Protein AF-0000000075156762 (afdb_homodimer)

Solvent-accessible surface area (backbone atoms only — not comparable to full-atom values): 56316 Å² total; per-residue (Å²): 100,68,42,16,49,37,44,40,53,56,31,74,70,53,25,53,47,41,68,72,74,40,53,48,80,68,31,44,66,59,43,50,49,46,51,41,44,50,50,51,48,55,46,31,21,43,69,70,50,39,51,36,44,36,52,40,50,46,60,74,33,64,89,41,87,61,82,38,73,69,45,48,44,49,56,33,41,30,45,24,48,30,52,41,44,47,48,42,71,45,30,95,58,56,66,69,56,34,22,50,33,19,33,41,45,40,58,50,53,36,72,62,35,85,85,34,53,88,60,89,67,59,49,35,49,68,46,36,50,61,70,41,37,72,39,73,65,37,86,54,43,63,60,45,39,52,51,50,51,50,38,54,60,61,52,59,60,61,52,70,64,50,37,68,72,34,46,65,39,40,50,44,41,53,51,48,51,52,47,52,51,41,44,34,40,47,66,76,49,56,64,60,99,84,58,76,66,46,70,67,54,50,52,39,52,75,44,14,60,42,47,37,20,21,43,30,47,51,27,38,62,77,30,36,60,33,24,50,42,49,50,53,34,67,37,34,66,76,47,45,54,46,50,36,47,51,32,26,67,46,71,71,43,60,67,86,52,71,75,60,80,56,59,36,46,26,35,60,74,73,71,75,68,77,81,72,62,72,74,56,68,75,68,68,40,49,70,64,47,50,51,49,46,21,48,48,25,2,51,38,46,38,59,50,68,38,84,86,50,48,71,56,68,12,38,32,34,41,64,32,32,26,54,57,47,12,64,75,66,62,58,85,39,59,66,51,17,47,52,46,30,54,48,36,48,40,36,46,51,46,54,38,48,63,75,63,40,38,30,40,36,37,50,76,32,42,46,72,59,65,73,52,57,65,81,61,48,49,59,49,46,51,50,49,25,49,51,36,47,41,43,54,68,58,22,23,35,57,66,61,61,35,44,19,45,45,76,43,56,45,66,84,79,49,56,66,68,39,52,50,32,49,52,49,32,32,61,73,18,64,83,34,76,61,28,38,40,33,38,28,40,42,25,45,22,62,58,47,49,53,53,8,42,55,52,27,28,54,50,43,12,63,75,65,71,48,50,57,64,57,21,54,75,65,61,49,66,70,49,28,56,60,38,33,71,41,43,68,70,72,42,72,66,44,37,23,38,39,29,27,42,49,53,48,57,58,44,20,60,57,36,76,46,39,22,32,18,44,53,45,69,37,62,45,26,38,52,65,56,47,68,45,58,51,40,49,51,48,38,57,56,13,69,48,84,83,50,67,44,101,99,70,43,17,51,37,45,41,52,54,30,75,70,53,24,52,48,42,67,71,74,41,53,47,79,68,32,46,65,60,43,50,50,46,51,44,46,50,49,52,47,56,48,36,21,47,74,70,49,37,52,36,45,35,52,40,50,45,61,75,32,64,88,40,87,59,81,38,72,68,46,48,44,50,55,33,42,31,44,23,49,27,51,40,45,48,49,43,71,46,31,96,58,58,67,70,54,33,23,48,33,19,32,40,46,38,59,50,54,36,69,62,38,86,88,33,55,88,60,88,67,60,49,36,50,69,45,36,50,61,70,40,37,72,40,73,66,37,86,56,46,63,58,45,39,52,51,51,51,51,39,55,59,61,52,61,59,60,51,70,66,50,37,68,72,34,46,65,40,40,51,45,41,51,51,49,51,49,48,52,50,42,44,36,40,48,67,76,51,56,63,60,98,85,58,74,65,45,70,65,56,48,52,36,53,76,42,14,60,41,45,34,21,23,43,31,47,52,28,37,62,80,34,32,62,33,21,50,42,50,50,54,37,68,39,34,68,75,48,46,54,46,50,34,48,52,31,26,68,45,70,72,44,59,68,85,54,71,74,58,78,57,64,35,47,27,38,63,75,72,71,75,69,75,82,71,62,70,73,63,64,72,70,66,40,48,71,63,47,51,52,50,46,21,48,49,26,2,52,39,45,37,58,49,70,38,87,87,50,48,71,57,68,14,39,32,35,40,64,31,34,26,55,57,46,13,62,75,64,63,58,86,38,59,64,52,16,48,52,45,30,54,46,37,48,41,34,46,50,49,56,38,48,68,74,64,38,38,30,39,37,37,50,77,32,42,46,73,58,64,74,51,57,66,82,59,48,49,59,49,46,51,49,51,27,49,51,37,47,43,43,55,70,58,29,24,45,56,67,57,60,33,44,18,46,45,78,43,55,47,66,85,80,50,57,67,69,40,51,51,31,48,53,51,32,31,61,73,17,62,84,36,76,59,29,39,40,33,38,27,39,42,26,44,23,61,58,46,49,52,50,10,42,54,52,27,27,55,52,44,11,63,75,63,73,48,51,59,66,58,22,52,75,65,61,50,66,71,50,28,56,59,38,31,72,41,43,69,69,73,41,71,66,43,36,24,37,40,28,28,40,48,53,48,55,59,43,19,59,56,37,78,46,38,21,30,18,43,53,44,68,36,62,45,26,36,52,65,58,46,69,45,57,51,41,50,52,47,38,57,55,14,69,48,84,84,48,66,44,100

InterPro domains:
  IPR001441 Decaprenyl diphosphate synthase-like [MF_01139] (311-550)
  IPR001441 Decaprenyl diphosphate synthase-like [PF01255] (318-549)
  IPR001441 Decaprenyl diphosphate synthase-like [PTHR10291] (308-549)
  IPR001441 Decaprenyl diphosphate synthase-like [TIGR00055] (311-549)
  IPR001441 Decaprenyl diphosphate synthase-like [cd00475] (314-540)
  IPR018713 ER-bound oxygenase mpaB/mpaB'/Rubber oxygenase, catalytic domain [PF09995] (2-182)
  IPR036424 Decaprenyl diphosphate synthase-like superfamily [G3DSA:3.40.1180.10] (306-550)
  IPR036424 Decaprenyl diphosphate synthase-like superfamily [SSF64005] (309-542)

Foldseek 3Di:
DLQLVLLLCLDPLSVVCCVVQNCCLQAVLLRLLLVLLLVLCLQQDFPVLLVLSLVLVCVSCVVPPQPDLVNVLSSLLSVLLLLLLLLVLLHPDDQVLSLLSSQQSNVCSCSNDVVSPPPDGDRGNVSSCVVSVVSLPDPCSVVSSVSSLVSLVVNPPPDPVVCVVCVPLVVLSVVVSQSSSQSSCCSSPNDDPPDDRRPVSVVSVVVRLLVSQLLCLLQPRHQNSLSVNCSSCVSPVVSVVSSQVSCCSRVVGGDLAPPPSCLRLWRPPDCPPDDPPHVDVPPVVPVVNSSVQSSLRSVLLSLCPDPQFDFWQAEEEEQFCLQVVCVVVVVVDSVVSLVLLVRLVRSVLSLCVSSPHQHYEYENAELVNLPDDCVPVVVVLVVLLVVLVRVLSVSTSVVSQLEQEAEDADCVSHDPSSVVSRVSNNVSSVPGDGHYYYYYHNHFQVVQQVQLLVVLLVVQCVVVVHDSVVSNVPDDLVSSVCRGPCNVVVHDQGQEYEYEQQDDDDNRVNVSSCLQHHYYYYNHRSSSDGSSSVSVRRSVVRPDDRPRND/DLQLVLLLCLDPLSVVCCVVQNCCLQAVLLRLLLVLLLVLCLLQDFPVLLVLSLVLVCVSCVVPPQPDLVNLLSSLLSVLLLLLLLLVLLHPDPQVLSLLSSQLSNVCSCSNDVVSHPPDHDRGNVSSCVVSVVSLPDPCSVVSSVSSLVSLVVNPPPDPVVCVVCVPLVVLSVVVSQSVSLSSCCSRPNDDPPDDRRPVSVVSVVVSLLVSQLLCLLQPRHQNSLSVNCSSCVSDVVSVVSSQVSCCSRVVGGDDAPPPSCLPLWRPPDCPPDDPLHPPPLVCVPVVRSSVQSSLRSVLLSLCPDPQFDFWQAEEEEQFCLQVVCVVRVVVDSVVSLVLLVRLVSSVLSLCVSSPHQHYEYENAELVNLPDDCVPVVVVLVVLLVVLVRVLSVSTSVVSQLEQEAEDADCVSHDPSSVVSRVSNNVSSVPRDGHYYYYYHNDFQVVQQVQLLVVLLVVQCVVVVHDSVVSNVPDDLVSSVCRGPCNVVVHDQGQEYEYEQQDDDDNRVNVSSCLQHHYYYYNHRSSSDGSSSVSVRRSVVRPDDRPRND

Radius of gyration: 37.84 Å; Cα contacts (8 Å, |Δi|>4): 1715; chains: 2; bounding box: 65×115×91 Å

Organism: Marchantia polymorpha (NCBI:txid3197)

Sequence (1100 aa):
MLVATTLQLAHGEVAKVLETHSMYKRDPWRRWVRTLTFIQLTVQANSAQRSQIVAWLNRLHANIRLFEFETNVFVLATIAYGLAQSHQALGAFPTGEKDAIVSSVMSMADKLSADDRRKPVPTTFSAVEKFLAPQLSSVHLRSILASMSALLDLAQKPRFSTALRRPWSWAKFLLLRTLARDISLRVLSPPTAGEPPGALLSLARIFQPFWYHFHYSACPRVLTLAGLFETLVGCDPSLNTVVDDVHREIFGAPPVGKFAPSEAHLPQLPNGVAGAAPAADLTNQSFIAAVREHLKCAYLRTRLAGPGKQLPRHLGVIMDGNRRFSRQHGLGSVLEGHRLGARRLLQFMTWSFSVGIDHLTVWALSDDNLKRGHEELDPLFAMMADFTREIVMGDAPLAVIDVRIRVVGDRSILPAALNDAIDAIEEATKGEKKLNLQFALGYGGRREVLRAVKAAVQARAHEDSSTIEEALSRLSPGDVSKHTYSAESGVPPMDAILRTSGEKRLSGFALWESQECELSFVAPNWPGMSQSDFLSCLVDLAERKRRFGAMLVATTLQLAHGEVAKVLETHSMYKRDPWRRWVRTLTFIQLTVQANSAQRSQIVAWLNRLHANIRLFEFETNVFVLATIAYGLAQSHQALGAFPTGEKDAIVSSVMSMADKLSADDRRKPVPTTFSAVEKFLAPQLSSVHLRSILASMSALLDLAQKPRFSTALRRPWSWAKFLLLRTLARDISLRVLSPPTAGEPPGALLSLARIFQPFWYHFHYSACPRVLTLAGLFETLVGCDPSLNTVVDDVHREIFGAPPVGKFAPSEAHLPQLPNGVAGAAPAADLTNQSFIAAVREHLKCAYLRTRLAGPGKQLPRHLGVIMDGNRRFSRQHGLGSVLEGHRLGARRLLQFMTWSFSVGIDHLTVWALSDDNLKRGHEELDPLFAMMADFTREIVMGDAPLAVIDVRIRVVGDRSILPAALNDAIDAIEEATKGEKKLNLQFALGYGGRREVLRAVKAAVQARAHEDSSTIEEALSRLSPGDVSKHTYSAESGVPPMDAILRTSGEKRLSGFALWESQECELSFVAPNWPGMSQSDFLSCLVDLAERKRRFGA

Nearest PDB structures (foldseek):
  2vg0-assembly1_B  TM=9.378E-01  e=3.278E-14  Mycobacterium tuberculosis
  7pay-assembly1_A  TM=8.991E-01  e=1.139E-12  Homo sapiens
  6w2l-assembly1_A  TM=8.846E-01  e=1.858E-12  Homo sapiens
  6loi-assembly2_C  TM=9.023E-01  e=2.682E-12  Enterococcus faecalis
  8x35-assembly1_B  TM=9.201E-01  e=4.945E-12  Solanum lycopersicum

pLDDT: mean 75.17, std 18.64, range [26.42, 98.44]

Secondary structure (DSSP, 8-state):
-HHHHHHHHTSHHHHHHHHHH--TTT-HHHHHHHHHHHHHHHHH--HHHHHHHHHHHHHHTTT-TT-SHHHHHHHHHHHHHHHHHHHHHHS---HHHHHHHHHHHHGGGGGS-GGGTT-----SHHHHHHHTHHHHT-TTHHHHHHHHHHHHHHHT---HHHHHH-HHHHHHHHHHHHHHHHHHHHHHS---TTPPP-HHHHHHHHTHHHHHHHHHHHS-STTHHHHHHHHHHHH-GGGHHHHHHHHHHHHSS--SS------TTS----S-SS------TTS---HHHHHHHHHHHHHHHHHHTSTT----SSEEEE---HHHHHHHTT-SSHHHHHHHHHHHHHHHHHHHHHHT--EEEEEEEESGGGGS-HHHHHHHHHHHHHHHHHIIIIISGGGTTTEEEEEES-GGGS-HHHHHHHHHHHHHTTT--SEEEEEEEEE-HHHHHHHHHHHHHHHHHHHHT--HHHHHHH--HHHHHTTSHHHHTT-PPP-EEEE-SS----TTTTTTGGGG-EEEE-SS-GGG--HHHHHHHHHHHHHS---TT-/-HHHHHHHHTSHHHHHHHHHH--TTT-HHHHHHHHHHHHHHHHH--HHHHHHHHHHHHHHTTT-TT-SHHHHHHHHHHHHHHHHHHHHHHS---HHHHHHHHHHHHGGGGGS-GGGTT-----SHHHHHHHTHHHHT-TTHHHHHHHHHHHHHHHT---HHHHHH-HHHHHHHHHHHHHHHHHHHHHHS---TTPPP-HHHHHHHHTHHHHHHHHHHHS-STTHHHHHHHHHHHH-GGGHHHHHHHHHHHHSS--SS------TTS----TTSS------SSS---HHHHHHHHHHHHHHHHHHTSTT----SSEEEE---HHHHHHHTT-SSHHHHHHHHHHHHHHHHHHHHHHT--EEEEEEEESGGGGS-HHHHHHHHHHHHHHHHHIIIIISTHHHHTEEEEEES-GGGS-HHHHHHHHHHHHHTTT--SEEEEEEEEE-HHHHHHHHHHHHHHHHHHHHT--HHHHHHH--HHHHHTTSHHHHHT-PPP-EEEE-SS----TTTTTTGGGG-EEEE-SS-GGG--HHHHHHHHHHHHHS---TT-

Structure (mmCIF, N/CA/C/O backbone):
data_AF-0000000075156762-model_v1
#
loop_
_entity.id
_entity.type
_entity.pdbx_description
1 polymer "ER-bound oxygenase mpaB/mpaB'/Rubber oxygenase catalytic domain-containing protein"
#
loop_
_atom_site.group_PDB
_atom_site.id
_atom_site.type_symbol
_atom_site.label_atom_id
_atom_site.label_alt_id
_atom_site.label_comp_id
_atom_site.label_asym_id
_atom_site.label_entity_id
_atom_site.label_seq_id
_atom_site.pdbx_PDB_ins_code
_atom_site.Cartn_x
_atom_site.Cartn_y
_atom_site.Cartn_z
_atom_site.occupancy
_atom_site.B_iso_or_equiv
_atom_site.auth_seq_id
_atom_site.auth_comp_id
_atom_site.auth_asym_id
_atom_site.auth_atom_id
_atom_site.pdbx_PDB_model_num
ATOM 1 N N . MET A 1 1 ? 9.031 -30.234 -32.188 1 79.69 1 MET A N 1
ATOM 2 C CA . MET A 1 1 ? 8.312 -31.391 -32.719 1 79.69 1 MET A CA 1
ATOM 3 C C . MET A 1 1 ? 9.062 -32.031 -33.875 1 79.69 1 MET A C 1
ATOM 5 O O . MET A 1 1 ? 9.055 -33.25 -34.031 1 79.69 1 MET A O 1
ATOM 9 N N . LEU A 1 2 ? 9.633 -31.203 -34.656 1 80.69 2 LEU A N 1
ATOM 10 C CA . LEU A 1 2 ? 10.445 -31.734 -35.75 1 80.69 2 LEU A CA 1
ATOM 11 C C . LEU A 1 2 ? 11.609 -32.562 -35.219 1 80.69 2 LEU A C 1
ATOM 13 O O . LEU A 1 2 ? 11.914 -33.625 -35.719 1 80.69 2 LEU A O 1
ATOM 17 N N . VAL A 1 3 ? 12.203 -32.031 -34.188 1 85.69 3 VAL A N 1
ATOM 18 C CA . VAL A 1 3 ? 13.297 -32.75 -33.562 1 85.69 3 VAL A CA 1
ATOM 19 C C . VAL A 1 3 ? 12.789 -34.094 -33 1 85.69 3 VAL A C 1
ATOM 21 O O . VAL A 1 3 ? 13.398 -35.156 -33.219 1 85.69 3 VAL A O 1
ATOM 24 N N . ALA A 1 4 ? 11.734 -34.031 -32.312 1 88.12 4 ALA A N 1
ATOM 25 C CA . ALA A 1 4 ? 11.156 -35.219 -31.703 1 88.12 4 ALA A CA 1
ATOM 26 C C . ALA A 1 4 ? 10.805 -36.25 -32.781 1 88.12 4 ALA A C 1
ATOM 28 O O . ALA A 1 4 ? 11.141 -37.438 -32.625 1 88.12 4 ALA A O 1
ATOM 29 N N . THR A 1 5 ? 10.164 -35.844 -33.812 1 86.62 5 THR A N 1
ATOM 30 C CA . THR A 1 5 ? 9.758 -36.75 -34.844 1 86.62 5 THR A CA 1
ATOM 31 C C . THR A 1 5 ? 10.977 -37.375 -35.562 1 86.62 5 THR A C 1
ATOM 33 O O . THR A 1 5 ? 10.977 -38.531 -35.906 1 86.62 5 THR A O 1
ATOM 36 N N . THR A 1 6 ? 11.961 -36.562 -35.75 1 86.75 6 THR A N 1
ATOM 37 C CA . THR A 1 6 ? 13.188 -37.031 -36.375 1 86.75 6 THR A CA 1
ATOM 38 C C . THR A 1 6 ? 13.828 -38.125 -35.5 1 86.75 6 THR A C 1
ATOM 40 O O . THR A 1 6 ? 14.258 -39.156 -36.031 1 86.75 6 THR A O 1
ATOM 43 N N . LEU A 1 7 ? 13.867 -37.938 -34.25 1 89.94 7 LEU A N 1
ATOM 44 C CA . LEU A 1 7 ? 14.43 -38.906 -33.344 1 89.94 7 LEU A CA 1
ATOM 45 C C . LEU A 1 7 ? 13.578 -40.188 -33.312 1 89.94 7 LEU A C 1
ATOM 47 O O . LEU A 1 7 ? 14.109 -41.281 -33.219 1 89.94 7 LEU A O 1
ATOM 51 N N . GLN A 1 8 ? 12.344 -40.031 -33.375 1 89.06 8 GLN A N 1
ATOM 52 C CA . GLN A 1 8 ? 11.43 -41.156 -33.375 1 89.06 8 GLN A CA 1
ATOM 53 C C . GLN A 1 8 ? 11.602 -42 -34.625 1 89.06 8 GLN A C 1
ATOM 55 O O . GLN A 1 8 ? 11.586 -43.219 -34.594 1 89.06 8 GLN A O 1
ATOM 60 N N . LEU A 1 9 ? 11.805 -41.312 -35.688 1 87.44 9 LEU A N 1
ATOM 61 C CA . LEU A 1 9 ? 11.992 -42.031 -36.969 1 87.44 9 LEU A CA 1
ATOM 62 C C . LEU A 1 9 ? 13.352 -42.719 -37 1 87.44 9 LEU A C 1
ATOM 64 O O . LEU A 1 9 ? 13.562 -43.625 -37.812 1 87.44 9 LEU A O 1
ATOM 68 N N . ALA A 1 10 ? 14.188 -42.25 -36.156 1 87.56 10 ALA A N 1
ATOM 69 C CA . ALA A 1 10 ? 15.508 -42.875 -36.062 1 87.56 10 ALA A CA 1
ATOM 70 C C . ALA A 1 10 ? 15.469 -44.156 -35.25 1 87.56 10 ALA A C 1
ATOM 72 O O . ALA A 1 10 ? 16.438 -44.906 -35.188 1 87.56 10 ALA A O 1
ATOM 73 N N . HIS A 1 11 ? 14.219 -44.188 -34.688 1 85.25 11 HIS A N 1
ATOM 74 C CA . HIS A 1 11 ? 14 -45.438 -33.938 1 85.25 11 HIS A CA 1
ATOM 75 C C . HIS A 1 11 ? 13.367 -46.5 -34.844 1 85.25 11 HIS A C 1
ATOM 77 O O . HIS A 1 11 ? 12.32 -46.25 -35.469 1 85.25 11 HIS A O 1
ATOM 83 N N . GLY A 1 12 ? 14.141 -47.625 -35.156 1 78.62 12 GLY A N 1
ATOM 84 C CA . GLY A 1 12 ? 13.742 -48.688 -36.062 1 78.62 12 GLY A CA 1
ATOM 85 C C . GLY A 1 12 ? 12.305 -49.125 -35.875 1 78.62 12 GLY A C 1
ATOM 86 O O . GLY A 1 12 ? 11.484 -49.062 -36.781 1 78.62 12 GLY A O 1
ATOM 87 N N . GLU A 1 13 ? 11.828 -49.438 -34.688 1 78.88 13 GLU A N 1
ATOM 88 C CA . GLU A 1 13 ? 10.5 -49.969 -34.406 1 78.88 13 GLU A CA 1
ATOM 89 C C . GLU A 1 13 ? 9.453 -48.875 -34.438 1 78.88 13 GLU A C 1
ATOM 91 O O . GLU A 1 13 ? 8.359 -49.031 -34.969 1 78.88 13 GLU A O 1
ATOM 96 N N . VAL A 1 14 ? 9.82 -47.75 -33.906 1 83 14 VAL A N 1
ATOM 97 C CA . VAL A 1 14 ? 8.883 -46.625 -33.844 1 83 14 VAL A CA 1
ATOM 98 C C . VAL A 1 14 ? 8.68 -46.031 -35.219 1 83 14 VAL A C 1
ATOM 100 O O . VAL A 1 14 ? 7.566 -45.656 -35.594 1 83 14 VAL A O 1
ATOM 103 N N . ALA A 1 15 ? 9.695 -46.094 -35.938 1 83.06 15 ALA A N 1
ATOM 104 C CA . ALA A 1 15 ? 9.602 -45.594 -37.312 1 83.06 15 ALA A CA 1
ATOM 105 C C . ALA A 1 15 ? 8.594 -46.375 -38.125 1 83.06 15 ALA A C 1
ATOM 107 O O . ALA A 1 15 ? 7.812 -45.812 -38.906 1 83.06 15 ALA A O 1
ATOM 108 N N . LYS A 1 16 ? 8.609 -47.656 -37.938 1 80.06 16 LYS A N 1
ATOM 109 C CA . LYS A 1 16 ? 7.691 -48.531 -38.656 1 80.06 16 LYS A CA 1
ATOM 110 C C . LYS A 1 16 ? 6.238 -48.219 -38.281 1 80.06 16 LYS A C 1
ATOM 112 O O . LYS A 1 16 ? 5.367 -48.188 -39.156 1 80.06 16 LYS A O 1
ATOM 117 N N . VAL A 1 17 ? 6.105 -47.938 -37.062 1 77.56 17 VAL A N 1
ATOM 118 C CA . VAL A 1 17 ? 4.762 -47.656 -36.594 1 77.56 17 VAL A CA 1
ATOM 119 C C . VAL A 1 17 ? 4.297 -46.312 -37.156 1 77.56 17 VAL A C 1
ATOM 121 O O . VAL A 1 17 ? 3.152 -46.188 -37.594 1 77.56 17 VAL A O 1
ATOM 124 N N . LEU A 1 18 ? 5.148 -45.406 -37.188 1 77.69 18 LEU A N 1
ATOM 125 C CA . LEU A 1 18 ? 4.812 -44.062 -37.688 1 77.69 18 LEU A CA 1
ATOM 126 C C . LEU A 1 18 ? 4.547 -44.094 -39.188 1 77.69 18 LEU A C 1
ATOM 128 O O . LEU A 1 18 ? 3.643 -43.438 -39.656 1 77.69 18 LEU A O 1
ATOM 132 N N . GLU A 1 19 ? 5.273 -44.875 -39.812 1 76.25 19 GLU A N 1
ATOM 133 C CA . GLU A 1 19 ? 5.121 -44.969 -41.25 1 76.25 19 GLU A CA 1
ATOM 134 C C . GLU A 1 19 ? 3.797 -45.625 -41.625 1 76.25 19 GLU A C 1
ATOM 136 O O . GLU A 1 19 ? 3.168 -45.219 -42.625 1 76.25 19 GLU A O 1
ATOM 141 N N . THR A 1 20 ? 3.445 -46.5 -40.75 1 70.69 20 THR A N 1
ATOM 142 C CA . THR A 1 20 ? 2.279 -47.281 -41.094 1 70.69 20 THR A CA 1
ATOM 143 C C . THR A 1 20 ? 1 -46.656 -40.594 1 70.69 20 THR A C 1
ATOM 145 O O . THR A 1 20 ? -0.043 -46.688 -41.25 1 70.69 20 THR A O 1
ATOM 148 N N . HIS A 1 21 ? 1.197 -46.031 -39.5 1 64.75 21 HIS A N 1
ATOM 149 C CA . HIS A 1 21 ? -0.046 -45.656 -38.812 1 64.75 21 HIS A CA 1
ATOM 150 C C . HIS A 1 21 ? -0.161 -44.156 -38.625 1 64.75 21 HIS A C 1
ATOM 152 O O . HIS A 1 21 ? -1.129 -43.656 -38.062 1 64.75 21 HIS A O 1
ATOM 158 N N . SER A 1 22 ? 0.813 -43.438 -39.188 1 69.5 22 SER A N 1
ATOM 159 C CA . SER A 1 22 ? 0.818 -42 -38.906 1 69.5 22 SER A CA 1
ATOM 160 C C . SER A 1 22 ? 0.669 -41.219 -40.219 1 69.5 22 SER A C 1
ATOM 162 O O . SER A 1 22 ? 1.001 -41.719 -41.281 1 69.5 22 SER A O 1
ATOM 164 N N . MET A 1 23 ? 0.009 -40.125 -40.062 1 68.88 23 MET A N 1
ATOM 165 C CA . MET A 1 23 ? -0.157 -39.219 -41.219 1 68.88 23 MET A CA 1
ATOM 166 C C . MET A 1 23 ? 1.023 -38.25 -41.312 1 68.88 23 MET A C 1
ATOM 168 O O . MET A 1 23 ? 0.914 -37.188 -41.938 1 68.88 23 MET A O 1
ATOM 172 N N . TYR A 1 24 ? 2.141 -38.625 -40.656 1 74.12 24 TYR A N 1
ATOM 173 C CA . TYR A 1 24 ? 3.213 -37.656 -40.594 1 74.12 24 TYR A CA 1
ATOM 174 C C . TYR A 1 24 ? 3.762 -37.344 -41.969 1 74.12 24 TYR A C 1
ATOM 176 O O . TYR A 1 24 ? 4.199 -36.219 -42.25 1 74.12 24 TYR A O 1
ATOM 184 N N . LYS A 1 25 ? 3.715 -38.312 -42.875 1 74.19 25 LYS A N 1
ATOM 185 C CA . LYS A 1 25 ? 4.246 -38.094 -44.219 1 74.19 25 LYS A CA 1
ATOM 186 C C . LYS A 1 25 ? 3.33 -37.188 -45.031 1 74.19 25 LYS A C 1
ATOM 188 O O . LYS A 1 25 ? 3.799 -36.406 -45.875 1 74.19 25 LYS A O 1
ATOM 193 N N . ARG A 1 26 ? 2.096 -37.344 -44.75 1 73.94 26 ARG A N 1
ATOM 194 C CA . ARG A 1 26 ? 1.13 -36.562 -45.531 1 73.94 26 ARG A CA 1
ATOM 195 C C . ARG A 1 26 ? 0.947 -35.156 -44.969 1 73.94 26 ARG A C 1
ATOM 197 O O . ARG A 1 26 ? 0.894 -34.188 -45.719 1 73.94 26 ARG A O 1
ATOM 204 N N . ASP A 1 27 ? 0.813 -35.125 -43.688 1 77.62 27 ASP A N 1
ATOM 205 C CA . ASP A 1 27 ? 0.57 -33.844 -43.062 1 77.62 27 ASP A CA 1
ATOM 206 C C . ASP A 1 27 ? 1.198 -33.781 -41.656 1 77.62 27 ASP A C 1
ATOM 208 O O . ASP A 1 27 ? 0.51 -33.969 -40.656 1 77.62 27 ASP A O 1
ATOM 212 N N . PRO A 1 28 ? 2.439 -33.438 -41.656 1 76.62 28 PRO A N 1
ATOM 213 C CA . PRO A 1 28 ? 3.131 -33.406 -40.344 1 76.62 28 PRO A CA 1
ATOM 214 C C . PRO A 1 28 ? 2.523 -32.406 -39.375 1 76.62 28 PRO A C 1
ATOM 216 O O . PRO A 1 28 ? 2.482 -32.656 -38.156 1 76.62 28 PRO A O 1
ATOM 219 N N . TRP A 1 29 ? 2.01 -31.406 -39.906 1 76.44 29 TRP A N 1
ATOM 220 C CA . TRP A 1 29 ? 1.431 -30.375 -39.062 1 76.44 29 TRP A CA 1
ATOM 221 C C . TRP A 1 29 ? 0.199 -30.906 -38.312 1 76.44 29 TRP A C 1
ATOM 223 O O . TRP A 1 29 ? 0.043 -30.703 -37.125 1 76.44 29 TRP A O 1
ATOM 233 N N . ARG A 1 30 ? -0.601 -31.547 -39.094 1 77.19 30 ARG A N 1
ATOM 234 C CA . ARG A 1 30 ? -1.807 -32.125 -38.5 1 77.19 30 ARG A CA 1
ATOM 235 C C . ARG A 1 30 ? -1.458 -33.156 -37.438 1 77.19 30 ARG A C 1
ATOM 237 O O . ARG A 1 30 ? -2.098 -33.219 -36.406 1 77.19 30 ARG A O 1
ATOM 244 N N . ARG A 1 31 ? -0.473 -33.906 -37.75 1 80.5 31 ARG A N 1
ATOM 245 C CA . ARG A 1 31 ? -0.04 -34.938 -36.812 1 80.5 31 ARG A CA 1
ATOM 246 C C . ARG A 1 31 ? 0.473 -34.312 -35.5 1 80.5 31 ARG A C 1
ATOM 248 O O . ARG A 1 31 ? 0.188 -34.812 -34.438 1 80.5 31 ARG A O 1
ATOM 255 N N . TRP A 1 32 ? 1.241 -33.281 -35.688 1 79 32 TRP A N 1
ATOM 256 C CA . TRP A 1 32 ? 1.787 -32.625 -34.5 1 79 32 TRP A CA 1
ATOM 257 C C . TRP A 1 32 ? 0.673 -32 -33.656 1 79 32 TRP A C 1
ATOM 259 O O . TRP A 1 32 ? 0.678 -32.156 -32.406 1 79 32 TRP A O 1
ATOM 269 N N . VAL A 1 33 ? -0.249 -31.453 -34.281 1 77.94 33 VAL A N 1
ATOM 270 C CA . VAL A 1 33 ? -1.351 -30.828 -33.562 1 77.94 33 VAL A CA 1
ATOM 271 C C . VAL A 1 33 ? -2.18 -31.906 -32.875 1 77.94 33 VAL A C 1
ATOM 273 O O . VAL A 1 33 ? -2.654 -31.703 -31.75 1 77.94 33 VAL A O 1
ATOM 276 N N . ARG A 1 34 ? -2.361 -33.031 -33.531 1 80.62 34 ARG A N 1
ATOM 277 C CA . ARG A 1 34 ? -3.09 -34.156 -32.906 1 80.62 34 ARG A CA 1
ATOM 278 C C . ARG A 1 34 ? -2.387 -34.625 -31.641 1 80.62 34 ARG A C 1
ATOM 280 O O . ARG A 1 34 ? -3.029 -34.844 -30.609 1 80.62 34 ARG A O 1
ATOM 287 N N . THR A 1 35 ? -1.063 -34.719 -31.766 1 76.69 35 THR A N 1
ATOM 288 C CA . THR A 1 35 ? -0.269 -35.156 -30.625 1 76.69 35 THR A CA 1
ATOM 289 C C . THR A 1 35 ? -0.337 -34.156 -29.484 1 76.69 35 THR A C 1
ATOM 291 O O . THR A 1 35 ? -0.531 -34.531 -28.328 1 76.69 35 THR A O 1
ATOM 294 N N . LEU A 1 36 ? -0.177 -32.938 -29.875 1 73.44 36 LEU A N 1
ATOM 295 C CA . LEU A 1 36 ? -0.195 -31.891 -28.875 1 73.44 36 LEU A CA 1
ATOM 296 C C . LEU A 1 36 ? -1.571 -31.781 -28.234 1 73.44 36 LEU A C 1
ATOM 298 O O . LEU A 1 36 ? -1.678 -31.516 -27.031 1 73.44 36 LEU A O 1
ATOM 302 N N . THR A 1 37 ? -2.574 -31.906 -29.031 1 74.25 37 THR A N 1
ATOM 303 C CA . THR A 1 37 ? -3.936 -31.891 -28.516 1 74.25 37 THR A CA 1
ATOM 304 C C . THR A 1 37 ? -4.145 -33 -27.5 1 74.25 37 THR A C 1
ATOM 306 O O . THR A 1 37 ? -4.711 -32.781 -26.422 1 74.25 37 THR A O 1
ATOM 309 N N . PHE A 1 38 ? -3.668 -34.156 -27.875 1 75.69 38 PHE A N 1
ATOM 310 C CA . PHE A 1 38 ? -3.738 -35.312 -26.984 1 75.69 38 PHE A CA 1
ATOM 311 C C . PHE A 1 38 ? -3.049 -35.031 -25.656 1 75.69 38 PHE A C 1
ATOM 313 O O . PHE A 1 38 ? -3.6 -35.281 -24.594 1 75.69 38 PHE A O 1
ATOM 320 N N . ILE A 1 39 ? -1.914 -34.469 -25.797 1 69.06 39 ILE A N 1
ATOM 321 C CA . ILE A 1 39 ? -1.13 -34.156 -24.594 1 69.06 39 ILE A CA 1
ATOM 322 C C . ILE A 1 39 ? -1.861 -33.125 -23.75 1 69.06 39 ILE A C 1
ATOM 324 O O . ILE A 1 39 ? -1.983 -33.312 -22.531 1 69.06 39 ILE A O 1
ATOM 328 N N . GLN A 1 40 ? -2.314 -32.188 -24.391 1 67.31 40 GLN A N 1
ATOM 329 C CA . GLN A 1 40 ? -3.018 -31.125 -23.672 1 67.31 40 GLN A CA 1
ATOM 330 C C . GLN A 1 40 ? -4.262 -31.672 -22.984 1 67.31 40 GLN A C 1
ATOM 332 O O . GLN A 1 40 ? -4.539 -31.312 -21.828 1 67.31 40 GLN A O 1
ATOM 337 N N . LEU A 1 41 ? -5.027 -32.469 -23.703 1 67.31 41 LEU A N 1
ATOM 338 C CA . LEU A 1 41 ? -6.242 -33.031 -23.141 1 67.31 41 LEU A CA 1
ATOM 339 C C . LEU A 1 41 ? -5.914 -33.938 -21.969 1 67.31 41 LEU A C 1
ATOM 341 O O . LEU A 1 41 ? -6.648 -33.969 -20.969 1 67.31 41 LEU A O 1
ATOM 345 N N . THR A 1 42 ? -4.836 -34.656 -22.109 1 66.31 42 THR A N 1
ATOM 346 C CA . THR A 1 42 ? -4.422 -35.562 -21.047 1 66.31 42 THR A CA 1
ATOM 347 C C . THR A 1 42 ? -4.047 -34.812 -19.781 1 66.31 42 THR A C 1
ATOM 349 O O . THR A 1 42 ? -4.391 -35.219 -18.672 1 66.31 42 THR A O 1
ATOM 352 N N . VAL A 1 43 ? -3.369 -33.719 -20.016 1 59.5 43 VAL A N 1
ATOM 353 C CA . VAL A 1 43 ? -2.904 -32.906 -18.891 1 59.5 43 VAL A CA 1
ATOM 354 C C . VAL A 1 43 ? -4.098 -32.281 -18.188 1 59.5 43 VAL A C 1
ATOM 356 O O . VAL A 1 43 ? -4.117 -32.156 -16.969 1 59.5 43 VAL A O 1
ATOM 359 N N . GLN A 1 44 ? -5.094 -32.031 -18.969 1 56.75 44 GLN A N 1
ATOM 360 C CA . GLN A 1 44 ? -6.223 -31.25 -18.453 1 56.75 44 GLN A CA 1
ATOM 361 C C . GLN A 1 44 ? -7.344 -32.188 -17.969 1 56.75 44 GLN A C 1
ATOM 363 O O . GLN A 1 44 ? -8.289 -31.719 -17.328 1 56.75 44 GLN A O 1
ATOM 368 N N . ALA A 1 45 ? -7.285 -33.469 -18.281 1 56.75 45 ALA A N 1
ATOM 369 C CA . ALA A 1 45 ? -8.406 -34.375 -18.125 1 56.75 45 ALA A CA 1
ATOM 370 C C . ALA A 1 45 ? -8.555 -34.812 -16.656 1 56.75 45 ALA A C 1
ATOM 372 O O . ALA A 1 45 ? -7.562 -35 -15.953 1 56.75 45 ALA A O 1
ATOM 373 N N . ASN A 1 46 ? -9.805 -34.719 -16.203 1 54.97 46 ASN A N 1
ATOM 374 C CA . ASN A 1 46 ? -10.102 -35.406 -14.945 1 54.97 46 ASN A CA 1
ATOM 375 C C . ASN A 1 46 ? -10.023 -36.906 -15.102 1 54.97 46 ASN A C 1
ATOM 377 O O . ASN A 1 46 ? -9.711 -37.438 -16.188 1 54.97 46 ASN A O 1
ATOM 381 N N . SER A 1 47 ? -10.242 -37.625 -13.977 1 58.09 47 SER A N 1
ATOM 382 C CA . SER A 1 47 ? -10.078 -39.094 -13.977 1 58.09 47 SER A CA 1
ATOM 383 C C . SER A 1 47 ? -10.977 -39.75 -15.016 1 58.09 47 SER A C 1
ATOM 385 O O . SER A 1 47 ? -10.555 -40.688 -15.711 1 58.09 47 SER A O 1
ATOM 387 N N . ALA A 1 48 ? -12.172 -39.188 -15.094 1 62.78 48 ALA A N 1
ATOM 388 C CA . ALA A 1 48 ? -13.117 -39.781 -16.047 1 62.78 48 ALA A CA 1
ATOM 389 C C . ALA A 1 48 ? -12.672 -39.5 -17.484 1 62.78 48 ALA A C 1
ATOM 391 O O . ALA A 1 48 ? -12.703 -40.406 -18.312 1 62.78 48 ALA A O 1
ATOM 392 N N . GLN A 1 49 ? -12.258 -38.344 -17.703 1 69.44 49 GLN A N 1
ATOM 393 C CA . GLN A 1 49 ? -11.789 -37.969 -19.031 1 69.44 49 GLN A CA 1
ATOM 394 C C . GLN A 1 49 ? -10.523 -38.719 -19.406 1 69.44 49 GLN A C 1
ATOM 396 O O . GLN A 1 49 ? -10.352 -39.125 -20.562 1 69.44 49 GLN A O 1
ATOM 401 N N . ARG A 1 50 ? -9.734 -38.938 -18.438 1 71.38 50 ARG A N 1
ATOM 402 C CA . ARG A 1 50 ? -8.484 -39.656 -18.688 1 71.38 50 ARG A CA 1
ATOM 403 C C . ARG A 1 50 ? -8.758 -41.094 -19.141 1 71.38 50 ARG A C 1
ATOM 405 O O . ARG A 1 50 ? -8.078 -41.625 -20.031 1 71.38 50 ARG A O 1
ATOM 412 N N . SER A 1 51 ? -9.734 -41.625 -18.484 1 74.19 51 SER A N 1
ATOM 413 C CA . SER A 1 51 ? -10.109 -42.969 -18.875 1 74.19 51 SER A CA 1
ATOM 414 C C . SER A 1 51 ? -10.57 -43 -20.328 1 74.19 51 SER A C 1
ATOM 416 O O . SER A 1 51 ? -10.266 -43.938 -21.062 1 74.19 51 SER A O 1
ATOM 418 N N . GLN A 1 52 ? -11.266 -41.969 -20.672 1 81.56 52 GLN A N 1
ATOM 419 C CA . GLN A 1 52 ? -11.727 -41.906 -22.047 1 81.56 52 GLN A CA 1
ATOM 420 C C . GLN A 1 52 ? -10.555 -41.719 -23.016 1 81.56 52 GLN A C 1
ATOM 422 O O . GLN A 1 52 ? -10.547 -42.281 -24.109 1 81.56 52 GLN A O 1
ATOM 427 N N . ILE A 1 53 ? -9.664 -40.969 -22.578 1 79.81 53 ILE A N 1
ATOM 428 C CA . ILE A 1 53 ? -8.484 -40.719 -23.406 1 79.81 53 ILE A CA 1
ATOM 429 C C . ILE A 1 53 ? -7.68 -42 -23.578 1 79.81 53 ILE A C 1
ATOM 431 O O . ILE A 1 53 ? -7.258 -42.312 -24.688 1 79.81 53 ILE A O 1
ATOM 435 N N . VAL A 1 54 ? -7.551 -42.688 -22.5 1 75.62 54 VAL A N 1
ATOM 436 C CA . VAL A 1 54 ? -6.781 -43.938 -22.531 1 75.62 54 VAL A CA 1
ATOM 437 C C . VAL A 1 54 ? -7.488 -44.938 -23.422 1 75.62 54 VAL A C 1
ATOM 439 O O . VAL A 1 54 ? -6.848 -45.656 -24.203 1 75.62 54 VAL A O 1
ATOM 442 N N . ALA A 1 55 ? -8.75 -45 -23.281 1 81.94 55 ALA A N 1
ATOM 443 C CA . ALA A 1 55 ? -9.523 -45.906 -24.125 1 81.94 55 ALA A CA 1
ATOM 444 C C . ALA A 1 55 ? -9.367 -45.531 -25.594 1 81.94 55 ALA A C 1
ATOM 446 O O . ALA A 1 55 ? -9.227 -46.438 -26.453 1 81.94 55 ALA A O 1
ATOM 447 N N . TRP A 1 56 ? -9.445 -44.312 -25.844 1 84.94 56 TRP A N 1
ATOM 448 C CA . TRP A 1 56 ? -9.266 -43.812 -27.203 1 84.94 56 TRP A CA 1
ATOM 449 C C . TRP A 1 56 ? -7.871 -44.156 -27.734 1 84.94 56 TRP A C 1
ATOM 451 O O . TRP A 1 56 ? -7.727 -44.625 -28.859 1 84.94 56 TRP A O 1
ATOM 461 N N . LEU A 1 57 ? -6.898 -43.969 -26.938 1 78.31 57 LEU A N 1
ATOM 462 C CA . LEU A 1 57 ? -5.516 -44.25 -27.312 1 78.31 57 LEU A CA 1
ATOM 463 C C . LEU A 1 57 ? -5.32 -45.719 -27.594 1 78.31 57 LEU A C 1
ATOM 465 O O . LEU A 1 57 ? -4.637 -46.094 -28.547 1 78.31 57 LEU A O 1
ATOM 469 N N . ASN A 1 58 ? -5.914 -46.5 -26.75 1 76.75 58 ASN A N 1
ATOM 470 C CA . ASN A 1 58 ? -5.828 -47.938 -26.938 1 76.75 58 ASN A CA 1
ATOM 471 C C . ASN A 1 58 ? -6.496 -48.375 -28.234 1 76.75 58 ASN A C 1
ATOM 473 O O . ASN A 1 58 ? -5.988 -49.25 -28.938 1 76.75 58 ASN A O 1
ATOM 477 N N . ARG A 1 59 ? -7.562 -47.75 -28.531 1 80.5 59 ARG A N 1
ATOM 478 C CA . ARG A 1 59 ? -8.25 -48.062 -29.781 1 80.5 59 ARG A CA 1
ATOM 479 C C . ARG A 1 59 ? -7.422 -47.656 -30.984 1 80.5 59 ARG A C 1
ATOM 481 O O . ARG A 1 59 ? -7.34 -48.375 -31.969 1 80.5 59 ARG A O 1
ATOM 488 N N . LEU A 1 60 ? -6.887 -46.531 -30.859 1 77.06 60 LEU A N 1
ATOM 489 C CA . LEU A 1 60 ? -6.086 -45.969 -31.953 1 77.06 60 LEU A CA 1
ATOM 490 C C . LEU A 1 60 ? -4.863 -46.844 -32.219 1 77.06 60 LEU A C 1
ATOM 492 O O . LEU A 1 60 ? -4.43 -46.969 -33.375 1 77.06 60 LEU A O 1
ATOM 496 N N . HIS A 1 61 ? -4.371 -47.438 -31.062 1 73.94 61 HIS A N 1
ATOM 497 C CA . HIS A 1 61 ? -3.121 -48.188 -31.203 1 73.94 61 HIS A CA 1
ATOM 498 C C . HIS A 1 61 ? -3.355 -49.688 -31.094 1 73.94 61 HIS A C 1
ATOM 500 O O . HIS A 1 61 ? -2.418 -50.438 -30.859 1 73.94 61 HIS A O 1
ATOM 506 N N . ALA A 1 62 ? -4.535 -50.031 -31.078 1 72.25 62 ALA A N 1
ATOM 507 C CA . ALA A 1 62 ? -4.891 -51.438 -30.906 1 72.25 62 ALA A CA 1
ATOM 508 C C . ALA A 1 62 ? -4.09 -52.344 -31.859 1 72.25 62 ALA A C 1
ATOM 510 O O . ALA A 1 62 ? -3.682 -53.438 -31.5 1 72.25 62 ALA A O 1
ATOM 511 N N . ASN A 1 63 ? -3.855 -51.719 -33.031 1 64.94 63 ASN A N 1
ATOM 512 C CA . ASN A 1 63 ? -3.156 -52.531 -34.031 1 64.94 63 ASN A CA 1
ATOM 513 C C . ASN A 1 63 ? -1.649 -52.312 -33.969 1 64.94 63 ASN A C 1
ATOM 515 O O . ASN A 1 63 ? -0.921 -52.75 -34.875 1 64.94 63 ASN A O 1
ATOM 519 N N . ILE A 1 64 ? -1.244 -51.438 -32.906 1 65 64 ILE A N 1
ATOM 520 C CA . ILE A 1 64 ? 0.175 -51.125 -32.812 1 65 64 ILE A CA 1
ATOM 521 C C . ILE A 1 64 ? 0.755 -51.812 -31.562 1 65 64 ILE A C 1
ATOM 523 O O . ILE A 1 64 ? 0.37 -51.5 -30.438 1 65 64 ILE A O 1
ATOM 527 N N . ARG A 1 65 ? 1.438 -52.844 -31.594 1 57.22 65 ARG A N 1
ATOM 528 C CA . ARG A 1 65 ? 2.016 -53.625 -30.5 1 57.22 65 ARG A CA 1
ATOM 529 C C . ARG A 1 65 ? 2.895 -52.75 -29.609 1 57.22 65 ARG A C 1
ATOM 531 O O . ARG A 1 65 ? 3.059 -53 -28.422 1 57.22 65 ARG A O 1
ATOM 538 N N . LEU A 1 66 ? 3.385 -51.594 -30.109 1 54.12 66 LEU A N 1
ATOM 539 C CA . LEU A 1 66 ? 4.465 -50.844 -29.469 1 54.12 66 LEU A CA 1
ATOM 540 C C . LEU A 1 66 ? 3.904 -49.781 -28.516 1 54.12 66 LEU A C 1
ATOM 542 O O . LEU A 1 66 ? 4.664 -49.062 -27.891 1 54.12 66 LEU A O 1
ATOM 546 N N . PHE A 1 67 ? 2.629 -49.781 -28.344 1 59.53 67 PHE A N 1
ATOM 547 C CA . PHE A 1 67 ? 2.133 -48.781 -27.422 1 59.53 67 PHE A CA 1
ATOM 548 C C . PHE A 1 67 ? 2.242 -49.281 -25.984 1 59.53 67 PHE A C 1
ATOM 550 O O . PHE A 1 67 ? 1.229 -49.5 -25.312 1 59.53 67 PHE A O 1
ATOM 557 N N . GLU A 1 68 ? 3.51 -49.719 -25.641 1 71.44 68 GLU A N 1
ATOM 558 C CA . GLU A 1 68 ? 3.902 -50.156 -24.297 1 71.44 68 GLU A CA 1
ATOM 559 C C . GLU A 1 68 ? 4.617 -49.031 -23.547 1 71.44 68 GLU A C 1
ATOM 561 O O . GLU A 1 68 ? 4.934 -47.969 -24.141 1 71.44 68 GLU A O 1
ATOM 566 N N . PHE A 1 69 ? 4.738 -49.25 -22.266 1 77.44 69 PHE A N 1
ATOM 567 C CA . PHE A 1 69 ? 5.332 -48.25 -21.391 1 77.44 69 PHE A CA 1
ATOM 568 C C . PHE A 1 69 ? 6.668 -47.75 -21.953 1 77.44 69 PHE A C 1
ATOM 570 O O . PHE A 1 69 ? 6.922 -46.531 -22 1 77.44 69 PHE A O 1
ATOM 577 N N . GLU A 1 70 ? 7.391 -48.719 -22.516 1 79.25 70 GLU A N 1
ATOM 578 C CA . GLU A 1 70 ? 8.727 -48.375 -22.984 1 79.25 70 GLU A CA 1
ATOM 579 C C . GLU A 1 70 ? 8.672 -47.469 -24.219 1 79.25 70 GLU A C 1
ATOM 581 O O . GLU A 1 70 ? 9.477 -46.562 -24.359 1 79.25 70 GLU A O 1
ATOM 586 N N . THR A 1 71 ? 7.77 -47.719 -25.062 1 81.81 71 THR A N 1
ATOM 587 C CA . THR A 1 71 ? 7.625 -46.906 -26.281 1 81.81 71 THR A CA 1
ATOM 588 C C . THR A 1 71 ? 7.109 -45.5 -25.953 1 81.81 71 THR A C 1
ATOM 590 O O . THR A 1 71 ? 7.547 -44.531 -26.531 1 81.81 71 THR A O 1
ATOM 593 N N . ASN A 1 72 ? 6.191 -45.531 -25.016 1 80.25 72 ASN A N 1
ATOM 594 C CA . ASN A 1 72 ? 5.676 -44.219 -24.594 1 80.25 72 ASN A CA 1
ATOM 595 C C . ASN A 1 72 ? 6.773 -43.375 -23.969 1 80.25 72 ASN A C 1
ATOM 597 O O . ASN A 1 72 ? 6.836 -42.156 -24.219 1 80.25 72 ASN A O 1
ATOM 601 N N . VAL A 1 73 ? 7.527 -44.031 -23.156 1 86.38 73 VAL A N 1
ATOM 602 C CA . VAL A 1 73 ? 8.633 -43.344 -22.516 1 86.38 73 VAL A CA 1
ATOM 603 C C . VAL A 1 73 ? 9.57 -42.781 -23.578 1 86.38 73 VAL A C 1
ATOM 605 O O . VAL A 1 73 ? 10.039 -41.625 -23.453 1 86.38 73 VAL A O 1
ATOM 608 N N . PHE A 1 74 ? 9.789 -43.594 -24.562 1 88.5 74 PHE A N 1
ATOM 609 C CA . PHE A 1 74 ? 10.672 -43.156 -25.641 1 88.5 74 PHE A CA 1
ATOM 610 C C . PHE A 1 74 ? 10.094 -41.938 -26.359 1 88.5 74 PHE A C 1
ATOM 612 O O . PHE A 1 74 ? 10.805 -40.969 -26.578 1 88.5 74 PHE A O 1
ATOM 619 N N . VAL A 1 75 ? 8.859 -41.969 -26.719 1 85 75 VAL A N 1
ATOM 620 C CA . VAL A 1 75 ? 8.203 -40.875 -27.438 1 85 75 VAL A CA 1
ATOM 621 C C . VAL A 1 75 ? 8.242 -39.625 -26.578 1 85 75 VAL A C 1
ATOM 623 O O . VAL A 1 75 ? 8.594 -38.531 -27.078 1 85 75 VAL A O 1
ATOM 626 N N . LEU A 1 76 ? 7.945 -39.781 -25.312 1 83.75 76 LEU A N 1
ATOM 627 C CA . LEU A 1 76 ? 7.945 -38.625 -24.406 1 83.75 76 LEU A CA 1
ATOM 628 C C . LEU A 1 76 ? 9.359 -38.062 -24.25 1 83.75 76 LEU A C 1
ATOM 630 O O . LEU A 1 76 ? 9.539 -36.844 -24.172 1 83.75 76 LEU A O 1
ATOM 634 N N . ALA A 1 77 ? 10.273 -38.969 -24.188 1 89.56 77 ALA A N 1
ATOM 635 C CA . ALA A 1 77 ? 11.664 -38.531 -24.047 1 89.56 77 ALA A CA 1
ATOM 636 C C . ALA A 1 77 ? 12.102 -37.688 -25.25 1 89.56 77 ALA A C 1
ATOM 638 O O . ALA A 1 77 ? 12.82 -36.719 -25.094 1 89.56 77 ALA A O 1
ATOM 639 N N . THR A 1 78 ? 11.672 -38.062 -26.438 1 90.25 78 THR A N 1
ATOM 640 C CA . THR A 1 78 ? 12.031 -37.312 -27.625 1 90.25 78 THR A CA 1
ATOM 641 C C . THR A 1 78 ? 11.391 -35.938 -27.609 1 90.25 78 THR A C 1
ATOM 643 O O . THR A 1 78 ? 12.016 -34.938 -28 1 90.25 78 THR A O 1
ATOM 646 N N . ILE A 1 79 ? 10.18 -35.875 -27.141 1 82.44 79 ILE A N 1
ATOM 647 C CA . ILE A 1 79 ? 9.477 -34.594 -27.047 1 82.44 79 ILE A CA 1
ATOM 648 C C . ILE A 1 79 ? 10.164 -33.719 -26.016 1 82.44 79 ILE A C 1
ATOM 650 O O . ILE A 1 79 ? 10.406 -32.531 -26.266 1 82.44 79 ILE A O 1
ATOM 654 N N . ALA A 1 80 ? 10.469 -34.344 -24.875 1 81.12 80 ALA A N 1
ATOM 655 C CA . ALA A 1 80 ? 11.148 -33.594 -23.812 1 81.12 80 ALA A CA 1
ATOM 656 C C . ALA A 1 80 ? 12.484 -33.062 -24.312 1 81.12 80 ALA A C 1
ATOM 658 O O . ALA A 1 80 ? 12.805 -31.891 -24.078 1 81.12 80 ALA A O 1
ATOM 659 N N . TYR A 1 81 ? 13.203 -33.906 -24.984 1 86.5 81 TYR A N 1
ATOM 660 C CA . TYR A 1 81 ? 14.492 -33.5 -25.531 1 86.5 81 TYR A CA 1
ATOM 661 C C . TYR A 1 81 ? 14.344 -32.375 -26.531 1 86.5 81 TYR A C 1
ATOM 663 O O . TYR A 1 81 ? 15.07 -31.375 -26.469 1 86.5 81 TYR A O 1
ATOM 671 N N . GLY A 1 82 ? 13.445 -32.562 -27.453 1 82.56 82 GLY A N 1
ATOM 672 C CA . GLY A 1 82 ? 13.203 -31.547 -28.453 1 82.56 82 GLY A CA 1
ATOM 673 C C . GLY A 1 82 ? 12.812 -30.203 -27.859 1 82.56 82 GLY A C 1
ATOM 674 O O . GLY A 1 82 ? 13.305 -29.156 -28.297 1 82.56 82 GLY A O 1
ATOM 675 N N . LEU A 1 83 ? 11.969 -30.266 -26.922 1 76.38 83 LEU A N 1
ATOM 676 C CA . LEU A 1 83 ? 11.508 -29.047 -26.266 1 76.38 83 LEU A CA 1
ATOM 677 C C . LEU A 1 83 ? 12.648 -28.359 -25.531 1 76.38 83 LEU A C 1
ATOM 679 O O . LEU A 1 83 ? 12.852 -27.141 -25.672 1 76.38 83 LEU A O 1
ATOM 683 N N . ALA A 1 84 ? 13.336 -29.094 -24.719 1 75.5 84 ALA A N 1
ATOM 684 C CA . ALA A 1 84 ? 14.438 -28.531 -23.938 1 75.5 84 ALA A CA 1
ATOM 685 C C . ALA A 1 84 ? 15.516 -27.953 -24.844 1 75.5 84 ALA A C 1
ATOM 687 O O . ALA A 1 84 ? 16 -26.844 -24.609 1 75.5 84 ALA A O 1
ATOM 688 N N . GLN A 1 85 ? 15.789 -28.656 -25.891 1 77.62 85 GLN A N 1
ATOM 689 C CA . GLN A 1 85 ? 16.859 -28.219 -26.781 1 77.62 85 GLN A CA 1
ATOM 690 C C . GLN A 1 85 ? 16.422 -27.016 -27.609 1 77.62 85 GLN A C 1
ATOM 692 O O . GLN A 1 85 ? 17.234 -26.172 -27.969 1 77.62 85 GLN A O 1
ATOM 697 N N . SER A 1 86 ? 15.211 -27.031 -27.984 1 72.62 86 SER A N 1
ATOM 698 C CA . SER A 1 86 ? 14.719 -25.859 -28.719 1 72.62 86 SER A CA 1
ATOM 699 C C . SER A 1 86 ? 14.852 -24.594 -27.875 1 72.62 86 SER A C 1
ATOM 701 O O . SER A 1 86 ? 15.211 -23.531 -28.406 1 72.62 86 SER A O 1
ATOM 703 N N . HIS A 1 87 ? 14.508 -24.766 -26.641 1 68.31 87 HIS A N 1
ATOM 704 C CA . HIS A 1 87 ? 14.68 -23.609 -25.734 1 68.31 87 HIS A CA 1
ATOM 705 C C . HIS A 1 87 ? 16.141 -23.219 -25.625 1 68.31 87 HIS A C 1
ATOM 707 O O . HIS A 1 87 ? 16.469 -22.031 -25.609 1 68.31 87 HIS A O 1
ATOM 713 N N . GLN A 1 88 ? 16.922 -24.188 -25.531 1 69.81 88 GLN A N 1
ATOM 714 C CA . GLN A 1 88 ? 18.359 -23.938 -25.438 1 69.81 88 GLN A CA 1
ATOM 715 C C . GLN A 1 88 ? 18.875 -23.25 -26.688 1 69.81 88 GLN A C 1
ATOM 717 O O . GLN A 1 88 ? 19.75 -22.391 -26.609 1 69.81 88 GLN A O 1
ATOM 722 N N . ALA A 1 89 ? 18.359 -23.625 -27.812 1 67.06 89 ALA A N 1
ATOM 723 C CA . ALA A 1 89 ? 18.781 -23.062 -29.094 1 67.06 89 ALA A CA 1
ATOM 724 C C . ALA A 1 89 ? 18.406 -21.594 -29.188 1 67.06 89 ALA A C 1
ATOM 726 O O . ALA A 1 89 ? 19.047 -20.812 -29.906 1 67.06 89 ALA A O 1
ATOM 727 N N . LEU A 1 90 ? 17.328 -21.25 -28.562 1 60.84 90 LEU A N 1
ATOM 728 C CA . LEU A 1 90 ? 16.859 -19.875 -28.625 1 60.84 90 LEU A CA 1
ATOM 729 C C . LEU A 1 90 ? 17.594 -19 -27.609 1 60.84 90 LEU A C 1
ATOM 731 O O . LEU A 1 90 ? 17.625 -17.781 -27.75 1 60.84 90 LEU A O 1
ATOM 735 N N . GLY A 1 91 ? 18.141 -19.531 -26.516 1 59.25 91 GLY A N 1
ATOM 736 C CA . GLY A 1 91 ? 18.922 -18.75 -25.562 1 59.25 91 GLY A CA 1
ATOM 737 C C . GLY A 1 91 ? 19.406 -19.562 -24.375 1 59.25 91 GLY A C 1
ATOM 738 O O . GLY A 1 91 ? 19.203 -20.781 -24.344 1 59.25 91 GLY A O 1
ATOM 739 N N . ALA A 1 92 ? 20.141 -18.812 -23.469 1 55.44 92 ALA A N 1
ATOM 740 C CA . ALA A 1 92 ? 20.719 -19.453 -22.297 1 55.44 92 ALA A CA 1
ATOM 741 C C . ALA A 1 92 ? 19.625 -20.031 -21.406 1 55.44 92 ALA A C 1
ATOM 743 O O . ALA A 1 92 ? 18.656 -19.359 -21.078 1 55.44 92 ALA A O 1
ATOM 744 N N . PHE A 1 93 ? 19.516 -21.328 -21.359 1 58.66 93 PHE A N 1
ATOM 745 C CA . PHE A 1 93 ? 18.516 -22.094 -20.609 1 58.66 93 PHE A CA 1
ATOM 746 C C . PHE A 1 93 ? 19.156 -22.828 -19.438 1 58.66 93 PHE A C 1
ATOM 748 O O . PHE A 1 93 ? 20.016 -23.688 -19.641 1 58.66 93 PHE A O 1
ATOM 755 N N . PRO A 1 94 ? 18.984 -22.172 -18.25 1 55.5 94 PRO A N 1
ATOM 756 C CA . PRO A 1 94 ? 19.609 -22.828 -17.109 1 55.5 94 PRO A CA 1
ATOM 757 C C . PRO A 1 94 ? 19.266 -24.312 -17 1 55.5 94 PRO A C 1
ATOM 759 O O . PRO A 1 94 ? 18.172 -24.719 -17.422 1 55.5 94 PRO A O 1
ATOM 762 N N . THR A 1 95 ? 20.219 -25.062 -16.531 1 59.69 95 THR A N 1
ATOM 763 C CA . THR A 1 95 ? 20.078 -26.516 -16.406 1 59.69 95 THR A CA 1
ATOM 764 C C . THR A 1 95 ? 18.844 -26.875 -15.586 1 59.69 95 THR A C 1
ATOM 766 O O . THR A 1 95 ? 18.141 -27.828 -15.914 1 59.69 95 THR A O 1
ATOM 769 N N . GLY A 1 96 ? 18.641 -26.125 -14.625 1 60.06 96 GLY A N 1
ATOM 770 C CA . GLY A 1 96 ? 17.484 -26.391 -13.789 1 60.06 96 GLY A CA 1
ATOM 771 C C . GLY A 1 96 ? 16.172 -26.297 -14.547 1 60.06 96 GLY A C 1
ATOM 772 O O . GLY A 1 96 ? 15.266 -27.109 -14.336 1 60.06 96 GLY A O 1
ATOM 773 N N . GLU A 1 97 ? 16.188 -25.5 -15.531 1 62.16 97 GLU A N 1
ATOM 774 C CA . GLU A 1 97 ? 14.969 -25.312 -16.312 1 62.16 97 GLU A CA 1
ATOM 775 C C . GLU A 1 97 ? 14.789 -26.453 -17.328 1 62.16 97 GLU A C 1
ATOM 777 O O . GLU A 1 97 ? 13.664 -26.875 -17.594 1 62.16 97 GLU A O 1
ATOM 782 N N . LYS A 1 98 ? 15.906 -26.984 -17.766 1 70.94 98 LYS A N 1
ATOM 783 C CA . LYS A 1 98 ? 15.836 -28.141 -18.672 1 70.94 98 LYS A CA 1
ATOM 784 C C . LYS A 1 98 ? 15.25 -29.359 -17.969 1 70.94 98 LYS A C 1
ATOM 786 O O . LYS A 1 98 ? 14.383 -30.031 -18.516 1 70.94 98 LYS A O 1
ATOM 791 N N . ASP A 1 99 ? 15.75 -29.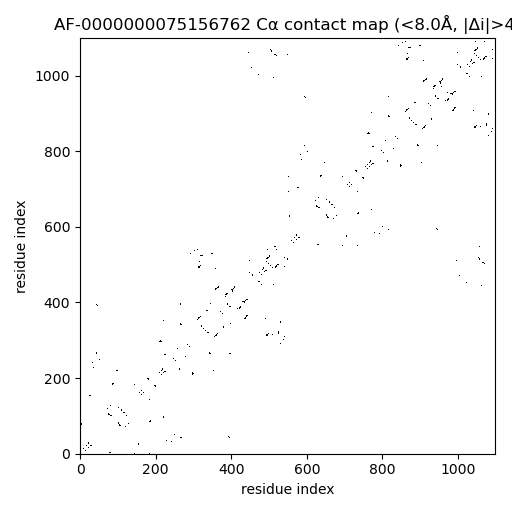422 -16.828 1 72.25 99 ASP A N 1
ATOM 792 C CA . ASP A 1 99 ? 15.273 -30.562 -16.047 1 72.25 99 ASP A CA 1
ATOM 793 C C . ASP A 1 99 ? 13.789 -30.422 -15.711 1 72.25 99 ASP A C 1
ATOM 795 O O . ASP A 1 99 ? 13.047 -31.406 -15.711 1 72.25 99 ASP A O 1
ATOM 799 N N . ALA A 1 100 ? 13.398 -29.25 -15.516 1 63.06 100 ALA A N 1
ATOM 800 C CA . ALA A 1 100 ? 11.992 -29.016 -15.211 1 63.06 100 ALA A CA 1
ATOM 801 C C . ALA A 1 100 ? 11.109 -29.344 -16.422 1 63.06 100 ALA A C 1
ATOM 803 O O . ALA A 1 100 ? 10.055 -29.953 -16.266 1 63.06 100 ALA A O 1
ATOM 804 N N . ILE A 1 101 ? 11.617 -29.047 -17.562 1 69.31 101 ILE A N 1
ATOM 805 C CA . ILE A 1 101 ? 10.883 -29.359 -18.781 1 69.31 101 ILE A CA 1
ATOM 806 C C . ILE A 1 101 ? 10.781 -30.875 -18.953 1 69.31 101 ILE A C 1
ATOM 808 O O . ILE A 1 101 ? 9.703 -31.406 -19.203 1 69.31 101 ILE A O 1
ATOM 812 N N . VAL A 1 102 ? 11.891 -31.5 -18.75 1 74.25 102 VAL A N 1
ATOM 813 C CA . VAL A 1 102 ? 11.953 -32.938 -18.922 1 74.25 102 VAL A CA 1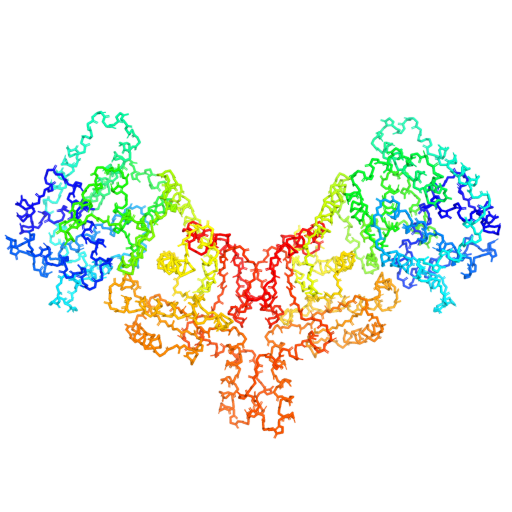
ATOM 814 C C . VAL A 1 102 ? 11.039 -33.625 -17.906 1 74.25 102 VAL A C 1
ATOM 816 O O . VAL A 1 102 ? 10.227 -34.469 -18.281 1 74.25 102 VAL A O 1
ATOM 819 N N . SER A 1 103 ? 11.195 -33.125 -16.75 1 70.69 103 SER A N 1
ATOM 820 C CA . SER A 1 103 ? 10.383 -33.75 -15.703 1 70.69 103 SER A CA 1
ATOM 821 C C . SER A 1 103 ? 8.898 -33.562 -15.969 1 70.69 103 SER A C 1
ATOM 823 O O . SER A 1 103 ? 8.102 -34.469 -15.758 1 70.69 103 SER A O 1
ATOM 825 N N . SER A 1 104 ? 8.539 -32.5 -16.484 1 66.75 104 SER A N 1
ATOM 826 C CA . SER A 1 104 ? 7.137 -32.219 -16.766 1 66.75 104 SER A CA 1
ATOM 827 C C . SER A 1 104 ? 6.598 -33.094 -17.875 1 66.75 104 SER A C 1
ATOM 829 O O . SER A 1 104 ? 5.516 -33.688 -17.75 1 66.75 104 SER A O 1
ATOM 831 N N . VAL A 1 105 ? 7.332 -33.219 -18.891 1 71.31 105 VAL A N 1
ATOM 832 C CA . VAL A 1 105 ? 6.891 -34 -20.031 1 71.31 105 VAL A CA 1
ATOM 833 C C . VAL A 1 105 ? 6.871 -35.5 -19.656 1 71.31 105 VAL A C 1
ATOM 835 O O . VAL A 1 105 ? 5.902 -36.188 -19.953 1 71.31 105 VAL A O 1
ATOM 838 N N . MET A 1 106 ? 7.867 -35.875 -18.953 1 73.94 106 MET A N 1
ATOM 839 C CA . MET A 1 106 ? 8.023 -37.281 -18.641 1 73.94 106 MET A CA 1
ATOM 840 C C . MET A 1 106 ? 7 -37.75 -17.609 1 73.94 106 MET A C 1
ATOM 842 O O . MET A 1 106 ? 6.684 -38.938 -17.516 1 73.94 106 MET A O 1
ATOM 846 N N . SER A 1 107 ? 6.52 -36.812 -16.859 1 69.31 107 SER A N 1
ATOM 847 C CA . SER A 1 107 ? 5.516 -37.125 -15.852 1 69.31 107 SER A CA 1
ATOM 848 C C . SER A 1 107 ? 4.238 -37.656 -16.484 1 69.31 107 SER A C 1
ATOM 850 O O . SER A 1 107 ? 3.424 -38.312 -15.828 1 69.31 107 SER A O 1
ATOM 852 N N . MET A 1 108 ? 4.109 -37.438 -17.766 1 69 108 MET A N 1
ATOM 853 C CA . MET A 1 108 ? 2.93 -37.938 -18.484 1 69 108 MET A CA 1
ATOM 854 C C . MET A 1 108 ? 2.975 -39.438 -18.656 1 69 108 MET A C 1
ATOM 856 O O . MET A 1 108 ? 1.943 -40.062 -18.906 1 69 108 MET A O 1
ATOM 860 N N . ALA A 1 109 ? 4.121 -40 -18.531 1 70.94 109 ALA A N 1
ATOM 861 C CA . ALA A 1 109 ? 4.309 -41.406 -18.828 1 70.94 109 ALA A CA 1
ATOM 862 C C . ALA A 1 109 ? 3.457 -42.281 -17.906 1 70.94 109 ALA A C 1
ATOM 864 O O . ALA A 1 109 ? 2.99 -43.344 -18.297 1 70.94 109 ALA A O 1
ATOM 865 N N . ASP A 1 110 ? 3.238 -41.812 -16.734 1 65.62 110 ASP A N 1
ATOM 866 C CA . ASP A 1 110 ? 2.527 -42.688 -15.789 1 65.62 110 ASP A CA 1
ATOM 867 C C . ASP A 1 110 ? 1.037 -42.344 -15.758 1 65.62 110 ASP A C 1
ATOM 869 O O . ASP A 1 110 ? 0.304 -42.844 -14.898 1 65.62 110 ASP A O 1
ATOM 873 N N . LYS A 1 111 ? 0.617 -41.5 -16.641 1 64.88 111 LYS A N 1
ATOM 874 C CA . LYS A 1 111 ? -0.79 -41.094 -16.672 1 64.88 111 LYS A CA 1
ATOM 875 C C . LYS A 1 111 ? -1.544 -41.844 -17.766 1 64.88 111 LYS A C 1
ATOM 877 O O . LYS A 1 111 ? -2.758 -41.688 -17.922 1 64.88 111 LYS A O 1
ATOM 882 N N . LEU A 1 112 ? -0.799 -42.594 -18.516 1 65.31 112 LEU A N 1
ATOM 883 C CA . LEU A 1 112 ? -1.401 -43.188 -19.703 1 65.31 112 LEU A CA 1
ATOM 884 C C . LEU A 1 112 ? -1.983 -44.562 -19.375 1 65.31 112 LEU A C 1
ATOM 886 O O . LEU A 1 112 ? -2.826 -45.062 -20.125 1 65.31 112 LEU A O 1
ATOM 890 N N . SER A 1 113 ? -1.485 -45.156 -18.344 1 63.25 113 SER A N 1
ATOM 891 C CA . SER A 1 113 ? -2.008 -46.438 -17.891 1 63.25 113 SER A CA 1
ATOM 892 C C . SER A 1 113 ? -1.85 -46.594 -16.375 1 63.25 113 SER A C 1
ATOM 894 O O . SER A 1 113 ? -0.86 -46.156 -15.805 1 63.25 113 SER A O 1
ATOM 896 N N . ALA A 1 114 ? -2.904 -47.062 -15.727 1 58.81 114 ALA A N 1
ATOM 897 C CA . ALA A 1 114 ? -2.85 -47.312 -14.289 1 58.81 114 ALA A CA 1
ATOM 898 C C . ALA A 1 114 ? -1.657 -48.188 -13.93 1 58.81 114 ALA A C 1
ATOM 900 O O . ALA A 1 114 ? -1.071 -48.031 -12.852 1 58.81 114 ALA A O 1
ATOM 901 N N . ASP A 1 115 ? -1.254 -49.031 -14.898 1 63.28 115 ASP A N 1
ATOM 902 C CA . ASP A 1 115 ? -0.177 -50 -14.664 1 63.28 115 ASP A CA 1
ATOM 903 C C . ASP A 1 115 ? 1.188 -49.312 -14.734 1 63.28 115 ASP A C 1
ATOM 905 O O . ASP A 1 115 ? 2.195 -49.875 -14.305 1 63.28 115 ASP A O 1
ATOM 909 N N . ASP A 1 116 ? 1.15 -48.125 -15.172 1 67.5 116 ASP A N 1
ATOM 910 C CA . ASP A 1 116 ? 2.426 -47.469 -15.414 1 67.5 116 ASP A CA 1
ATOM 911 C C . ASP A 1 116 ? 2.785 -46.531 -14.266 1 67.5 116 ASP A C 1
ATOM 913 O O . ASP A 1 116 ? 3.838 -45.875 -14.289 1 67.5 116 ASP A O 1
ATOM 917 N N . ARG A 1 117 ? 1.903 -46.594 -13.242 1 66.69 117 ARG A N 1
ATOM 918 C CA . ARG A 1 117 ? 2.098 -45.656 -12.133 1 66.69 117 ARG A CA 1
ATOM 919 C C . ARG A 1 117 ? 3.414 -45.938 -11.414 1 66.69 117 ARG A C 1
ATOM 921 O O . ARG A 1 117 ? 3.697 -47.062 -11.039 1 66.69 117 ARG A O 1
ATOM 928 N N . ARG A 1 118 ? 4.289 -44.969 -11.203 1 63.78 118 ARG A N 1
ATOM 929 C CA . ARG A 1 118 ? 5.512 -44.938 -10.406 1 63.78 118 ARG A CA 1
ATOM 930 C C . ARG A 1 118 ? 6.637 -45.688 -11.094 1 63.78 118 ARG A C 1
ATOM 932 O O . ARG A 1 118 ? 7.633 -46.062 -10.461 1 63.78 118 ARG A O 1
ATOM 939 N N . LYS A 1 119 ? 6.469 -46.156 -12.438 1 76.25 119 LYS A N 1
ATOM 940 C CA . LYS A 1 119 ? 7.598 -46.719 -13.172 1 76.25 119 LYS A CA 1
ATOM 941 C C . LYS A 1 119 ? 8.656 -45.656 -13.445 1 76.25 119 LYS A C 1
ATOM 943 O O . LYS A 1 119 ? 8.328 -44.469 -13.656 1 76.25 119 LYS A O 1
ATOM 948 N N . PRO A 1 120 ? 9.859 -46.062 -13.266 1 82.06 120 PRO A N 1
ATOM 949 C CA . PRO A 1 120 ? 10.938 -45.062 -13.391 1 82.06 120 PRO A CA 1
ATOM 950 C C . PRO A 1 120 ? 11.062 -44.531 -14.812 1 82.06 120 PRO A C 1
ATOM 952 O O . PRO A 1 120 ? 10.93 -45.281 -15.781 1 82.06 120 PRO A O 1
ATOM 955 N N . VAL A 1 121 ? 11.172 -43.312 -15.031 1 85.62 121 VAL A N 1
ATOM 956 C CA . VAL A 1 121 ? 11.422 -42.625 -16.281 1 85.62 121 VAL A CA 1
ATOM 957 C C . VAL A 1 121 ? 12.562 -41.625 -16.094 1 85.62 121 VAL A C 1
ATOM 959 O O . VAL A 1 121 ? 12.852 -41.188 -14.969 1 85.62 121 VAL A O 1
ATOM 962 N N . PRO A 1 122 ? 13.344 -41.344 -17.156 1 87.88 122 PRO A N 1
ATOM 963 C CA . PRO A 1 122 ? 14.344 -40.281 -17.016 1 87.88 122 PRO A CA 1
ATOM 964 C C . PRO A 1 122 ? 13.719 -38.938 -16.625 1 87.88 122 PRO A C 1
ATOM 966 O O . PRO A 1 122 ? 12.734 -38.5 -17.234 1 87.88 122 PRO A O 1
ATOM 969 N N . THR A 1 123 ? 14.273 -38.375 -15.586 1 81.25 123 THR A N 1
ATOM 970 C CA . THR A 1 123 ? 13.664 -37.156 -15.062 1 81.25 123 THR A CA 1
ATOM 971 C C . THR A 1 123 ? 14.594 -35.969 -15.242 1 81.25 123 THR A C 1
ATOM 973 O O . THR A 1 123 ? 14.227 -34.844 -14.922 1 81.25 123 THR A O 1
ATOM 976 N N . THR A 1 124 ? 15.82 -36.188 -15.711 1 84.75 124 THR A N 1
ATOM 977 C CA . THR A 1 124 ? 16.766 -35.125 -15.961 1 84.75 124 THR A CA 1
ATOM 978 C C . THR A 1 124 ? 17.141 -35.062 -17.438 1 84.75 124 THR A C 1
ATOM 980 O O . THR A 1 124 ? 17 -36.031 -18.172 1 84.75 124 THR A O 1
ATOM 983 N N . PHE A 1 125 ? 17.578 -33.875 -17.812 1 87.56 125 PHE A N 1
ATOM 984 C CA . PHE A 1 125 ? 17.969 -33.688 -19.203 1 87.56 125 PHE A CA 1
ATOM 985 C C . PHE A 1 125 ? 19.125 -34.656 -19.547 1 87.56 125 PHE A C 1
ATOM 987 O O . PHE A 1 125 ? 19.109 -35.281 -20.609 1 87.56 125 PHE A O 1
ATOM 994 N N . SER A 1 126 ? 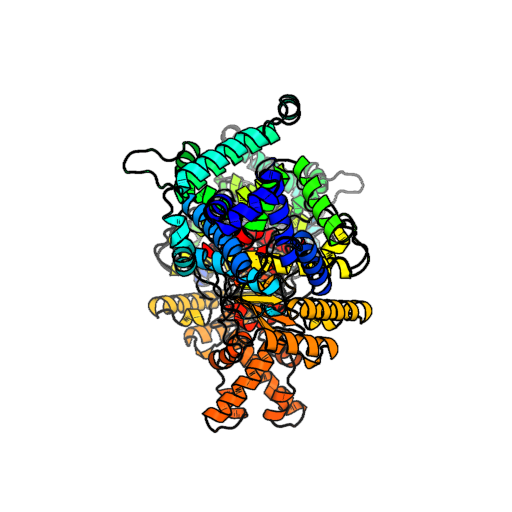20.047 -34.75 -18.641 1 89.69 126 SER A N 1
ATOM 995 C CA . SER A 1 126 ? 21.188 -35.625 -18.875 1 89.69 126 SER A CA 1
ATOM 996 C C . SER A 1 126 ? 20.734 -37.062 -19.016 1 89.69 126 SER A C 1
ATOM 998 O O . SER A 1 126 ? 21.25 -37.812 -19.859 1 89.69 126 SER A O 1
ATOM 1000 N N . ALA A 1 127 ? 19.734 -37.469 -18.266 1 91.56 127 ALA A N 1
ATOM 1001 C CA . ALA A 1 127 ? 19.219 -38.844 -18.328 1 91.56 127 ALA A CA 1
ATOM 1002 C C . ALA A 1 127 ? 18.516 -39.094 -19.656 1 91.56 127 ALA A C 1
ATOM 1004 O O . ALA A 1 127 ? 18.625 -40.156 -20.234 1 91.56 127 ALA A O 1
ATOM 1005 N N . VAL A 1 128 ? 17.812 -38.125 -20.078 1 92.5 128 VAL A N 1
ATOM 1006 C CA . VAL A 1 128 ? 17.094 -38.25 -21.344 1 92.5 128 VAL A CA 1
ATOM 1007 C C . VAL A 1 128 ? 18.094 -38.312 -22.5 1 92.5 128 VAL A C 1
ATOM 1009 O O . VAL A 1 128 ? 17.922 -39.094 -23.438 1 92.5 128 VAL A O 1
ATOM 1012 N N . GLU A 1 129 ? 19.109 -37.469 -22.438 1 91.31 129 GLU A N 1
ATOM 1013 C CA . GLU A 1 129 ? 20.141 -37.5 -23.469 1 91.31 129 GLU A CA 1
ATOM 1014 C C . GLU A 1 129 ? 20.828 -38.844 -23.562 1 91.31 129 GLU A C 1
ATOM 1016 O O . GLU A 1 129 ? 21.078 -39.344 -24.656 1 91.31 129 GLU A O 1
ATOM 1021 N N . LYS A 1 130 ? 21.125 -39.375 -22.406 1 92.12 130 LYS A N 1
ATOM 1022 C CA . LYS A 1 130 ? 21.719 -40.688 -22.359 1 92.12 130 LYS A CA 1
ATOM 1023 C C . LYS A 1 130 ? 20.766 -41.75 -22.891 1 92.12 130 LYS A C 1
ATOM 1025 O O . LYS A 1 130 ? 21.188 -42.688 -23.609 1 92.12 130 LYS A O 1
ATOM 1030 N N . PHE A 1 131 ? 19.562 -41.625 -22.531 1 92.38 131 PHE A N 1
ATOM 1031 C CA . PHE A 1 131 ? 18.516 -42.531 -22.953 1 92.38 131 PHE A CA 1
ATOM 1032 C C . PHE A 1 131 ? 18.359 -42.531 -24.469 1 92.38 131 PHE A C 1
ATOM 1034 O O . PHE A 1 131 ? 18.125 -43.562 -25.094 1 92.38 131 PHE A O 1
ATOM 1041 N N . LEU A 1 132 ? 18.531 -41.375 -25.062 1 92.56 132 LEU A N 1
ATOM 1042 C CA . LEU A 1 132 ? 18.312 -41.188 -26.5 1 92.56 132 LEU A CA 1
ATOM 1043 C C . LEU A 1 132 ? 19.641 -41.281 -27.266 1 92.56 132 LEU A C 1
ATOM 1045 O O . LEU A 1 132 ? 19.672 -41 -28.469 1 92.56 132 LEU A O 1
ATOM 1049 N N . ALA A 1 133 ? 20.688 -41.656 -26.641 1 91.19 133 ALA A N 1
ATOM 1050 C CA . ALA A 1 133 ? 22.031 -41.625 -27.219 1 91.19 133 ALA A CA 1
ATOM 1051 C C . ALA A 1 133 ? 22.094 -42.469 -28.484 1 91.19 133 ALA A C 1
ATOM 1053 O O . ALA A 1 133 ? 22.703 -42.062 -29.484 1 91.19 133 ALA A O 1
ATOM 1054 N N . PRO A 1 134 ? 21.469 -43.625 -28.516 1 88.75 134 PRO A N 1
ATOM 1055 C CA . PRO A 1 134 ? 21.516 -44.438 -29.734 1 88.75 134 PRO A CA 1
ATOM 1056 C C . PRO A 1 134 ? 20.938 -43.719 -30.938 1 88.75 134 PRO A C 1
ATOM 1058 O O . PRO A 1 134 ? 21.469 -43.812 -32.062 1 88.75 134 PRO A O 1
ATOM 1061 N N . GLN A 1 135 ? 19.891 -42.969 -30.703 1 88 135 GLN A N 1
ATOM 1062 C CA . GLN A 1 135 ? 19.25 -42.219 -31.781 1 88 135 GLN A CA 1
ATOM 1063 C C . GLN A 1 135 ? 20.016 -40.969 -32.125 1 88 135 GLN A C 1
ATOM 1065 O O . GLN A 1 135 ? 20.141 -40.594 -33.312 1 88 135 GLN A O 1
ATOM 1070 N N . LEU A 1 136 ? 20.516 -40.344 -31.156 1 87.75 136 LEU A N 1
ATOM 1071 C CA . LEU A 1 136 ? 21.25 -39.094 -31.344 1 87.75 136 LEU A CA 1
ATOM 1072 C C . LEU A 1 136 ? 22.562 -39.344 -32.094 1 87.75 136 LEU A C 1
ATOM 1074 O O . LEU A 1 136 ? 23.047 -38.469 -32.781 1 87.75 136 LEU A O 1
ATOM 1078 N N . SER A 1 137 ? 23.062 -40.562 -31.938 1 83.56 137 SER A N 1
ATOM 1079 C CA . SER A 1 137 ? 24.328 -40.906 -32.594 1 83.56 137 SER A CA 1
ATOM 1080 C C . SER A 1 137 ? 24.078 -41.594 -33.938 1 83.56 137 SER A C 1
ATOM 1082 O O . SER A 1 137 ? 25.031 -42 -34.594 1 83.56 137 SER A O 1
ATOM 1084 N N . SER A 1 138 ? 22.875 -41.688 -34.281 1 83.44 138 SER A N 1
ATOM 1085 C CA . SER A 1 138 ? 22.547 -42.375 -35.531 1 83.44 138 SER A CA 1
ATOM 1086 C C . SER A 1 138 ? 23.109 -41.625 -36.719 1 83.44 138 SER A C 1
ATOM 1088 O O . SER A 1 138 ? 22.984 -40.406 -36.812 1 83.44 138 SER A O 1
ATOM 1090 N N . VAL A 1 139 ? 23.734 -42.281 -37.688 1 77 139 VAL A N 1
ATOM 1091 C CA . VAL A 1 139 ? 24.328 -41.719 -38.906 1 77 139 VAL A CA 1
ATOM 1092 C C . VAL A 1 139 ? 23.219 -41.219 -39.844 1 77 139 VAL A C 1
ATOM 1094 O O . VAL A 1 139 ? 23.453 -40.344 -40.688 1 77 139 VAL A O 1
ATOM 1097 N N . HIS A 1 140 ? 21.969 -41.75 -39.562 1 81.31 140 HIS A N 1
ATOM 1098 C CA . HIS A 1 140 ? 20.875 -41.438 -40.469 1 81.31 140 HIS A CA 1
ATOM 1099 C C . HIS A 1 140 ? 20.094 -40.219 -40 1 81.31 140 HIS A C 1
ATOM 1101 O O . HIS A 1 140 ? 19.125 -39.812 -40.656 1 81.31 140 HIS A O 1
ATOM 1107 N N . LEU A 1 141 ? 20.516 -39.688 -38.938 1 85.06 141 LEU A N 1
ATOM 1108 C CA . LEU A 1 141 ? 19.75 -38.594 -38.344 1 85.06 141 LEU A CA 1
ATOM 1109 C C . LEU A 1 141 ? 19.641 -37.406 -39.281 1 85.06 141 LEU A C 1
ATOM 1111 O O . LEU A 1 141 ? 18.578 -36.812 -39.438 1 85.06 141 LEU A O 1
ATOM 1115 N N . ARG A 1 142 ? 20.672 -37.062 -39.938 1 80.75 142 ARG A N 1
ATOM 1116 C CA . ARG A 1 142 ? 20.688 -35.938 -40.844 1 80.75 142 ARG A CA 1
ATOM 1117 C C . ARG A 1 142 ? 19.797 -36.188 -42.062 1 80.75 142 ARG A C 1
ATOM 1119 O O . ARG A 1 142 ? 19.094 -35.281 -42.5 1 80.75 142 ARG A O 1
ATOM 1126 N N . SER A 1 143 ? 19.922 -37.375 -42.531 1 83.44 143 SER A N 1
ATOM 1127 C CA . SER A 1 143 ? 19.094 -37.719 -43.688 1 83.44 143 SER A CA 1
ATOM 1128 C C . SER A 1 143 ? 17.625 -37.719 -43.344 1 83.44 143 SER A C 1
ATOM 1130 O O . SER A 1 143 ? 16.781 -37.25 -44.125 1 83.44 143 SER A O 1
ATOM 1132 N N . ILE A 1 144 ? 17.328 -38.188 -42.188 1 83.88 144 ILE A N 1
ATOM 1133 C CA . ILE A 1 144 ? 15.953 -38.188 -41.719 1 83.88 144 ILE A CA 1
ATOM 1134 C C . ILE A 1 144 ? 15.445 -36.781 -41.562 1 83.88 144 ILE A C 1
ATOM 1136 O O . ILE A 1 144 ? 14.336 -36.438 -41.969 1 83.88 144 ILE A O 1
ATOM 1140 N N . LEU A 1 145 ? 16.25 -36.031 -41 1 82.19 145 LEU A N 1
ATOM 1141 C CA . LEU A 1 145 ? 15.875 -34.625 -40.781 1 82.19 145 LEU A CA 1
ATOM 1142 C C . LEU A 1 145 ? 15.625 -33.906 -42.125 1 82.19 145 LEU A C 1
ATOM 1144 O O . LEU A 1 145 ? 14.672 -33.156 -42.25 1 82.19 145 LEU A O 1
ATOM 1148 N N . ALA A 1 146 ? 16.516 -34.125 -43 1 80.06 146 ALA A N 1
ATOM 1149 C CA . ALA A 1 146 ? 16.359 -33.531 -44.344 1 80.06 146 ALA A CA 1
ATOM 1150 C C . ALA A 1 146 ? 15.047 -33.969 -44.969 1 80.06 146 ALA A C 1
ATOM 1152 O O . ALA A 1 146 ? 14.344 -33.156 -45.594 1 80.06 146 ALA A O 1
ATOM 1153 N N . SER A 1 147 ? 14.766 -35.188 -44.844 1 80.19 147 SER A N 1
ATOM 1154 C CA . SER A 1 147 ? 13.523 -35.719 -45.375 1 80.19 147 SER A CA 1
ATOM 1155 C C . SER A 1 147 ? 12.305 -35.094 -44.719 1 80.19 147 SER A C 1
ATOM 1157 O O . SER A 1 147 ? 11.336 -34.719 -45.406 1 80.19 147 SER A O 1
ATOM 1159 N N . MET A 1 148 ? 12.398 -34.969 -43.438 1 79.5 148 MET A N 1
ATOM 1160 C CA . MET A 1 148 ? 11.289 -34.375 -42.688 1 79.5 148 MET A CA 1
ATOM 1161 C C . MET A 1 148 ? 11.117 -32.906 -43.031 1 79.5 148 MET A C 1
ATOM 1163 O O . MET A 1 148 ? 10 -32.406 -43.125 1 79.5 148 MET A O 1
ATOM 1167 N N . SER A 1 149 ? 12.203 -32.281 -43.188 1 75.38 149 SER A N 1
ATOM 1168 C CA . SER A 1 149 ? 12.156 -30.859 -43.562 1 75.38 149 SER A CA 1
ATOM 1169 C C . SER A 1 149 ? 11.516 -30.688 -44.938 1 75.38 149 SER A C 1
ATOM 1171 O O . SER A 1 149 ? 10.75 -29.734 -45.156 1 75.38 149 SER A O 1
ATOM 1173 N N . ALA A 1 150 ? 11.859 -31.562 -45.719 1 73.81 150 ALA A N 1
ATOM 1174 C CA . ALA A 1 150 ? 11.281 -31.516 -47.062 1 73.81 150 ALA A CA 1
ATOM 1175 C C . ALA A 1 150 ? 9.773 -31.75 -47.031 1 73.81 150 ALA A C 1
ATOM 1177 O O . ALA A 1 150 ? 9.023 -31.125 -47.781 1 73.81 150 ALA A O 1
ATOM 1178 N N . LEU A 1 151 ? 9.391 -32.594 -46.156 1 70.75 151 LEU A N 1
ATOM 1179 C CA . LEU A 1 151 ? 7.969 -32.906 -46 1 70.75 151 LEU A CA 1
ATOM 1180 C C . LEU A 1 151 ? 7.219 -31.688 -45.469 1 70.75 151 LEU A C 1
ATOM 1182 O O . LEU A 1 151 ? 6.086 -31.422 -45.875 1 70.75 151 LEU A O 1
ATOM 1186 N N . LEU A 1 152 ? 7.836 -30.984 -44.562 1 71 152 LEU A N 1
ATOM 1187 C CA . LEU A 1 152 ? 7.227 -29.781 -44 1 71 152 LEU A CA 1
ATOM 1188 C C . LEU A 1 152 ? 7.027 -28.719 -45.094 1 71 152 LEU A C 1
ATOM 1190 O O . LEU A 1 152 ? 6.043 -27.984 -45.062 1 71 152 LEU A O 1
ATOM 1194 N N . ASP A 1 153 ? 7.98 -28.734 -45.938 1 62.69 153 ASP A N 1
ATOM 1195 C CA . ASP A 1 153 ? 7.898 -27.781 -47.031 1 62.69 153 ASP A CA 1
ATOM 1196 C C . ASP A 1 153 ? 6.75 -28.141 -47.969 1 62.69 153 ASP A C 1
ATOM 1198 O O . ASP A 1 153 ? 6.066 -27.25 -48.5 1 62.69 153 ASP A O 1
ATOM 1202 N N . LEU A 1 154 ? 6.562 -29.375 -48.062 1 54.78 154 LEU A N 1
ATOM 1203 C CA . LEU A 1 154 ? 5.555 -29.859 -49 1 54.78 154 LEU A CA 1
ATOM 1204 C C . LEU A 1 154 ? 4.156 -29.75 -48.375 1 54.78 154 LEU A C 1
ATOM 1206 O O . LEU A 1 154 ? 3.191 -29.469 -49.094 1 54.78 154 LEU A O 1
ATOM 1210 N N . ALA A 1 155 ? 3.98 -30.125 -47.094 1 57.12 155 ALA A N 1
ATOM 1211 C CA . ALA A 1 155 ? 2.676 -30.156 -46.438 1 57.12 155 ALA A CA 1
ATOM 1212 C C . ALA A 1 155 ? 2.057 -28.766 -46.406 1 57.12 155 ALA A C 1
ATOM 1214 O O . ALA A 1 155 ? 0.832 -28.625 -46.375 1 57.12 155 ALA A O 1
ATOM 1215 N N . GLN A 1 156 ? 2.715 -27.672 -46.188 1 52.69 156 GLN A N 1
ATOM 1216 C CA . GLN A 1 156 ? 2.178 -26.344 -45.938 1 52.69 156 GLN A CA 1
ATOM 1217 C C . GLN A 1 156 ? 2.049 -25.562 -47.25 1 52.69 156 GLN A C 1
ATOM 1219 O O . GLN A 1 156 ? 2.072 -24.328 -47.25 1 52.69 156 GLN A O 1
ATOM 1224 N N . LYS A 1 157 ? 2.107 -26.125 -48.375 1 48.47 157 LYS A N 1
ATOM 1225 C CA . LYS A 1 157 ? 1.896 -25.141 -49.438 1 48.47 157 LYS A CA 1
ATOM 1226 C C . LYS A 1 157 ? 0.509 -24.516 -49.344 1 48.47 157 LYS A C 1
ATOM 1228 O O . LYS A 1 157 ? -0.495 -25.172 -49.625 1 48.47 157 LYS A O 1
ATOM 1233 N N . PRO A 1 158 ? 0.34 -23.672 -48.312 1 49.03 158 PRO A N 1
ATOM 1234 C CA . PRO A 1 158 ? -0.951 -23 -48.438 1 49.03 158 PRO A CA 1
ATOM 1235 C C . PRO A 1 158 ? -1.312 -22.672 -49.906 1 49.03 158 PRO A C 1
ATOM 1237 O O . PRO A 1 158 ? -0.425 -22.422 -50.719 1 49.03 158 PRO A O 1
ATOM 1240 N N . ARG A 1 159 ? -2.418 -23.062 -50.156 1 46.31 159 ARG A N 1
ATOM 1241 C CA . ARG A 1 159 ? -2.854 -22.609 -51.5 1 46.31 159 ARG A CA 1
ATOM 1242 C C . ARG A 1 159 ? -2.594 -21.125 -51.688 1 46.31 159 ARG A C 1
ATOM 1244 O O . ARG A 1 159 ? -2.799 -20.328 -50.75 1 46.31 159 ARG A O 1
ATOM 1251 N N . PHE A 1 160 ? -1.828 -20.812 -52.656 1 47.69 160 PHE A N 1
ATOM 1252 C CA . PHE A 1 160 ? -1.628 -19.438 -53.062 1 47.69 160 PHE A CA 1
ATOM 1253 C C . PHE A 1 160 ? -2.844 -18.578 -52.719 1 47.69 160 PHE A C 1
ATOM 1255 O O . PHE A 1 160 ? -2.703 -17.422 -52.312 1 47.69 160 PHE A O 1
ATOM 1262 N N . SER A 1 161 ? -3.912 -19.125 -52.812 1 45.94 161 SER A N 1
ATOM 1263 C CA . SER A 1 161 ? -5.16 -18.406 -52.562 1 45.94 161 SER A CA 1
ATOM 1264 C C . SER A 1 161 ? -5.332 -18.062 -51.094 1 45.94 161 SER A C 1
ATOM 1266 O O . SER A 1 161 ? -5.828 -16.984 -50.75 1 45.94 161 SER A O 1
ATOM 1268 N N . THR A 1 162 ? -4.98 -18.906 -50.219 1 49.41 162 THR A N 1
ATOM 1269 C CA . THR A 1 162 ? -5.117 -18.625 -48.812 1 49.41 162 THR A CA 1
ATOM 1270 C C . THR A 1 162 ? -4.078 -17.594 -48.344 1 49.41 162 THR A C 1
ATOM 1272 O O . THR A 1 162 ? -4.352 -16.766 -47.5 1 49.41 162 THR A O 1
ATOM 1275 N N . ALA A 1 163 ? -2.912 -17.719 -48.906 1 50.84 163 ALA A N 1
ATOM 1276 C CA . ALA A 1 163 ? -1.903 -16.688 -48.688 1 50.84 163 ALA A CA 1
ATOM 1277 C C . ALA A 1 163 ? -2.426 -15.312 -49.094 1 50.84 163 ALA A C 1
ATOM 1279 O O . ALA A 1 163 ? -2.123 -14.312 -48.438 1 50.84 163 ALA A O 1
ATOM 1280 N N . LEU A 1 164 ? -3.148 -15.352 -50.125 1 49.66 164 LEU A N 1
ATOM 1281 C CA . LEU A 1 164 ? -3.721 -14.086 -50.594 1 49.66 164 LEU A CA 1
ATOM 1282 C C . LEU A 1 164 ? -4.812 -13.617 -49.625 1 49.66 164 LEU A C 1
ATOM 1284 O O . LEU A 1 164 ? -4.977 -12.414 -49.406 1 49.66 164 LEU A O 1
ATOM 1288 N N . ARG A 1 165 ? -5.465 -14.5 -49 1 50.75 165 ARG A N 1
ATOM 1289 C CA . ARG A 1 165 ? -6.594 -14.133 -48.125 1 50.75 165 ARG A CA 1
ATOM 1290 C C . ARG A 1 165 ? -6.133 -13.812 -46.719 1 50.75 165 ARG A C 1
ATOM 1292 O O . ARG A 1 165 ? -6.723 -12.969 -46.031 1 50.75 165 ARG A O 1
ATOM 1299 N N . ARG A 1 166 ? -5.059 -14.484 -46.312 1 54 166 ARG A N 1
ATOM 1300 C CA . ARG A 1 166 ? -4.59 -14.227 -44.969 1 54 166 ARG A CA 1
ATOM 1301 C C . ARG A 1 166 ? -3.068 -14.117 -44.906 1 54 166 ARG A C 1
ATOM 1303 O O . ARG A 1 166 ? -2.398 -14.969 -44.312 1 54 166 ARG A O 1
ATOM 1310 N N . PRO A 1 167 ? -2.627 -13.133 -45.562 1 55.88 167 PRO A N 1
ATOM 1311 C CA . PRO A 1 167 ? -1.178 -13.016 -45.75 1 55.88 167 PRO A CA 1
ATOM 1312 C C . PRO A 1 167 ? -0.422 -13.047 -44.406 1 55.88 167 PRO A C 1
ATOM 1314 O O . PRO A 1 167 ? 0.675 -13.602 -44.344 1 55.88 167 PRO A O 1
ATOM 1317 N N . TRP A 1 168 ? -1.114 -12.633 -43.5 1 56.03 168 TRP A N 1
ATOM 1318 C CA . TRP A 1 168 ? -0.421 -12.57 -42.219 1 56.03 168 TRP A CA 1
ATOM 1319 C C . TRP A 1 168 ? -0.295 -13.961 -41.594 1 56.03 168 TRP A C 1
ATOM 1321 O O . TRP A 1 168 ? 0.734 -14.297 -41 1 56.03 168 TRP A O 1
ATOM 1331 N N . SER A 1 169 ? -1.304 -14.641 -41.812 1 54.75 169 SER A N 1
ATOM 1332 C CA . SER A 1 169 ? -1.235 -16.016 -41.375 1 54.75 169 SER A CA 1
ATOM 1333 C C . SER A 1 169 ? -0.169 -16.812 -42.125 1 54.75 169 SER A C 1
ATOM 1335 O O . SER A 1 169 ? 0.543 -17.625 -41.531 1 54.75 169 SER A O 1
ATOM 1337 N N . TRP A 1 170 ? -0.108 -16.438 -43.375 1 58.03 170 TRP A N 1
ATOM 1338 C CA . TRP A 1 170 ? 0.882 -17.109 -44.219 1 58.03 170 TRP A CA 1
ATOM 1339 C C . TRP A 1 170 ? 2.297 -16.703 -43.812 1 58.03 170 TRP A C 1
ATOM 1341 O O . TRP A 1 170 ? 3.191 -17.547 -43.719 1 58.03 170 TRP A O 1
ATOM 1351 N N . ALA A 1 171 ? 2.471 -15.531 -43.562 1 58.59 171 ALA A N 1
ATOM 1352 C CA . ALA A 1 171 ? 3.783 -15.047 -43.156 1 58.59 171 ALA A CA 1
ATOM 1353 C C . ALA A 1 171 ? 4.191 -15.656 -41.812 1 58.59 171 ALA A C 1
ATOM 1355 O O . ALA A 1 171 ? 5.344 -16.062 -41.625 1 58.59 171 ALA A O 1
ATOM 1356 N N . LYS A 1 172 ? 3.246 -15.844 -41 1 60.62 172 LYS A N 1
ATOM 1357 C CA . LYS A 1 172 ? 3.502 -16.469 -39.719 1 60.62 172 LYS A CA 1
ATOM 1358 C C . LYS A 1 172 ? 3.928 -17.922 -39.875 1 60.62 172 LYS A C 1
ATOM 1360 O O . LYS A 1 172 ? 4.863 -18.375 -39.219 1 60.62 172 LYS A O 1
ATOM 1365 N N . PHE A 1 173 ? 3.209 -18.453 -40.781 1 60.28 173 PHE A N 1
ATOM 1366 C CA . PHE A 1 173 ? 3.49 -19.859 -41 1 60.28 173 PHE A CA 1
ATOM 1367 C C . PHE A 1 173 ? 4.895 -20.047 -41.562 1 60.28 173 PHE A C 1
ATOM 1369 O O . PHE A 1 173 ? 5.633 -20.938 -41.125 1 60.28 173 PHE A O 1
ATOM 1376 N N . LEU A 1 174 ? 5.219 -19.172 -42.469 1 62.03 174 LEU A N 1
ATOM 1377 C CA . LEU A 1 174 ? 6.539 -19.266 -43.062 1 62.03 174 LEU A CA 1
ATOM 1378 C C . LEU A 1 174 ? 7.633 -19.016 -42.031 1 62.03 174 LEU A C 1
ATOM 1380 O O . LEU A 1 174 ? 8.664 -19.703 -42.031 1 62.03 174 LEU A O 1
ATOM 1384 N N . LEU A 1 175 ? 7.344 -18.125 -41.25 1 62.84 175 LEU A N 1
ATOM 1385 C CA . LEU A 1 175 ? 8.312 -17.797 -40.219 1 62.84 175 LEU A CA 1
ATOM 1386 C C . LEU A 1 175 ? 8.469 -18.953 -39.25 1 62.84 175 LEU A C 1
ATOM 1388 O O . LEU A 1 175 ? 9.586 -19.312 -38.875 1 62.84 175 LEU A O 1
ATOM 1392 N N . LEU A 1 176 ? 7.395 -19.547 -38.938 1 64.5 176 LEU A N 1
ATOM 1393 C CA . LEU A 1 176 ? 7.418 -20.672 -38 1 64.5 176 LEU A CA 1
ATOM 1394 C C . LEU A 1 176 ? 8.141 -21.875 -38.594 1 64.5 176 LEU A C 1
ATOM 1396 O O . LEU A 1 176 ? 8.898 -22.547 -37.906 1 64.5 176 LEU A O 1
ATOM 1400 N N . ARG A 1 177 ? 7.84 -22.047 -39.781 1 65.19 177 ARG A N 1
ATOM 1401 C CA . ARG A 1 177 ? 8.469 -23.172 -40.5 1 65.19 177 ARG A CA 1
ATOM 1402 C C . ARG A 1 177 ? 9.984 -22.984 -40.562 1 65.19 177 ARG A C 1
ATOM 1404 O O . ARG A 1 177 ? 10.734 -23.938 -40.312 1 65.19 177 ARG A O 1
ATOM 1411 N N . THR A 1 178 ? 10.336 -21.781 -40.875 1 65.38 178 THR A N 1
ATOM 1412 C CA . THR A 1 178 ? 11.766 -21.5 -40.969 1 65.38 178 THR A CA 1
ATOM 1413 C C . THR A 1 178 ? 12.445 -21.641 -39.594 1 65.38 178 THR A C 1
ATOM 1415 O O . THR A 1 178 ? 13.531 -22.203 -39.5 1 65.38 178 THR A O 1
ATOM 1418 N N . LEU A 1 179 ? 11.797 -21.234 -38.719 1 67.69 179 LEU A N 1
ATOM 1419 C CA . LEU A 1 179 ? 12.352 -21.297 -37.344 1 67.69 179 LEU A CA 1
ATOM 1420 C C . LEU A 1 179 ? 12.461 -22.75 -36.875 1 67.69 179 LEU A C 1
ATOM 1422 O O . LEU A 1 179 ? 13.461 -23.141 -36.281 1 67.69 179 LEU A O 1
ATOM 1426 N N . ALA A 1 180 ? 11.422 -23.469 -37.188 1 69.69 180 ALA A N 1
ATOM 1427 C CA . ALA A 1 180 ? 11.414 -24.891 -36.812 1 69.69 180 ALA A CA 1
ATOM 1428 C C . ALA A 1 180 ? 12.562 -25.641 -37.469 1 69.69 180 ALA A C 1
ATOM 1430 O O . ALA A 1 180 ? 13.242 -26.453 -36.812 1 69.69 180 ALA A O 1
ATOM 1431 N N . ARG A 1 181 ? 12.727 -25.281 -38.688 1 69.62 181 ARG A N 1
ATOM 1432 C CA . ARG A 1 181 ? 13.797 -25.922 -39.438 1 69.62 181 ARG A CA 1
ATOM 1433 C C . ARG A 1 181 ? 15.164 -25.531 -38.875 1 69.62 181 ARG A C 1
ATOM 1435 O O . ARG A 1 181 ? 16.016 -26.406 -38.656 1 69.62 181 ARG A O 1
ATOM 1442 N N . ASP A 1 182 ? 15.336 -24.281 -38.656 1 71.19 182 ASP A N 1
ATOM 1443 C CA . ASP A 1 182 ? 16.625 -23.797 -38.156 1 71.19 182 ASP A CA 1
ATOM 1444 C C . ASP A 1 182 ? 16.953 -24.359 -36.781 1 71.19 182 ASP A C 1
ATOM 1446 O O . ASP A 1 182 ? 18.094 -24.781 -36.531 1 71.19 182 ASP A O 1
ATOM 1450 N N . ILE A 1 183 ? 16.016 -24.469 -35.969 1 73.31 183 ILE A N 1
ATOM 1451 C CA . ILE A 1 183 ? 16.219 -24.969 -34.625 1 73.31 183 ILE A CA 1
ATOM 1452 C C . ILE A 1 183 ? 16.531 -26.469 -34.656 1 73.31 183 ILE A C 1
ATOM 1454 O O . ILE A 1 183 ? 17.438 -26.938 -33.969 1 73.31 183 ILE A O 1
ATOM 1458 N N . SER A 1 184 ? 15.805 -27.141 -35.469 1 76.88 184 SER A N 1
ATOM 1459 C CA . SER A 1 184 ? 16 -28.594 -35.562 1 76.88 184 SER A CA 1
ATOM 1460 C C . SER A 1 184 ? 17.375 -28.938 -36.094 1 76.88 184 SER A C 1
ATOM 1462 O O . SER A 1 184 ? 18.016 -29.875 -35.625 1 76.88 184 SER A O 1
ATOM 1464 N N . LEU A 1 185 ? 17.75 -28.078 -37.031 1 73.12 185 LEU A N 1
ATOM 1465 C CA . LEU A 1 185 ? 19.078 -28.281 -37.594 1 73.12 185 LEU A CA 1
ATOM 1466 C C . LEU A 1 185 ? 20.156 -28.016 -36.562 1 73.12 185 LEU A C 1
ATOM 1468 O O . LEU A 1 185 ? 21.156 -28.734 -36.469 1 73.12 185 LEU A O 1
ATOM 1472 N N . ARG A 1 186 ? 19.922 -27.094 -35.812 1 74.56 186 ARG A N 1
ATOM 1473 C CA . ARG A 1 186 ? 20.891 -26.734 -34.781 1 74.56 186 ARG A CA 1
ATOM 1474 C C . ARG A 1 186 ? 20.953 -27.812 -33.688 1 74.56 186 ARG A C 1
ATOM 1476 O O . ARG A 1 186 ? 22.031 -28.078 -33.156 1 74.56 186 ARG A O 1
ATOM 1483 N N . VAL A 1 187 ? 19.859 -28.375 -33.375 1 77.31 187 VAL A N 1
ATOM 1484 C CA . VAL A 1 187 ? 19.766 -29.344 -32.281 1 77.31 187 VAL A CA 1
ATOM 1485 C C . VAL A 1 187 ? 20.328 -30.688 -32.75 1 77.31 187 VAL A C 1
ATOM 1487 O O . VAL A 1 187 ? 21.062 -31.344 -32 1 77.31 187 VAL A O 1
ATOM 1490 N N . LEU A 1 188 ? 20.031 -31.109 -33.906 1 78.56 188 LEU A N 1
ATOM 1491 C CA . LEU A 1 188 ? 20.312 -32.5 -34.312 1 78.56 188 LEU A CA 1
ATOM 1492 C C . LEU A 1 188 ? 21.578 -32.531 -35.188 1 78.56 188 LEU A C 1
ATOM 1494 O O . LEU A 1 188 ? 22.141 -33.625 -35.375 1 78.56 188 LEU A O 1
ATOM 1498 N N . SER A 1 189 ? 21.906 -31.406 -35.781 1 67.19 189 SER A N 1
ATOM 1499 C CA . SER A 1 189 ? 23.109 -31.359 -36.594 1 67.19 189 SER A CA 1
ATOM 1500 C C . SER A 1 189 ? 23.922 -30.094 -36.312 1 67.19 189 SER A C 1
ATOM 1502 O O . SER A 1 189 ? 23.906 -29.156 -37.125 1 67.19 189 SER A O 1
ATOM 1504 N N . PRO A 1 190 ? 24.391 -30 -34.969 1 59.06 190 PRO A N 1
ATOM 1505 C CA . PRO A 1 190 ? 25.125 -28.781 -34.656 1 59.06 190 PRO A CA 1
ATOM 1506 C C . PRO A 1 190 ? 26.156 -28.422 -35.719 1 59.06 190 PRO A C 1
ATOM 1508 O O . PRO A 1 190 ? 26.781 -29.312 -36.312 1 59.06 190 PRO A O 1
ATOM 1511 N N . PRO A 1 191 ? 26 -27.156 -36.156 1 50.81 191 PRO A N 1
ATOM 1512 C CA . PRO A 1 191 ? 26.875 -26.766 -37.25 1 50.81 191 PRO A CA 1
ATOM 1513 C C . PRO A 1 191 ? 28.328 -27.172 -37.031 1 50.81 191 PRO A C 1
ATOM 1515 O O . PRO A 1 191 ? 28.781 -27.203 -35.875 1 50.81 191 PRO A O 1
ATOM 1518 N N . THR A 1 192 ? 28.797 -28 -37.875 1 45.91 192 THR A N 1
ATOM 1519 C CA . THR A 1 192 ? 30.25 -28.141 -37.875 1 45.91 192 THR A CA 1
ATOM 1520 C C . THR A 1 192 ? 30.938 -26.781 -37.781 1 45.91 192 THR A C 1
ATOM 1522 O O . THR A 1 192 ? 30.344 -25.766 -38.094 1 45.91 192 THR A O 1
ATOM 1525 N N . ALA A 1 193 ? 32.219 -26.609 -37.312 1 40 193 ALA A N 1
ATOM 1526 C CA . ALA A 1 193 ? 33.094 -25.438 -37.312 1 40 193 ALA A CA 1
ATOM 1527 C C . ALA A 1 193 ? 33.031 -24.703 -38.625 1 40 193 ALA A C 1
ATOM 1529 O O . ALA A 1 193 ? 33.219 -25.281 -39.688 1 40 193 ALA A O 1
ATOM 1530 N N . GLY A 1 194 ? 32.188 -23.406 -38.75 1 46.72 194 GLY A N 1
ATOM 1531 C CA . GLY A 1 194 ? 32.156 -22.469 -39.875 1 46.72 194 GLY A CA 1
ATOM 1532 C C . GLY A 1 194 ? 30.766 -22.172 -40.375 1 46.72 194 GLY A C 1
ATOM 1533 O O . GLY A 1 194 ? 30.578 -21.297 -41.25 1 46.72 194 GLY A O 1
ATOM 1534 N N . GLU A 1 195 ? 29.75 -23.016 -40.219 1 49.47 195 GLU A N 1
ATOM 1535 C CA . GLU A 1 195 ? 28.469 -22.734 -40.875 1 49.47 195 GLU A CA 1
ATOM 1536 C C . GLU A 1 195 ? 27.609 -21.797 -40.031 1 49.47 195 GLU A C 1
ATOM 1538 O O . GLU A 1 195 ? 27.453 -22.016 -38.812 1 49.47 195 GLU A O 1
ATOM 1543 N N . PRO A 1 196 ? 27.266 -20.672 -40.531 1 50.75 196 PRO A N 1
ATOM 1544 C CA . PRO A 1 196 ? 26.5 -19.672 -39.781 1 50.75 196 PRO A CA 1
ATOM 1545 C C . PRO A 1 196 ? 25.141 -20.203 -39.312 1 50.75 196 PRO A C 1
ATOM 1547 O O . PRO A 1 196 ? 24.547 -21.031 -40 1 50.75 196 PRO A O 1
ATOM 1550 N N . PRO A 1 197 ? 24.812 -19.984 -38.125 1 55.06 197 PRO A N 1
ATOM 1551 C CA . PRO A 1 197 ? 23.469 -20.344 -37.688 1 55.06 197 PRO A CA 1
ATOM 1552 C C . PRO A 1 197 ? 22.391 -19.797 -38.625 1 55.06 197 PRO A C 1
ATOM 1554 O O . PRO A 1 197 ? 22.641 -18.859 -39.375 1 55.06 197 PRO A O 1
ATOM 1557 N N . GLY A 1 198 ? 21.328 -20.562 -38.875 1 56.25 198 GLY A N 1
ATOM 1558 C CA . GLY A 1 198 ? 20.234 -20.094 -39.719 1 56.25 198 GLY A CA 1
ATOM 1559 C C . GLY A 1 198 ? 19.906 -18.625 -39.5 1 56.25 198 GLY A C 1
ATOM 1560 O O . GLY A 1 198 ? 20.203 -18.078 -38.438 1 56.25 198 GLY A O 1
ATOM 1561 N N . ALA A 1 199 ? 19.625 -17.891 -40.562 1 52.97 199 ALA A N 1
ATOM 1562 C CA . ALA A 1 199 ? 19.438 -16.438 -40.625 1 52.97 199 ALA A CA 1
ATOM 1563 C C . ALA A 1 199 ? 18.531 -15.969 -39.469 1 52.97 199 ALA A C 1
ATOM 1565 O O . ALA A 1 199 ? 18.828 -14.969 -38.812 1 52.97 199 ALA A O 1
ATOM 1566 N N . LEU A 1 200 ? 17.5 -16.766 -39.312 1 55.5 200 LEU A N 1
ATOM 1567 C CA . LEU A 1 200 ? 16.547 -16.25 -38.344 1 55.5 200 LEU A CA 1
ATOM 1568 C C . LEU A 1 200 ? 17.047 -16.453 -36.906 1 55.5 200 LEU A C 1
ATOM 1570 O O . LEU A 1 200 ? 16.812 -15.617 -36.031 1 55.5 200 LEU A O 1
ATOM 1574 N N . LEU A 1 201 ? 17.766 -17.516 -36.781 1 57.03 201 LEU A N 1
ATOM 1575 C CA . LEU A 1 201 ? 18.328 -17.75 -35.438 1 57.03 201 LEU A CA 1
ATOM 1576 C C . LEU A 1 201 ? 19.422 -16.75 -35.125 1 57.03 201 LEU A C 1
ATOM 1578 O O . LEU A 1 201 ? 19.609 -16.344 -34 1 57.03 201 LEU A O 1
ATOM 1582 N N . SER A 1 202 ? 20.141 -16.406 -36.156 1 52.91 202 SER A N 1
ATOM 1583 C CA . SER A 1 202 ? 21.156 -15.375 -35.969 1 52.91 202 SER A CA 1
ATOM 1584 C C . SER A 1 202 ? 20.516 -14.039 -35.562 1 52.91 202 SER A C 1
ATOM 1586 O O . SER A 1 202 ? 21.047 -13.328 -34.719 1 52.91 202 SER A O 1
ATOM 1588 N N . LEU A 1 203 ? 19.469 -13.773 -36.188 1 51.38 203 LEU A N 1
ATOM 1589 C CA . LEU A 1 203 ? 18.75 -12.562 -35.812 1 51.38 203 LEU A CA 1
ATOM 1590 C C . LEU A 1 203 ? 18.156 -12.688 -34.406 1 51.38 203 LEU A C 1
ATOM 1592 O O . LEU A 1 203 ? 18.141 -11.727 -33.625 1 51.38 203 LEU A O 1
ATOM 1596 N N . ALA A 1 204 ? 17.672 -13.859 -34.188 1 53.66 204 ALA A N 1
ATOM 1597 C CA . ALA A 1 204 ? 17.078 -14.109 -32.875 1 53.66 204 ALA A CA 1
ATOM 1598 C C . ALA A 1 204 ? 18.109 -13.977 -31.766 1 53.66 204 ALA A C 1
ATOM 1600 O O . ALA A 1 204 ? 17.797 -13.547 -30.656 1 53.66 204 ALA A O 1
ATOM 1601 N N . ARG A 1 205 ? 19.297 -14.336 -32.094 1 52.5 205 ARG A N 1
ATOM 1602 C CA . ARG A 1 205 ? 20.375 -14.219 -31.109 1 52.5 205 ARG A CA 1
ATOM 1603 C C . ARG A 1 205 ? 20.609 -12.758 -30.734 1 52.5 205 ARG A C 1
ATOM 1605 O O . ARG A 1 205 ? 21.031 -12.461 -29.609 1 52.5 205 ARG A O 1
ATOM 1612 N N . ILE A 1 206 ? 20.547 -11.898 -31.688 1 46.12 206 ILE A N 1
ATOM 1613 C CA . ILE A 1 206 ? 20.734 -10.492 -31.359 1 46.12 206 ILE A CA 1
ATOM 1614 C C . ILE A 1 206 ? 19.688 -10.047 -30.344 1 46.12 206 ILE A C 1
ATOM 1616 O O . ILE A 1 206 ? 19.984 -9.273 -29.438 1 46.12 206 ILE A O 1
ATOM 1620 N N . PHE A 1 207 ? 18.516 -10.5 -30.578 1 48.38 207 PHE A N 1
ATOM 1621 C CA . PHE A 1 207 ? 17.453 -10.102 -29.672 1 48.38 207 PHE A CA 1
ATOM 1622 C C . PHE A 1 207 ? 17.156 -11.203 -28.656 1 48.38 207 PHE A C 1
ATOM 1624 O O . PHE A 1 207 ? 16.016 -11.391 -28.25 1 48.38 207 PHE A O 1
ATOM 1631 N N . GLN A 1 208 ? 18.156 -11.984 -28.359 1 47.06 208 GLN A N 1
ATOM 1632 C CA . GLN A 1 208 ? 18.125 -13.25 -27.641 1 47.06 208 GLN A CA 1
ATOM 1633 C C . GLN A 1 208 ? 17.359 -13.117 -26.312 1 47.06 208 GLN A C 1
ATOM 1635 O O . GLN A 1 208 ? 16.516 -13.945 -26 1 47.06 208 GLN A O 1
ATOM 1640 N N . PRO A 1 209 ? 17.766 -12.117 -25.641 1 45.28 209 PRO A N 1
ATOM 1641 C CA . PRO A 1 209 ? 17.047 -12.086 -24.375 1 45.28 209 PRO A CA 1
ATOM 1642 C C . PRO A 1 209 ? 15.547 -11.859 -24.562 1 45.28 209 PRO A C 1
ATOM 1644 O O . PRO A 1 209 ? 14.734 -12.461 -23.859 1 45.28 209 PRO A O 1
ATOM 1647 N N . PHE A 1 210 ? 15.258 -11.078 -25.531 1 45.97 210 PHE A N 1
ATOM 1648 C CA . PHE A 1 210 ? 13.844 -10.781 -25.75 1 45.97 210 PHE A CA 1
ATOM 1649 C C . PHE A 1 210 ? 13.117 -12.016 -26.281 1 45.97 210 PHE A C 1
ATOM 1651 O O . PHE A 1 210 ? 12.023 -12.336 -25.812 1 45.97 210 PHE A O 1
ATOM 1658 N N . TRP A 1 211 ? 13.727 -12.656 -27.156 1 48.47 211 TRP A N 1
ATOM 1659 C CA . TRP A 1 211 ? 13.055 -13.789 -27.797 1 48.47 211 TRP A CA 1
ATOM 1660 C C . TRP A 1 211 ? 12.875 -14.938 -26.812 1 48.47 211 TRP A C 1
ATOM 1662 O O . TRP A 1 211 ? 11.859 -15.633 -26.844 1 48.47 211 TRP A O 1
ATOM 1672 N N . TYR A 1 212 ? 13.898 -15.094 -26.047 1 45.28 212 TYR A N 1
ATOM 1673 C CA . TYR A 1 212 ? 13.773 -16.094 -24.984 1 45.28 212 TYR A CA 1
ATOM 1674 C C . TYR A 1 212 ? 12.562 -15.789 -24.109 1 45.28 212 TYR A C 1
ATOM 1676 O O . TYR A 1 212 ? 11.75 -16.672 -23.844 1 45.28 212 TYR A O 1
ATOM 1684 N N . HIS A 1 213 ? 12.617 -14.547 -23.797 1 44.91 213 HIS A N 1
ATOM 1685 C CA . HIS A 1 213 ? 11.539 -14.172 -22.891 1 44.91 213 HIS A CA 1
ATOM 1686 C C . HIS A 1 213 ? 10.195 -14.18 -23.609 1 44.91 213 HIS A C 1
ATOM 1688 O O . HIS A 1 213 ? 9.164 -14.523 -23.016 1 44.91 213 HIS A O 1
ATOM 1694 N N . PHE A 1 214 ? 10.32 -13.781 -24.781 1 45.56 214 PHE A N 1
ATOM 1695 C CA . PHE A 1 214 ? 9.109 -13.867 -25.594 1 45.56 214 PHE A CA 1
ATOM 1696 C C . PHE A 1 214 ? 8.625 -15.305 -25.703 1 45.56 214 PHE A C 1
ATOM 1698 O O . PHE A 1 214 ? 7.441 -15.586 -25.5 1 45.56 214 PHE A O 1
ATOM 1705 N N . HIS A 1 215 ? 9.555 -16.031 -26.047 1 47.56 215 HIS A N 1
ATOM 1706 C CA . HIS A 1 215 ? 9.211 -17.438 -26.141 1 47.56 215 HIS A CA 1
ATOM 1707 C C . HIS A 1 215 ? 8.688 -17.984 -24.812 1 47.56 215 HIS A C 1
ATOM 1709 O O . HIS A 1 215 ? 7.684 -18.703 -24.781 1 47.56 215 HIS A O 1
ATOM 1715 N N . TYR A 1 216 ? 9.445 -17.578 -23.812 1 46.5 216 TYR A N 1
ATOM 1716 C CA . TYR A 1 216 ? 9.039 -18.016 -22.484 1 46.5 216 TYR A CA 1
ATOM 1717 C C . TYR A 1 216 ? 7.66 -17.469 -22.141 1 46.5 216 TYR A C 1
ATOM 1719 O O . TYR A 1 216 ? 6.863 -18.156 -21.484 1 46.5 216 TYR A O 1
ATOM 1727 N N . SER A 1 217 ? 7.613 -16.203 -22.531 1 44.16 217 SER A N 1
ATOM 1728 C CA . SER A 1 217 ? 6.309 -15.609 -22.234 1 44.16 217 SER A CA 1
ATOM 1729 C C . SER A 1 217 ? 5.215 -16.266 -23.078 1 44.16 217 SER A C 1
ATOM 1731 O O . SER A 1 217 ? 4.078 -16.406 -22.625 1 44.16 217 SER A O 1
ATOM 1733 N N . ALA A 1 218 ? 5.59 -16.453 -24.266 1 42.44 218 ALA A N 1
ATOM 1734 C CA . ALA A 1 218 ? 4.656 -17.094 -25.188 1 42.44 218 ALA A CA 1
ATOM 1735 C C . ALA A 1 218 ? 4.504 -18.578 -24.875 1 42.44 218 ALA A C 1
ATOM 1737 O O . ALA A 1 218 ? 3.428 -19.156 -25.062 1 42.44 218 ALA A O 1
ATOM 1738 N N . CYS A 1 219 ? 5.738 -19.141 -24.5 1 40.59 219 CYS A N 1
ATOM 1739 C CA . CYS A 1 219 ? 5.781 -20.562 -24.172 1 40.59 219 CYS A CA 1
ATOM 1740 C C . CYS A 1 219 ? 6.336 -20.781 -22.766 1 40.59 219 CYS A C 1
ATOM 1742 O O . CYS A 1 219 ? 7.504 -21.125 -22.594 1 40.59 219 CYS A O 1
ATOM 1744 N N . PRO A 1 220 ? 5.738 -20.188 -21.75 1 38.97 220 PRO A N 1
ATOM 1745 C CA . PRO A 1 220 ? 6.316 -20.344 -20.422 1 38.97 220 PRO A CA 1
ATOM 1746 C C . PRO A 1 220 ? 6.859 -21.75 -20.156 1 38.97 220 PRO A C 1
ATOM 1748 O O . PRO A 1 220 ? 6.488 -22.688 -20.859 1 38.97 220 PRO A O 1
ATOM 1751 N N . ARG A 1 221 ? 7.887 -21.891 -19.281 1 39.19 221 ARG A N 1
ATOM 1752 C CA . ARG A 1 221 ? 8.555 -23.156 -19.031 1 39.19 221 ARG A CA 1
ATOM 1753 C C . ARG A 1 221 ? 7.57 -24.328 -19.125 1 39.19 221 ARG A C 1
ATOM 1755 O O . ARG A 1 221 ? 7.902 -25.375 -19.656 1 39.19 221 ARG A O 1
ATOM 1762 N N . VAL A 1 222 ? 6.797 -24.328 -18.109 1 35.38 222 VAL A N 1
ATOM 1763 C CA . VAL A 1 222 ? 6.137 -25.641 -18.047 1 35.38 222 VAL A CA 1
ATOM 1764 C C . VAL A 1 222 ? 5.48 -25.953 -19.391 1 35.38 222 VAL A C 1
ATOM 1766 O O . VAL A 1 222 ? 5.566 -27.078 -19.891 1 35.38 222 VAL A O 1
ATOM 1769 N N . LEU A 1 223 ? 4.199 -25.375 -19.734 1 41.44 223 LEU A N 1
ATOM 1770 C CA . LEU A 1 223 ? 3.305 -25.984 -20.703 1 41.44 223 LEU A CA 1
ATOM 1771 C C . LEU A 1 223 ? 3.709 -25.625 -22.125 1 41.44 223 LEU A C 1
ATOM 1773 O O . LEU A 1 223 ? 3.15 -24.703 -22.719 1 41.44 223 LEU A O 1
ATOM 1777 N N . THR A 1 224 ? 5.004 -25.734 -22.25 1 45.28 224 THR A N 1
ATOM 1778 C CA . THR A 1 224 ? 5.637 -25.594 -23.562 1 45.28 224 THR A CA 1
ATOM 1779 C C . THR A 1 224 ? 4.75 -26.188 -24.656 1 45.28 224 THR A C 1
ATOM 1781 O O . THR A 1 224 ? 4.578 -25.594 -25.719 1 45.28 224 THR A O 1
ATOM 1784 N N . LEU A 1 225 ? 4.227 -27.172 -24.219 1 52.31 225 LEU A N 1
ATOM 1785 C CA . LEU A 1 225 ? 3.443 -27.828 -25.25 1 52.31 225 LEU A CA 1
ATOM 1786 C C . LEU A 1 225 ? 2.188 -27.031 -25.578 1 52.31 225 LEU A C 1
ATOM 1788 O O . LEU A 1 225 ? 1.759 -26.984 -26.734 1 52.31 225 LEU A O 1
ATOM 1792 N N . ALA A 1 226 ? 1.821 -26.25 -24.516 1 53.03 226 ALA A N 1
ATOM 1793 C CA . ALA A 1 226 ? 0.644 -25.422 -24.75 1 53.03 226 ALA A CA 1
ATOM 1794 C C . ALA A 1 226 ? 0.978 -24.234 -25.656 1 53.03 226 ALA A C 1
ATOM 1796 O O . ALA A 1 226 ? 0.191 -23.875 -26.531 1 53.03 226 ALA A O 1
ATOM 1797 N N . GLY A 1 227 ? 2.092 -23.703 -25.312 1 55.59 227 GLY A N 1
ATOM 1798 C CA . GLY A 1 227 ? 2.512 -22.625 -26.188 1 55.59 227 GLY A CA 1
ATOM 1799 C C . GLY A 1 227 ? 2.705 -23.078 -27.625 1 55.59 227 GLY A C 1
ATOM 1800 O O . GLY A 1 227 ? 2.312 -22.359 -28.562 1 55.59 227 GLY A O 1
ATOM 1801 N N . LEU A 1 228 ? 3.264 -24.25 -27.703 1 58.16 228 LEU A N 1
ATOM 1802 C CA . LEU A 1 228 ? 3.438 -24.828 -29.031 1 58.16 228 LEU A CA 1
ATOM 1803 C C . LEU A 1 228 ? 2.088 -25.094 -29.688 1 58.16 228 LEU A C 1
ATOM 1805 O O . LEU A 1 228 ? 1.907 -24.797 -30.875 1 58.16 228 LEU A O 1
ATOM 1809 N N . PHE A 1 229 ? 1.249 -25.5 -28.906 1 59.66 229 PHE A N 1
ATOM 1810 C CA . PHE A 1 229 ? -0.1 -25.781 -29.375 1 59.66 229 PHE A CA 1
ATOM 1811 C C . PHE A 1 229 ? -0.782 -24.5 -29.859 1 59.66 229 PHE A C 1
ATOM 1813 O O . PHE A 1 229 ? -1.314 -24.453 -30.969 1 59.66 229 PHE A O 1
ATOM 1820 N N . GLU A 1 230 ? -0.682 -23.5 -29.125 1 57.44 230 GLU A N 1
ATOM 1821 C CA . GLU A 1 230 ? -1.337 -22.234 -29.453 1 57.44 230 GLU A CA 1
ATOM 1822 C C . GLU A 1 230 ? -0.714 -21.594 -30.703 1 57.44 230 GLU A C 1
ATOM 1824 O O . GLU A 1 230 ? -1.421 -21.016 -31.531 1 57.44 230 GLU A O 1
ATOM 1829 N N . THR A 1 231 ? 0.519 -21.781 -30.703 1 58.78 231 THR A N 1
ATOM 1830 C CA . THR A 1 231 ? 1.218 -21.203 -31.844 1 58.78 231 THR A CA 1
ATOM 1831 C C . THR A 1 231 ? 0.833 -21.938 -33.125 1 58.78 231 THR A C 1
ATOM 1833 O O . THR A 1 231 ? 0.542 -21.297 -34.156 1 58.78 231 THR A O 1
ATOM 1836 N N . LEU A 1 232 ? 0.76 -23.203 -33.062 1 61.56 232 LEU A N 1
ATOM 1837 C CA . LEU A 1 232 ? 0.464 -24 -34.25 1 61.56 232 LEU A CA 1
ATOM 1838 C C . LEU A 1 232 ? -0.981 -23.797 -34.688 1 61.56 232 LEU A C 1
ATOM 1840 O O . LEU A 1 232 ? -1.247 -23.562 -35.875 1 61.56 232 LEU A O 1
ATOM 1844 N N . VAL A 1 233 ? -1.817 -23.75 -33.719 1 61.34 233 VAL A N 1
ATOM 1845 C CA . VAL A 1 233 ? -3.238 -23.625 -34.031 1 61.34 233 VAL A CA 1
ATOM 1846 C C . VAL A 1 233 ? -3.557 -22.172 -34.406 1 61.34 233 VAL A C 1
ATOM 1848 O O . VAL A 1 233 ? -4.402 -21.922 -35.281 1 61.34 233 VAL A O 1
ATOM 1851 N N . GLY A 1 234 ? -2.885 -21.266 -33.781 1 59.12 234 GLY A N 1
ATOM 1852 C CA . GLY A 1 234 ? -3.098 -19.859 -34.094 1 59.12 234 GLY A CA 1
ATOM 1853 C C . GLY A 1 234 ? -2.59 -19.453 -35.469 1 59.12 234 GLY A C 1
ATOM 1854 O O . GLY A 1 234 ? -3.137 -18.547 -36.094 1 59.12 234 GLY A O 1
ATOM 1855 N N . CYS A 1 235 ? -1.562 -20.125 -35.875 1 56.81 235 CYS A N 1
ATOM 1856 C CA . CYS A 1 235 ? -0.953 -19.766 -37.156 1 56.81 235 CYS A CA 1
ATOM 1857 C C . CYS A 1 235 ? -1.766 -20.328 -38.312 1 56.81 235 CYS A C 1
ATOM 1859 O O . CYS A 1 235 ? -1.787 -19.75 -39.406 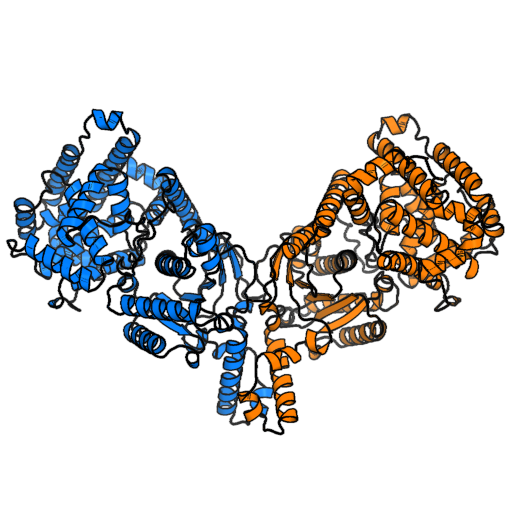1 56.81 235 CYS A O 1
ATOM 1861 N N . ASP A 1 236 ? -2.43 -21.484 -38.156 1 57.81 236 ASP A N 1
ATOM 1862 C CA . ASP A 1 236 ? -3.244 -22.094 -39.188 1 57.81 236 ASP A CA 1
ATOM 1863 C C . ASP A 1 236 ? -4.609 -22.5 -38.656 1 57.81 236 ASP A C 1
ATOM 1865 O O . ASP A 1 236 ? -4.746 -23.562 -38.031 1 57.81 236 ASP A O 1
ATOM 1869 N N . PRO A 1 237 ? -5.531 -21.594 -38.969 1 58.94 237 PRO A N 1
ATOM 1870 C CA . PRO A 1 237 ? -6.871 -21.859 -38.438 1 58.94 237 PRO A CA 1
ATOM 1871 C C . PRO A 1 237 ? -7.414 -23.219 -38.875 1 58.94 237 PRO A C 1
ATOM 1873 O O . PRO A 1 237 ? -8.297 -23.766 -38.219 1 58.94 237 PRO A O 1
ATOM 1876 N N . SER A 1 238 ? -6.902 -23.75 -39.969 1 65.25 238 SER A N 1
ATOM 1877 C CA . SER A 1 238 ? -7.387 -25.047 -40.438 1 65.25 238 SER A CA 1
ATOM 1878 C C . SER A 1 238 ? -7.031 -26.141 -39.438 1 65.25 238 SER A C 1
ATOM 1880 O O . SER A 1 238 ? -7.672 -27.203 -39.406 1 65.25 238 SER A O 1
ATOM 1882 N N . LEU A 1 239 ? -6.078 -25.844 -38.688 1 70.44 239 LEU A N 1
ATOM 1883 C CA . LEU A 1 239 ? -5.629 -26.812 -37.688 1 70.44 239 LEU A CA 1
ATOM 1884 C C . LEU A 1 239 ? -6.586 -26.875 -36.5 1 70.44 239 LEU A C 1
ATOM 1886 O O . LEU A 1 239 ? -6.559 -27.812 -35.719 1 70.44 239 LEU A O 1
ATOM 1890 N N . ASN A 1 240 ? -7.445 -25.891 -36.469 1 68.88 240 ASN A N 1
ATOM 1891 C CA . ASN A 1 240 ? -8.461 -25.922 -35.406 1 68.88 240 ASN A CA 1
ATOM 1892 C C . ASN A 1 240 ? -9.398 -27.109 -35.594 1 68.88 240 ASN A C 1
ATOM 1894 O O . ASN A 1 240 ? -9.883 -27.672 -34.594 1 68.88 240 ASN A O 1
ATOM 1898 N N . THR A 1 241 ? -9.531 -27.406 -36.812 1 76 241 THR A N 1
ATOM 1899 C CA . THR A 1 241 ? -10.406 -28.547 -37.062 1 76 241 THR A CA 1
ATOM 1900 C C . THR A 1 241 ? -9.82 -29.828 -36.5 1 76 241 THR A C 1
ATOM 1902 O O . THR A 1 241 ? -10.555 -30.75 -36.125 1 76 241 THR A O 1
ATOM 1905 N N . VAL A 1 242 ? -8.531 -29.875 -36.375 1 79.25 242 VAL A N 1
ATOM 1906 C CA . VAL A 1 242 ? -7.852 -31.047 -35.844 1 79.25 242 VAL A CA 1
ATOM 1907 C C . VAL A 1 242 ? -8.156 -31.188 -34.344 1 79.25 242 VAL A C 1
ATOM 1909 O O . VAL A 1 242 ? -8.406 -32.312 -33.875 1 79.25 242 VAL A O 1
ATOM 1912 N N . VAL A 1 243 ? -8.195 -30.125 -33.75 1 77.75 243 VAL A N 1
ATOM 1913 C CA . VAL A 1 243 ? -8.492 -30.125 -32.312 1 77.75 243 VAL A CA 1
ATOM 1914 C C . VAL A 1 243 ? -9.914 -30.641 -32.094 1 77.75 243 VAL A C 1
ATOM 1916 O O . VAL A 1 243 ? -10.133 -31.484 -31.219 1 77.75 243 VAL A O 1
ATOM 1919 N N . ASP A 1 244 ? -10.719 -30.141 -32.938 1 78.12 244 ASP A N 1
ATOM 1920 C CA . ASP A 1 244 ? -12.109 -30.562 -32.844 1 78.12 244 ASP A CA 1
ATOM 1921 C C . ASP A 1 244 ? -12.25 -32.062 -33.094 1 78.12 244 ASP A C 1
ATOM 1923 O O . ASP A 1 244 ? -13.008 -32.75 -32.406 1 78.12 244 ASP A O 1
ATOM 1927 N N . ASP A 1 245 ? -11.539 -32.469 -34.031 1 83.5 245 ASP A N 1
ATOM 1928 C CA . ASP A 1 245 ? -11.594 -33.875 -34.406 1 83.5 245 ASP A CA 1
ATOM 1929 C C . ASP A 1 245 ? -11.109 -34.781 -33.281 1 83.5 245 ASP A C 1
ATOM 1931 O O . ASP A 1 245 ? -11.758 -35.781 -32.938 1 83.5 245 ASP A O 1
ATOM 1935 N N . VAL A 1 246 ? -10.055 -34.375 -32.688 1 83.62 246 VAL A N 1
ATOM 1936 C CA . VAL A 1 246 ? -9.492 -35.188 -31.594 1 83.62 246 VAL A CA 1
ATOM 1937 C C . VAL A 1 246 ? -10.453 -35.219 -30.422 1 83.62 246 VAL A C 1
ATOM 1939 O O . VAL A 1 246 ? -10.68 -36.25 -29.812 1 83.62 246 VAL A O 1
ATOM 1942 N N . HIS A 1 247 ? -11.016 -34.125 -30.219 1 82.31 247 HIS A N 1
ATOM 1943 C CA . HIS A 1 247 ? -11.977 -34.031 -29.125 1 82.31 247 HIS A CA 1
ATOM 1944 C C . HIS A 1 247 ? -13.188 -34.938 -29.391 1 82.31 247 HIS A C 1
ATOM 1946 O O . HIS A 1 247 ? -13.672 -35.625 -28.5 1 82.31 247 HIS A O 1
ATOM 1952 N N . ARG A 1 248 ? -13.578 -34.844 -30.594 1 84.44 248 ARG A N 1
ATOM 1953 C CA . ARG A 1 248 ? -14.711 -35.656 -30.984 1 84.44 248 ARG A CA 1
ATOM 1954 C C . ARG A 1 248 ? -14.375 -37.156 -30.891 1 84.44 248 ARG A C 1
ATOM 1956 O O . ARG A 1 248 ? -15.203 -37.969 -30.469 1 84.44 248 ARG A O 1
ATOM 1963 N N . GLU A 1 249 ? -13.25 -37.469 -31.297 1 86.94 249 GLU A N 1
ATOM 1964 C CA . GLU A 1 249 ? -12.82 -38.844 -31.266 1 86.94 249 GLU A CA 1
ATOM 1965 C C . GLU A 1 249 ? -12.758 -39.375 -29.828 1 86.94 249 GLU A C 1
ATOM 1967 O O . GLU A 1 249 ? -13.102 -40.531 -29.578 1 86.94 249 GLU A O 1
ATOM 1972 N N . ILE A 1 250 ? -12.367 -38.5 -29.031 1 85 250 ILE A N 1
ATOM 1973 C CA . ILE A 1 250 ? -12.133 -38.938 -27.656 1 85 250 ILE A CA 1
ATOM 1974 C C . ILE A 1 250 ? -13.438 -38.844 -26.859 1 85 250 ILE A C 1
ATOM 1976 O O . ILE A 1 250 ? -13.82 -39.812 -26.188 1 85 250 ILE A O 1
ATOM 1980 N N . PHE A 1 251 ? -14.141 -37.719 -26.984 1 84 251 PHE A N 1
ATOM 1981 C CA . PHE A 1 251 ? -15.234 -37.438 -26.078 1 84 251 PHE A CA 1
ATOM 1982 C C . PHE A 1 251 ? -16.578 -37.5 -26.797 1 84 251 PHE A C 1
ATOM 1984 O O . PHE A 1 251 ? -17.625 -37.375 -26.172 1 84 251 PHE A O 1
ATOM 1991 N N . GLY A 1 252 ? -16.594 -37.719 -28.047 1 78.38 252 GLY A N 1
ATOM 1992 C CA . GLY A 1 252 ? -17.828 -37.875 -28.828 1 78.38 252 GLY A CA 1
ATOM 1993 C C . GLY A 1 252 ? -18.438 -36.531 -29.219 1 78.38 252 GLY A C 1
ATOM 1994 O O . GLY A 1 252 ? -19.453 -36.5 -29.922 1 78.38 252 GLY A O 1
ATOM 1995 N N . ALA A 1 253 ? -17.984 -35.406 -28.672 1 73.69 253 ALA A N 1
ATOM 1996 C CA . ALA A 1 253 ? -18.516 -34.062 -28.984 1 73.69 253 ALA A CA 1
ATOM 1997 C C . ALA A 1 253 ? -17.391 -33.031 -29.109 1 73.69 253 ALA A C 1
ATOM 1999 O O . ALA A 1 253 ? -16.297 -33.25 -28.578 1 73.69 253 ALA A O 1
ATOM 2000 N N . PRO A 1 254 ? -17.625 -32.062 -29.984 1 66.62 254 PRO A N 1
ATOM 2001 C CA . PRO A 1 254 ? -16.625 -30.984 -30.078 1 66.62 254 PRO A CA 1
ATOM 2002 C C . PRO A 1 254 ? -16.453 -30.234 -28.75 1 66.62 254 PRO A C 1
ATOM 2004 O O . PRO A 1 254 ? -17.328 -30.281 -27.891 1 66.62 254 PRO A O 1
ATOM 2007 N N . PRO A 1 255 ? -15.211 -29.828 -28.562 1 59.5 255 PRO A N 1
ATOM 2008 C CA . PRO A 1 255 ? -15.023 -29.109 -27.297 1 59.5 255 PRO A CA 1
ATOM 2009 C C . PRO A 1 255 ? -16.047 -28 -27.094 1 59.5 255 PRO A C 1
ATOM 2011 O O . PRO A 1 255 ? -16.469 -27.359 -28.062 1 59.5 255 PRO A O 1
ATOM 2014 N N . VAL A 1 256 ? -16.703 -28.062 -25.969 1 43.84 256 VAL A N 1
ATOM 2015 C CA . VAL A 1 256 ? -17.578 -26.938 -25.625 1 43.84 256 VAL A CA 1
ATOM 2016 C C . VAL A 1 256 ? -16.719 -25.75 -25.172 1 43.84 256 VAL A C 1
ATOM 2018 O O . VAL A 1 256 ? -15.93 -25.859 -24.234 1 43.84 256 VAL A O 1
ATOM 2021 N N . GLY A 1 257 ? -16.625 -24.656 -25.984 1 42.28 257 GLY A N 1
ATOM 2022 C CA . GLY A 1 257 ? -15.938 -23.406 -25.703 1 42.28 257 GLY A CA 1
ATOM 2023 C C . GLY A 1 257 ? -14.484 -23.406 -26.141 1 42.28 257 GLY A C 1
ATOM 2024 O O . GLY A 1 257 ? -13.961 -24.453 -26.562 1 42.28 257 GLY A O 1
ATOM 2025 N N . LYS A 1 258 ? -14.062 -22.406 -26.719 1 40.5 258 LYS A N 1
ATOM 2026 C CA . LYS A 1 258 ? -12.695 -22.234 -27.188 1 40.5 258 LYS A CA 1
ATOM 2027 C C . LYS A 1 258 ? -11.695 -22.625 -26.109 1 40.5 258 LYS A C 1
ATOM 2029 O O . LYS A 1 258 ? -11.961 -22.453 -24.906 1 40.5 258 LYS A O 1
ATOM 2034 N N . PHE A 1 259 ? -11.047 -23.625 -26.469 1 34.97 259 PHE A N 1
ATOM 2035 C CA . PHE A 1 259 ? -9.93 -23.891 -25.562 1 34.97 259 PHE A CA 1
ATOM 2036 C C . PHE A 1 259 ? -9.383 -22.609 -24.969 1 34.97 259 PHE A C 1
ATOM 2038 O O . PHE A 1 259 ? -9.094 -21.656 -25.703 1 34.97 259 PHE A O 1
ATOM 2045 N N . ALA A 1 260 ? -10.062 -22.078 -23.969 1 33.47 260 ALA A N 1
ATOM 2046 C CA . ALA A 1 260 ? -9.438 -20.906 -23.328 1 33.47 260 ALA A CA 1
ATOM 2047 C C . ALA A 1 260 ? -7.922 -20.953 -23.484 1 33.47 260 ALA A C 1
ATOM 2049 O O . ALA A 1 260 ? -7.324 -22.031 -23.547 1 33.47 260 ALA A O 1
ATOM 2050 N N . PRO A 1 261 ? -7.5 -19.938 -24.188 1 31.64 261 PRO A N 1
ATOM 2051 C CA . PRO A 1 261 ? -6.043 -19.922 -24.297 1 31.64 261 PRO A CA 1
ATOM 2052 C C . PRO A 1 261 ? -5.344 -20.578 -23.109 1 31.64 261 PRO A C 1
ATOM 2054 O O . PRO A 1 261 ? -5.695 -20.312 -21.953 1 31.64 261 PRO A O 1
ATOM 2057 N N . SER A 1 262 ? -5.117 -21.859 -23.312 1 30.52 262 SER A N 1
ATOM 2058 C CA . SER A 1 262 ? -4.352 -22.641 -22.359 1 30.52 262 SER A CA 1
ATOM 2059 C C . SER A 1 262 ? -3.271 -21.797 -21.688 1 30.52 262 SER A C 1
ATOM 2061 O O . SER A 1 262 ? -2.266 -21.453 -22.312 1 30.52 262 SER A O 1
ATOM 2063 N N . GLU A 1 263 ? -3.486 -20.719 -21.266 1 32.72 263 GLU A N 1
ATOM 2064 C CA . GLU A 1 263 ? -2.34 -20.484 -20.391 1 32.72 263 GLU A CA 1
ATOM 2065 C C . GLU A 1 263 ? -1.955 -21.75 -19.641 1 32.72 263 GLU A C 1
ATOM 2067 O O . GLU A 1 263 ? -2.738 -22.281 -18.844 1 32.72 263 GLU A O 1
ATOM 2072 N N . ALA A 1 264 ? -1.307 -22.641 -20.375 1 32.97 264 ALA A N 1
ATOM 2073 C CA . ALA A 1 264 ? -1.085 -24.094 -20.484 1 32.97 264 ALA A CA 1
ATOM 2074 C C . ALA A 1 264 ? -1.064 -24.734 -19.094 1 32.97 264 ALA A C 1
ATOM 2076 O O . ALA A 1 264 ? -1.154 -25.953 -18.969 1 32.97 264 ALA A O 1
ATOM 2077 N N . HIS A 1 265 ? -0.44 -24.156 -18.094 1 31.8 265 HIS A N 1
ATOM 2078 C CA . HIS A 1 265 ? -0.249 -25.156 -17.062 1 31.8 265 HIS A CA 1
ATOM 2079 C C . HIS A 1 265 ? -1.566 -25.5 -16.375 1 31.8 265 HIS A C 1
ATOM 2081 O O . HIS A 1 265 ? -1.593 -26.281 -15.422 1 31.8 265 HIS A O 1
ATOM 2087 N N . LEU A 1 266 ? -2.527 -24.516 -16.406 1 31.33 266 LEU A N 1
ATOM 2088 C CA . LEU A 1 266 ? -3.613 -24.781 -15.461 1 31.33 266 LEU A CA 1
ATOM 2089 C C . LEU A 1 266 ? -4.727 -25.578 -16.141 1 31.33 266 LEU A C 1
ATOM 2091 O O . LEU A 1 266 ? -5.055 -25.328 -17.297 1 31.33 266 LEU A O 1
ATOM 2095 N N . PRO A 1 267 ? -4.965 -26.812 -15.695 1 28.17 267 PRO A N 1
ATOM 2096 C CA . PRO A 1 267 ? -6.102 -27.609 -16.156 1 28.17 267 PRO A CA 1
ATOM 2097 C C . PRO A 1 267 ? -7.359 -26.766 -16.391 1 28.17 267 PRO A C 1
ATOM 2099 O O . PRO A 1 267 ? -7.547 -25.734 -15.727 1 28.17 267 PRO A O 1
ATOM 2102 N N . GLN A 1 268 ? -7.887 -26.719 -17.562 1 30.84 268 GLN A N 1
ATOM 2103 C CA . GLN A 1 268 ? -9.266 -26.25 -17.672 1 30.84 268 GLN A CA 1
ATOM 2104 C C . GLN A 1 268 ? -10.141 -26.875 -16.578 1 30.84 268 GLN A C 1
ATOM 2106 O O . GLN A 1 268 ? -10 -28.062 -16.281 1 30.84 268 GLN A O 1
ATOM 2111 N N . LEU A 1 269 ? -10.57 -26.203 -15.523 1 30.12 269 LEU A N 1
ATOM 2112 C CA . LEU A 1 269 ? -11.586 -26.781 -14.641 1 30.12 269 LEU A CA 1
ATOM 2113 C C . LEU A 1 269 ? -12.617 -27.562 -15.438 1 30.12 269 LEU A C 1
ATOM 2115 O O . LEU A 1 269 ? -12.984 -27.172 -16.547 1 30.12 269 LEU A O 1
ATOM 2119 N N . PRO A 1 270 ? -12.719 -28.859 -15.203 1 27.91 270 PRO A N 1
ATOM 2120 C CA . PRO A 1 270 ? -13.703 -29.672 -15.898 1 27.91 270 PRO A CA 1
ATOM 2121 C C . PRO A 1 270 ? -15.023 -28.938 -16.141 1 27.91 270 PRO A C 1
ATOM 2123 O O . PRO A 1 270 ? -15.398 -28.062 -15.352 1 27.91 270 PRO A O 1
ATOM 2126 N N . ASN A 1 271 ? -15.609 -28.922 -17.375 1 29.44 271 ASN A N 1
ATOM 2127 C CA . ASN A 1 271 ? -16.938 -28.547 -17.844 1 29.44 271 ASN A CA 1
ATOM 2128 C C . ASN A 1 271 ? -18.031 -29.109 -16.938 1 29.44 271 ASN A C 1
ATOM 2130 O O . ASN A 1 271 ? -19.219 -28.938 -17.219 1 29.44 271 ASN A O 1
ATOM 2134 N N . GLY A 1 272 ? -17.891 -30.281 -16.297 1 28.95 272 GLY A N 1
ATOM 2135 C CA . GLY A 1 272 ? -19.109 -30.797 -15.672 1 28.95 272 GLY A CA 1
ATOM 2136 C C . GLY A 1 272 ? -19.703 -29.859 -14.648 1 28.95 272 GLY A C 1
ATOM 2137 O O . GLY A 1 272 ? -20.656 -30.203 -13.945 1 28.95 272 GLY A O 1
ATOM 2138 N N . VAL A 1 273 ? -19.062 -29.234 -13.836 1 27.62 273 VAL A N 1
ATOM 2139 C CA . VAL A 1 273 ? -20.016 -28.359 -13.156 1 27.62 273 VAL A CA 1
ATOM 2140 C C . VAL A 1 273 ? -20.75 -27.5 -14.18 1 27.62 273 VAL A C 1
ATOM 2142 O O . VAL A 1 273 ? -20.156 -27.016 -15.141 1 27.62 273 VAL A O 1
ATOM 2145 N N . ALA A 1 274 ? -22.281 -27.391 -14.117 1 26.42 274 ALA A N 1
ATOM 2146 C CA . ALA A 1 274 ? -23.281 -27.109 -15.148 1 26.42 274 ALA A CA 1
ATOM 2147 C C . ALA A 1 274 ? -22.75 -26.109 -16.172 1 26.42 274 ALA A C 1
ATOM 2149 O O . ALA A 1 274 ? -22.766 -26.391 -17.375 1 26.42 274 ALA A O 1
ATOM 2150 N N . GLY A 1 275 ? -23.406 -24.875 -16.094 1 26.48 275 GLY A N 1
ATOM 2151 C CA . GLY A 1 275 ? -23.719 -23.875 -17.109 1 26.48 275 GLY A CA 1
ATOM 2152 C C . GLY A 1 275 ? -22.469 -23.266 -17.734 1 26.48 275 GLY A C 1
ATOM 2153 O O . GLY A 1 275 ? -21.531 -22.906 -17.031 1 26.48 275 GLY A O 1
ATOM 2154 N N . ALA A 1 276 ? -22.031 -23.828 -18.891 1 28.2 276 ALA A N 1
ATOM 2155 C CA . ALA A 1 276 ? -21.125 -23.266 -19.906 1 28.2 276 ALA A CA 1
ATOM 2156 C C . ALA A 1 276 ? -21.125 -21.75 -19.859 1 28.2 276 ALA A C 1
ATOM 2158 O O . ALA A 1 276 ? -22.047 -21.109 -20.359 1 28.2 276 ALA A O 1
ATOM 2159 N N . ALA A 1 277 ? -21.016 -21.156 -18.766 1 28.31 277 ALA A N 1
ATOM 2160 C CA . ALA A 1 277 ? -20.984 -19.734 -19.141 1 28.31 277 ALA A CA 1
ATOM 2161 C C . ALA A 1 277 ? -20.109 -19.516 -20.375 1 28.31 277 ALA A C 1
ATOM 2163 O O . ALA A 1 277 ? -19.062 -20.125 -20.516 1 28.31 277 ALA A O 1
ATOM 2164 N N . PRO A 1 278 ? -20.734 -19.156 -21.516 1 28.22 278 PRO A N 1
ATOM 2165 C CA . PRO A 1 278 ? -19.922 -18.844 -22.703 1 28.22 278 PRO A CA 1
ATOM 2166 C C . PRO A 1 278 ? -18.516 -18.375 -22.328 1 28.22 278 PRO A C 1
ATOM 2168 O O . PRO A 1 278 ? -18.328 -17.672 -21.344 1 28.22 278 PRO A O 1
ATOM 2171 N N . ALA A 1 279 ? -17.5 -19.266 -22.391 1 32.16 279 ALA A N 1
ATOM 2172 C CA . ALA A 1 279 ? -16.125 -18.766 -22.547 1 32.16 279 ALA A CA 1
ATOM 2173 C C . ALA A 1 279 ? -16.125 -17.328 -23.078 1 32.16 279 ALA A C 1
ATOM 2175 O O . ALA A 1 279 ? -16.172 -17.125 -24.297 1 32.16 279 ALA A O 1
ATOM 2176 N N . ALA A 1 280 ? -17 -16.625 -22.781 1 30.83 280 ALA A N 1
ATOM 2177 C CA . ALA A 1 280 ? -17.062 -15.227 -23.203 1 30.83 280 ALA A CA 1
ATOM 2178 C C . ALA A 1 280 ? -15.68 -14.664 -23.484 1 30.83 280 ALA A C 1
ATOM 2180 O O . ALA A 1 280 ? -14.672 -15.219 -23.031 1 30.83 280 ALA A O 1
ATOM 2181 N N . ASP A 1 281 ? -15.578 -13.445 -24.078 1 31.83 281 ASP A N 1
ATOM 2182 C CA . ASP A 1 281 ? -14.648 -12.523 -24.719 1 31.83 281 ASP A CA 1
ATOM 2183 C C . ASP A 1 281 ? -13.414 -12.289 -23.859 1 31.83 281 ASP A C 1
ATOM 2185 O O . ASP A 1 281 ? -12.945 -11.156 -23.719 1 31.83 281 ASP A O 1
ATOM 2189 N N . LEU A 1 282 ? -13.406 -12.844 -22.75 1 32.41 282 LEU A N 1
ATOM 2190 C CA . LEU A 1 282 ? -12.211 -12.211 -22.203 1 32.41 282 LEU A CA 1
ATOM 2191 C C . LEU A 1 282 ? -11.055 -12.273 -23.188 1 32.41 282 LEU A C 1
ATOM 2193 O O . LEU A 1 282 ? -10.234 -11.352 -23.25 1 32.41 282 LEU A O 1
ATOM 2197 N N . THR A 1 283 ? -10.586 -13.602 -23.609 1 35.62 283 THR A N 1
ATOM 2198 C CA . THR A 1 283 ? -9.461 -13.516 -24.516 1 35.62 283 THR A CA 1
ATOM 2199 C C . THR A 1 283 ? -9.945 -13.297 -25.953 1 35.62 283 THR A C 1
ATOM 2201 O O . THR A 1 283 ? -9.43 -13.914 -26.891 1 35.62 283 THR A O 1
ATOM 2204 N N . ASN A 1 284 ? -11.094 -13.25 -26.234 1 36.69 284 ASN A N 1
ATOM 2205 C CA . ASN A 1 284 ? -11.133 -12.789 -27.625 1 36.69 284 ASN A CA 1
ATOM 2206 C C . ASN A 1 284 ? -10.062 -11.734 -27.891 1 36.69 284 ASN A C 1
ATOM 2208 O O . ASN A 1 284 ? -10.375 -10.547 -28.031 1 36.69 284 ASN A O 1
ATOM 2212 N N . GLN A 1 285 ? -9.133 -11.93 -27.094 1 43.78 285 GLN A N 1
ATOM 2213 C CA . GLN A 1 285 ? -8.078 -11 -27.469 1 43.78 285 GLN A CA 1
ATOM 2214 C C . GLN A 1 285 ? -7.723 -11.148 -28.953 1 43.78 285 GLN A C 1
ATOM 2216 O O . GLN A 1 285 ? -7.617 -12.266 -29.469 1 43.78 285 GLN A O 1
ATOM 2221 N N . SER A 1 286 ? -8.094 -10.289 -29.672 1 51.97 286 SER A N 1
ATOM 2222 C CA . SER A 1 286 ? -7.559 -10.203 -31.031 1 51.97 286 SER A CA 1
ATOM 2223 C C . SER A 1 286 ? -6.137 -10.75 -31.094 1 51.97 286 SER A C 1
ATOM 2225 O O . SER A 1 286 ? -5.43 -10.773 -30.078 1 51.97 286 SER A O 1
ATOM 2227 N N . PHE A 1 287 ? -5.961 -11.641 -31.969 1 45.22 287 PHE A N 1
ATOM 2228 C CA . PHE A 1 287 ? -4.609 -12.117 -32.25 1 45.22 287 PHE A CA 1
ATOM 2229 C C . PHE A 1 287 ? -3.578 -11.047 -31.906 1 45.22 287 PHE A C 1
ATOM 2231 O O . PHE A 1 287 ? -2.564 -11.336 -31.266 1 45.22 287 PHE A O 1
ATOM 2238 N N . ILE A 1 288 ? -4.027 -9.953 -32.156 1 51.03 288 ILE A N 1
ATOM 2239 C CA . ILE A 1 288 ? -3.127 -8.828 -31.906 1 51.03 288 ILE A CA 1
ATOM 2240 C C . ILE A 1 288 ? -2.949 -8.617 -30.406 1 51.03 288 ILE A C 1
ATOM 2242 O O . ILE A 1 288 ? -1.84 -8.352 -29.938 1 51.03 288 ILE A O 1
ATOM 2246 N N . ALA A 1 289 ? -4.008 -8.883 -29.719 1 59.41 289 ALA A N 1
ATOM 2247 C CA . ALA A 1 289 ? -3.938 -8.695 -28.266 1 59.41 289 ALA A CA 1
ATOM 2248 C C . ALA A 1 289 ? -3.066 -9.766 -27.609 1 59.41 289 ALA A C 1
ATOM 2250 O O . ALA A 1 289 ? -2.295 -9.469 -26.703 1 59.41 289 ALA A O 1
ATOM 2251 N N . ALA A 1 290 ? -3.154 -10.914 -28.109 1 58.22 290 ALA A N 1
ATOM 2252 C CA . ALA A 1 290 ? -2.35 -12.016 -27.594 1 58.22 290 ALA A CA 1
ATOM 2253 C C . ALA A 1 290 ? -0.865 -11.789 -27.875 1 58.22 290 ALA A C 1
ATOM 2255 O O . ALA A 1 290 ? -0.026 -12 -26.984 1 58.22 290 ALA A O 1
ATOM 2256 N N . VAL A 1 291 ? -0.587 -11.352 -29.078 1 55.44 291 VAL A N 1
ATOM 2257 C CA . VAL A 1 291 ? 0.796 -11.086 -29.453 1 55.44 291 VAL A CA 1
ATOM 2258 C C . VAL A 1 291 ? 1.36 -9.961 -28.594 1 55.44 291 VAL A C 1
ATOM 2260 O O . VAL A 1 291 ? 2.488 -10.047 -28.094 1 55.44 291 VAL A O 1
ATOM 2263 N N . ARG A 1 292 ? 0.543 -9.023 -28.422 1 66.75 292 ARG A N 1
ATOM 2264 C CA . ARG A 1 292 ? 0.97 -7.895 -27.609 1 66.75 292 ARG A CA 1
ATOM 2265 C C . ARG A 1 292 ? 1.265 -8.344 -26.172 1 66.75 292 ARG A C 1
ATOM 2267 O O . ARG A 1 292 ? 2.254 -7.914 -25.578 1 66.75 292 ARG A O 1
ATOM 2274 N N . GLU A 1 293 ? 0.433 -9.219 -25.641 1 73.75 293 GLU A N 1
ATOM 2275 C CA . GLU A 1 293 ? 0.624 -9.75 -24.297 1 73.75 293 GLU A CA 1
ATOM 2276 C C . GLU A 1 293 ? 1.922 -10.547 -24.188 1 73.75 293 GLU A C 1
ATOM 2278 O O . GLU A 1 293 ? 2.689 -10.375 -23.25 1 73.75 293 GLU A O 1
ATOM 2283 N N . HIS A 1 294 ? 2.195 -11.281 -25.172 1 65.19 294 HIS A N 1
ATOM 2284 C CA . HIS A 1 294 ? 3.408 -12.086 -25.156 1 65.19 294 HIS A CA 1
ATOM 2285 C C . HIS A 1 294 ? 4.652 -11.219 -25.266 1 65.19 294 HIS A C 1
ATOM 2287 O O . HIS A 1 294 ? 5.668 -11.492 -24.625 1 65.19 294 HIS A O 1
ATOM 2293 N N . LEU A 1 295 ? 4.504 -10.211 -26.094 1 63.53 295 LEU A N 1
ATOM 2294 C CA . LEU A 1 295 ? 5.621 -9.281 -26.234 1 63.53 295 LEU A CA 1
ATOM 2295 C C . LEU A 1 295 ? 5.891 -8.555 -24.922 1 63.53 295 LEU A C 1
ATOM 2297 O O . LEU A 1 295 ? 7.047 -8.414 -24.516 1 63.53 295 LEU A O 1
ATOM 2301 N N . LYS A 1 296 ? 4.832 -8.172 -24.375 1 76.56 296 LYS A N 1
ATOM 2302 C CA . LYS A 1 296 ? 4.969 -7.508 -23.078 1 76.56 296 LYS A CA 1
ATOM 2303 C C . LYS A 1 296 ? 5.605 -8.43 -22.047 1 76.56 296 LYS A C 1
ATOM 2305 O O . LYS A 1 296 ? 6.5 -8.016 -21.297 1 76.56 296 LYS A O 1
ATOM 2310 N N . CYS A 1 297 ? 5.156 -9.625 -21.969 1 77.12 297 CYS A N 1
ATOM 2311 C CA . CYS A 1 297 ? 5.699 -10.609 -21.031 1 77.12 297 CYS A CA 1
ATOM 2312 C C . CYS A 1 297 ? 7.184 -10.836 -21.297 1 77.12 297 CYS A C 1
ATOM 2314 O O . CYS A 1 297 ? 7.98 -10.898 -20.359 1 77.12 297 CYS A O 1
ATOM 2316 N N . ALA A 1 298 ? 7.512 -10.922 -22.562 1 64.81 298 ALA A N 1
ATOM 2317 C CA . ALA A 1 298 ? 8.906 -11.133 -22.922 1 64.81 298 ALA A CA 1
ATOM 2318 C C . ALA A 1 298 ? 9.781 -9.969 -22.453 1 64.81 298 ALA A C 1
ATOM 2320 O O . ALA A 1 298 ? 10.859 -10.18 -21.906 1 64.81 298 ALA A O 1
ATOM 2321 N N . TYR A 1 299 ? 9.289 -8.82 -22.75 1 72.62 299 TYR A N 1
ATOM 2322 C CA . TYR A 1 299 ? 10.008 -7.629 -22.312 1 72.62 299 TYR A CA 1
ATOM 2323 C C . TYR A 1 299 ? 10.203 -7.625 -20.797 1 72.62 299 TYR A C 1
ATOM 2325 O O . TYR A 1 299 ? 11.305 -7.375 -20.312 1 72.62 299 TYR A O 1
ATOM 2333 N N . LEU A 1 300 ? 9.172 -7.918 -20.062 1 81 300 LEU A N 1
ATOM 2334 C CA . LEU A 1 300 ? 9.211 -7.867 -18.594 1 81 300 LEU A CA 1
ATOM 2335 C C . LEU A 1 300 ? 10.102 -8.969 -18.047 1 81 300 LEU A C 1
ATOM 2337 O O . LEU A 1 300 ? 10.82 -8.758 -17.062 1 81 300 LEU A O 1
ATOM 2341 N N . ARG A 1 301 ? 10.062 -10.117 -18.656 1 73.88 301 ARG A N 1
ATOM 2342 C CA . ARG A 1 301 ? 10.945 -11.203 -18.234 1 73.88 301 ARG A CA 1
ATOM 2343 C C . ARG A 1 301 ? 12.406 -10.844 -18.453 1 73.88 301 ARG A C 1
ATOM 2345 O O . ARG A 1 301 ? 13.266 -11.203 -17.641 1 73.88 301 ARG A O 1
ATOM 2352 N N . THR A 1 302 ? 12.633 -10.195 -19.516 1 66.62 302 THR A N 1
ATOM 2353 C CA . THR A 1 302 ? 13.992 -9.734 -19.781 1 66.62 302 THR A CA 1
ATOM 2354 C C . THR A 1 302 ? 14.438 -8.75 -18.703 1 66.62 302 THR A C 1
ATOM 2356 O O . THR A 1 302 ? 15.578 -8.805 -18.25 1 66.62 302 THR A O 1
ATOM 2359 N N . ARG A 1 303 ? 13.586 -7.914 -18.375 1 75.31 303 ARG A N 1
ATOM 2360 C CA . ARG A 1 303 ? 13.898 -6.941 -17.328 1 75.31 303 ARG A CA 1
ATOM 2361 C C . ARG A 1 303 ? 14.148 -7.633 -15.992 1 75.31 303 ARG A C 1
ATOM 2363 O O . ARG A 1 303 ? 15.031 -7.23 -15.227 1 75.31 303 ARG A O 1
ATOM 2370 N N . LEU A 1 304 ? 13.383 -8.617 -15.695 1 77.19 304 LEU A N 1
ATOM 2371 C CA . LEU A 1 304 ? 13.508 -9.367 -14.445 1 77.19 304 LEU A CA 1
ATOM 2372 C C . LEU A 1 304 ? 14.836 -10.109 -14.398 1 77.19 304 LEU A C 1
ATOM 2374 O O . LEU A 1 304 ? 15.398 -10.312 -13.312 1 77.19 304 LEU A O 1
ATOM 2378 N N . ALA A 1 305 ? 15.289 -10.508 -15.508 1 64.75 305 ALA A N 1
ATOM 2379 C CA . ALA A 1 305 ? 16.531 -11.266 -15.586 1 64.75 305 ALA A CA 1
ATOM 2380 C C . ALA A 1 305 ? 17.75 -10.352 -15.492 1 64.75 305 ALA A C 1
ATOM 2382 O O . ALA A 1 305 ? 18.875 -10.82 -15.352 1 64.75 305 ALA A O 1
ATOM 2383 N N . GLY A 1 306 ? 17.531 -9.117 -15.453 1 63.59 306 GLY A N 1
ATOM 2384 C CA . GLY A 1 306 ? 18.625 -8.164 -15.367 1 63.59 306 GLY A CA 1
ATOM 2385 C C . GLY A 1 306 ? 19.375 -8.242 -14.047 1 63.59 306 GLY A C 1
ATOM 2386 O O . GLY A 1 306 ? 18.891 -8.844 -13.086 1 63.59 306 GLY A O 1
ATOM 2387 N N . PRO A 1 307 ? 20.531 -7.727 -14.016 1 68.88 307 PRO A N 1
ATOM 2388 C CA . PRO A 1 307 ? 21.359 -7.793 -12.82 1 68.88 307 PRO A CA 1
ATOM 2389 C C . PRO A 1 307 ? 20.766 -7.043 -11.633 1 68.88 307 PRO A C 1
ATOM 2391 O O . PRO A 1 307 ? 20.031 -6.066 -11.828 1 68.88 307 PRO A O 1
ATOM 2394 N N . GLY A 1 308 ? 21 -7.512 -10.508 1 75.12 308 GLY A N 1
ATOM 2395 C CA . GLY A 1 308 ? 20.641 -6.816 -9.281 1 75.12 308 GLY A CA 1
ATOM 2396 C C . GLY A 1 308 ? 19.188 -6.98 -8.898 1 75.12 308 GLY A C 1
ATOM 2397 O O . GLY A 1 308 ? 18.688 -6.305 -7.996 1 75.12 308 GLY A O 1
ATOM 2398 N N . LYS A 1 309 ? 18.5 -7.762 -9.617 1 77.38 309 LYS A N 1
ATOM 2399 C CA . LYS A 1 309 ? 17.094 -7.969 -9.305 1 77.38 309 LYS A CA 1
ATOM 2400 C C . LYS A 1 309 ? 16.906 -9.07 -8.273 1 77.38 309 LYS A C 1
ATOM 2402 O O . LYS A 1 309 ? 17.562 -10.117 -8.352 1 77.38 309 LYS A O 1
ATOM 2407 N N . GLN A 1 310 ? 16.156 -8.711 -7.262 1 84.94 310 GLN A N 1
ATOM 2408 C CA . GLN A 1 310 ? 15.844 -9.703 -6.23 1 84.94 310 GLN A CA 1
ATOM 2409 C C . GLN A 1 310 ? 14.344 -9.961 -6.145 1 84.94 310 GLN A C 1
ATOM 2411 O O . GLN A 1 310 ? 13.578 -9.055 -5.809 1 84.94 310 GLN A O 1
ATOM 2416 N N . LEU A 1 311 ? 14.008 -11.172 -6.445 1 88.62 311 LEU A N 1
ATOM 2417 C CA . LEU A 1 311 ? 12.602 -11.555 -6.367 1 88.62 311 LEU A CA 1
ATOM 2418 C C . LEU A 1 311 ? 12.18 -11.797 -4.922 1 88.62 311 LEU A C 1
ATOM 2420 O O . LEU A 1 311 ? 13.016 -12.125 -4.074 1 88.62 311 LEU A O 1
ATOM 2424 N N . PRO A 1 312 ? 10.906 -11.648 -4.691 1 93.25 312 PRO A N 1
ATOM 2425 C CA . PRO A 1 312 ? 10.438 -12.039 -3.359 1 93.25 312 PRO A CA 1
ATOM 2426 C C . PRO A 1 312 ? 10.656 -13.523 -3.07 1 93.25 312 PRO A C 1
ATOM 2428 O O . PRO A 1 312 ? 10.5 -14.359 -3.961 1 93.25 312 PRO A O 1
ATOM 2431 N N . ARG A 1 313 ? 11.023 -13.773 -1.845 1 91.81 313 ARG A N 1
ATOM 2432 C CA . ARG A 1 313 ? 11.188 -15.156 -1.408 1 91.81 313 ARG A CA 1
ATOM 2433 C C . ARG A 1 313 ? 9.836 -15.812 -1.142 1 91.81 313 ARG A C 1
ATOM 2435 O O . ARG A 1 313 ? 9.656 -17 -1.415 1 91.81 313 ARG A O 1
ATOM 2442 N N . HIS A 1 314 ? 8.992 -15.156 -0.591 1 96.94 314 HIS A N 1
ATOM 2443 C CA . HIS A 1 314 ? 7.648 -15.586 -0.246 1 96.94 314 HIS A CA 1
ATOM 2444 C C . HIS A 1 314 ? 6.617 -14.516 -0.583 1 96.94 314 HIS A C 1
ATOM 2446 O O . HIS A 1 314 ? 6.57 -13.469 0.07 1 96.94 314 HIS A O 1
ATOM 2452 N N . LEU A 1 315 ? 5.82 -14.805 -1.604 1 97.62 315 LEU A N 1
ATOM 2453 C CA . LEU A 1 315 ? 4.836 -13.844 -2.094 1 97.62 315 LEU A CA 1
ATOM 2454 C C . LEU A 1 315 ? 3.453 -14.148 -1.53 1 97.62 315 LEU A C 1
ATOM 2456 O O . LEU A 1 315 ? 2.949 -15.266 -1.673 1 97.62 315 LEU A O 1
ATOM 2460 N N . GLY A 1 316 ? 2.918 -13.188 -0.729 1 98.38 316 GLY A N 1
ATOM 2461 C CA . GLY A 1 316 ? 1.513 -13.242 -0.357 1 98.38 316 GLY A CA 1
ATOM 2462 C C . GLY A 1 316 ? 0.603 -12.57 -1.371 1 98.38 316 GLY A C 1
ATOM 2463 O O . GLY A 1 316 ? 0.944 -11.523 -1.926 1 98.38 316 GLY A O 1
ATOM 2464 N N . VAL A 1 317 ? -0.579 -13.227 -1.622 1 98.44 317 VAL A N 1
ATOM 2465 C CA . VAL A 1 317 ? -1.471 -12.695 -2.648 1 98.44 317 VAL A CA 1
ATOM 2466 C C . VAL A 1 317 ? -2.879 -12.539 -2.078 1 98.44 317 VAL A C 1
ATOM 2468 O O . VAL A 1 317 ? -3.457 -13.492 -1.561 1 98.44 317 VAL A O 1
ATOM 2471 N N . ILE A 1 318 ? -3.369 -11.375 -2.143 1 98.06 318 ILE A N 1
ATOM 2472 C CA . ILE A 1 318 ? -4.773 -11.094 -1.853 1 98.06 318 ILE A CA 1
ATOM 2473 C C . ILE A 1 318 ? -5.578 -11.102 -3.15 1 98.06 318 ILE A C 1
ATOM 2475 O O . ILE A 1 318 ? -5.496 -10.164 -3.945 1 98.06 318 ILE A O 1
ATOM 2479 N N . MET A 1 319 ? -6.363 -12.109 -3.342 1 97.19 319 MET A N 1
ATOM 2480 C CA . MET A 1 319 ? -7.102 -12.328 -4.582 1 97.19 319 MET A CA 1
ATOM 2481 C C . MET A 1 319 ? -8.438 -11.594 -4.559 1 97.19 319 MET A C 1
ATOM 2483 O O . MET A 1 319 ? -9.5 -12.227 -4.57 1 97.19 319 MET A O 1
ATOM 2487 N N . ASP A 1 320 ? -8.336 -10.344 -4.684 1 96.12 320 ASP A N 1
ATOM 2488 C CA . ASP A 1 320 ? -9.5 -9.477 -4.523 1 96.12 320 ASP A CA 1
ATOM 2489 C C . ASP A 1 320 ? -10.18 -9.219 -5.867 1 96.12 320 ASP A C 1
ATOM 2491 O O . ASP A 1 320 ? -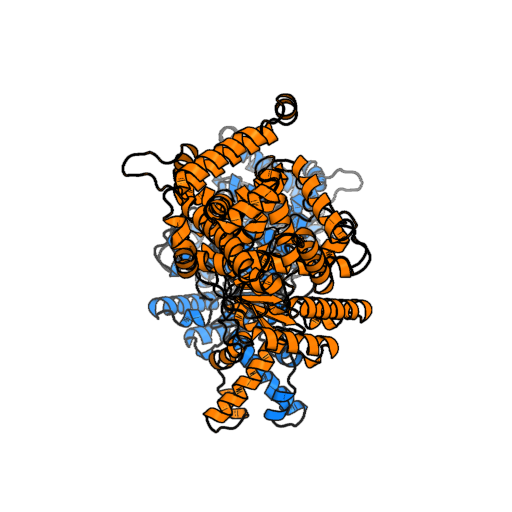9.523 -9.156 -6.906 1 96.12 320 ASP A O 1
ATOM 2495 N N . GLY A 1 321 ? -11.508 -9.148 -5.867 1 95.19 321 GLY A N 1
ATOM 2496 C CA . GLY A 1 321 ? -12.25 -8.672 -7.023 1 95.19 321 GLY A CA 1
ATOM 2497 C C . GLY A 1 321 ? -13.055 -9.766 -7.707 1 95.19 321 GLY A C 1
ATOM 2498 O O . GLY A 1 321 ? -13.5 -9.602 -8.844 1 95.19 321 GLY A O 1
ATOM 2499 N N . ASN A 1 322 ? -13.242 -10.914 -7.082 1 92.19 322 ASN A N 1
ATOM 2500 C CA . ASN A 1 322 ? -13.984 -12.016 -7.691 1 92.19 322 ASN A CA 1
ATOM 2501 C C . ASN A 1 322 ? -15.453 -11.648 -7.902 1 92.19 322 ASN A C 1
ATOM 2503 O O . ASN A 1 322 ? -16 -11.852 -8.984 1 92.19 322 ASN A O 1
ATOM 2507 N N . ARG A 1 323 ? -16.125 -11.094 -6.875 1 90.25 323 ARG A N 1
ATOM 2508 C CA . ARG A 1 323 ? -17.516 -10.695 -6.957 1 90.25 323 ARG A CA 1
ATOM 2509 C C . ARG A 1 323 ? -17.703 -9.547 -7.938 1 90.25 323 ARG A C 1
ATOM 2511 O O . ARG A 1 323 ? -18.656 -9.547 -8.734 1 90.25 323 ARG A O 1
ATOM 2518 N N . ARG A 1 324 ? -16.859 -8.594 -7.84 1 91.94 324 ARG A N 1
ATOM 2519 C CA . ARG A 1 324 ? -16.922 -7.441 -8.734 1 91.94 324 ARG A CA 1
ATOM 2520 C C . ARG A 1 324 ? -16.781 -7.879 -10.195 1 91.94 324 ARG A C 1
ATOM 2522 O O . ARG A 1 324 ? -17.469 -7.348 -11.07 1 91.94 324 ARG A O 1
ATOM 2529 N N . PHE A 1 325 ? -15.859 -8.789 -10.43 1 91.94 325 PHE A N 1
ATOM 2530 C CA . PHE A 1 325 ? -15.656 -9.312 -11.773 1 91.94 325 PHE A CA 1
ATOM 2531 C C . PHE A 1 325 ? -16.938 -9.945 -12.305 1 91.94 325 PHE A C 1
ATOM 2533 O O . PHE A 1 325 ? -17.312 -9.727 -13.453 1 91.94 325 PHE A O 1
ATOM 2540 N N . SER A 1 326 ? -17.562 -10.742 -11.461 1 88.75 326 SER A N 1
ATOM 2541 C CA . SER A 1 326 ? -18.828 -11.375 -11.844 1 88.75 326 SER A CA 1
ATOM 2542 C C . SER A 1 326 ? -19.875 -10.336 -12.211 1 88.75 326 SER A C 1
ATOM 2544 O O . SER A 1 326 ? -20.547 -10.469 -13.234 1 88.75 326 SER A O 1
ATOM 2546 N N . ARG A 1 327 ? -20 -9.312 -11.398 1 89.69 327 ARG A N 1
ATOM 2547 C CA . ARG A 1 327 ? -20.984 -8.266 -11.633 1 89.69 327 ARG A CA 1
ATOM 2548 C C . ARG A 1 327 ? -20.672 -7.5 -12.914 1 89.69 327 ARG A C 1
ATOM 2550 O O . ARG A 1 327 ? -21.562 -7.258 -13.734 1 89.69 327 ARG A O 1
ATOM 2557 N N . GLN A 1 328 ? -19.453 -7.184 -13.094 1 86.56 328 GLN A N 1
ATOM 2558 C CA . GLN A 1 328 ? -19.016 -6.383 -14.234 1 86.56 328 GLN A CA 1
ATOM 2559 C C . GLN A 1 328 ? -19.203 -7.141 -15.539 1 86.56 328 GLN A C 1
ATOM 2561 O O . GLN A 1 328 ? -19.453 -6.535 -16.594 1 86.56 328 GLN A O 1
ATOM 2566 N N . HIS A 1 329 ? -19.109 -8.461 -15.484 1 83.5 329 HIS A N 1
ATOM 2567 C CA . HIS A 1 329 ? -19.172 -9.25 -16.703 1 83.5 329 HIS A CA 1
ATOM 2568 C C . HIS A 1 329 ? -20.5 -9.984 -16.844 1 83.5 329 HIS A C 1
ATOM 2570 O O . HIS A 1 329 ? -20.656 -10.836 -17.719 1 83.5 329 HIS A O 1
ATOM 2576 N N . GLY A 1 330 ? -21.359 -9.695 -15.938 1 82.5 330 GLY A N 1
ATOM 2577 C CA . GLY A 1 330 ? -22.703 -10.25 -16.016 1 82.5 330 GLY A CA 1
ATOM 2578 C C . GLY A 1 330 ? -22.719 -11.766 -15.977 1 82.5 330 GLY A C 1
ATOM 2579 O O . GLY A 1 330 ? -23.422 -12.398 -16.766 1 82.5 330 GLY A O 1
ATOM 2580 N N . LEU A 1 331 ? -22 -12.383 -15.109 1 81.38 331 LEU A N 1
ATOM 2581 C CA . LEU A 1 331 ? -21.875 -13.828 -15.07 1 81.38 331 LEU A CA 1
ATOM 2582 C C . LEU A 1 331 ? -23.047 -14.469 -14.336 1 81.38 331 LEU A C 1
ATOM 2584 O O . LEU A 1 331 ? -23.188 -15.688 -14.328 1 81.38 331 LEU A O 1
ATOM 2588 N N . GLY A 1 332 ? -23.953 -13.641 -13.914 1 77.06 332 GLY A N 1
ATOM 2589 C CA . GLY A 1 332 ? -25.219 -14.125 -13.367 1 77.06 332 GLY A CA 1
ATOM 2590 C C . GLY A 1 332 ? -25.125 -14.531 -11.914 1 77.06 332 GLY A C 1
ATOM 2591 O O . GLY A 1 332 ? -26.109 -14.469 -11.18 1 77.06 332 GLY A O 1
ATOM 2592 N N . SER A 1 333 ? -24 -15.164 -11.516 1 81.31 333 SER A N 1
ATOM 2593 C CA . SER A 1 333 ? -23.875 -15.562 -10.117 1 81.31 333 SER A CA 1
ATOM 2594 C C . SER A 1 333 ? -22.5 -15.219 -9.562 1 81.31 333 SER A C 1
ATOM 2596 O O . SER A 1 333 ? -21.5 -15.266 -10.289 1 81.31 333 SER A O 1
ATOM 2598 N N . VAL A 1 334 ? -22.469 -14.938 -8.242 1 83.25 334 VAL A N 1
ATOM 2599 C CA . VAL A 1 334 ? -21.234 -14.633 -7.535 1 83.25 334 VAL A CA 1
ATOM 2600 C C . VAL A 1 334 ? -20.312 -15.852 -7.562 1 83.25 334 VAL A C 1
ATOM 2602 O O . VAL A 1 334 ? -19.094 -15.711 -7.637 1 83.25 334 VAL A O 1
ATOM 2605 N N . LEU A 1 335 ? -20.875 -16.969 -7.586 1 84.12 335 LEU A N 1
ATOM 2606 C CA . LEU A 1 335 ? -20.109 -18.219 -7.586 1 84.12 335 LEU A CA 1
ATOM 2607 C C . LEU A 1 335 ? -19.281 -18.359 -8.859 1 84.12 335 LEU A C 1
ATOM 2609 O O . LEU A 1 335 ? -18.172 -18.875 -8.828 1 84.12 335 LEU A O 1
ATOM 2613 N N . GLU A 1 336 ? -19.797 -17.859 -9.898 1 82.12 336 GLU A N 1
ATOM 2614 C CA . GLU A 1 336 ? -19.062 -17.922 -11.164 1 82.12 336 GLU A CA 1
ATOM 2615 C C . GLU A 1 336 ? -17.797 -17.078 -11.125 1 82.12 336 GLU A C 1
ATOM 2617 O O . GLU A 1 336 ? -16.797 -17.438 -11.727 1 82.12 336 GLU A O 1
ATOM 2622 N N . GLY A 1 337 ? -17.859 -15.984 -10.516 1 85.62 337 GLY A N 1
ATOM 2623 C CA . GLY A 1 337 ? -16.672 -15.172 -10.32 1 85.62 337 GLY A CA 1
ATOM 2624 C C . GLY A 1 337 ? -15.57 -15.898 -9.555 1 85.62 337 GLY A C 1
ATOM 2625 O O . GLY A 1 337 ? -14.398 -15.812 -9.914 1 85.62 337 GLY A O 1
ATOM 2626 N N . HIS A 1 338 ? -15.992 -16.625 -8.555 1 87.81 338 HIS A N 1
ATOM 2627 C CA . HIS A 1 338 ? -15.047 -17.391 -7.754 1 87.81 338 HIS A CA 1
ATOM 2628 C C . HIS A 1 338 ? -14.469 -18.562 -8.547 1 87.81 338 HIS A C 1
ATOM 2630 O O . HIS A 1 338 ? -13.305 -18.922 -8.375 1 87.81 338 HIS A O 1
ATOM 2636 N N . ARG A 1 339 ? -15.266 -19.125 -9.375 1 81.06 339 ARG A N 1
ATOM 2637 C CA . ARG A 1 339 ? -14.797 -20.219 -10.227 1 81.06 339 ARG A CA 1
ATOM 2638 C C . ARG A 1 339 ? -13.711 -19.734 -11.18 1 81.06 339 ARG A C 1
ATOM 2640 O O . ARG A 1 339 ? -12.68 -20.391 -11.344 1 81.06 339 ARG A O 1
ATOM 2647 N N . LEU A 1 340 ? -13.992 -18.625 -11.734 1 81.94 340 LEU A N 1
ATOM 2648 C CA . LEU A 1 340 ? -12.992 -18.031 -12.625 1 81.94 340 LEU A CA 1
ATOM 2649 C C . LEU A 1 340 ? -11.742 -17.641 -11.859 1 81.94 340 LEU A C 1
ATOM 2651 O O . LEU A 1 340 ? -10.625 -17.75 -12.383 1 81.94 340 LEU A O 1
ATOM 2655 N N . GLY A 1 341 ? -11.922 -17.219 -10.688 1 87.62 341 GLY A N 1
ATOM 2656 C CA . GLY A 1 341 ? -10.789 -16.922 -9.828 1 87.62 341 GLY A CA 1
ATOM 2657 C C . GLY A 1 341 ? -9.938 -18.141 -9.523 1 87.62 341 GLY A C 1
ATOM 2658 O O . GLY A 1 341 ? -8.703 -18.047 -9.5 1 87.62 341 GLY A O 1
ATOM 2659 N N . ALA A 1 342 ? -10.602 -19.203 -9.266 1 82.25 342 ALA A N 1
ATOM 2660 C CA . ALA A 1 342 ? -9.883 -20.453 -9.008 1 82.25 342 ALA A CA 1
ATOM 2661 C C . ALA A 1 342 ? -9.055 -20.875 -10.219 1 82.25 342 ALA A C 1
ATOM 2663 O O . ALA A 1 342 ? -7.926 -21.344 -10.07 1 82.25 342 ALA A O 1
ATOM 2664 N N . ARG A 1 343 ? -9.594 -20.688 -11.359 1 74.19 343 ARG A N 1
ATOM 2665 C CA . ARG A 1 343 ? -8.867 -20.984 -12.586 1 74.19 343 ARG A CA 1
ATOM 2666 C C . ARG A 1 343 ? -7.652 -20.078 -12.734 1 74.19 343 ARG A C 1
ATOM 2668 O O . ARG A 1 343 ? -6.582 -20.516 -13.156 1 74.19 343 ARG A O 1
ATOM 2675 N N . ARG A 1 344 ? -7.898 -18.891 -12.438 1 84.19 344 ARG A N 1
ATOM 2676 C CA . ARG A 1 344 ? -6.805 -17.938 -12.516 1 84.19 344 ARG A CA 1
ATOM 2677 C C . ARG A 1 344 ? -5.688 -18.297 -11.547 1 84.19 344 ARG A C 1
ATOM 2679 O O . ARG A 1 344 ? -4.508 -18.094 -11.852 1 84.19 344 ARG A O 1
ATOM 2686 N N . LEU A 1 345 ? -6.027 -18.781 -10.406 1 86.19 345 LEU A N 1
ATOM 2687 C CA . LEU A 1 345 ? -5.02 -19.188 -9.43 1 86.19 345 LEU A CA 1
ATOM 2688 C C . LEU A 1 345 ? -4.109 -20.266 -10.008 1 86.19 345 LEU A C 1
ATOM 2690 O O . LEU A 1 345 ? -2.893 -20.234 -9.805 1 86.19 345 LEU A O 1
ATOM 2694 N N . LEU A 1 346 ? -4.691 -21.141 -10.703 1 73.94 346 LEU A N 1
ATOM 2695 C CA . LEU A 1 346 ? -3.891 -22.188 -11.328 1 73.94 346 LEU A CA 1
ATOM 2696 C C . LEU A 1 346 ? -2.889 -21.594 -12.312 1 73.94 346 LEU A C 1
ATOM 2698 O O . LEU A 1 346 ? -1.718 -21.984 -12.32 1 73.94 346 LEU A O 1
ATOM 2702 N N . GLN A 1 347 ? -3.354 -20.672 -13.109 1 73.81 347 GLN A N 1
ATOM 2703 C CA . GLN A 1 347 ? -2.465 -19.984 -14.039 1 73.81 347 GLN A CA 1
ATOM 2704 C C . GLN A 1 347 ? -1.391 -19.203 -13.305 1 73.81 347 GLN A C 1
ATOM 2706 O O . GLN A 1 347 ? -0.212 -19.266 -13.656 1 73.81 347 GLN A O 1
ATOM 2711 N N . PHE A 1 348 ? -1.82 -18.594 -12.344 1 85.31 348 PHE A N 1
ATOM 2712 C CA . PHE A 1 348 ? -0.928 -17.75 -11.555 1 85.31 348 PHE A CA 1
ATOM 2713 C C . PHE A 1 348 ? 0.186 -18.578 -10.93 1 85.31 348 PHE A C 1
ATOM 2715 O O . PHE A 1 348 ? 1.334 -18.141 -10.859 1 85.31 348 PHE A O 1
ATOM 2722 N N . MET A 1 349 ? -0.18 -19.703 -10.43 1 80.25 349 MET A N 1
ATOM 2723 C CA . MET A 1 349 ? 0.809 -20.609 -9.844 1 80.25 349 MET A CA 1
ATOM 2724 C C . MET A 1 349 ? 1.888 -20.969 -10.859 1 80.25 349 MET A C 1
ATOM 2726 O O . MET A 1 349 ? 3.076 -20.984 -10.531 1 80.25 349 MET A O 1
ATOM 2730 N N . THR A 1 350 ? 1.443 -21.172 -12.031 1 69.75 350 THR A N 1
ATOM 2731 C CA . THR A 1 350 ? 2.389 -21.516 -13.094 1 69.75 350 THR A CA 1
ATOM 2732 C C . THR A 1 350 ? 3.285 -20.328 -13.422 1 69.75 350 THR A C 1
ATOM 2734 O O . THR A 1 350 ? 4.488 -20.5 -13.641 1 69.75 350 THR A O 1
ATOM 2737 N N . TRP A 1 351 ? 2.666 -19.141 -13.469 1 75.56 351 TRP A N 1
ATOM 2738 C CA . TRP A 1 351 ? 3.445 -17.922 -13.695 1 75.56 351 TRP A CA 1
ATOM 2739 C C . TRP A 1 351 ? 4.504 -17.75 -12.609 1 75.56 351 TRP A C 1
ATOM 2741 O O . TRP A 1 351 ? 5.668 -17.469 -12.914 1 75.56 351 TRP A O 1
ATOM 2751 N N . SER A 1 352 ? 4.07 -17.922 -11.367 1 80.69 352 SER A N 1
ATOM 2752 C CA . SER A 1 352 ? 4.945 -17.719 -10.219 1 80.69 352 SER A CA 1
ATOM 2753 C C . SER A 1 352 ? 6.113 -18.703 -10.234 1 80.69 352 SER A C 1
ATOM 2755 O O . SER A 1 352 ? 7.27 -18.312 -10.062 1 80.69 352 SER A O 1
ATOM 2757 N N . PHE A 1 353 ? 5.801 -19.891 -10.477 1 67.31 353 PHE A N 1
ATOM 2758 C CA . PHE A 1 353 ? 6.82 -20.938 -10.508 1 67.31 353 PHE A CA 1
ATOM 2759 C C . PHE A 1 353 ? 7.816 -20.688 -11.633 1 67.31 353 PHE A C 1
ATOM 2761 O O . PHE A 1 353 ? 9.023 -20.859 -11.453 1 67.31 353 PHE A O 1
ATOM 2768 N N . SER A 1 354 ? 7.305 -20.281 -12.727 1 63.97 354 SER A N 1
ATOM 2769 C CA . SER A 1 354 ? 8.141 -20.125 -13.906 1 63.97 354 SER A CA 1
ATOM 2770 C C . SER A 1 354 ? 9.172 -19.016 -13.711 1 63.97 354 SER A C 1
ATOM 2772 O O . SER A 1 354 ? 10.219 -19.016 -14.359 1 63.97 354 SER A O 1
ATOM 2774 N N . VAL A 1 355 ? 8.883 -18.094 -12.844 1 72.38 355 VAL A N 1
ATOM 2775 C CA . VAL A 1 355 ? 9.805 -16.984 -12.664 1 72.38 355 VAL A CA 1
ATOM 2776 C C . VAL A 1 355 ? 10.68 -17.234 -11.438 1 72.38 355 VAL A C 1
ATOM 2778 O O . VAL A 1 355 ? 11.586 -16.438 -11.148 1 72.38 355 VAL A O 1
ATOM 2781 N N . GLY A 1 356 ? 10.336 -18.234 -10.672 1 72.06 356 GLY A N 1
ATOM 2782 C CA . GLY A 1 356 ? 11.242 -18.609 -9.602 1 72.06 356 GLY A CA 1
ATOM 2783 C C . GLY A 1 356 ? 10.703 -18.281 -8.219 1 72.06 356 GLY A C 1
ATOM 2784 O O . GLY A 1 356 ? 11.461 -18.281 -7.246 1 72.06 356 GLY A O 1
ATOM 2785 N N . ILE A 1 357 ? 9.492 -18 -8.125 1 85.81 357 ILE A N 1
ATOM 2786 C CA . ILE A 1 357 ? 8.875 -17.859 -6.812 1 85.81 357 ILE A CA 1
ATOM 2787 C C . ILE A 1 357 ? 8.477 -19.234 -6.281 1 85.81 357 ILE A C 1
ATOM 2789 O O . ILE A 1 357 ? 7.613 -19.906 -6.848 1 85.81 357 ILE A O 1
ATOM 2793 N N . ASP A 1 358 ? 9.117 -19.547 -5.16 1 83.38 358 ASP A N 1
ATOM 2794 C CA . ASP A 1 358 ? 8.938 -20.922 -4.68 1 83.38 358 ASP A CA 1
ATOM 2795 C C . ASP A 1 358 ? 7.953 -20.969 -3.512 1 83.38 358 ASP A C 1
ATOM 2797 O O . ASP A 1 358 ? 7.559 -22.047 -3.066 1 83.38 358 ASP A O 1
ATOM 2801 N N . HIS A 1 359 ? 7.629 -19.875 -2.936 1 94.31 359 HIS A N 1
ATOM 2802 C CA . HIS A 1 359 ? 6.684 -19.828 -1.825 1 94.31 359 HIS A CA 1
ATOM 2803 C C . HIS A 1 359 ? 5.551 -18.844 -2.111 1 94.31 359 HIS A C 1
ATOM 2805 O O . HIS A 1 359 ? 5.793 -17.672 -2.365 1 94.31 359 HIS A O 1
ATOM 2811 N N . LEU A 1 360 ? 4.391 -19.406 -2.102 1 94.81 360 LEU A N 1
ATOM 2812 C CA . LEU A 1 360 ? 3.189 -18.625 -2.369 1 94.81 360 LEU A CA 1
ATOM 2813 C C . LEU A 1 360 ? 2.145 -18.828 -1.279 1 94.81 360 LEU A C 1
ATOM 2815 O O . LEU A 1 360 ? 1.883 -19.969 -0.877 1 94.81 360 LEU A O 1
ATOM 2819 N N . THR A 1 361 ? 1.646 -17.766 -0.697 1 97.56 361 THR A N 1
ATOM 2820 C CA . THR A 1 361 ? 0.471 -17.812 0.167 1 97.56 361 THR A CA 1
ATOM 2821 C C . THR A 1 361 ? -0.668 -16.984 -0.415 1 97.56 361 THR A C 1
ATOM 2823 O O . THR A 1 361 ? -0.5 -15.789 -0.681 1 97.56 361 THR A O 1
ATOM 2826 N N . VAL A 1 362 ? -1.797 -17.594 -0.622 1 96.69 362 VAL A N 1
ATOM 2827 C CA . VAL A 1 362 ? -2.932 -16.891 -1.209 1 96.69 362 VAL A CA 1
ATOM 2828 C C . VAL A 1 362 ? -4.066 -16.812 -0.192 1 96.69 362 VAL A C 1
ATOM 2830 O O . VAL A 1 362 ? -4.309 -17.75 0.563 1 96.69 362 VAL A O 1
ATOM 2833 N N . TRP A 1 363 ? -4.66 -15.664 -0.139 1 97.06 363 TRP A N 1
ATOM 2834 C CA . TRP A 1 363 ? -5.789 -15.445 0.759 1 97.06 363 TRP A CA 1
ATOM 2835 C C . TRP A 1 363 ? -7.102 -15.836 0.088 1 97.06 363 TRP A C 1
ATOM 2837 O O . TRP A 1 363 ? -7.676 -15.047 -0.671 1 97.06 363 TRP A O 1
ATOM 2847 N N . ALA A 1 364 ? -7.602 -16.953 0.456 1 92.81 364 ALA A N 1
ATOM 2848 C CA . ALA A 1 364 ? -8.766 -17.516 -0.23 1 92.81 364 ALA A CA 1
ATOM 2849 C C . ALA A 1 364 ? -10.055 -17.109 0.468 1 92.81 364 ALA A C 1
ATOM 2851 O O . ALA A 1 364 ? -11.062 -16.812 -0.189 1 92.81 364 ALA A O 1
ATOM 2852 N N . LEU A 1 365 ? -9.977 -17.094 1.794 1 92.06 365 LEU A N 1
ATOM 2853 C CA . LEU A 1 365 ? -11.164 -16.734 2.564 1 92.06 365 LEU A CA 1
ATOM 2854 C C . LEU A 1 365 ? -10.773 -16.141 3.918 1 92.06 365 LEU A C 1
ATOM 2856 O O . LEU A 1 365 ? -10.148 -16.828 4.734 1 92.06 365 LEU A O 1
ATOM 2860 N N . SER A 1 366 ? -11.227 -14.938 4.129 1 91.5 366 SER A N 1
ATOM 2861 C CA . SER A 1 366 ? -10.953 -14.305 5.414 1 91.5 366 SER A CA 1
ATOM 2862 C C . SER A 1 366 ? -11.953 -14.758 6.477 1 91.5 3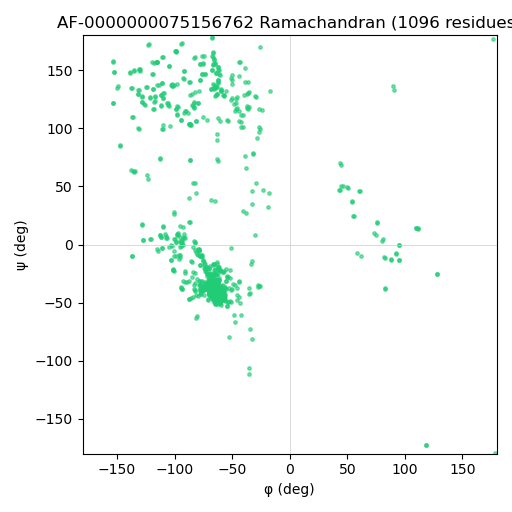66 SER A C 1
ATOM 2864 O O . SER A 1 366 ? -13.016 -15.289 6.152 1 91.5 366 SER A O 1
ATOM 2866 N N . ASP A 1 367 ? -11.602 -14.57 7.699 1 85.38 367 ASP A N 1
ATOM 2867 C CA . ASP A 1 367 ? -12.547 -14.891 8.766 1 85.38 367 ASP A CA 1
ATOM 2868 C C . ASP A 1 367 ? -13.727 -13.914 8.766 1 85.38 367 ASP A C 1
ATOM 2870 O O . ASP A 1 367 ? -14.836 -14.281 9.148 1 85.38 367 ASP A O 1
ATOM 2874 N N . ASP A 1 368 ? -13.508 -12.719 8.242 1 81.38 368 ASP A N 1
ATOM 2875 C CA . ASP A 1 368 ? -14.602 -11.766 8.086 1 81.38 368 ASP A CA 1
ATOM 2876 C C . ASP A 1 368 ? -15.602 -12.242 7.027 1 81.38 368 ASP A C 1
ATOM 2878 O O . ASP A 1 368 ? -16.797 -11.961 7.125 1 81.38 368 ASP A O 1
ATOM 2882 N N . ASN A 1 369 ? -15.086 -12.938 6.051 1 82.5 369 ASN A N 1
ATOM 2883 C CA . ASN A 1 369 ? -15.945 -13.453 4.988 1 82.5 369 ASN A CA 1
ATOM 2884 C C . ASN A 1 369 ? -16.922 -14.508 5.512 1 82.5 369 ASN A C 1
ATOM 2886 O O . ASN A 1 369 ? -17.922 -14.805 4.867 1 82.5 369 ASN A O 1
ATOM 2890 N N . LEU A 1 370 ? -16.625 -14.992 6.617 1 80.94 370 LEU A N 1
ATOM 2891 C CA . LEU A 1 370 ? -17.453 -16.062 7.18 1 80.94 370 LEU A CA 1
ATOM 2892 C C . LEU A 1 370 ? -18.75 -15.5 7.762 1 80.94 370 LEU A C 1
ATOM 2894 O O . LEU A 1 370 ? -19.656 -16.25 8.094 1 80.94 370 LEU A O 1
ATOM 2898 N N . LYS A 1 371 ? -18.719 -14.195 7.812 1 79.5 371 LYS A N 1
ATOM 2899 C CA . LYS A 1 371 ? -19.953 -13.539 8.258 1 79.5 371 LYS A CA 1
ATOM 2900 C C . LYS A 1 371 ? -20.984 -13.484 7.145 1 79.5 371 LYS A C 1
ATOM 2902 O O . LYS A 1 371 ? -22.141 -13.156 7.383 1 79.5 371 LYS A O 1
ATOM 2907 N N . ARG A 1 372 ? -20.516 -13.945 6.062 1 80.69 372 ARG A N 1
ATOM 2908 C CA . ARG A 1 372 ? -21.438 -13.961 4.93 1 80.69 372 ARG A CA 1
ATOM 2909 C C . ARG A 1 372 ? -22.453 -15.086 5.07 1 80.69 372 ARG A C 1
ATOM 2911 O O . ARG A 1 372 ? -22.25 -16.016 5.848 1 80.69 372 ARG A O 1
ATOM 2918 N N . GLY A 1 373 ? -23.625 -15.031 4.473 1 81 373 GLY A N 1
ATOM 2919 C CA . GLY A 1 373 ? -24.719 -15.984 4.586 1 81 373 GLY A CA 1
ATOM 2920 C C . GLY A 1 373 ? -24.391 -17.344 3.994 1 81 373 GLY A C 1
ATOM 2921 O O . GLY A 1 373 ? -23.484 -17.469 3.156 1 81 373 GLY A O 1
ATOM 2922 N N . HIS A 1 374 ? -25.047 -18.359 4.461 1 84.12 374 HIS A N 1
ATOM 2923 C CA . HIS A 1 374 ? -24.844 -19.734 4.027 1 84.12 374 HIS A CA 1
ATOM 2924 C C . HIS A 1 374 ? -25.109 -19.891 2.535 1 84.12 374 HIS A C 1
ATOM 2926 O O . HIS A 1 374 ? -24.516 -20.75 1.877 1 84.12 374 HIS A O 1
ATOM 2932 N N . GLU A 1 375 ? -25.859 -19.016 2.035 1 83.12 375 GLU A N 1
ATOM 2933 C CA . GLU A 1 375 ? -26.203 -19.094 0.618 1 83.12 375 GLU A CA 1
ATOM 2934 C C . GLU A 1 375 ? -24.984 -18.844 -0.261 1 83.12 375 GLU A C 1
ATOM 2936 O O . GLU A 1 375 ? -24.859 -19.422 -1.34 1 83.12 375 GLU A O 1
ATOM 2941 N N . GLU A 1 376 ? -24.141 -18.078 0.252 1 82.81 376 GLU A N 1
ATOM 2942 C CA . GLU A 1 376 ? -22.922 -17.797 -0.501 1 82.81 376 GLU A CA 1
ATOM 2943 C C . GLU A 1 376 ? -21.797 -18.734 -0.098 1 82.81 376 GLU A C 1
ATOM 2945 O O . GLU A 1 376 ? -21.047 -19.219 -0.953 1 82.81 376 GLU A O 1
ATOM 2950 N N . LEU A 1 377 ? -21.734 -19.047 1.16 1 88.62 377 LEU A N 1
ATOM 2951 C CA . LEU A 1 377 ? -20.578 -19.75 1.691 1 88.62 377 LEU A CA 1
ATOM 2952 C C . LEU A 1 377 ? -20.641 -21.234 1.353 1 88.62 377 LEU A C 1
ATOM 2954 O O . LEU A 1 377 ? -19.625 -21.844 1.026 1 88.62 377 LEU A O 1
ATOM 2958 N N . ASP A 1 378 ? -21.797 -21.797 1.322 1 88.44 378 ASP A N 1
ATOM 2959 C CA . ASP A 1 378 ? -21.906 -23.234 1.118 1 88.44 378 ASP A CA 1
ATOM 2960 C C . ASP A 1 378 ? -21.422 -23.641 -0.274 1 88.44 378 ASP A C 1
ATOM 2962 O O . ASP A 1 378 ? -20.578 -24.531 -0.414 1 88.44 378 ASP A O 1
ATOM 2966 N N . PRO A 1 379 ? -21.953 -22.922 -1.242 1 84.06 379 PRO A N 1
ATOM 2967 C CA . PRO A 1 379 ? -21.469 -23.266 -2.578 1 84.06 379 PRO A CA 1
ATOM 2968 C C . PRO A 1 379 ? -19.969 -23.031 -2.734 1 84.06 379 PRO A C 1
ATOM 2970 O O . PRO A 1 379 ? -19.281 -23.766 -3.457 1 84.06 379 PRO A O 1
ATOM 2973 N N . LEU A 1 380 ? -19.484 -22.094 -2.08 1 87.12 380 LEU A N 1
ATOM 2974 C CA . LEU A 1 380 ? -18.062 -21.781 -2.145 1 87.12 380 LEU A CA 1
ATOM 2975 C C . LEU A 1 380 ? -17.25 -22.891 -1.513 1 87.12 380 LEU A C 1
ATOM 2977 O O . LEU A 1 380 ? -16.234 -23.328 -2.08 1 87.12 380 LEU A O 1
ATOM 2981 N N . PHE A 1 381 ? -17.719 -23.359 -0.396 1 90 381 PHE A N 1
ATOM 2982 C CA . PHE A 1 381 ? -17.031 -24.453 0.279 1 90 381 PHE A CA 1
ATOM 2983 C C . PHE A 1 381 ? -17.062 -25.719 -0.582 1 90 381 PHE A C 1
ATOM 2985 O O . PHE A 1 381 ? -16.047 -26.422 -0.686 1 90 381 PHE A O 1
ATOM 2992 N N . ALA A 1 382 ? -18.156 -25.922 -1.172 1 86.12 382 ALA A N 1
ATOM 2993 C CA . ALA A 1 382 ? -18.297 -27.078 -2.039 1 86.12 382 ALA A CA 1
ATOM 2994 C C . ALA A 1 382 ? -17.359 -26.984 -3.24 1 86.12 382 ALA A C 1
ATOM 2996 O O . ALA A 1 382 ? -16.734 -27.984 -3.619 1 86.12 382 ALA A O 1
ATOM 2997 N N . MET A 1 383 ? -17.281 -25.859 -3.738 1 82.38 383 MET A N 1
ATOM 2998 C CA . MET A 1 383 ? -16.406 -25.625 -4.875 1 82.38 383 MET A CA 1
ATOM 2999 C C . MET A 1 383 ? -14.945 -25.875 -4.492 1 82.38 383 MET A C 1
ATOM 3001 O O . MET A 1 383 ? -14.195 -26.484 -5.246 1 82.38 383 MET A O 1
ATOM 3005 N N . MET A 1 384 ? -14.578 -25.438 -3.334 1 85.56 384 MET A N 1
ATOM 3006 C CA . MET A 1 384 ? -13.211 -25.609 -2.855 1 85.56 384 MET A CA 1
ATOM 3007 C C . MET A 1 384 ? -12.898 -27.094 -2.631 1 85.56 384 MET A C 1
ATOM 3009 O O . MET A 1 384 ? -11.812 -27.562 -2.994 1 85.56 384 MET A O 1
ATOM 3013 N N . ALA A 1 385 ? -13.867 -27.672 -2.059 1 84.62 385 ALA A N 1
ATOM 3014 C CA . ALA A 1 385 ? -13.703 -29.109 -1.835 1 84.62 385 ALA A CA 1
ATOM 3015 C C . ALA A 1 385 ? -13.562 -29.859 -3.158 1 84.62 385 ALA A C 1
ATOM 3017 O O . ALA A 1 385 ? -12.688 -30.719 -3.303 1 84.62 385 ALA A O 1
ATOM 3018 N N . ASP A 1 386 ? -14.367 -29.5 -4.059 1 75.44 386 ASP A N 1
ATOM 3019 C CA . ASP A 1 386 ? -14.328 -30.125 -5.375 1 75.44 386 ASP A CA 1
ATOM 3020 C C . ASP A 1 386 ? -13.008 -29.859 -6.078 1 75.44 386 ASP A C 1
ATOM 3022 O O . ASP A 1 386 ? -12.422 -30.75 -6.68 1 75.44 386 ASP A O 1
ATOM 3026 N N . PHE A 1 387 ? -12.648 -28.688 -5.965 1 70.25 387 PHE A N 1
ATOM 3027 C CA . PHE A 1 387 ? -11.375 -28.297 -6.555 1 70.25 387 PHE A CA 1
ATOM 3028 C C . PHE A 1 387 ? -10.227 -29.094 -5.949 1 70.25 387 PHE A C 1
ATOM 3030 O O . PHE A 1 387 ? -9.344 -29.562 -6.668 1 70.25 387 PHE A O 1
ATOM 3037 N N . THR A 1 388 ? -10.211 -29.25 -4.652 1 74 388 THR A N 1
ATOM 3038 C CA . THR A 1 388 ? -9.188 -29.984 -3.936 1 74 388 THR A CA 1
ATOM 3039 C C . THR A 1 388 ? -9.172 -31.453 -4.367 1 74 388 THR A C 1
ATOM 3041 O O . THR A 1 388 ? -8.109 -32.031 -4.59 1 74 388 THR A O 1
ATOM 3044 N N . ARG A 1 389 ? -10.297 -32 -4.457 1 70.31 389 ARG A N 1
ATOM 3045 C CA . ARG A 1 389 ? -10.414 -33.406 -4.871 1 70.31 389 ARG A CA 1
ATOM 3046 C C . ARG A 1 389 ? -9.898 -33.594 -6.289 1 70.31 389 ARG A C 1
ATOM 3048 O O . ARG A 1 389 ? -9.25 -34.594 -6.586 1 70.31 389 ARG A O 1
ATOM 3055 N N . GLU A 1 390 ? -10.164 -32.594 -7.004 1 62.38 390 GLU A N 1
ATOM 3056 C CA . GLU A 1 390 ? -9.711 -32.688 -8.391 1 62.38 390 GLU A CA 1
ATOM 3057 C C . GLU A 1 390 ? -8.188 -32.625 -8.477 1 62.38 390 GLU A C 1
ATOM 3059 O O . GLU A 1 390 ? -7.582 -33.312 -9.297 1 62.38 390 GLU A O 1
ATOM 3064 N N . ILE A 1 391 ? -7.617 -31.844 -7.648 1 61.25 391 ILE A N 1
ATOM 3065 C CA . ILE A 1 391 ? -6.168 -31.688 -7.633 1 61.25 391 ILE A CA 1
ATOM 3066 C C . ILE A 1 391 ? -5.512 -32.938 -7.086 1 61.25 391 ILE A C 1
ATOM 3068 O O . ILE A 1 391 ? -4.48 -33.406 -7.598 1 61.25 391 ILE A O 1
ATOM 3072 N N . VAL A 1 392 ? -6.055 -33.469 -5.914 1 56.94 392 VAL A N 1
ATOM 3073 C CA . VAL A 1 392 ? -5.52 -34.688 -5.27 1 56.94 392 VAL A CA 1
ATOM 3074 C C . VAL A 1 392 ? -5.621 -35.875 -6.215 1 56.94 392 VAL A C 1
ATOM 3076 O O . VAL A 1 392 ? -4.711 -36.688 -6.277 1 56.94 392 VAL A O 1
ATOM 3079 N N . MET A 1 393 ? -6.73 -36.031 -6.719 1 49.94 393 MET A N 1
ATOM 3080 C CA . MET A 1 393 ? -6.922 -37.219 -7.559 1 49.94 393 MET A CA 1
ATOM 3081 C C . MET A 1 393 ? -6.094 -37.094 -8.836 1 49.94 393 MET A C 1
ATOM 3083 O O . MET A 1 393 ? -6.137 -38 -9.68 1 49.94 393 MET A O 1
ATOM 3087 N N . GLY A 1 394 ? -4.855 -36.531 -8.711 1 45.94 394 GLY A N 1
ATOM 3088 C CA . GLY A 1 394 ? -3.85 -36.5 -9.758 1 45.94 394 GLY A CA 1
ATOM 3089 C C . GLY A 1 394 ? -4.324 -35.812 -11.023 1 45.94 394 GLY A C 1
ATOM 3090 O O . GLY A 1 394 ? -3.598 -35.75 -12.023 1 45.94 394 GLY A O 1
ATOM 3091 N N . ASP A 1 395 ? -5.488 -35.531 -10.984 1 40.47 395 ASP A N 1
ATOM 3092 C CA . ASP A 1 395 ? -6.059 -35.094 -12.25 1 40.47 395 ASP A CA 1
ATOM 3093 C C . ASP A 1 395 ? -5.637 -33.656 -12.562 1 40.47 395 ASP A C 1
ATOM 3095 O O . ASP A 1 395 ? -5.902 -33.125 -13.648 1 40.47 395 ASP A O 1
ATOM 3099 N N . ALA A 1 396 ? -5.012 -33 -11.578 1 45.47 396 ALA A N 1
ATOM 3100 C CA . ALA A 1 396 ? -4.828 -31.562 -11.82 1 45.47 396 ALA A CA 1
ATOM 3101 C C . ALA A 1 396 ? -3.396 -31.266 -12.25 1 45.47 396 ALA A C 1
ATOM 3103 O O . ALA A 1 396 ? -2.482 -32.031 -11.984 1 45.47 396 ALA A O 1
ATOM 3104 N N . PRO A 1 397 ? -3.248 -30.359 -13.273 1 42.53 397 PRO A N 1
ATOM 3105 C CA . PRO A 1 397 ? -1.992 -29.797 -13.789 1 42.53 397 PRO A CA 1
ATOM 3106 C C . PRO A 1 397 ? -0.942 -29.609 -12.695 1 42.53 397 PRO A C 1
ATOM 3108 O O . PRO A 1 397 ? 0.244 -29.453 -12.992 1 42.53 397 PRO A O 1
ATOM 3111 N N . LEU A 1 398 ? -1.405 -29.641 -11.43 1 48.16 398 LEU A N 1
ATOM 3112 C CA . LEU A 1 398 ? -0.494 -29.344 -10.328 1 48.16 398 LEU A CA 1
ATOM 3113 C C . LEU A 1 398 ? 0.453 -30.5 -10.07 1 48.16 398 LEU A C 1
ATOM 3115 O O . LEU A 1 398 ? 1.45 -30.359 -9.359 1 48.16 398 LEU A O 1
ATOM 3119 N N . ALA A 1 399 ? 0.063 -31.656 -10.656 1 46.06 399 ALA A N 1
ATOM 3120 C CA . ALA A 1 399 ? 0.919 -32.812 -10.484 1 46.06 399 ALA A CA 1
ATOM 3121 C C . ALA A 1 399 ? 2.303 -32.594 -11.078 1 46.06 399 ALA A C 1
ATOM 3123 O O . ALA A 1 399 ? 3.289 -33.188 -10.633 1 46.06 399 ALA A O 1
ATOM 3124 N N . VAL A 1 400 ? 2.396 -31.609 -11.969 1 44.56 400 VAL A N 1
ATOM 3125 C CA . VAL A 1 400 ? 3.635 -31.359 -12.695 1 44.56 400 VAL A CA 1
ATOM 3126 C C . VAL A 1 400 ? 4.574 -30.516 -11.836 1 44.56 400 VAL A C 1
ATOM 3128 O O . VAL A 1 400 ? 5.793 -30.719 -11.859 1 44.56 400 VAL A O 1
ATOM 3131 N N . ILE A 1 401 ? 4.129 -29.609 -11.031 1 51.31 401 ILE A N 1
ATOM 3132 C CA . ILE A 1 401 ? 4.984 -28.594 -10.43 1 51.31 401 ILE A CA 1
ATOM 3133 C C . ILE A 1 401 ? 5.496 -29.078 -9.078 1 51.31 401 ILE A C 1
ATOM 3135 O O . ILE A 1 401 ? 6.469 -28.547 -8.547 1 51.31 401 ILE A O 1
ATOM 3139 N N . ASP A 1 402 ? 5.273 -30.328 -8.727 1 65.12 402 ASP A N 1
ATOM 3140 C CA . ASP A 1 402 ? 5.711 -30.734 -7.398 1 65.12 402 ASP A CA 1
ATOM 3141 C C . ASP A 1 402 ? 5.363 -29.688 -6.355 1 65.12 402 ASP A C 1
ATOM 3143 O O . ASP A 1 402 ? 6.246 -28.984 -5.844 1 65.12 402 ASP A O 1
ATOM 3147 N N . VAL A 1 403 ? 4.117 -29.609 -6.113 1 76.12 403 VAL A N 1
ATOM 3148 C CA . VAL A 1 403 ? 3.596 -28.547 -5.262 1 76.12 403 VAL A CA 1
ATOM 3149 C C . VAL A 1 403 ? 3.209 -29.125 -3.9 1 76.12 403 VAL A C 1
ATOM 3151 O O . VAL A 1 403 ? 2.461 -30.094 -3.82 1 76.12 403 VAL A O 1
ATOM 3154 N N . ARG A 1 404 ? 3.846 -28.609 -2.895 1 87.44 404 ARG A N 1
ATOM 3155 C CA . ARG A 1 404 ? 3.381 -28.859 -1.535 1 87.44 404 ARG A CA 1
ATOM 3156 C C . ARG A 1 404 ? 2.258 -27.906 -1.15 1 87.44 404 ARG A C 1
ATOM 3158 O O . ARG A 1 404 ? 2.432 -26.688 -1.189 1 87.44 404 ARG A O 1
ATOM 3165 N N . ILE A 1 405 ? 1.104 -28.469 -0.794 1 89.69 405 ILE A N 1
ATOM 3166 C CA . ILE A 1 405 ? -0.051 -27.641 -0.487 1 89.69 405 ILE A CA 1
ATOM 3167 C C . ILE A 1 405 ? -0.346 -27.688 1.011 1 89.69 405 ILE A C 1
ATOM 3169 O O . ILE A 1 405 ? -0.323 -28.766 1.613 1 89.69 405 ILE A O 1
ATOM 3173 N N . ARG A 1 406 ? -0.511 -26.578 1.613 1 94.06 406 ARG A N 1
ATOM 3174 C CA . ARG A 1 406 ? -0.929 -26.438 3.004 1 94.06 406 ARG A CA 1
ATOM 3175 C C . ARG A 1 406 ? -2.084 -25.453 3.131 1 94.06 406 ARG A C 1
ATOM 3177 O O . ARG A 1 406 ? -2.238 -24.562 2.295 1 94.06 406 ARG A O 1
ATOM 3184 N N . VAL A 1 407 ? -2.871 -25.672 4.113 1 94.69 407 VAL A N 1
ATOM 3185 C CA . VAL A 1 407 ? -3.947 -24.734 4.422 1 94.69 407 VAL A CA 1
ATOM 3186 C C . VAL A 1 407 ? -3.73 -24.141 5.809 1 94.69 407 VAL A C 1
ATOM 3188 O O . VAL A 1 407 ? -3.496 -24.859 6.777 1 94.69 407 VAL A O 1
ATOM 3191 N N . VAL A 1 408 ? -3.736 -22.812 5.914 1 96.44 408 VAL A N 1
ATOM 3192 C CA . VAL A 1 408 ? -3.58 -22.109 7.188 1 96.44 408 VAL A CA 1
ATOM 3193 C C . VAL A 1 408 ? -4.855 -21.344 7.512 1 96.44 408 VAL A C 1
ATOM 3195 O O . VAL A 1 408 ? -5.598 -20.953 6.609 1 96.44 408 VAL A O 1
ATOM 3198 N N . GLY A 1 409 ? -5.059 -21.062 8.766 1 95.06 409 GLY A N 1
ATOM 3199 C CA . GLY A 1 409 ? -6.285 -20.438 9.25 1 95.06 409 GLY A CA 1
ATOM 3200 C C . GLY A 1 409 ? -7.039 -21.312 10.234 1 95.06 409 GLY A C 1
ATOM 3201 O O . GLY A 1 409 ? -6.543 -22.359 10.656 1 95.06 409 GLY A O 1
ATOM 3202 N N . ASP A 1 410 ? -8.219 -20.891 10.602 1 92.12 410 ASP A N 1
ATOM 3203 C CA . ASP A 1 410 ? -9.031 -21.578 11.586 1 92.12 410 ASP A CA 1
ATOM 3204 C C . ASP A 1 410 ? -9.867 -22.672 10.93 1 92.12 410 ASP A C 1
ATOM 3206 O O . ASP A 1 410 ? -10.969 -22.406 10.445 1 92.12 410 ASP A O 1
ATOM 3210 N N . ARG A 1 411 ? -9.516 -23.891 11.062 1 91.62 411 ARG A N 1
ATOM 3211 C CA . ARG A 1 411 ? -10.164 -25.047 10.43 1 91.62 411 ARG A CA 1
ATOM 3212 C C . ARG A 1 411 ? -11.484 -25.359 11.117 1 91.62 411 ARG A C 1
ATOM 3214 O O . ARG A 1 411 ? -12.344 -26.031 10.531 1 91.62 411 ARG A O 1
ATOM 3221 N N . SER A 1 412 ? -11.609 -24.875 12.344 1 89.25 412 SER A N 1
ATOM 3222 C CA . SER A 1 412 ? -12.781 -25.25 13.141 1 89.25 412 SER A CA 1
ATOM 3223 C C . SER A 1 412 ? -14.047 -24.609 12.578 1 89.25 412 SER A C 1
ATOM 3225 O O . SER A 1 412 ? -15.156 -25.062 12.859 1 89.25 412 SER A O 1
ATOM 3227 N N . ILE A 1 413 ? -13.836 -23.594 11.852 1 86.25 413 ILE A N 1
ATOM 3228 C CA . ILE A 1 413 ? -15.016 -22.891 11.367 1 86.25 413 ILE A CA 1
ATOM 3229 C C . ILE A 1 413 ? -15.383 -23.391 9.969 1 86.25 413 ILE A C 1
ATOM 3231 O O . ILE A 1 413 ? -16.391 -22.969 9.398 1 86.25 413 ILE A O 1
ATOM 3235 N N . LEU A 1 414 ? -14.633 -24.312 9.391 1 90.12 414 LEU A N 1
ATOM 3236 C CA . LEU A 1 414 ? -14.883 -24.859 8.062 1 90.12 414 LEU A CA 1
ATOM 3237 C C . LEU A 1 414 ? -15.742 -26.109 8.141 1 90.12 414 LEU A C 1
ATOM 3239 O O . LEU A 1 414 ? -15.672 -26.859 9.125 1 90.12 414 LEU A O 1
ATOM 3243 N N . PRO A 1 415 ? -16.547 -26.375 7.125 1 91.25 415 PRO A N 1
ATOM 3244 C CA . PRO A 1 415 ? -17.359 -27.594 7.133 1 91.25 415 PRO A CA 1
ATOM 3245 C C . PRO A 1 415 ? -16.516 -28.859 7.066 1 91.25 415 PRO A C 1
ATOM 3247 O O . PRO A 1 415 ? -15.398 -28.844 6.555 1 91.25 415 PRO A O 1
ATOM 3250 N N . ALA A 1 416 ? -17.125 -29.938 7.496 1 92.75 416 ALA A N 1
ATOM 3251 C CA . ALA A 1 416 ? -16.422 -31.219 7.609 1 92.75 416 ALA A CA 1
ATOM 3252 C C . ALA A 1 416 ? -15.922 -31.688 6.246 1 92.75 416 ALA A C 1
ATOM 3254 O O . ALA A 1 416 ? -14.797 -32.188 6.125 1 92.75 416 ALA A O 1
ATOM 3255 N N . ALA A 1 417 ? -16.734 -31.594 5.285 1 90.5 417 ALA A N 1
ATOM 3256 C CA . ALA A 1 417 ? -16.391 -32.062 3.949 1 90.5 417 ALA A CA 1
ATOM 3257 C C . ALA A 1 417 ? -15.148 -31.328 3.426 1 90.5 417 ALA A C 1
ATOM 3259 O O . ALA A 1 417 ? -14.289 -31.938 2.777 1 90.5 417 ALA A O 1
ATOM 3260 N N . LEU A 1 418 ? -15.102 -30.062 3.664 1 92.44 418 LEU A N 1
ATOM 3261 C CA . LEU A 1 418 ? -13.953 -29.281 3.232 1 92.44 418 LEU A CA 1
ATOM 3262 C C . LEU A 1 418 ? -12.703 -29.641 4.031 1 92.44 418 LEU A C 1
ATOM 3264 O O . LEU A 1 418 ? -11.617 -29.766 3.471 1 92.44 418 LEU A O 1
ATOM 3268 N N . ASN A 1 419 ? -12.859 -29.844 5.312 1 94.75 419 ASN A N 1
ATOM 3269 C CA . ASN A 1 419 ? -11.742 -30.266 6.145 1 94.75 419 ASN A CA 1
ATOM 3270 C C . ASN A 1 419 ? -11.172 -31.609 5.684 1 94.75 419 ASN A C 1
ATOM 3272 O O . ASN A 1 419 ? -9.953 -31.797 5.672 1 94.75 419 ASN A O 1
ATOM 3276 N N . ASP A 1 420 ? -12.07 -32.438 5.312 1 93.25 420 ASP A N 1
ATOM 3277 C CA . ASP A 1 420 ? -11.641 -33.75 4.797 1 93.25 420 ASP A CA 1
ATOM 3278 C C . ASP A 1 420 ? -10.82 -33.594 3.52 1 93.25 420 ASP A C 1
ATOM 3280 O O . ASP A 1 420 ? -9.789 -34.25 3.344 1 93.25 420 ASP A O 1
ATOM 3284 N N . ALA A 1 421 ? -11.328 -32.781 2.688 1 89.19 421 ALA A N 1
ATOM 3285 C CA . ALA A 1 421 ? -10.625 -32.531 1.434 1 89.19 421 ALA A CA 1
ATOM 3286 C C . ALA A 1 421 ? -9.258 -31.906 1.69 1 89.19 421 ALA A C 1
ATOM 3288 O O . ALA A 1 421 ? -8.281 -32.25 1.014 1 89.19 421 ALA A O 1
ATOM 3289 N N . ILE A 1 422 ? -9.148 -31.016 2.652 1 92.56 422 ILE A N 1
ATOM 3290 C CA . ILE A 1 422 ? -7.906 -30.359 3.023 1 92.56 422 ILE A CA 1
ATOM 3291 C C . ILE A 1 422 ? -6.906 -31.391 3.547 1 92.56 422 ILE A C 1
ATOM 3293 O O . ILE A 1 422 ? -5.75 -31.406 3.119 1 92.56 422 ILE A O 1
ATOM 3297 N N . ASP A 1 423 ? -7.387 -32.219 4.422 1 93.44 423 ASP A N 1
ATOM 3298 C CA . ASP A 1 423 ? -6.516 -33.25 4.961 1 93.44 423 ASP A CA 1
ATOM 3299 C C . ASP A 1 423 ? -5.965 -34.125 3.846 1 93.44 423 ASP A C 1
ATOM 3301 O O . ASP A 1 423 ? -4.785 -34.5 3.852 1 93.44 423 ASP A O 1
ATOM 3305 N N . ALA A 1 424 ? -6.84 -34.469 2.92 1 87.25 424 ALA A N 1
ATOM 3306 C CA . ALA A 1 424 ? -6.465 -35.344 1.817 1 87.25 424 ALA A CA 1
ATOM 3307 C C . ALA A 1 424 ? -5.391 -34.688 0.943 1 87.25 424 ALA A C 1
ATOM 3309 O O . ALA A 1 424 ? -4.41 -35.344 0.581 1 87.25 424 ALA A O 1
ATOM 3310 N N . ILE A 1 425 ? -5.531 -33.469 0.649 1 86.94 425 ILE A N 1
ATOM 3311 C CA . ILE A 1 425 ? -4.598 -32.812 -0.264 1 86.94 425 ILE A CA 1
ATOM 3312 C C . ILE A 1 425 ? -3.273 -32.562 0.449 1 86.94 425 ILE A C 1
ATOM 3314 O O . ILE A 1 425 ? -2.207 -32.625 -0.168 1 86.94 425 ILE A O 1
ATOM 3318 N N . GLU A 1 426 ? -3.295 -32.188 1.695 1 91.44 426 GLU A N 1
ATOM 3319 C CA . GLU A 1 426 ? -2.068 -31.969 2.457 1 91.44 426 GLU A CA 1
ATOM 3320 C C . GLU A 1 426 ? -1.264 -33.25 2.576 1 91.44 426 GLU A C 1
ATOM 3322 O O . GLU A 1 426 ? -0.038 -33.25 2.449 1 91.44 426 GLU A O 1
ATOM 3327 N N . GLU A 1 427 ? -2.016 -34.312 2.779 1 88.38 427 GLU A N 1
ATOM 3328 C CA . GLU A 1 427 ? -1.35 -35.625 2.857 1 88.38 427 GLU A CA 1
ATOM 3329 C C . GLU A 1 427 ? -0.781 -36.031 1.503 1 88.38 427 GLU A C 1
ATOM 3331 O O . GLU A 1 427 ? 0.346 -36.531 1.421 1 88.38 427 GLU A O 1
ATOM 3336 N N . ALA A 1 428 ? -1.543 -35.812 0.461 1 78.5 428 ALA A N 1
ATOM 3337 C CA . ALA A 1 428 ? -1.156 -36.219 -0.886 1 78.5 428 ALA A CA 1
ATOM 3338 C C . ALA A 1 428 ? 0.086 -35.469 -1.353 1 78.5 428 ALA A C 1
ATOM 3340 O O . ALA A 1 428 ? 0.864 -35.969 -2.16 1 78.5 428 ALA A O 1
ATOM 3341 N N . THR A 1 429 ? 0.292 -34.281 -0.779 1 81.62 429 THR A N 1
ATOM 3342 C CA . THR A 1 429 ? 1.368 -33.438 -1.299 1 81.62 429 THR A CA 1
ATOM 3343 C C . THR A 1 429 ? 2.488 -33.312 -0.272 1 81.62 429 THR A C 1
ATOM 3345 O O . THR A 1 429 ? 3.398 -32.5 -0.446 1 81.62 429 THR A O 1
ATOM 3348 N N . LYS A 1 430 ? 2.496 -34 0.831 1 86.81 430 LYS A N 1
ATOM 3349 C CA . LYS A 1 430 ? 3.408 -33.844 1.962 1 86.81 430 LYS A CA 1
ATOM 3350 C C . LYS A 1 430 ? 4.852 -34.125 1.539 1 86.81 430 LYS A C 1
ATOM 3352 O O . LYS A 1 430 ? 5.785 -33.594 2.139 1 86.81 430 LYS A O 1
ATOM 3357 N N . GLY A 1 431 ? 5.066 -34.812 0.515 1 78.94 431 GLY A N 1
ATOM 3358 C CA . GLY A 1 431 ? 6.402 -35.156 0.07 1 78.94 431 GLY A CA 1
ATOM 3359 C C . GLY A 1 431 ? 6.957 -34.219 -0.972 1 78.94 431 GLY A C 1
ATOM 3360 O O . GLY A 1 431 ? 8.141 -34.281 -1.325 1 78.94 431 GLY A O 1
ATOM 3361 N N . GLU A 1 432 ? 6.102 -33.344 -1.475 1 73.56 432 GLU A N 1
ATOM 3362 C CA . GLU A 1 432 ? 6.52 -32.375 -2.498 1 73.56 432 GLU A CA 1
ATOM 3363 C C . GLU A 1 432 ? 7.328 -31.234 -1.89 1 73.56 432 GLU A C 1
ATOM 3365 O O . GLU A 1 432 ? 7.086 -30.844 -0.748 1 73.56 432 GLU A O 1
ATOM 3370 N N . LYS A 1 433 ? 8.344 -30.641 -2.604 1 71.62 433 LYS A N 1
ATOM 3371 C CA . LYS A 1 433 ? 9.258 -29.703 -1.972 1 71.62 433 LYS A CA 1
ATOM 3372 C C . LYS A 1 433 ? 9.523 -28.5 -2.875 1 71.62 433 LYS A C 1
ATOM 3374 O O . LYS A 1 433 ? 10.094 -27.5 -2.438 1 71.62 433 LYS A O 1
ATOM 3379 N N . LYS A 1 434 ? 9.117 -28.516 -4.074 1 69.88 434 LYS A N 1
ATOM 3380 C CA . LYS A 1 434 ? 9.562 -27.5 -5.02 1 69.88 434 LYS A CA 1
ATOM 3381 C C . LYS A 1 434 ? 8.766 -26.203 -4.855 1 69.88 434 LYS A C 1
ATOM 3383 O O . LYS A 1 434 ? 9.336 -25.141 -4.609 1 69.88 434 LYS A O 1
ATOM 3388 N N . LEU A 1 435 ? 7.465 -26.234 -5.059 1 77.06 435 LEU A N 1
ATOM 3389 C CA . LEU A 1 435 ? 6.59 -25.094 -4.859 1 77.06 435 LEU A CA 1
ATOM 3390 C C . LEU A 1 435 ? 5.738 -25.266 -3.609 1 77.06 435 LEU A C 1
ATOM 3392 O O . LEU A 1 435 ? 5.062 -26.281 -3.451 1 77.06 435 LEU A O 1
ATOM 3396 N N . ASN A 1 436 ? 5.898 -24.312 -2.75 1 89.5 436 ASN A N 1
ATOM 3397 C CA . ASN A 1 436 ? 5.086 -24.297 -1.537 1 89.5 436 ASN A CA 1
ATOM 3398 C C . ASN A 1 436 ? 3.889 -23.359 -1.666 1 89.5 436 ASN A C 1
ATOM 3400 O O . ASN A 1 436 ? 4.055 -22.156 -1.758 1 89.5 436 ASN A O 1
ATOM 3404 N N . LEU A 1 437 ? 2.773 -23.969 -1.704 1 91.19 437 LEU A N 1
ATOM 3405 C CA . LEU A 1 437 ? 1.542 -23.188 -1.83 1 91.19 437 LEU A CA 1
ATOM 3406 C C . LEU A 1 437 ? 0.714 -23.281 -0.552 1 91.19 437 LEU A C 1
ATOM 3408 O O . LEU A 1 437 ? 0.316 -24.375 -0.137 1 91.19 437 LEU A O 1
ATOM 3412 N N . GLN A 1 438 ? 0.482 -22.141 0.052 1 95.19 438 GLN A N 1
ATOM 3413 C CA . GLN A 1 438 ? -0.355 -22.062 1.244 1 95.19 438 GLN A CA 1
ATOM 3414 C C . GLN A 1 438 ? -1.676 -21.359 0.945 1 95.19 438 GLN A C 1
ATOM 3416 O O . GLN A 1 438 ? -1.687 -20.266 0.389 1 95.19 438 GLN A O 1
ATOM 3421 N N . PHE A 1 439 ? -2.723 -22.062 1.284 1 94.44 439 PHE A N 1
ATOM 3422 C CA . PHE A 1 439 ? -4.039 -21.453 1.206 1 94.44 439 PHE A CA 1
ATOM 3423 C C . PHE A 1 439 ? -4.469 -20.922 2.566 1 94.44 439 PHE A C 1
ATOM 3425 O O . PHE A 1 439 ? -4.57 -21.672 3.535 1 94.44 439 PHE A O 1
ATOM 3432 N N . ALA A 1 440 ? -4.672 -19.641 2.623 1 96.69 440 ALA A N 1
ATOM 3433 C CA . ALA A 1 440 ? -5.242 -19.047 3.834 1 96.69 440 ALA A CA 1
ATOM 3434 C C . ALA A 1 440 ? -6.77 -19.094 3.799 1 96.69 440 ALA A C 1
ATOM 3436 O O . ALA A 1 440 ? -7.406 -18.281 3.131 1 96.69 440 ALA A O 1
ATOM 3437 N N . LEU A 1 441 ? -7.344 -20.031 4.539 1 94 441 LEU A N 1
ATOM 3438 C CA . LEU A 1 441 ? -8.781 -20.25 4.629 1 94 441 LEU A CA 1
ATOM 3439 C C . LEU A 1 441 ? -9.273 -20.062 6.059 1 94 441 LEU A C 1
ATOM 3441 O O . LEU A 1 441 ? -8.711 -20.625 6.996 1 94 441 LEU A O 1
ATOM 3445 N N . GLY A 1 442 ? -10.422 -19.297 6.172 1 92.5 442 GLY A N 1
ATOM 3446 C CA . GLY A 1 442 ? -10.805 -18.922 7.527 1 92.5 442 GLY A CA 1
ATOM 3447 C C . GLY A 1 442 ? -9.695 -18.219 8.289 1 92.5 442 GLY A C 1
ATOM 3448 O O . GLY A 1 442 ? -9.461 -18.5 9.461 1 92.5 442 GLY A O 1
ATOM 3449 N N . TYR A 1 443 ? -8.992 -17.422 7.539 1 95.81 443 TYR A N 1
ATOM 3450 C CA . TYR A 1 443 ? -7.781 -16.781 8.047 1 95.81 443 TYR A CA 1
ATOM 3451 C C . TYR A 1 443 ? -8.047 -15.32 8.391 1 95.81 443 TYR A C 1
ATOM 3453 O O . TYR A 1 443 ? -8.719 -14.609 7.637 1 95.81 443 TYR A O 1
ATOM 3461 N N . GLY A 1 444 ? -7.535 -14.867 9.516 1 95.19 444 GLY A N 1
ATOM 3462 C CA . GLY A 1 444 ? -7.5 -13.477 9.945 1 95.19 444 GLY A CA 1
ATOM 3463 C C . GLY A 1 444 ? -6.176 -13.078 10.57 1 95.19 444 GLY A C 1
ATOM 3464 O O . GLY A 1 444 ? -5.613 -13.82 11.375 1 95.19 444 GLY A O 1
ATOM 3465 N N . GLY A 1 445 ? -5.727 -11.938 10.141 1 96.75 445 GLY A N 1
ATOM 3466 C CA . GLY A 1 445 ? -4.426 -11.484 10.617 1 96.75 445 GLY A CA 1
ATOM 3467 C C . GLY A 1 445 ? -4.367 -11.305 12.117 1 96.75 445 GLY A C 1
ATOM 3468 O O . GLY A 1 445 ? -3.4 -11.727 12.758 1 96.75 445 GLY A O 1
ATOM 3469 N N . ARG A 1 446 ? -5.352 -10.68 12.719 1 97.19 446 ARG A N 1
ATOM 3470 C CA . ARG A 1 446 ? -5.367 -10.445 14.156 1 97.19 446 ARG A CA 1
ATOM 3471 C C . ARG A 1 446 ? -5.473 -11.766 14.922 1 97.19 446 ARG A C 1
ATOM 3473 O O . ARG A 1 446 ? -4.836 -11.938 15.969 1 97.19 446 ARG A O 1
ATOM 3480 N N . ARG A 1 447 ? -6.223 -12.719 14.406 1 96.12 447 ARG A N 1
ATOM 3481 C CA . ARG A 1 447 ? -6.34 -14.031 15.039 1 96.12 447 ARG A CA 1
ATOM 3482 C C . ARG A 1 447 ? -5.023 -14.797 14.961 1 96.12 447 ARG A C 1
ATOM 3484 O O . ARG A 1 447 ? -4.664 -15.523 15.883 1 96.12 447 ARG A O 1
ATOM 3491 N N . GLU A 1 448 ? -4.391 -14.688 13.828 1 97.56 448 GLU A N 1
ATOM 3492 C CA . GLU A 1 448 ? -3.078 -15.32 13.719 1 97.56 448 GLU A CA 1
ATOM 3493 C C . GLU A 1 448 ? -2.117 -14.773 14.773 1 97.56 448 GLU A C 1
ATOM 3495 O O . GLU A 1 448 ? -1.373 -15.539 15.391 1 97.56 448 GLU A O 1
ATOM 3500 N N . VAL A 1 449 ? -2.131 -13.469 14.945 1 98.31 449 VAL A N 1
ATOM 3501 C CA . VAL A 1 449 ? -1.232 -12.844 15.906 1 98.31 449 VAL A CA 1
ATOM 3502 C C . VAL A 1 449 ? -1.527 -13.375 17.312 1 98.31 449 VAL A C 1
ATOM 3504 O O . VAL A 1 449 ? -0.609 -13.734 18.047 1 98.31 449 VAL A O 1
ATOM 3507 N N . LEU A 1 450 ? -2.768 -13.406 17.672 1 97.81 450 LEU A N 1
ATOM 3508 C CA . LEU A 1 450 ? -3.137 -13.891 19 1 97.81 450 LEU A CA 1
ATOM 3509 C C . LEU A 1 450 ? -2.732 -15.352 19.172 1 97.81 450 LEU A C 1
ATOM 3511 O O . LEU A 1 450 ? -2.225 -15.742 20.234 1 97.81 450 LEU A O 1
ATOM 3515 N N . ARG A 1 451 ? -3.025 -16.141 18.156 1 97 451 ARG A N 1
ATOM 3516 C CA . ARG A 1 451 ? -2.611 -17.547 18.188 1 97 451 ARG A CA 1
ATOM 3517 C C . ARG A 1 451 ? -1.103 -17.656 18.391 1 97 451 ARG A C 1
ATOM 3519 O O . ARG A 1 451 ? -0.636 -18.469 19.188 1 97 451 ARG A O 1
ATOM 3526 N N . ALA A 1 452 ? -0.369 -16.891 17.641 1 98.38 452 ALA A N 1
ATOM 3527 C CA . ALA A 1 452 ? 1.09 -16.922 17.719 1 98.38 452 ALA A CA 1
ATOM 3528 C C . ALA A 1 452 ? 1.578 -16.484 19.094 1 98.38 452 ALA A C 1
ATOM 3530 O O . ALA A 1 452 ? 2.535 -17.047 19.641 1 98.38 452 ALA A O 1
ATOM 3531 N N . VAL A 1 453 ? 0.968 -15.453 19.641 1 98.31 453 VAL A N 1
ATOM 3532 C CA . VAL A 1 453 ? 1.331 -14.977 20.969 1 98.31 453 VAL A CA 1
ATOM 3533 C C . VAL A 1 453 ? 1.084 -16.078 22 1 98.31 453 VAL A C 1
ATOM 3535 O O . VAL A 1 453 ? 1.941 -16.359 22.844 1 98.31 453 VAL A O 1
ATOM 3538 N N . LYS A 1 454 ? -0.088 -16.719 21.969 1 97.69 454 LYS A N 1
ATOM 3539 C CA . LYS A 1 454 ? -0.426 -17.797 22.906 1 97.69 454 LYS A CA 1
ATOM 3540 C C . LYS A 1 454 ? 0.583 -18.938 22.812 1 97.69 454 LYS A C 1
ATOM 3542 O O . LYS A 1 454 ? 1.068 -19.422 23.844 1 97.69 454 LYS A O 1
ATOM 3547 N N . ALA A 1 455 ? 0.897 -19.328 21.625 1 97.81 455 ALA A N 1
ATOM 3548 C CA . ALA A 1 455 ? 1.875 -20.391 21.422 1 97.81 455 ALA A CA 1
ATOM 3549 C C . ALA A 1 455 ? 3.252 -19.969 21.922 1 97.81 455 ALA A C 1
ATOM 3551 O O . ALA A 1 455 ? 3.965 -20.781 22.531 1 97.81 455 ALA A O 1
ATOM 3552 N N . ALA A 1 456 ? 3.623 -18.734 21.688 1 98.25 456 ALA A N 1
ATOM 3553 C CA . ALA A 1 456 ? 4.93 -18.219 22.078 1 98.25 456 ALA A CA 1
ATOM 3554 C C . ALA A 1 456 ? 5.062 -18.188 23.594 1 98.25 456 ALA A C 1
ATOM 3556 O O . ALA A 1 456 ? 6.121 -18.516 24.141 1 98.25 456 ALA A O 1
ATOM 3557 N N . VAL A 1 457 ? 4.027 -17.75 24.281 1 98.06 457 VAL A N 1
ATOM 3558 C CA . VAL A 1 457 ? 4.035 -17.672 25.734 1 98.06 457 VAL A CA 1
ATOM 3559 C C . VAL A 1 457 ? 4.207 -19.062 26.328 1 98.06 457 VAL A C 1
ATOM 3561 O O . VAL A 1 457 ? 4.98 -19.266 27.266 1 98.06 457 VAL A O 1
ATOM 3564 N N . GLN A 1 458 ? 3.467 -20.047 25.797 1 97.12 458 GLN A N 1
ATOM 3565 C CA . GLN A 1 458 ? 3.566 -21.422 26.266 1 97.12 458 GLN A CA 1
ATOM 3566 C C . GLN A 1 458 ? 4.973 -21.969 26.047 1 97.12 458 GLN A C 1
ATOM 3568 O O . GLN A 1 458 ? 5.535 -22.625 26.922 1 97.12 458 GLN A O 1
ATOM 3573 N N . ALA A 1 459 ? 5.492 -21.703 24.906 1 97.44 459 ALA A N 1
ATOM 3574 C CA . ALA A 1 459 ? 6.84 -22.156 24.594 1 97.44 459 ALA A CA 1
ATOM 3575 C C . ALA A 1 459 ? 7.871 -21.547 25.531 1 97.44 459 ALA A C 1
ATOM 3577 O O . ALA A 1 459 ? 8.773 -22.234 26.016 1 97.44 459 ALA A O 1
ATOM 3578 N N . ARG A 1 460 ? 7.758 -20.266 25.75 1 96.56 460 ARG A N 1
ATOM 3579 C CA . ARG A 1 460 ? 8.688 -19.562 26.609 1 96.56 460 ARG A CA 1
ATOM 3580 C C . ARG A 1 460 ? 8.578 -20.047 28.047 1 96.56 460 ARG A C 1
ATOM 3582 O O . ARG A 1 460 ? 9.586 -20.188 28.75 1 96.56 460 ARG A O 1
ATOM 3589 N N . ALA A 1 461 ? 7.398 -20.219 28.484 1 96.69 461 ALA A N 1
ATOM 3590 C CA . ALA A 1 461 ? 7.18 -20.734 29.844 1 96.69 461 ALA A CA 1
ATOM 3591 C C . ALA A 1 461 ? 7.855 -22.094 30.016 1 96.69 461 ALA A C 1
ATOM 3593 O O . ALA A 1 461 ? 8.445 -22.359 31.078 1 96.69 461 ALA A O 1
ATOM 3594 N N . HIS A 1 462 ? 7.758 -22.953 29.062 1 96.5 462 HIS A N 1
ATOM 3595 C CA . HIS A 1 462 ? 8.367 -24.266 29.109 1 96.5 462 HIS A CA 1
ATOM 3596 C C . HIS A 1 462 ? 9.891 -24.172 29.094 1 96.5 462 HIS A C 1
ATOM 3598 O O . HIS A 1 462 ? 10.57 -24.859 29.859 1 96.5 462 HIS A O 1
ATOM 3604 N N . GLU A 1 463 ? 10.367 -23.312 28.219 1 95.19 463 GLU A N 1
ATOM 3605 C CA . GLU A 1 463 ? 11.812 -23.156 28.062 1 95.19 463 GLU A CA 1
ATOM 3606 C C . GLU A 1 463 ? 12.453 -22.594 29.328 1 95.19 463 GLU A C 1
ATOM 3608 O O . GLU A 1 463 ? 13.539 -23.031 29.719 1 95.19 463 GLU A O 1
ATOM 3613 N N . ASP A 1 464 ? 11.766 -21.641 29.938 1 94.38 464 ASP A N 1
ATOM 3614 C CA . ASP A 1 464 ? 12.32 -20.938 31.094 1 94.38 464 ASP A CA 1
ATOM 3615 C C . ASP A 1 464 ? 11.852 -21.594 32.406 1 94.38 464 ASP A C 1
ATOM 3617 O O . ASP A 1 464 ? 12.242 -21.172 33.5 1 94.38 464 ASP A O 1
ATOM 3621 N N . SER A 1 465 ? 11.125 -22.625 32.312 1 95.44 465 SER A N 1
ATOM 3622 C CA . SER A 1 465 ? 10.516 -23.219 33.469 1 95.44 465 SER A CA 1
ATOM 3623 C C . SER A 1 465 ? 9.891 -22.156 34.375 1 95.44 465 SER A C 1
ATOM 3625 O O . SER A 1 465 ? 10.188 -22.094 35.562 1 95.44 465 SER A O 1
ATOM 3627 N N . SER A 1 466 ? 9.094 -21.297 33.812 1 95.5 466 SER A N 1
ATOM 3628 C CA . SER A 1 466 ? 8.469 -20.172 34.5 1 95.5 466 SER A CA 1
ATOM 3629 C C . SER A 1 466 ? 6.949 -20.234 34.375 1 95.5 466 SER A C 1
ATOM 3631 O O . SER A 1 466 ? 6.402 -21.078 33.688 1 95.5 466 SER A O 1
ATOM 3633 N N . THR A 1 467 ? 6.32 -19.328 35.125 1 95 467 THR A N 1
ATOM 3634 C CA . THR A 1 467 ? 4.867 -19.219 35 1 95 467 THR A CA 1
ATOM 3635 C C . THR A 1 467 ? 4.461 -18.531 33.719 1 95 467 THR A C 1
ATOM 3637 O O . THR A 1 467 ? 5.277 -17.844 33.094 1 95 467 THR A O 1
ATOM 3640 N N . ILE A 1 468 ? 3.221 -18.703 33.344 1 95.88 468 ILE A N 1
ATOM 3641 C CA . ILE A 1 468 ? 2.672 -18.062 32.156 1 95.88 468 ILE A CA 1
ATOM 3642 C C . ILE A 1 468 ? 2.775 -16.547 32.312 1 95.88 468 ILE A C 1
ATOM 3644 O O . ILE A 1 468 ? 3.051 -15.852 31.328 1 95.88 468 ILE A O 1
ATOM 3648 N N . GLU A 1 469 ? 2.543 -16.047 33.5 1 94.31 469 GLU A N 1
ATOM 3649 C CA . GLU A 1 469 ? 2.617 -14.617 33.75 1 94.31 469 GLU A CA 1
ATOM 3650 C C . GLU A 1 469 ? 4.027 -14.086 33.531 1 94.31 469 GLU A C 1
ATOM 3652 O O . GLU A 1 469 ? 4.207 -13.031 32.906 1 94.31 469 GLU A O 1
ATOM 3657 N N . GLU A 1 470 ? 4.977 -14.758 33.969 1 95.75 470 GLU A N 1
ATOM 3658 C CA . GLU A 1 470 ? 6.367 -14.352 33.781 1 95.75 470 GLU A CA 1
ATOM 3659 C C . GLU A 1 470 ? 6.77 -14.43 32.312 1 95.75 470 GLU A C 1
ATOM 3661 O O . GLU A 1 470 ? 7.461 -13.547 31.812 1 95.75 470 GLU A O 1
ATOM 3666 N N . ALA A 1 471 ? 6.348 -15.508 31.719 1 96.94 471 ALA A N 1
ATOM 3667 C CA . ALA A 1 471 ? 6.652 -15.688 30.297 1 96.94 471 ALA A CA 1
ATOM 3668 C C . ALA A 1 471 ? 6.043 -14.562 29.469 1 96.94 471 ALA A C 1
ATOM 3670 O O . ALA A 1 471 ? 6.684 -14.039 28.547 1 96.94 471 ALA A O 1
ATOM 3671 N N . LEU A 1 472 ? 4.801 -14.258 29.797 1 96.94 472 LEU A N 1
ATOM 3672 C CA . LEU A 1 472 ? 4.113 -13.172 29.109 1 96.94 472 LEU A CA 1
ATOM 3673 C C . LEU A 1 472 ? 4.859 -11.852 29.266 1 96.94 472 LEU A C 1
ATOM 3675 O O . LEU A 1 472 ? 4.992 -11.086 28.312 1 96.94 472 LEU A O 1
ATOM 3679 N N . SER A 1 473 ? 5.336 -11.5 30.406 1 94.75 473 SER A N 1
ATOM 3680 C CA . SER A 1 473 ? 6.023 -10.25 30.703 1 94.75 473 SER A CA 1
ATOM 3681 C C . SER A 1 473 ? 7.34 -10.148 29.938 1 94.75 473 SER A C 1
ATOM 3683 O O . SER A 1 473 ? 7.773 -9.047 29.578 1 94.75 473 SER A O 1
ATOM 3685 N N . ARG A 1 474 ? 7.941 -11.266 29.578 1 94.88 474 ARG A N 1
ATOM 3686 C CA . ARG A 1 474 ? 9.25 -11.273 28.938 1 94.88 474 ARG A CA 1
ATOM 3687 C C . ARG A 1 474 ? 9.133 -11.531 27.438 1 94.88 474 ARG A C 1
ATOM 3689 O O . ARG A 1 474 ? 10.141 -11.578 26.734 1 94.88 474 ARG A O 1
ATOM 3696 N N . LEU A 1 475 ? 7.992 -11.695 27.031 1 96.5 475 LEU A N 1
ATOM 3697 C CA . LEU A 1 475 ? 7.754 -12.078 25.641 1 96.5 475 LEU A CA 1
ATOM 3698 C C . LEU A 1 475 ? 8.305 -11.031 24.672 1 96.5 475 LEU A C 1
ATOM 3700 O O . LEU A 1 475 ? 8.086 -9.828 24.875 1 96.5 475 LEU A O 1
ATOM 3704 N N . SER A 1 476 ? 9.047 -11.398 23.656 1 96.25 476 SER A N 1
ATOM 3705 C CA . SER A 1 476 ? 9.594 -10.516 22.625 1 96.25 476 SER A CA 1
ATOM 3706 C C . SER A 1 476 ? 8.93 -10.742 21.281 1 96.25 476 SER A C 1
ATOM 3708 O O . SER A 1 476 ? 8.305 -11.781 21.062 1 96.25 476 SER A O 1
ATOM 3710 N N . PRO A 1 477 ? 9.07 -9.727 20.375 1 96.56 477 PRO A N 1
ATOM 3711 C CA . PRO A 1 477 ? 8.555 -9.922 19.016 1 96.56 477 PRO A CA 1
ATOM 3712 C C . PRO A 1 477 ? 9.18 -11.133 18.312 1 96.56 477 PRO A C 1
ATOM 3714 O O . PRO A 1 477 ? 8.508 -11.82 17.547 1 96.56 477 PRO A O 1
ATOM 3717 N N . GLY A 1 478 ? 10.422 -11.367 18.594 1 96.75 478 GLY A N 1
ATOM 3718 C CA . GLY A 1 478 ? 11.086 -12.531 18.016 1 96.75 478 GLY A CA 1
ATOM 3719 C C . GLY A 1 478 ? 10.453 -13.844 18.422 1 96.75 478 GLY A C 1
ATOM 3720 O O . GLY A 1 478 ? 10.367 -14.773 17.625 1 96.75 478 GLY A O 1
ATOM 3721 N N . ASP A 1 479 ? 10.039 -13.898 19.688 1 97.88 479 ASP A N 1
ATOM 3722 C CA . ASP A 1 479 ? 9.359 -15.094 20.172 1 97.88 479 ASP A CA 1
ATOM 3723 C C . ASP A 1 479 ? 8.062 -15.344 19.406 1 97.88 479 ASP A C 1
ATOM 3725 O O . ASP A 1 479 ? 7.746 -16.484 19.062 1 97.88 479 ASP A O 1
ATOM 3729 N N . VAL A 1 480 ? 7.336 -14.32 19.141 1 98.44 480 VAL A N 1
ATOM 3730 C CA . VAL A 1 480 ? 6.055 -14.422 18.453 1 98.44 480 VAL A CA 1
ATOM 3731 C C . VAL A 1 480 ? 6.281 -14.812 17 1 98.44 480 VAL A C 1
ATOM 3733 O O . VAL A 1 480 ? 5.543 -15.633 16.438 1 98.44 480 VAL A O 1
ATOM 3736 N N . SER A 1 481 ? 7.281 -14.289 16.375 1 98.06 481 SER A N 1
ATOM 3737 C CA . SER A 1 481 ? 7.586 -14.531 14.977 1 98.06 481 SER A CA 1
ATOM 3738 C C . SER A 1 481 ? 7.855 -16 14.711 1 98.06 481 SER A C 1
ATOM 3740 O O . SER A 1 481 ? 7.656 -16.484 13.594 1 98.06 481 SER A O 1
ATOM 3742 N N . LYS A 1 482 ? 8.219 -16.75 15.719 1 97.94 482 LYS A N 1
ATOM 3743 C CA . LYS A 1 482 ? 8.516 -18.172 15.578 1 97.94 482 LYS A CA 1
ATOM 3744 C C . LYS A 1 482 ? 7.238 -19 15.516 1 97.94 482 LYS A C 1
ATOM 3746 O O . LYS A 1 482 ? 7.277 -20.188 15.195 1 97.94 482 LYS A O 1
ATOM 3751 N N . HIS A 1 483 ? 6.164 -18.328 15.695 1 98.12 483 HIS A N 1
ATOM 3752 C CA . HIS A 1 483 ? 4.938 -19.109 15.805 1 98.12 483 HIS A CA 1
ATOM 3753 C C . HIS A 1 483 ? 3.871 -18.594 14.844 1 98.12 483 HIS A C 1
ATOM 3755 O O . HIS A 1 483 ? 2.68 -18.844 15.039 1 98.12 483 HIS A O 1
ATOM 3761 N N . THR A 1 484 ? 4.254 -17.812 13.852 1 98 484 THR A N 1
ATOM 3762 C CA . THR A 1 484 ? 3.344 -17.516 12.758 1 98 484 THR A CA 1
ATOM 3763 C C . THR A 1 484 ? 3.051 -18.766 11.938 1 98 484 THR A C 1
ATOM 3765 O O . THR A 1 484 ? 3.748 -19.781 12.078 1 98 484 THR A O 1
ATOM 3768 N N . TYR A 1 485 ? 2.021 -18.75 11.094 1 97.5 485 TYR A N 1
ATOM 3769 C CA . TYR A 1 485 ? 1.713 -19.891 10.242 1 97.5 485 TYR A CA 1
ATOM 3770 C C . TYR A 1 485 ? 2.893 -20.234 9.336 1 97.5 485 TYR A C 1
ATOM 3772 O O . TYR A 1 485 ? 3.227 -21.406 9.156 1 97.5 485 TYR A O 1
ATOM 3780 N N . SER A 1 486 ? 3.502 -19.219 8.758 1 96.88 486 SER A N 1
ATOM 3781 C CA . SER A 1 486 ? 4.652 -19.438 7.887 1 96.88 486 SER A CA 1
ATOM 3782 C C . SER A 1 486 ? 5.781 -20.141 8.641 1 96.88 486 SER A C 1
ATOM 3784 O O . SER A 1 486 ? 6.34 -21.125 8.156 1 96.88 486 SER A O 1
ATOM 3786 N N . ALA A 1 487 ? 6.082 -19.641 9.828 1 97.19 487 ALA A N 1
ATOM 3787 C CA . ALA A 1 487 ? 7.16 -20.219 10.625 1 97.19 487 ALA A CA 1
ATOM 3788 C C . ALA A 1 487 ? 6.855 -21.672 10.992 1 97.19 487 ALA A C 1
ATOM 3790 O O . ALA A 1 487 ? 7.719 -22.547 10.867 1 97.19 487 ALA A O 1
ATOM 3791 N N . GLU A 1 488 ? 5.672 -21.891 11.367 1 95.75 488 GLU A N 1
ATOM 3792 C CA . GLU A 1 488 ? 5.281 -23.234 11.797 1 95.75 488 GLU A CA 1
ATOM 3793 C C . GLU A 1 488 ? 5.246 -24.203 10.617 1 95.75 488 GLU A C 1
ATOM 3795 O O . GLU A 1 488 ? 5.465 -25.406 10.789 1 95.75 488 GLU A O 1
ATOM 3800 N N . SER A 1 489 ? 4.961 -23.672 9.406 1 94.12 489 SER A N 1
ATOM 3801 C CA . SER A 1 489 ? 4.938 -24.484 8.195 1 94.12 489 SER A CA 1
ATOM 3802 C C . SER A 1 489 ? 6.34 -24.703 7.645 1 94.12 489 SER A C 1
ATOM 3804 O O . SER A 1 489 ? 6.527 -25.422 6.664 1 94.12 489 SER A O 1
ATOM 3806 N N . GLY A 1 490 ? 7.309 -24.062 8.227 1 92.94 490 GLY A N 1
ATOM 3807 C CA . GLY A 1 490 ? 8.68 -24.188 7.773 1 92.94 490 GLY A CA 1
ATOM 3808 C C . GLY A 1 490 ? 8.961 -23.422 6.492 1 92.94 490 GLY A C 1
ATOM 3809 O O . GLY A 1 490 ? 9.867 -23.781 5.73 1 92.94 490 GLY A O 1
ATOM 3810 N N . VAL A 1 491 ? 8.164 -22.516 6.203 1 94.81 491 VAL A N 1
ATOM 3811 C CA . VAL A 1 491 ? 8.406 -21.688 5.027 1 94.81 491 VAL A CA 1
ATOM 3812 C C . VAL A 1 491 ? 8.906 -20.312 5.461 1 94.81 491 VAL A C 1
ATOM 3814 O O . VAL A 1 491 ? 8.664 -19.875 6.59 1 94.81 491 VAL A O 1
ATOM 3817 N N . PRO A 1 492 ? 9.656 -19.625 4.621 1 95.75 492 PRO A N 1
ATOM 3818 C CA . PRO A 1 492 ? 10.133 -18.281 4.988 1 95.75 492 PRO A CA 1
ATOM 3819 C C . PRO A 1 492 ? 9 -17.281 5.199 1 95.75 492 PRO A C 1
ATOM 3821 O O . PRO A 1 492 ? 7.906 -17.469 4.656 1 95.75 492 PRO A O 1
ATOM 3824 N N . PRO A 1 493 ? 9.273 -16.266 6.055 1 96.56 493 PRO A N 1
ATOM 3825 C CA . PRO A 1 493 ? 8.242 -15.234 6.191 1 96.56 493 PRO A CA 1
ATOM 3826 C C . PRO A 1 493 ? 7.961 -14.508 4.879 1 96.56 493 PRO A C 1
ATOM 3828 O O . PRO A 1 493 ? 8.852 -14.383 4.031 1 96.56 493 PRO A O 1
ATOM 3831 N N . MET A 1 494 ? 6.754 -14.07 4.742 1 97 494 MET A N 1
ATOM 3832 C CA . MET A 1 494 ? 6.406 -13.281 3.562 1 97 494 MET A CA 1
ATOM 3833 C C . MET A 1 494 ? 7.215 -11.992 3.514 1 97 494 MET A C 1
ATOM 3835 O O . MET A 1 494 ? 7.43 -11.344 4.543 1 97 494 MET A O 1
ATOM 3839 N N . ASP A 1 495 ? 7.664 -11.641 2.338 1 96.75 495 ASP A N 1
ATOM 3840 C CA . ASP A 1 495 ? 8.43 -10.406 2.207 1 96.75 495 ASP A CA 1
ATOM 3841 C C . ASP A 1 495 ? 7.848 -9.516 1.11 1 96.75 495 ASP A C 1
ATOM 3843 O O . ASP A 1 495 ? 8.383 -8.438 0.829 1 96.75 495 ASP A O 1
ATOM 3847 N N . ALA A 1 496 ? 6.75 -9.938 0.53 1 97.5 496 ALA A N 1
ATOM 3848 C CA . ALA A 1 496 ? 5.992 -9.125 -0.417 1 97.5 496 ALA A CA 1
ATOM 3849 C C . ALA A 1 496 ? 4.52 -9.516 -0.42 1 97.5 496 ALA A C 1
ATOM 3851 O O . ALA A 1 496 ? 4.18 -10.68 -0.195 1 97.5 496 ALA A O 1
ATOM 3852 N N . ILE A 1 497 ? 3.637 -8.594 -0.667 1 98.31 497 ILE A N 1
ATOM 3853 C CA . ILE A 1 497 ? 2.201 -8.836 -0.772 1 98.31 497 ILE A CA 1
ATOM 3854 C C . ILE A 1 497 ? 1.658 -8.172 -2.033 1 98.31 497 ILE A C 1
ATOM 3856 O O . ILE A 1 497 ? 1.964 -7.008 -2.309 1 98.31 497 ILE A O 1
ATOM 3860 N N . LEU A 1 498 ? 0.949 -8.922 -2.793 1 98.38 498 LEU A N 1
ATOM 3861 C CA . LEU A 1 498 ? 0.279 -8.445 -4 1 98.38 498 LEU A CA 1
ATOM 3862 C C . LEU A 1 498 ? -1.235 -8.461 -3.822 1 98.38 498 LEU A C 1
ATOM 3864 O O . LEU A 1 498 ? -1.801 -9.453 -3.355 1 98.38 498 LEU A O 1
ATOM 3868 N N . ARG A 1 499 ? -1.855 -7.379 -4.113 1 98.25 499 ARG A N 1
ATOM 3869 C CA . ARG A 1 499 ? -3.314 -7.32 -4.07 1 98.25 499 ARG A CA 1
ATOM 3870 C C . ARG A 1 499 ? -3.881 -6.852 -5.406 1 98.25 499 ARG A C 1
ATOM 3872 O O . ARG A 1 499 ? -3.361 -5.914 -6.016 1 98.25 499 ARG A O 1
ATOM 3879 N N . THR A 1 500 ? -4.918 -7.559 -5.82 1 97.69 500 THR A N 1
ATOM 3880 C CA . THR A 1 500 ? -5.598 -7.188 -7.055 1 97.69 500 THR A CA 1
ATOM 3881 C C . THR A 1 500 ? -6.789 -6.277 -6.762 1 97.69 500 THR A C 1
ATOM 3883 O O . THR A 1 500 ? -7.051 -5.941 -5.605 1 97.69 500 THR A O 1
ATOM 3886 N N . SER A 1 501 ? -7.461 -5.707 -7.82 1 95.44 501 SER A N 1
ATOM 3887 C CA . SER A 1 501 ? -8.703 -4.949 -7.844 1 95.44 501 SER A CA 1
ATOM 3888 C C . SER A 1 501 ? -8.445 -3.453 -7.723 1 95.44 501 SER A C 1
ATOM 3890 O O . SER A 1 501 ? -9.375 -2.648 -7.766 1 95.44 501 SER A O 1
ATOM 3892 N N . GLY A 1 502 ? -7.191 -3.113 -7.465 1 93.25 502 GLY A N 1
ATOM 3893 C CA . GLY A 1 502 ? -6.879 -1.698 -7.348 1 93.25 502 GLY A CA 1
ATOM 3894 C C . GLY A 1 502 ? -7.066 -1.162 -5.941 1 93.25 502 GLY A C 1
ATOM 3895 O O . GLY A 1 502 ? -6.652 -0.04 -5.641 1 93.25 502 GLY A O 1
ATOM 3896 N N . GLU A 1 503 ? -7.703 -1.908 -5.086 1 94.31 503 GLU A N 1
ATOM 3897 C CA . GLU A 1 503 ? -7.828 -1.503 -3.689 1 94.31 503 GLU A CA 1
ATOM 3898 C C . GLU A 1 503 ? -6.465 -1.453 -3.006 1 94.31 503 GLU A C 1
ATOM 3900 O O . GLU A 1 503 ? -5.629 -2.334 -3.213 1 94.31 503 GLU A O 1
ATOM 3905 N N . LYS A 1 504 ? -6.277 -0.388 -2.252 1 96.12 504 LYS A N 1
ATOM 3906 C CA . LYS A 1 504 ? -4.996 -0.228 -1.572 1 96.12 504 LYS A CA 1
ATOM 3907 C C . LYS A 1 504 ? -5.156 -0.352 -0.06 1 96.12 504 LYS A C 1
ATOM 3909 O O . LYS A 1 504 ? -5.027 0.637 0.666 1 96.12 504 LYS A O 1
ATOM 3914 N N . ARG A 1 505 ? -5.348 -1.501 0.367 1 96.62 505 ARG A N 1
ATOM 3915 C CA . ARG A 1 505 ? -5.441 -1.916 1.763 1 96.62 505 ARG A CA 1
ATOM 3916 C C . ARG A 1 505 ? -5.039 -3.379 1.927 1 96.62 505 ARG A C 1
ATOM 3918 O O . ARG A 1 505 ? -5.094 -4.152 0.97 1 96.62 505 ARG A O 1
ATOM 3925 N N . LEU A 1 506 ? -4.633 -3.748 3.135 1 96.75 506 LEU A N 1
ATOM 3926 C CA . LEU A 1 506 ? -4.207 -5.125 3.371 1 96.75 506 LEU A CA 1
ATOM 3927 C C . LEU A 1 506 ? -5.305 -5.922 4.062 1 96.75 506 LEU A C 1
ATOM 3929 O O . LEU A 1 506 ? -5.285 -7.156 4.055 1 96.75 506 LEU A O 1
ATOM 3933 N N . SER A 1 507 ? -6.242 -5.25 4.742 1 95.38 507 SER A N 1
ATOM 3934 C CA . SER A 1 507 ? -7.395 -5.852 5.402 1 95.38 507 SER A CA 1
ATOM 3935 C C . SER A 1 507 ? -6.961 -6.922 6.398 1 95.38 507 SER A C 1
ATOM 3937 O O . SER A 1 507 ? -7.645 -7.934 6.566 1 95.38 507 SER A O 1
ATOM 3939 N N . GLY A 1 508 ? -5.75 -6.801 6.875 1 95.44 508 GLY A N 1
ATOM 3940 C CA . GLY A 1 508 ? -5.289 -7.676 7.945 1 95.44 508 GLY A CA 1
ATOM 3941 C C . GLY A 1 508 ? -4.535 -8.891 7.438 1 95.44 508 GLY A C 1
ATOM 3942 O O . GLY A 1 508 ? -4.062 -9.711 8.227 1 95.44 508 GLY A O 1
ATOM 3943 N N . PHE A 1 509 ? -4.391 -9.008 6.078 1 97.56 509 PHE A N 1
ATOM 3944 C CA . PHE A 1 509 ? -3.65 -10.148 5.539 1 97.56 509 PHE A CA 1
ATOM 3945 C C . PHE A 1 509 ? -2.195 -10.109 5.992 1 97.56 509 PHE A C 1
ATOM 3947 O O . PHE A 1 509 ? -1.534 -9.07 5.895 1 97.56 509 PHE A O 1
ATOM 3954 N N . ALA A 1 510 ? -1.715 -11.25 6.543 1 97.69 510 ALA A N 1
ATOM 3955 C CA . ALA A 1 510 ? -0.335 -11.406 6.992 1 97.69 510 ALA A CA 1
ATOM 3956 C C . ALA A 1 510 ? 0.085 -10.25 7.895 1 97.69 510 ALA A C 1
ATOM 3958 O O . ALA A 1 510 ? 1.146 -9.648 7.691 1 97.69 510 ALA A O 1
ATOM 3959 N N . LEU A 1 511 ? -0.777 -9.984 8.836 1 97.94 511 LEU A N 1
ATOM 3960 C CA . LEU A 1 511 ? -0.644 -8.773 9.641 1 97.94 511 LEU A CA 1
ATOM 3961 C C . LEU A 1 511 ? 0.738 -8.695 10.281 1 97.94 511 LEU A C 1
ATOM 3963 O O . LEU A 1 511 ? 1.467 -7.727 10.078 1 97.94 511 LEU A O 1
ATOM 3967 N N . TRP A 1 512 ? 1.188 -9.688 10.969 1 98.19 512 TRP A N 1
ATOM 3968 C CA . TRP A 1 512 ? 2.465 -9.695 11.68 1 98.19 512 TRP A CA 1
ATOM 3969 C C . TRP A 1 512 ? 3.629 -9.609 10.695 1 98.19 512 TRP A C 1
ATOM 3971 O O . TRP A 1 512 ? 4.566 -8.836 10.898 1 98.19 512 TRP A O 1
ATOM 3981 N N . GLU A 1 513 ? 3.543 -10.398 9.633 1 97.56 513 GLU A N 1
ATOM 3982 C CA . GLU A 1 513 ? 4.641 -10.492 8.68 1 97.56 513 GLU A CA 1
ATOM 3983 C C . GLU A 1 513 ? 4.668 -9.289 7.746 1 97.56 513 GLU A C 1
ATOM 3985 O O . GLU A 1 513 ? 5.684 -9.023 7.094 1 97.56 513 GLU A O 1
ATOM 3990 N N . SER A 1 514 ? 3.539 -8.539 7.668 1 97.19 514 SER A N 1
ATOM 3991 C CA . SER A 1 514 ? 3.451 -7.418 6.742 1 97.19 514 SER A CA 1
ATOM 3992 C C . SER A 1 514 ? 4.477 -6.34 7.074 1 97.19 514 SER A C 1
ATOM 3994 O O . SER A 1 514 ? 4.793 -5.492 6.234 1 97.19 514 SER A O 1
ATOM 3996 N N . GLN A 1 515 ? 4.988 -6.34 8.266 1 95.88 515 GLN A N 1
ATOM 3997 C CA . GLN A 1 515 ? 6.012 -5.379 8.672 1 95.88 515 GLN A CA 1
ATOM 3998 C C . GLN A 1 515 ? 7.211 -5.426 7.73 1 95.88 515 GLN A C 1
ATOM 4000 O O . GLN A 1 515 ? 7.844 -4.398 7.469 1 95.88 515 GLN A O 1
ATOM 4005 N N . GLU A 1 516 ? 7.5 -6.57 7.172 1 94.56 516 GLU A N 1
ATOM 4006 C CA . GLU A 1 516 ? 8.695 -6.727 6.352 1 94.56 516 GLU A CA 1
ATOM 4007 C C . GLU A 1 516 ? 8.336 -6.906 4.879 1 94.56 516 GLU A C 1
ATOM 4009 O O . GLU A 1 516 ? 9.164 -7.348 4.082 1 94.56 516 GLU A O 1
ATOM 4014 N N . CYS A 1 517 ? 7.152 -6.582 4.578 1 96.94 517 CYS A N 1
ATOM 4015 C CA . CYS A 1 517 ? 6.699 -6.844 3.213 1 96.94 517 CYS A CA 1
ATOM 4016 C C . CYS A 1 517 ? 6.73 -5.57 2.377 1 96.94 517 CYS A C 1
ATOM 4018 O O . CYS A 1 517 ? 6.379 -4.492 2.863 1 96.94 517 CYS A O 1
ATOM 4020 N N . GLU A 1 518 ? 7.223 -5.688 1.147 1 97.38 518 GLU A N 1
ATOM 4021 C CA . GLU A 1 518 ? 6.918 -4.715 0.102 1 97.38 518 GLU A CA 1
ATOM 4022 C C . GLU A 1 518 ? 5.52 -4.941 -0.467 1 97.38 518 GLU A C 1
ATOM 4024 O O . GLU A 1 518 ? 5.082 -6.082 -0.624 1 97.38 518 GLU A O 1
ATOM 4029 N N . LEU A 1 519 ? 4.82 -3.857 -0.766 1 98.06 519 LEU A N 1
ATOM 4030 C CA . LEU A 1 519 ? 3.43 -3.982 -1.186 1 98.06 519 LEU A CA 1
ATOM 4031 C C . LEU A 1 519 ? 3.271 -3.627 -2.66 1 98.06 519 LEU A C 1
ATOM 4033 O O . LEU A 1 519 ? 3.928 -2.707 -3.154 1 98.06 519 LEU A O 1
ATOM 4037 N N . SER A 1 520 ? 2.48 -4.371 -3.346 1 97.5 520 SER A N 1
ATOM 4038 C CA . SER A 1 520 ? 2.125 -4.09 -4.734 1 97.5 520 SER A CA 1
ATOM 4039 C C . SER A 1 520 ? 0.617 -4.176 -4.945 1 97.5 520 SER A C 1
ATOM 4041 O O . SER A 1 520 ? -0.025 -5.129 -4.5 1 97.5 520 SER A O 1
ATOM 4043 N N . PHE A 1 521 ? 0.089 -3.195 -5.594 1 97.12 521 PHE A N 1
ATOM 4044 C CA . PHE A 1 521 ? -1.335 -3.131 -5.898 1 97.12 521 PHE A CA 1
ATOM 4045 C C . PHE A 1 521 ? -1.563 -3.051 -7.402 1 97.12 521 PHE A C 1
ATOM 4047 O O . PHE A 1 521 ? -0.98 -2.201 -8.078 1 97.12 521 PHE A O 1
ATOM 4054 N N . VAL A 1 522 ? -2.395 -3.969 -7.906 1 96 522 VAL A N 1
ATOM 4055 C CA . VAL A 1 522 ? -2.654 -3.975 -9.344 1 96 522 VAL A CA 1
ATOM 4056 C C . VAL A 1 522 ? -4.125 -3.654 -9.602 1 96 522 VAL A C 1
ATOM 4058 O O . VAL A 1 522 ? -4.996 -4.016 -8.805 1 96 522 VAL A O 1
ATOM 4061 N N . ALA A 1 523 ? -4.434 -3.184 -10.75 1 94.31 523 ALA A N 1
ATOM 4062 C CA . ALA A 1 523 ? -5.742 -2.602 -11.023 1 94.31 523 ALA A CA 1
ATOM 4063 C C . ALA A 1 523 ? -6.77 -3.688 -11.344 1 94.31 523 ALA A C 1
ATOM 4065 O O . ALA A 1 523 ? -7.914 -3.619 -10.898 1 94.31 523 ALA A O 1
ATOM 4066 N N . PRO A 1 524 ? -6.469 -4.73 -12.07 1 94.56 524 PRO A N 1
ATOM 4067 C CA . PRO A 1 524 ? -7.496 -5.695 -12.477 1 94.56 524 PRO A CA 1
ATOM 4068 C C . PRO A 1 524 ? -8.055 -6.492 -11.297 1 94.56 524 PRO A C 1
ATOM 4070 O O . PRO A 1 524 ? -7.34 -6.73 -10.32 1 94.56 524 PRO A O 1
ATOM 4073 N N . ASN A 1 525 ? -9.289 -6.832 -11.508 1 96.31 525 ASN A N 1
ATOM 4074 C CA . ASN A 1 525 ? -9.82 -7.844 -10.602 1 96.31 525 ASN A CA 1
ATOM 4075 C C . ASN A 1 525 ? -9.094 -9.18 -10.773 1 96.31 525 ASN A C 1
ATOM 4077 O O . ASN A 1 525 ? -8.578 -9.477 -11.852 1 96.31 525 ASN A O 1
ATOM 4081 N N . TRP A 1 526 ? -9.086 -10 -9.789 1 96.38 526 TRP A N 1
ATOM 4082 C CA . TRP A 1 526 ? -8.281 -11.219 -9.719 1 96.38 526 TRP A CA 1
ATOM 4083 C C . TRP A 1 526 ? -8.516 -12.094 -10.953 1 96.38 526 TRP A C 1
ATOM 4085 O O . TRP A 1 526 ? -7.566 -12.445 -11.656 1 96.38 526 TRP A O 1
ATOM 4095 N N . PRO A 1 527 ? -9.781 -12.383 -11.359 1 91.69 527 PRO A N 1
ATOM 4096 C CA . PRO A 1 527 ? -9.945 -13.242 -12.523 1 91.69 527 PRO A CA 1
ATOM 4097 C C . PRO A 1 527 ? -9.453 -12.586 -13.812 1 91.69 527 PRO A C 1
ATOM 4099 O O . PRO A 1 527 ? -9.18 -13.281 -14.797 1 91.69 527 PRO A O 1
ATOM 4102 N N . GLY A 1 528 ? -9.289 -11.281 -13.805 1 89.62 528 GLY A N 1
ATOM 4103 C CA . GLY A 1 528 ? -8.891 -10.539 -14.992 1 89.62 528 GLY A CA 1
ATOM 4104 C C . GLY A 1 528 ? -7.41 -10.227 -15.039 1 89.62 528 GLY A C 1
ATOM 4105 O O . GLY A 1 528 ? -6.93 -9.602 -15.984 1 89.62 528 GLY A O 1
ATOM 4106 N N . MET A 1 529 ? -6.68 -10.688 -14.07 1 92.88 529 MET A N 1
ATOM 4107 C CA . MET A 1 529 ? -5.25 -10.414 -14.031 1 92.88 529 MET A CA 1
ATOM 4108 C C . MET A 1 529 ? -4.523 -11.148 -15.156 1 92.88 529 MET A C 1
ATOM 4110 O O . MET A 1 529 ? -4.773 -12.336 -15.391 1 92.88 529 MET A O 1
ATOM 4114 N N . SER A 1 530 ? -3.643 -10.438 -15.859 1 85.81 530 SER A N 1
ATOM 4115 C CA . SER A 1 530 ? -2.848 -11.039 -16.922 1 85.81 530 SER A CA 1
ATOM 4116 C C . SER A 1 530 ? -1.447 -11.391 -16.438 1 85.81 530 SER A C 1
ATOM 4118 O O . SER A 1 530 ? -1.04 -10.977 -15.344 1 85.81 530 SER A O 1
ATOM 4120 N N . GLN A 1 531 ? -0.773 -12.18 -17.219 1 83.94 531 GLN A N 1
ATOM 4121 C CA . GLN A 1 531 ? 0.609 -12.508 -16.891 1 83.94 531 GLN A CA 1
ATOM 4122 C C . GLN A 1 531 ? 1.486 -11.258 -16.875 1 83.94 531 GLN A C 1
ATOM 4124 O O . GLN A 1 531 ? 2.373 -11.117 -16.031 1 83.94 531 GLN A O 1
ATOM 4129 N N . SER A 1 532 ? 1.187 -10.398 -17.844 1 85.31 532 SER A N 1
ATOM 4130 C CA . SER A 1 532 ? 1.984 -9.18 -17.891 1 85.31 532 SER A CA 1
ATOM 4131 C C . SER A 1 532 ? 1.751 -8.305 -16.672 1 85.31 532 SER A C 1
ATOM 4133 O O . SER A 1 532 ? 2.664 -7.617 -16.203 1 85.31 532 SER A O 1
ATOM 4135 N N . ASP A 1 533 ? 0.541 -8.32 -16.125 1 92.69 533 ASP A N 1
ATOM 4136 C CA . ASP A 1 533 ? 0.284 -7.617 -14.875 1 92.69 533 ASP A CA 1
ATOM 4137 C C . ASP A 1 533 ? 1.16 -8.164 -13.75 1 92.69 533 ASP A C 1
ATOM 4139 O O . ASP A 1 533 ? 1.787 -7.402 -13.016 1 92.69 533 ASP A O 1
ATOM 4143 N N . PHE A 1 534 ? 1.187 -9.453 -13.758 1 94.38 534 PHE A N 1
ATOM 4144 C CA . PHE A 1 534 ? 1.965 -10.141 -12.734 1 94.38 534 PHE A CA 1
ATOM 4145 C C . PHE A 1 534 ? 3.451 -9.844 -12.891 1 94.38 534 PHE A C 1
ATOM 4147 O O . PHE A 1 534 ? 4.117 -9.469 -11.922 1 94.38 534 PHE A O 1
ATOM 4154 N N . LEU A 1 535 ? 3.922 -9.961 -14.062 1 86.88 535 LEU A N 1
ATOM 4155 C CA . LEU A 1 535 ? 5.34 -9.742 -14.312 1 86.88 535 LEU A CA 1
ATOM 4156 C C . LEU A 1 535 ? 5.723 -8.289 -14.039 1 86.88 535 LEU A C 1
ATOM 4158 O O . LEU A 1 535 ? 6.809 -8.016 -13.523 1 86.88 535 LEU A O 1
ATOM 4162 N N . SER A 1 536 ? 4.867 -7.383 -14.406 1 93.56 536 SER A N 1
ATOM 4163 C CA . SER A 1 536 ? 5.113 -5.977 -14.117 1 93.56 536 SER A CA 1
ATOM 4164 C C . SER A 1 536 ? 5.254 -5.738 -12.617 1 93.56 536 SER A C 1
ATOM 4166 O O . SER A 1 536 ? 6.105 -4.957 -12.188 1 93.56 536 SER A O 1
ATOM 4168 N N . CYS A 1 537 ? 4.395 -6.336 -11.852 1 95.62 537 CYS A N 1
ATOM 4169 C CA . CYS A 1 537 ? 4.473 -6.266 -10.398 1 95.62 537 CYS A CA 1
ATOM 4170 C C . CYS A 1 537 ? 5.816 -6.781 -9.898 1 95.62 537 CYS A C 1
ATOM 4172 O O . CYS A 1 537 ? 6.449 -6.152 -9.047 1 95.62 537 CYS A O 1
ATOM 4174 N N . LEU A 1 538 ? 6.242 -7.879 -10.438 1 93.38 538 LEU A N 1
ATOM 4175 C CA . LEU A 1 538 ? 7.484 -8.492 -9.984 1 93.38 538 LEU A CA 1
ATOM 4176 C C . LEU A 1 538 ? 8.688 -7.621 -10.328 1 93.38 538 LEU A C 1
ATOM 4178 O O . LEU A 1 538 ? 9.633 -7.52 -9.547 1 93.38 538 LEU A O 1
ATOM 4182 N N . VAL A 1 539 ? 8.656 -7.059 -11.531 1 90.81 539 VAL A N 1
ATOM 4183 C CA . VAL A 1 539 ? 9.742 -6.164 -11.922 1 90.81 539 VAL A CA 1
ATOM 4184 C C . VAL A 1 539 ? 9.836 -5 -10.945 1 90.81 539 VAL A C 1
ATOM 4186 O O . VAL A 1 539 ? 10.93 -4.652 -10.484 1 90.81 539 VAL A O 1
ATOM 4189 N N . ASP A 1 540 ? 8.68 -4.43 -10.688 1 94.31 540 ASP A N 1
ATOM 4190 C CA . ASP A 1 540 ? 8.641 -3.322 -9.734 1 94.31 540 ASP A CA 1
ATOM 4191 C C . ASP A 1 540 ? 9.203 -3.742 -8.375 1 94.31 540 ASP A C 1
ATOM 4193 O O . ASP A 1 540 ? 10.047 -3.043 -7.809 1 94.31 540 ASP A O 1
ATOM 4197 N N . LEU A 1 541 ? 8.812 -4.875 -7.84 1 95.25 541 LEU A N 1
ATOM 4198 C CA . LEU A 1 541 ? 9.273 -5.383 -6.555 1 95.25 541 LEU A CA 1
ATOM 4199 C C . LEU A 1 541 ? 10.773 -5.676 -6.594 1 95.25 541 LEU A C 1
ATOM 4201 O O . LEU A 1 541 ? 11.492 -5.371 -5.641 1 95.25 541 LEU A O 1
ATOM 4205 N N . ALA A 1 542 ? 11.195 -6.215 -7.68 1 91.44 542 ALA A N 1
ATOM 4206 C CA . ALA A 1 542 ? 12.586 -6.641 -7.816 1 91.44 542 ALA A CA 1
ATOM 4207 C C . ALA A 1 542 ? 13.523 -5.441 -7.902 1 91.44 542 ALA A C 1
ATOM 4209 O O . ALA A 1 542 ? 14.703 -5.547 -7.574 1 91.44 542 ALA A O 1
ATOM 4210 N N . GLU A 1 543 ? 13.039 -4.348 -8.352 1 90.31 543 GLU A N 1
ATOM 4211 C CA . GLU A 1 543 ? 13.859 -3.156 -8.531 1 90.31 543 GLU A CA 1
ATOM 4212 C C . GLU A 1 543 ? 13.961 -2.352 -7.238 1 90.31 543 GLU A C 1
ATOM 4214 O O . GLU A 1 543 ? 14.82 -1.474 -7.113 1 90.31 543 GLU A O 1
ATOM 4219 N N . ARG A 1 544 ? 13.102 -2.664 -6.324 1 90.81 544 ARG A N 1
ATOM 4220 C CA . ARG A 1 544 ? 13.109 -1.946 -5.055 1 90.81 544 ARG A CA 1
ATOM 4221 C C . ARG A 1 544 ? 14.297 -2.369 -4.195 1 90.81 544 ARG A C 1
ATOM 4223 O O . ARG A 1 544 ? 14.75 -3.514 -4.273 1 90.81 544 ARG A O 1
ATOM 4230 N N . LYS A 1 545 ? 14.766 -1.391 -3.463 1 79.44 545 LYS A N 1
ATOM 4231 C CA . LYS A 1 545 ? 15.742 -1.727 -2.432 1 79.44 545 LYS A CA 1
ATOM 4232 C C . LYS A 1 545 ? 15.055 -2.258 -1.176 1 79.44 545 LYS A C 1
ATOM 4234 O O . LYS A 1 545 ? 14.422 -1.5 -0.442 1 79.44 545 LYS A O 1
ATOM 4239 N N . ARG A 1 546 ? 15.188 -3.502 -1.021 1 78.38 546 ARG A N 1
ATOM 4240 C CA . ARG A 1 546 ? 14.469 -4.137 0.08 1 78.38 546 ARG A CA 1
ATOM 4241 C C . ARG A 1 546 ? 15.203 -3.928 1.401 1 78.38 546 ARG A C 1
ATOM 4243 O O . ARG A 1 546 ? 16.391 -4.262 1.521 1 78.38 546 ARG A O 1
ATOM 4250 N N . ARG A 1 547 ? 14.461 -3.312 2.303 1 73.25 547 ARG A N 1
ATOM 4251 C CA . ARG A 1 547 ? 15.047 -3.012 3.605 1 73.25 547 ARG A CA 1
ATOM 4252 C C . ARG A 1 547 ? 14.375 -3.826 4.707 1 73.25 547 ARG A C 1
ATOM 4254 O O . ARG A 1 547 ? 14.727 -3.689 5.883 1 73.25 547 ARG A O 1
ATOM 4261 N N . PHE A 1 548 ? 13.523 -4.773 4.344 1 75.81 548 PHE A N 1
ATOM 4262 C CA . PHE A 1 548 ? 12.836 -5.672 5.254 1 75.81 548 PHE A CA 1
ATOM 4263 C C . PHE A 1 548 ? 12.312 -4.918 6.473 1 75.81 548 PHE A C 1
ATOM 4265 O O . PHE A 1 548 ? 12.547 -5.336 7.609 1 75.81 548 PHE A O 1
ATOM 4272 N N . GLY A 1 549 ? 11.656 -3.766 6.16 1 68.69 549 GLY A N 1
ATOM 4273 C CA . GLY A 1 549 ? 11.031 -2.98 7.211 1 68.69 549 GLY A CA 1
ATOM 4274 C C . GLY A 1 549 ? 11.914 -1.866 7.734 1 68.69 549 GLY A C 1
ATOM 4275 O O . GLY A 1 549 ? 11.438 -0.963 8.43 1 68.69 549 GLY A O 1
ATOM 4276 N N . ALA A 1 550 ? 13.203 -1.938 7.379 1 69.5 550 ALA A N 1
ATOM 4277 C CA . ALA A 1 550 ? 14.102 -0.882 7.836 1 69.5 550 ALA A CA 1
ATOM 4278 C C . ALA A 1 550 ? 14.117 0.289 6.859 1 69.5 550 ALA A C 1
ATOM 4280 O O . ALA A 1 550 ? 13.875 0.11 5.664 1 69.5 550 ALA A O 1
ATOM 4281 N N . MET B 1 1 ? -8.156 43.656 4.324 1 80.12 1 MET B N 1
ATOM 4282 C CA . MET B 1 1 ? -7.434 44.781 4.918 1 80.12 1 MET B CA 1
ATOM 4283 C C . MET B 1 1 ? -8.164 46.094 4.664 1 80.12 1 MET B C 1
ATOM 4285 O O . MET B 1 1 ? -8.156 47 5.516 1 80.12 1 MET B O 1
ATOM 4289 N N . LEU B 1 2 ? -8.703 46.188 3.52 1 81.12 2 LEU B N 1
ATOM 4290 C CA . LEU B 1 2 ? -9.5 47.406 3.244 1 81.12 2 LEU B CA 1
ATOM 4291 C C . LEU B 1 2 ? -10.68 47.5 4.203 1 81.12 2 LEU B C 1
ATOM 4293 O O . LEU B 1 2 ? -10.984 48.562 4.711 1 81.12 2 LEU B O 1
ATOM 4297 N N . VAL B 1 3 ? -11.289 46.406 4.434 1 86 3 VAL B N 1
ATOM 4298 C CA . VAL B 1 3 ? -12.398 46.344 5.383 1 86 3 VAL B CA 1
ATOM 4299 C C . VAL B 1 3 ? -11.898 46.75 6.77 1 86 3 VAL B C 1
ATOM 4301 O O . VAL B 1 3 ? -12.508 47.594 7.438 1 86 3 VAL B O 1
ATOM 4304 N N . ALA B 1 4 ? -10.859 46.188 7.168 1 88.31 4 ALA B N 1
ATOM 4305 C CA . ALA B 1 4 ? -10.297 46.438 8.492 1 88.31 4 ALA B CA 1
ATOM 4306 C C . ALA B 1 4 ? -9.938 47.906 8.641 1 88.31 4 ALA B C 1
ATOM 4308 O O . ALA B 1 4 ? -10.273 48.531 9.656 1 88.31 4 ALA B O 1
ATOM 4309 N N . THR B 1 5 ? -9.273 48.438 7.672 1 86.81 5 THR B N 1
ATOM 4310 C CA . THR B 1 5 ? -8.852 49.844 7.73 1 86.81 5 THR B CA 1
ATOM 4311 C C . THR B 1 5 ? -10.062 50.781 7.758 1 86.81 5 THR B C 1
ATOM 4313 O O . THR B 1 5 ? -10.055 51.781 8.461 1 86.81 5 THR B O 1
ATOM 4316 N N . THR B 1 6 ? -11.031 50.406 6.996 1 87.06 6 THR B N 1
ATOM 4317 C CA . THR B 1 6 ? -12.25 51.219 6.969 1 87.06 6 THR B CA 1
ATOM 4318 C C . THR B 1 6 ? -12.906 51.25 8.344 1 87.06 6 THR B C 1
ATOM 4320 O O . THR B 1 6 ? -13.344 52.312 8.812 1 87.06 6 THR B O 1
ATOM 4323 N N . LEU B 1 7 ? -12.969 50.156 8.961 1 90.06 7 LEU B N 1
ATOM 4324 C CA . LEU B 1 7 ? -13.555 50.062 10.297 1 90.06 7 LEU B CA 1
ATOM 4325 C C . LEU B 1 7 ? -12.703 50.812 11.312 1 90.06 7 LEU B C 1
ATOM 4327 O O . LEU B 1 7 ? -13.242 51.438 12.227 1 90.06 7 LEU B O 1
ATOM 4331 N N . GLN B 1 8 ? -11.469 50.75 11.172 1 89.25 8 GLN B N 1
ATOM 4332 C CA . GLN B 1 8 ? -10.562 51.469 12.062 1 89.25 8 GLN B CA 1
ATOM 4333 C C . GLN B 1 8 ? -10.719 52.969 11.93 1 89.25 8 GLN B C 1
ATOM 4335 O O . GLN B 1 8 ? -10.703 53.719 12.922 1 89.25 8 GLN B O 1
ATOM 4340 N N . LEU B 1 9 ? -10.906 53.375 10.742 1 87.56 9 LEU B N 1
ATOM 4341 C CA . LEU B 1 9 ? -11.078 54.812 10.484 1 87.56 9 LEU B CA 1
ATOM 4342 C C . LEU B 1 9 ? -12.43 55.281 10.984 1 87.56 9 LEU B C 1
ATOM 4344 O O . LEU B 1 9 ? -12.633 56.5 11.188 1 87.56 9 LEU B O 1
ATOM 4348 N N . ALA B 1 10 ? -13.273 54.344 11.141 1 87.81 10 ALA B N 1
ATOM 4349 C CA . ALA B 1 10 ? -14.594 54.688 11.656 1 87.81 10 ALA B CA 1
ATOM 4350 C C . ALA B 1 10 ? -14.57 54.844 13.18 1 87.81 10 ALA B C 1
ATOM 4352 O O . ALA B 1 10 ? -15.539 55.281 13.781 1 87.81 10 ALA B O 1
ATOM 4353 N N . HIS B 1 11 ? -13.32 54.406 13.562 1 85.12 11 HIS B N 1
ATOM 4354 C CA . HIS B 1 11 ? -13.109 54.625 14.992 1 85.12 11 HIS B CA 1
ATOM 4355 C C . HIS B 1 11 ? -12.484 56 15.258 1 85.12 11 HIS B C 1
ATOM 4357 O O . HIS B 1 11 ? -11.445 56.312 14.688 1 85.12 11 HIS B O 1
ATOM 4363 N N . GLY B 1 12 ? -13.258 56.938 15.977 1 78.62 12 GLY B N 1
ATOM 4364 C CA . GLY B 1 12 ? -12.844 58.312 16.25 1 78.62 12 GLY B CA 1
ATOM 4365 C C . GLY B 1 12 ? -11.414 58.438 16.734 1 78.62 12 GLY B C 1
ATOM 4366 O O . GLY B 1 12 ? -10.594 59.094 16.109 1 78.62 12 GLY B O 1
ATOM 4367 N N . GLU B 1 13 ? -10.93 57.688 17.688 1 78.94 13 GLU B N 1
ATOM 4368 C CA . GLU B 1 13 ? -9.602 57.812 18.297 1 78.94 13 GLU B CA 1
ATOM 4369 C C . GLU B 1 13 ? -8.555 57.094 17.438 1 78.94 13 GLU B C 1
ATOM 4371 O O . GLU B 1 13 ? -7.453 57.625 17.234 1 78.94 13 GLU B O 1
ATOM 4376 N N . VAL B 1 14 ? -8.93 55.969 16.891 1 83 14 VAL B N 1
ATOM 4377 C CA . VAL B 1 14 ? -7.992 55.219 16.062 1 83 14 VAL B CA 1
ATOM 4378 C C . VAL B 1 14 ? -7.766 55.938 14.734 1 83 14 VAL B C 1
ATOM 4380 O O . VAL B 1 14 ? -6.648 55.969 14.211 1 83 14 VAL B O 1
ATOM 4383 N N . ALA B 1 15 ? -8.766 56.531 14.312 1 83.06 15 ALA B N 1
ATOM 4384 C CA . ALA B 1 15 ? -8.656 57.312 13.07 1 83.06 15 ALA B CA 1
ATOM 4385 C C . ALA B 1 15 ? -7.633 58.438 13.195 1 83.06 15 ALA B C 1
ATOM 4387 O O . ALA B 1 15 ? -6.848 58.656 12.281 1 83.06 15 ALA B O 1
ATOM 4388 N N . LYS B 1 16 ? -7.656 59.062 14.297 1 79.88 16 LYS B N 1
ATOM 4389 C CA . LYS B 1 16 ? -6.73 60.156 14.531 1 79.88 16 LYS B CA 1
ATOM 4390 C C . LYS B 1 16 ? -5.285 59.656 14.539 1 79.88 16 LYS B C 1
ATOM 4392 O O . LYS B 1 16 ? -4.398 60.344 13.984 1 79.88 16 LYS B O 1
ATOM 4397 N N . VAL B 1 17 ? -5.164 58.531 15.094 1 77.25 17 VAL B N 1
ATOM 4398 C CA . VAL B 1 17 ? -3.824 57.969 15.172 1 77.25 17 VAL B CA 1
ATOM 4399 C C . VAL B 1 17 ? -3.352 57.562 13.781 1 77.25 17 VAL B C 1
ATOM 4401 O O . VAL B 1 17 ? -2.199 57.812 13.414 1 77.25 17 VAL B O 1
ATOM 4404 N N . LEU B 1 18 ? -4.211 57.031 13.047 1 77.62 18 LEU B N 1
ATOM 4405 C CA . LEU B 1 18 ? -3.869 56.594 11.695 1 77.62 18 LEU B CA 1
ATOM 4406 C C . LEU B 1 18 ? -3.576 57.781 10.789 1 77.62 18 LEU B C 1
ATOM 4408 O O . LEU B 1 18 ? -2.668 57.719 9.961 1 77.62 18 LEU B O 1
ATOM 4412 N N . GLU B 1 19 ? -4.293 58.75 10.992 1 75.94 19 GLU B N 1
ATOM 4413 C CA . GLU B 1 19 ? -4.121 59.938 10.164 1 75.94 19 GLU B CA 1
ATOM 4414 C C . GLU B 1 19 ? -2.787 60.625 10.453 1 75.94 19 GLU B C 1
ATOM 4416 O O . GLU B 1 19 ? -2.148 61.156 9.539 1 75.94 19 GLU B O 1
ATOM 4421 N N . THR B 1 20 ? -2.441 60.469 11.68 1 70.06 20 THR B N 1
ATOM 4422 C CA . THR B 1 20 ? -1.268 61.25 12.094 1 70.06 20 THR B CA 1
ATOM 4423 C C . THR B 1 20 ? 0.001 60.406 11.93 1 70.06 20 THR B C 1
ATOM 4425 O O . THR B 1 20 ? 1.057 60.938 11.578 1 70.06 20 THR B O 1
ATOM 4428 N N . HIS B 1 21 ? -0.21 59.156 12.117 1 63.88 21 HIS B N 1
ATOM 4429 C CA . HIS B 1 21 ? 1.021 58.406 12.273 1 63.88 21 HIS B CA 1
ATOM 4430 C C . HIS B 1 21 ? 1.128 57.312 11.211 1 63.88 21 HIS B C 1
ATOM 4432 O O . HIS B 1 21 ? 2.068 56.5 11.234 1 63.88 21 HIS B O 1
ATOM 4438 N N . SER B 1 22 ? 0.169 57.312 10.312 1 68.81 22 SER B N 1
ATOM 4439 C CA . SER B 1 22 ? 0.158 56.188 9.352 1 68.81 22 SER B CA 1
ATOM 4440 C C . SER B 1 22 ? 0.328 56.719 7.926 1 68.81 22 SER B C 1
ATOM 4442 O O . SER B 1 22 ? 0.016 57.875 7.633 1 68.81 22 SER B O 1
ATOM 4444 N N . MET B 1 23 ? 0.984 55.906 7.156 1 68.75 23 MET B N 1
ATOM 4445 C CA . MET B 1 23 ? 1.162 56.219 5.746 1 68.75 23 MET B CA 1
ATOM 4446 C C . MET B 1 23 ? -0.016 55.719 4.918 1 68.75 23 MET B C 1
ATOM 4448 O O . MET B 1 23 ? 0.107 55.531 3.709 1 68.75 23 MET B O 1
ATOM 4452 N N . TYR B 1 24 ? -1.146 55.469 5.617 1 73.81 24 TYR B N 1
ATOM 4453 C CA . TYR B 1 24 ? -2.219 54.812 4.887 1 73.81 24 TYR B CA 1
ATOM 4454 C C . TYR B 1 24 ? -2.746 55.688 3.764 1 73.81 24 TYR B C 1
ATOM 4456 O O . TYR B 1 24 ? -3.176 55.188 2.721 1 73.81 24 TYR B O 1
ATOM 4464 N N . LYS B 1 25 ? -2.688 57 3.949 1 74.06 25 LYS B N 1
ATOM 4465 C CA . LYS B 1 25 ? -3.201 57.906 2.936 1 74.06 25 LYS B CA 1
ATOM 4466 C C . LYS B 1 25 ? -2.27 57.969 1.728 1 74.06 25 LYS B C 1
ATOM 4468 O O . LYS B 1 25 ? -2.727 58.125 0.591 1 74.06 25 LYS B O 1
ATOM 4473 N N . ARG B 1 26 ? -1.043 57.812 2.023 1 73.69 26 ARG B N 1
ATOM 4474 C CA . ARG B 1 26 ? -0.067 57.938 0.946 1 73.69 26 ARG B CA 1
ATOM 4475 C C . ARG B 1 26 ? 0.108 56.625 0.214 1 73.69 26 ARG B C 1
ATOM 4477 O O . ARG B 1 26 ? 0.173 56.594 -1.018 1 73.69 26 ARG B O 1
ATOM 4484 N N . ASP B 1 27 ? 0.231 55.594 0.986 1 77.81 27 ASP B N 1
ATOM 4485 C CA . ASP B 1 27 ? 0.463 54.281 0.397 1 77.81 27 ASP B CA 1
ATOM 4486 C C . ASP B 1 27 ? -0.184 53.188 1.236 1 77.81 27 ASP B C 1
ATOM 4488 O O . ASP B 1 27 ? 0.493 52.5 2.018 1 77.81 27 ASP B O 1
ATOM 4492 N N . PRO B 1 28 ? -1.428 52.969 0.978 1 76.81 28 PRO B N 1
ATOM 4493 C CA . PRO B 1 28 ? -2.137 51.969 1.765 1 76.81 28 PRO B CA 1
ATOM 4494 C C . PRO B 1 28 ? -1.544 50.562 1.603 1 76.81 28 PRO B C 1
ATOM 4496 O O . PRO B 1 28 ? -1.519 49.781 2.559 1 76.81 28 PRO B O 1
ATOM 4499 N N . TRP B 1 29 ? -1.014 50.312 0.49 1 76.69 29 TRP B N 1
ATOM 4500 C CA . TRP B 1 29 ? -0.446 49 0.245 1 76.69 29 TRP B CA 1
ATOM 4501 C C . TRP B 1 29 ? 0.774 48.75 1.127 1 76.69 29 TRP B C 1
ATOM 4503 O O . TRP B 1 29 ? 0.916 47.688 1.725 1 76.69 29 TRP B O 1
ATOM 4513 N N . ARG B 1 30 ? 1.578 49.75 1.144 1 77.31 30 ARG B N 1
ATOM 4514 C CA . ARG B 1 30 ? 2.773 49.656 1.973 1 77.31 30 ARG B CA 1
ATOM 4515 C C . ARG B 1 30 ? 2.406 49.469 3.445 1 77.31 30 ARG B C 1
ATOM 4517 O O . ARG B 1 30 ? 3.035 48.688 4.164 1 77.31 30 ARG B O 1
ATOM 4524 N N . ARG B 1 31 ? 1.427 50.219 3.818 1 80.5 31 ARG B N 1
ATOM 4525 C CA . ARG B 1 31 ? 0.979 50.125 5.207 1 80.5 31 ARG B CA 1
ATOM 4526 C C . ARG B 1 31 ? 0.448 48.75 5.531 1 80.5 31 ARG B C 1
ATOM 4528 O O . ARG B 1 31 ? 0.72 48.188 6.605 1 80.5 31 ARG B O 1
ATOM 4535 N N . TRP B 1 32 ? -0.311 48.219 4.629 1 79.19 32 TRP B N 1
ATOM 4536 C CA . TRP B 1 32 ? -0.873 46.875 4.852 1 79.19 32 TRP B CA 1
ATOM 4537 C C . TRP B 1 32 ? 0.229 45.844 4.934 1 79.19 32 TRP B C 1
ATOM 4539 O O . TRP B 1 32 ? 0.207 44.969 5.809 1 79.19 32 TRP B O 1
ATOM 4549 N N . VAL B 1 33 ? 1.158 45.969 4.102 1 78.44 33 VAL B N 1
ATOM 4550 C CA . VAL B 1 33 ? 2.25 45 4.086 1 78.44 33 VAL B CA 1
ATOM 4551 C C . VAL B 1 33 ? 3.07 45.125 5.367 1 78.44 33 VAL B C 1
ATOM 4553 O O . VAL B 1 33 ? 3.531 44.125 5.918 1 78.44 33 VAL B O 1
ATOM 4556 N N . ARG B 1 34 ? 3.27 46.344 5.848 1 81 34 ARG B N 1
ATOM 4557 C CA . ARG B 1 34 ? 3.988 46.562 7.098 1 81 34 ARG B CA 1
ATOM 4558 C C . ARG B 1 34 ? 3.266 45.875 8.258 1 81 34 ARG B C 1
ATOM 4560 O O . ARG B 1 34 ? 3.893 45.188 9.078 1 81 34 ARG B O 1
ATOM 4567 N N . THR B 1 35 ? 1.944 46.062 8.25 1 76.94 35 THR B N 1
ATOM 4568 C CA . THR B 1 35 ? 1.132 45.469 9.305 1 76.94 35 THR B CA 1
ATOM 4569 C C . THR B 1 35 ? 1.184 43.938 9.227 1 76.94 35 THR B C 1
ATOM 4571 O O . THR B 1 35 ? 1.357 43.25 10.25 1 76.94 35 THR B O 1
ATOM 4574 N N . LEU B 1 36 ? 1.021 43.469 8.047 1 73.94 36 LEU B N 1
ATOM 4575 C CA . LEU B 1 36 ? 1.021 42.031 7.863 1 73.94 36 LEU B CA 1
ATOM 4576 C C . LEU B 1 36 ? 2.389 41.438 8.195 1 73.94 36 LEU B C 1
ATOM 4578 O O . LEU B 1 36 ? 2.477 40.344 8.75 1 73.94 36 LEU B O 1
ATOM 4582 N N . THR B 1 37 ? 3.418 42.125 7.805 1 74.5 37 THR B N 1
ATOM 4583 C CA . THR B 1 37 ? 4.77 41.688 8.125 1 74.5 37 THR B CA 1
ATOM 4584 C C . THR B 1 37 ? 4.969 41.625 9.641 1 74.5 37 THR B C 1
ATOM 4586 O O . THR B 1 37 ? 5.527 40.625 10.141 1 74.5 37 THR B O 1
ATOM 4589 N N . PHE B 1 38 ? 4.496 42.625 10.289 1 76 38 PHE B N 1
ATOM 4590 C CA . PHE B 1 38 ? 4.559 42.656 11.75 1 76 38 PHE B CA 1
ATOM 4591 C C . PHE B 1 38 ? 3.844 41.469 12.344 1 76 38 PHE B C 1
ATOM 4593 O O . PHE B 1 38 ? 4.379 40.781 13.234 1 76 38 PHE B O 1
ATOM 4600 N N . ILE B 1 39 ? 2.715 41.219 11.828 1 69.19 39 ILE B N 1
ATOM 4601 C CA . ILE B 1 39 ? 1.913 40.125 12.344 1 69.19 39 ILE B CA 1
ATOM 4602 C C . ILE B 1 39 ? 2.627 38.812 12.086 1 69.19 39 ILE B C 1
ATOM 4604 O O . ILE B 1 39 ? 2.73 37.969 12.984 1 69.19 39 ILE B O 1
ATOM 4608 N N . GLN B 1 40 ? 3.09 38.688 10.961 1 67.75 40 GLN B N 1
ATOM 4609 C CA . GLN B 1 40 ? 3.779 37.469 10.594 1 67.75 40 GLN B CA 1
ATOM 4610 C C . GLN B 1 40 ? 5.012 37.25 11.461 1 67.75 40 GLN B C 1
ATOM 4612 O O . GLN B 1 40 ? 5.273 36.125 11.898 1 67.75 40 GLN B O 1
ATOM 4617 N N . LEU B 1 41 ? 5.793 38.281 11.625 1 67.75 41 LEU B N 1
ATOM 4618 C CA . LEU B 1 41 ? 7 38.188 12.438 1 67.75 41 LEU B CA 1
ATOM 4619 C C . LEU B 1 41 ? 6.656 37.875 13.891 1 67.75 41 LEU B C 1
ATOM 4621 O O . LEU B 1 41 ? 7.375 37.125 14.547 1 67.75 41 LEU B O 1
ATOM 4625 N N . THR B 1 42 ? 5.582 38.438 14.336 1 66.25 42 THR B N 1
ATOM 4626 C CA . THR B 1 42 ? 5.152 38.188 15.711 1 66.25 42 THR B CA 1
ATOM 4627 C C . THR B 1 42 ? 4.762 36.75 15.906 1 66.25 42 THR B C 1
ATOM 4629 O O . THR B 1 42 ? 5.09 36.125 16.922 1 66.25 42 THR B O 1
ATOM 4632 N N . VAL B 1 43 ? 4.086 36.25 14.914 1 60.12 43 VAL B N 1
ATOM 4633 C CA . VAL B 1 43 ? 3.605 34.875 14.984 1 60.12 43 VAL B CA 1
ATOM 4634 C C . VAL B 1 43 ? 4.789 33.906 14.93 1 60.12 43 VAL B C 1
ATOM 4636 O O . VAL B 1 43 ? 4.789 32.875 15.594 1 60.12 43 VAL B O 1
ATOM 4639 N N . GLN B 1 44 ? 5.812 34.312 14.25 1 57.16 44 GLN B N 1
ATOM 4640 C CA . GLN B 1 44 ? 6.93 33.438 13.992 1 57.16 44 GLN B CA 1
ATOM 4641 C C . GLN B 1 44 ? 8.047 33.625 15.008 1 57.16 44 GLN B C 1
ATOM 4643 O O . GLN B 1 44 ? 8.977 32.812 15.078 1 57.16 44 GLN B O 1
ATOM 4648 N N . ALA B 1 45 ? 7.992 34.625 15.82 1 56.75 45 ALA B N 1
ATOM 4649 C CA . ALA B 1 45 ? 9.117 35.062 16.641 1 56.75 45 ALA B CA 1
ATOM 4650 C C . ALA B 1 45 ? 9.234 34.219 17.906 1 56.75 45 ALA B C 1
ATOM 4652 O O . ALA B 1 45 ? 8.227 33.812 18.469 1 56.75 45 ALA B O 1
ATOM 4653 N N . ASN B 1 46 ? 10.477 33.781 18.125 1 55.41 46 ASN B N 1
ATOM 4654 C CA . ASN B 1 46 ? 10.75 33.219 19.453 1 55.41 46 ASN B CA 1
ATOM 4655 C C . ASN B 1 46 ? 10.672 34.312 20.531 1 55.41 46 ASN B C 1
ATOM 4657 O O . ASN B 1 46 ? 10.383 35.469 20.234 1 55.41 46 ASN B O 1
ATOM 4661 N N . SER B 1 47 ? 10.883 33.875 21.812 1 58.12 47 SER B N 1
ATOM 4662 C CA . SER B 1 47 ? 10.719 34.781 22.938 1 58.12 47 SER B CA 1
ATOM 4663 C C . SER B 1 47 ? 11.633 36 22.812 1 58.12 47 SER B C 1
ATOM 4665 O O . SER B 1 47 ? 11.227 37.125 23.094 1 58.12 47 SER B O 1
ATOM 4667 N N . ALA B 1 48 ? 12.828 35.688 22.328 1 62.56 48 ALA B N 1
ATOM 4668 C CA . ALA B 1 48 ? 13.781 36.781 22.188 1 62.56 48 ALA B CA 1
ATOM 4669 C C . ALA B 1 48 ? 13.367 37.75 21.078 1 62.56 48 ALA B C 1
ATOM 4671 O O . ALA B 1 48 ? 13.414 38.969 21.266 1 62.56 48 ALA B O 1
ATOM 4672 N N . GLN B 1 49 ? 12.953 37.219 20.031 1 69.56 49 GLN B N 1
ATOM 4673 C CA . GLN B 1 49 ? 12.508 38.031 18.891 1 69.56 49 GLN B CA 1
ATOM 4674 C C . GLN B 1 49 ? 11.242 38.812 19.25 1 69.56 49 GLN B C 1
ATOM 4676 O O . GLN B 1 49 ? 11.094 39.969 18.828 1 69.56 49 GLN B O 1
ATOM 4681 N N . ARG B 1 50 ? 10.445 38.188 20.031 1 71.25 50 ARG B N 1
ATOM 4682 C CA . ARG B 1 50 ? 9.203 38.875 20.406 1 71.25 50 ARG B CA 1
ATOM 4683 C C . ARG B 1 50 ? 9.484 40.125 21.234 1 71.25 50 ARG B C 1
ATOM 4685 O O . ARG B 1 50 ? 8.805 41.125 21.078 1 71.25 50 ARG B O 1
ATOM 4692 N N . SER B 1 51 ? 10.453 39.906 22.047 1 73.81 51 SER B N 1
ATOM 4693 C CA . SER B 1 51 ? 10.828 41.062 22.859 1 73.81 51 SER B CA 1
ATOM 4694 C C . SER B 1 51 ? 11.312 42.219 21.969 1 73.81 51 SER B C 1
ATOM 4696 O O . SER B 1 51 ? 11.023 43.375 22.25 1 73.81 51 SER B O 1
ATOM 4698 N N . GLN B 1 52 ? 12 41.844 20.953 1 81.38 52 GLN B N 1
ATOM 4699 C CA . GLN B 1 52 ? 12.477 42.844 20.031 1 81.38 52 GLN B CA 1
ATOM 4700 C C . GLN B 1 52 ? 11.32 43.5 19.266 1 81.38 52 GLN B C 1
ATOM 4702 O O . GLN B 1 52 ? 11.32 44.688 19.016 1 81.38 52 GLN B O 1
ATOM 4707 N N . ILE B 1 53 ? 10.414 42.719 18.969 1 79.88 53 ILE B N 1
ATOM 4708 C CA . ILE B 1 53 ? 9.25 43.188 18.219 1 79.88 53 ILE B CA 1
ATOM 4709 C C . ILE B 1 53 ? 8.445 44.156 19.109 1 79.88 53 ILE B C 1
ATOM 4711 O O . ILE B 1 53 ? 8.031 45.219 18.656 1 79.88 53 ILE B O 1
ATOM 4715 N N . VAL B 1 54 ? 8.32 43.75 20.344 1 75.38 54 VAL B N 1
ATOM 4716 C CA . VAL B 1 54 ? 7.551 44.594 21.266 1 75.38 54 VAL B CA 1
ATOM 4717 C C . VAL B 1 54 ? 8.266 45.906 21.5 1 75.38 54 VAL B C 1
ATOM 4719 O O . VAL B 1 54 ? 7.637 46.969 21.562 1 75.38 54 VAL B O 1
ATOM 4722 N N . ALA B 1 55 ? 9.516 45.812 21.641 1 81.62 55 ALA B N 1
ATOM 4723 C CA . ALA B 1 55 ? 10.305 47.031 21.812 1 81.62 55 ALA B CA 1
ATOM 4724 C C . ALA B 1 55 ? 10.164 47.938 20.609 1 81.62 55 ALA B C 1
ATOM 4726 O O . ALA B 1 55 ? 10.047 49.156 20.766 1 81.62 55 ALA B O 1
ATOM 4727 N N . TRP B 1 56 ? 10.242 47.375 19.484 1 85 56 TRP B N 1
ATOM 4728 C CA . TRP B 1 56 ? 10.078 48.125 18.234 1 85 56 TRP B CA 1
ATOM 4729 C C . TRP B 1 56 ? 8.695 48.75 18.172 1 85 56 TRP B C 1
ATOM 4731 O O . TRP B 1 56 ? 8.562 49.938 17.812 1 85 56 TRP B O 1
ATOM 4741 N N . LEU B 1 57 ? 7.703 48.031 18.5 1 78.38 57 LEU B N 1
ATOM 4742 C CA . LEU B 1 57 ? 6.328 48.5 18.469 1 78.38 57 LEU B CA 1
ATOM 4743 C C . LEU B 1 57 ? 6.133 49.656 19.453 1 78.38 57 LEU B C 1
ATOM 4745 O O . LEU B 1 57 ? 5.457 50.656 19.125 1 78.38 57 LEU B O 1
ATOM 4749 N N . ASN B 1 58 ? 6.727 49.5 20.594 1 76.69 58 ASN B N 1
ATOM 4750 C CA . ASN B 1 58 ? 6.645 50.531 21.594 1 76.69 58 ASN B CA 1
ATOM 4751 C C . ASN B 1 58 ? 7.328 51.812 21.125 1 76.69 58 ASN B C 1
ATOM 4753 O O . ASN B 1 58 ? 6.836 52.938 21.359 1 76.69 58 ASN B O 1
ATOM 4757 N N . ARG B 1 59 ? 8.391 51.656 20.453 1 80.44 59 ARG B N 1
ATOM 4758 C CA . ARG B 1 59 ? 9.094 52.812 19.922 1 80.44 59 ARG B CA 1
ATOM 4759 C C . ARG B 1 59 ? 8.281 53.5 18.828 1 80.44 59 ARG B C 1
ATOM 4761 O O . ARG B 1 59 ? 8.211 54.719 18.766 1 80.44 59 ARG B O 1
ATOM 4768 N N . LEU B 1 60 ? 7.738 52.688 18.031 1 77.12 60 LEU B N 1
ATOM 4769 C CA . LEU B 1 60 ? 6.949 53.188 16.922 1 77.12 60 LEU B CA 1
ATOM 4770 C C . LEU B 1 60 ? 5.73 53.969 17.422 1 77.12 60 LEU B C 1
ATOM 4772 O O . LEU B 1 60 ? 5.301 54.938 16.797 1 77.12 60 LEU B O 1
ATOM 4776 N N . HIS B 1 61 ? 5.227 53.438 18.609 1 73.75 61 HIS B N 1
ATOM 4777 C CA . HIS B 1 61 ? 3.977 54.031 19.078 1 73.75 61 HIS B CA 1
ATOM 4778 C C . HIS B 1 61 ? 4.211 54.906 20.312 1 73.75 61 HIS B C 1
ATOM 4780 O O . HIS B 1 61 ? 3.268 55.219 21.047 1 73.75 61 HIS B O 1
ATOM 4786 N N . ALA B 1 62 ? 5.383 55.094 20.641 1 71.88 62 ALA B N 1
ATOM 4787 C CA . ALA B 1 62 ? 5.738 55.844 21.844 1 71.88 62 ALA B CA 1
ATOM 4788 C C . ALA B 1 62 ? 4.945 57.156 21.922 1 71.88 62 ALA B C 1
ATOM 4790 O O . ALA B 1 62 ? 4.523 57.562 23.016 1 71.88 62 ALA B O 1
ATOM 4791 N N . ASN B 1 63 ? 4.727 57.688 20.703 1 64.56 63 ASN B N 1
ATOM 4792 C CA . ASN B 1 63 ? 4.031 58.969 20.734 1 64.56 63 ASN B CA 1
ATOM 4793 C C . ASN B 1 63 ? 2.527 58.781 20.547 1 64.56 63 ASN B C 1
ATOM 4795 O O . ASN B 1 63 ? 1.809 59.75 20.312 1 64.56 63 ASN B O 1
ATOM 4799 N N . ILE B 1 64 ? 2.113 57.438 20.531 1 65.06 64 ILE B N 1
ATOM 4800 C CA . ILE B 1 64 ? 0.696 57.156 20.344 1 65.06 64 ILE B CA 1
ATOM 4801 C C . ILE B 1 64 ? 0.099 56.594 21.641 1 65.06 64 ILE B C 1
ATOM 4803 O O . ILE B 1 64 ? 0.478 55.531 22.094 1 65.06 64 ILE B O 1
ATOM 4807 N N . ARG B 1 65 ? -0.536 57.312 22.406 1 57.84 65 ARG B N 1
ATOM 4808 C CA . ARG B 1 65 ? -1.13 56.938 23.688 1 57.84 65 ARG B CA 1
ATOM 4809 C C . ARG B 1 65 ? -2.014 55.688 23.547 1 57.84 65 ARG B C 1
ATOM 4811 O O . ARG B 1 65 ? -2.195 54.938 24.516 1 57.84 65 ARG B O 1
ATOM 4818 N N . LEU B 1 66 ? -2.51 55.375 22.328 1 54.28 66 LEU B N 1
ATOM 4819 C CA . LEU B 1 66 ? -3.592 54.406 22.156 1 54.28 66 LEU B CA 1
ATOM 4820 C C . LEU B 1 66 ? -3.039 53 21.938 1 54.28 66 LEU B C 1
ATOM 4822 O O . LEU B 1 66 ? -3.803 52.062 21.734 1 54.28 66 LEU B O 1
ATOM 4826 N N . PHE B 1 67 ? -1.764 52.844 22.047 1 60.16 67 PHE B N 1
ATOM 4827 C CA . PHE B 1 67 ? -1.275 51.469 21.875 1 60.16 67 PHE B CA 1
ATOM 4828 C C . PHE B 1 67 ? -1.426 50.688 23.172 1 60.16 67 PHE B C 1
ATOM 4830 O O . PHE B 1 67 ? -0.431 50.312 23.797 1 60.16 67 PHE B O 1
ATOM 4837 N N . GLU B 1 68 ? -2.688 50.719 23.688 1 72.06 68 GLU B N 1
ATOM 4838 C CA . GLU B 1 68 ? -3.113 49.938 24.859 1 72.06 68 GLU B CA 1
ATOM 4839 C C . GLU B 1 68 ? -3.838 48.656 24.453 1 72.06 68 GLU B C 1
ATOM 4841 O O . GLU B 1 68 ? -4.148 48.469 23.266 1 72.06 68 GLU B O 1
ATOM 4846 N N . PHE B 1 69 ? -3.984 47.812 25.406 1 77.81 69 PHE B N 1
ATOM 4847 C CA . PHE B 1 69 ? -4.594 46.5 25.172 1 77.81 69 PHE B CA 1
ATOM 4848 C C . PHE B 1 69 ? -5.918 46.656 24.438 1 77.81 69 PHE B C 1
ATOM 4850 O O . PHE B 1 69 ? -6.172 45.938 23.469 1 77.81 69 PHE B O 1
ATOM 4857 N N . GLU B 1 70 ? -6.637 47.688 24.828 1 79.88 70 GLU B N 1
ATOM 4858 C CA . GLU B 1 70 ? -7.973 47.844 24.25 1 79.88 70 GLU B CA 1
ATOM 4859 C C . GLU B 1 70 ? -7.895 48.25 22.781 1 79.88 70 GLU B C 1
ATOM 4861 O O . GLU B 1 70 ? -8.695 47.781 21.969 1 79.88 70 GLU B O 1
ATOM 4866 N N . THR B 1 71 ? -6.984 49.062 22.438 1 82.25 71 THR B N 1
ATOM 4867 C CA . THR B 1 71 ? -6.824 49.5 21.062 1 82.25 71 THR B CA 1
ATOM 4868 C C . THR B 1 71 ? -6.309 48.375 20.188 1 82.25 71 THR B C 1
ATOM 4870 O O . THR B 1 71 ? -6.742 48.219 19.031 1 82.25 71 THR B O 1
ATOM 4873 N N . ASN B 1 72 ? -5.406 47.656 20.766 1 80.62 72 ASN B N 1
ATOM 4874 C CA . ASN B 1 72 ? -4.891 46.5 20.031 1 80.62 72 ASN B CA 1
ATOM 4875 C C . ASN B 1 72 ? -5.992 45.469 19.75 1 80.62 72 ASN B C 1
ATOM 4877 O O . ASN B 1 72 ? -6.047 44.906 18.656 1 80.62 72 ASN B O 1
ATOM 4881 N N . VAL B 1 73 ? -6.766 45.25 20.781 1 86.88 73 VAL B N 1
ATOM 4882 C CA . VAL B 1 73 ? -7.879 44.344 20.625 1 86.88 73 VAL B CA 1
ATOM 4883 C C . VAL B 1 73 ? -8.805 44.812 19.5 1 86.88 73 VAL B C 1
ATOM 4885 O O . VAL B 1 73 ? -9.273 44 18.688 1 86.88 73 VAL B O 1
ATOM 4888 N N . PHE B 1 74 ? -9.008 46.094 19.516 1 88.88 74 PHE B N 1
ATOM 4889 C CA . PHE B 1 74 ? -9.875 46.688 18.484 1 88.88 74 PHE B CA 1
ATOM 4890 C C . PHE B 1 74 ? -9.289 46.469 17.094 1 88.88 74 PHE B C 1
ATOM 4892 O O . PHE B 1 74 ? -9.992 46.031 16.188 1 88.88 74 PHE B O 1
ATOM 4899 N N . VAL B 1 75 ? -8.055 46.75 16.906 1 85.38 75 VAL B N 1
ATOM 4900 C CA . VAL B 1 75 ? -7.387 46.625 15.617 1 85.38 75 VAL B CA 1
ATOM 4901 C C . VAL B 1 75 ? -7.434 45.188 15.156 1 85.38 75 VAL B C 1
ATOM 4903 O O . VAL B 1 75 ? -7.773 44.875 14.008 1 85.38 75 VAL B O 1
ATOM 4906 N N . LEU B 1 76 ? -7.145 44.281 16.062 1 84.38 76 LEU B N 1
ATOM 4907 C CA . LEU B 1 76 ? -7.152 42.844 15.742 1 84.38 76 LEU B CA 1
ATOM 4908 C C . LEU B 1 76 ? -8.562 42.375 15.398 1 84.38 76 LEU B C 1
ATOM 4910 O O . LEU B 1 76 ? -8.75 41.562 14.5 1 84.38 76 LEU B O 1
ATOM 4914 N N . ALA B 1 77 ? -9.492 42.906 16.125 1 89.81 77 ALA B N 1
ATOM 4915 C CA . ALA B 1 77 ? -10.883 42.531 15.867 1 89.81 77 ALA B CA 1
ATOM 4916 C C . ALA B 1 77 ? -11.305 42.969 14.461 1 89.81 77 ALA B C 1
ATOM 4918 O O . ALA B 1 77 ? -12.031 42.219 13.781 1 89.81 77 ALA B O 1
ATOM 4919 N N . THR B 1 78 ? -10.867 44.125 14.023 1 90.38 78 THR B N 1
ATOM 4920 C CA . THR B 1 78 ? -11.211 44.562 12.68 1 90.38 78 THR B CA 1
ATOM 4921 C C . THR B 1 78 ? -10.562 43.688 11.617 1 90.38 78 THR B C 1
ATOM 4923 O O . THR B 1 78 ? -11.18 43.375 10.594 1 90.38 78 THR B O 1
ATOM 4926 N N . ILE B 1 79 ? -9.359 43.281 11.875 1 82.94 79 ILE B N 1
ATOM 4927 C CA . ILE B 1 79 ? -8.656 42.406 10.945 1 82.94 79 ILE B CA 1
ATOM 4928 C C . ILE B 1 79 ? -9.352 41.031 10.898 1 82.94 79 ILE B C 1
ATOM 4930 O O . ILE B 1 79 ? -9.586 40.5 9.812 1 82.94 79 ILE B O 1
ATOM 4934 N N . ALA B 1 80 ? -9.672 40.531 12.094 1 81.5 80 ALA B N 1
ATOM 4935 C CA . ALA B 1 80 ? -10.359 39.25 12.172 1 81.5 80 ALA B CA 1
ATOM 4936 C C . ALA B 1 80 ? -11.695 39.312 11.43 1 81.5 80 ALA B C 1
ATOM 4938 O O . ALA B 1 80 ? -12.016 38.406 10.664 1 81.5 80 ALA B O 1
ATOM 4939 N N . TYR B 1 81 ? -12.406 40.375 11.648 1 86.56 81 TYR B N 1
ATOM 4940 C CA . TYR B 1 81 ? -13.695 40.562 10.984 1 86.56 81 TYR B CA 1
ATOM 4941 C C . TYR B 1 81 ? -13.523 40.625 9.469 1 86.56 81 TYR B C 1
ATOM 4943 O O . TYR B 1 81 ? -14.25 39.938 8.734 1 86.56 81 TYR B O 1
ATOM 4951 N N . GLY B 1 82 ? -12.625 41.469 9.055 1 82.75 82 GLY B N 1
ATOM 4952 C CA . GLY B 1 82 ? -12.367 41.594 7.629 1 82.75 82 GLY B CA 1
ATOM 4953 C C . GLY B 1 82 ? -11.977 40.281 6.965 1 82.75 82 GLY B C 1
ATOM 4954 O O . GLY B 1 82 ? -12.461 39.969 5.875 1 82.75 82 GLY B O 1
ATOM 4955 N N . LEU B 1 83 ? -11.141 39.594 7.598 1 77 83 LEU B N 1
ATOM 4956 C CA . LEU B 1 83 ? -10.68 38.312 7.059 1 77 83 LEU B CA 1
ATOM 4957 C C . LEU B 1 83 ? -11.828 37.312 6.977 1 77 83 LEU B C 1
ATOM 4959 O O . LEU B 1 83 ? -12.016 36.656 5.941 1 77 83 LEU B O 1
ATOM 4963 N N . ALA B 1 84 ? -12.523 37.156 8.062 1 75.88 84 ALA B N 1
ATOM 4964 C CA . ALA B 1 84 ? -13.633 36.188 8.109 1 75.88 84 ALA B CA 1
ATOM 4965 C C . ALA B 1 84 ? -14.695 36.531 7.066 1 75.88 84 ALA B C 1
ATOM 4967 O O . ALA B 1 84 ? -15.18 35.656 6.352 1 75.88 84 ALA B O 1
ATOM 4968 N N . GLN B 1 85 ? -14.961 37.812 6.961 1 77.62 85 GLN B N 1
ATOM 4969 C CA . GLN B 1 85 ? -16.016 38.219 6.047 1 77.62 85 GLN B CA 1
ATOM 4970 C C . GLN B 1 85 ? -15.555 38.125 4.594 1 77.62 85 GLN B C 1
ATOM 4972 O O . GLN B 1 85 ? -16.375 37.875 3.699 1 77.62 85 GLN B O 1
ATOM 4977 N N . SER B 1 86 ? -14.352 38.406 4.367 1 72.88 86 SER B N 1
ATOM 4978 C CA . SER B 1 86 ? -13.836 38.25 3.012 1 72.88 86 SER B CA 1
ATOM 4979 C C . SER B 1 86 ? -13.969 36.781 2.545 1 72.88 86 SER B C 1
ATOM 4981 O O . SER B 1 86 ? -14.312 36.531 1.39 1 72.88 86 SER B O 1
ATOM 4983 N N . HIS B 1 87 ? -13.641 35.906 3.453 1 68.56 87 HIS B N 1
ATOM 4984 C CA . HIS B 1 87 ? -13.805 34.5 3.123 1 68.56 87 HIS B CA 1
ATOM 4985 C C . HIS B 1 87 ? -15.273 34.156 2.865 1 68.56 87 HIS B C 1
ATOM 4987 O O . HIS B 1 87 ? -15.578 33.406 1.954 1 68.56 87 HIS B O 1
ATOM 4993 N N . GLN B 1 88 ? -16.062 34.719 3.674 1 69.75 88 GLN B N 1
ATOM 4994 C CA . GLN B 1 88 ? -17.5 34.469 3.514 1 69.75 88 GLN B CA 1
ATOM 4995 C C . GLN B 1 88 ? -17.984 35.031 2.18 1 69.75 88 GLN B C 1
ATOM 4997 O O . GLN B 1 88 ? -18.875 34.438 1.556 1 69.75 88 GLN B O 1
ATOM 5002 N N . ALA B 1 89 ? -17.469 36.125 1.798 1 66.94 89 ALA B N 1
ATOM 5003 C CA . ALA B 1 89 ? -17.875 36.781 0.55 1 66.94 89 ALA B CA 1
ATOM 5004 C C . ALA B 1 89 ? -17.484 35.938 -0.656 1 66.94 89 ALA B C 1
ATOM 5006 O O . ALA B 1 89 ? -18.125 36 -1.706 1 66.94 89 ALA B O 1
ATOM 5007 N N . LEU B 1 90 ? -16.422 35.219 -0.523 1 60.69 90 LEU B N 1
ATOM 5008 C CA . LEU B 1 90 ? -15.938 34.406 -1.626 1 60.69 90 LEU B CA 1
ATOM 5009 C C . LEU B 1 90 ? -16.656 33.062 -1.67 1 60.69 90 LEU B C 1
ATOM 5011 O O . LEU B 1 90 ? -16.672 32.406 -2.703 1 60.69 90 LEU B O 1
ATOM 5015 N N . GLY B 1 91 ? -17.234 32.531 -0.578 1 59.59 91 GLY B N 1
ATOM 5016 C CA . GLY B 1 91 ? -18.016 31.312 -0.591 1 59.59 91 GLY B CA 1
ATOM 5017 C C . GLY B 1 91 ? -18.484 30.891 0.788 1 59.59 91 GLY B C 1
ATOM 5018 O O . GLY B 1 91 ? -18.281 31.609 1.769 1 59.59 91 GLY B O 1
ATOM 5019 N N . ALA B 1 92 ? -19.312 29.734 0.783 1 54.34 92 ALA B N 1
ATOM 5020 C CA . ALA B 1 92 ? -19.906 29.234 2.016 1 54.34 92 ALA B CA 1
ATOM 5021 C C . ALA B 1 92 ? -18.844 28.844 3.031 1 54.34 92 ALA B C 1
ATOM 5023 O O . ALA B 1 92 ? -17.891 28.125 2.701 1 54.34 92 ALA B O 1
ATOM 5024 N N . PHE B 1 93 ? -18.688 29.641 4.051 1 56.31 93 PHE B N 1
ATOM 5025 C CA . PHE B 1 93 ? -17.703 29.484 5.125 1 56.31 93 PHE B CA 1
ATOM 5026 C C . PHE B 1 93 ? -18.375 28.969 6.395 1 56.31 93 PHE B C 1
ATOM 5028 O O . PHE B 1 93 ? -19.281 29.609 6.926 1 56.31 93 PHE B O 1
ATOM 5035 N N . PRO B 1 94 ? -18.172 27.656 6.609 1 53.88 94 PRO B N 1
ATOM 5036 C CA . PRO B 1 94 ? -18.812 27.188 7.836 1 53.88 94 PRO B CA 1
ATOM 5037 C C . PRO B 1 94 ? -18.469 28.031 9.055 1 53.88 94 PRO B C 1
ATOM 5039 O O . PRO B 1 94 ? -17.391 28.609 9.125 1 53.88 94 PRO B O 1
ATOM 5042 N N . THR B 1 95 ? -19.469 28.203 9.93 1 57.62 95 THR B N 1
ATOM 5043 C CA . THR B 1 95 ? -19.344 29.016 11.133 1 57.62 95 THR B CA 1
ATOM 5044 C C . THR B 1 95 ? -18.125 28.594 11.953 1 57.62 95 THR B C 1
ATOM 5046 O O . THR B 1 95 ? -17.422 29.453 12.5 1 57.62 95 THR B O 1
ATOM 5049 N N . GLY B 1 96 ? -17.891 27.375 11.969 1 58.91 96 GLY B N 1
ATOM 5050 C CA . GLY B 1 96 ? -16.734 26.891 12.719 1 58.91 96 GLY B CA 1
ATOM 5051 C C . GLY B 1 96 ? -15.422 27.422 12.195 1 58.91 96 GLY B C 1
ATOM 5052 O O . GLY B 1 96 ? -14.531 27.766 12.977 1 58.91 96 GLY B O 1
ATOM 5053 N N . GLU B 1 97 ? -15.461 27.75 10.992 1 61.91 97 GLU B N 1
ATOM 5054 C CA . GLU B 1 97 ? -14.227 28.234 10.383 1 61.91 97 GLU B CA 1
ATOM 5055 C C . GLU B 1 97 ? -14.047 29.734 10.633 1 61.91 97 GLU B C 1
ATOM 5057 O O . GLU B 1 97 ? -12.922 30.203 10.82 1 61.91 97 GLU B O 1
ATOM 5062 N N . LYS B 1 98 ? -15.164 30.422 10.781 1 70.88 98 LYS B N 1
ATOM 5063 C CA . LYS B 1 98 ? -15.086 31.844 11.102 1 70.88 98 LYS B CA 1
ATOM 5064 C C . LYS B 1 98 ? -14.516 32.062 12.5 1 70.88 98 LYS B C 1
ATOM 5066 O O . LYS B 1 98 ? -13.648 32.906 12.695 1 70.88 98 LYS B O 1
ATOM 5071 N N . ASP B 1 99 ? -15.008 31.219 13.281 1 72.62 99 ASP B N 1
ATOM 5072 C CA . ASP B 1 99 ? -14.539 31.328 14.656 1 72.62 99 ASP B CA 1
ATOM 5073 C C . ASP B 1 99 ? -13.062 30.969 14.766 1 72.62 99 ASP B C 1
ATOM 5075 O O . ASP B 1 99 ? -12.328 31.578 15.547 1 72.62 99 ASP B O 1
ATOM 5079 N N . ALA B 1 100 ? -12.68 30.094 13.992 1 64.38 100 ALA B N 1
ATOM 5080 C CA . ALA B 1 100 ? -11.273 29.703 14.008 1 64.38 100 ALA B CA 1
ATOM 5081 C C . ALA B 1 100 ? -10.383 30.844 13.516 1 64.38 100 ALA B C 1
ATOM 5083 O O . ALA B 1 100 ? -9.32 31.094 14.086 1 64.38 100 ALA B O 1
ATOM 5084 N N . ILE B 1 101 ? -10.875 31.531 12.539 1 69.69 101 ILE B N 1
ATOM 5085 C CA . ILE B 1 101 ? -10.133 32.688 12.023 1 69.69 101 ILE B CA 1
ATOM 5086 C C . ILE B 1 101 ? -10.039 33.75 13.094 1 69.69 101 ILE B C 1
ATOM 5088 O O . ILE B 1 101 ? -8.953 34.281 13.359 1 69.69 101 ILE B O 1
ATOM 5092 N N . VAL B 1 102 ? -11.156 34 13.695 1 74.62 102 VAL B N 1
ATOM 5093 C CA . VAL B 1 102 ? -11.219 35.031 14.711 1 74.62 102 VAL B CA 1
ATOM 5094 C C . VAL B 1 102 ? -10.32 34.688 15.891 1 74.62 102 VAL B C 1
ATOM 5096 O O . VAL B 1 102 ? -9.516 35.5 16.344 1 74.62 102 VAL B O 1
ATOM 5099 N N . SER B 1 103 ? -10.477 33.469 16.25 1 71.19 103 SER B N 1
ATOM 5100 C CA . SER B 1 103 ? -9.68 33.031 17.391 1 71.19 103 SER B CA 1
ATOM 5101 C C . SER B 1 103 ? -8.188 33.125 17.094 1 71.19 103 SER B C 1
ATOM 5103 O O . SER B 1 103 ? -7.398 33.531 17.953 1 71.19 103 SER B O 1
ATOM 5105 N N . SER B 1 104 ? -7.816 32.844 15.953 1 67.62 104 SER B N 1
ATOM 5106 C CA . SER B 1 104 ? -6.41 32.875 15.562 1 67.62 104 SER B CA 1
ATOM 5107 C C . SER B 1 104 ? -5.859 34.312 15.57 1 67.62 104 SER B C 1
ATOM 5109 O O . SER B 1 104 ? -4.781 34.562 16.109 1 67.62 104 SER B O 1
ATOM 5111 N N . VAL B 1 105 ? -6.594 35.156 15.016 1 71.88 105 VAL B N 1
ATOM 5112 C CA . VAL B 1 105 ? -6.141 36.562 14.922 1 71.88 105 VAL B CA 1
ATOM 5113 C C . VAL B 1 105 ? -6.129 37.188 16.312 1 71.88 105 VAL B C 1
ATOM 5115 O O . VAL B 1 105 ? -5.164 37.844 16.688 1 71.88 105 VAL B O 1
ATOM 5118 N N . MET B 1 106 ? -7.137 36.875 17.047 1 74.44 106 MET B N 1
ATOM 5119 C CA . MET B 1 106 ? -7.305 37.531 18.344 1 74.44 106 MET B CA 1
ATOM 5120 C C . MET B 1 106 ? -6.293 37 19.359 1 74.44 106 MET B C 1
ATOM 5122 O O . MET B 1 106 ? -5.977 37.656 20.344 1 74.44 106 MET B O 1
ATOM 5126 N N . SER B 1 107 ? -5.809 35.812 19.109 1 69.69 107 SER B N 1
ATOM 5127 C CA . SER B 1 107 ? -4.82 35.219 20 1 69.69 107 SER B CA 1
ATOM 5128 C C . SER B 1 107 ? -3.535 36.031 20.031 1 69.69 107 SER B C 1
ATOM 5130 O O . SER B 1 107 ? -2.734 35.938 20.953 1 69.69 107 SER B O 1
ATOM 5132 N N . MET B 1 108 ? -3.4 36.906 19.062 1 69.44 108 MET B N 1
ATOM 5133 C CA . MET B 1 108 ? -2.213 37.75 19 1 69.44 108 MET B CA 1
ATOM 5134 C C . MET B 1 108 ? -2.26 38.844 20.062 1 69.44 108 MET B C 1
ATOM 5136 O O . MET B 1 108 ? -1.227 39.406 20.422 1 69.44 108 MET B O 1
ATOM 5140 N N . ALA B 1 109 ? -3.404 39.094 20.578 1 71.56 109 ALA B N 1
ATOM 5141 C CA . ALA B 1 109 ? -3.588 40.219 21.484 1 71.56 109 ALA B CA 1
ATOM 5142 C C . ALA B 1 109 ? -2.76 40.031 22.75 1 71.56 109 ALA B C 1
ATOM 5144 O O . ALA B 1 109 ? -2.285 41 23.344 1 71.56 109 ALA B O 1
ATOM 5145 N N . ASP B 1 110 ? -2.559 38.812 23.125 1 66.38 110 ASP B N 1
ATOM 5146 C CA . ASP B 1 110 ? -1.87 38.625 24.406 1 66.38 110 ASP B CA 1
ATOM 5147 C C . ASP B 1 110 ? -0.377 38.375 24.188 1 66.38 110 ASP B C 1
ATOM 5149 O O . ASP B 1 110 ? 0.337 38 25.125 1 66.38 110 ASP B O 1
ATOM 5153 N N . LYS B 1 111 ? 0.066 38.562 22.984 1 65.44 111 LYS B N 1
ATOM 5154 C CA . LYS B 1 111 ? 1.475 38.312 22.688 1 65.44 111 LYS B CA 1
ATOM 5155 C C . LYS B 1 111 ? 2.238 39.656 22.547 1 65.44 111 LYS B C 1
ATOM 5157 O O . LYS B 1 111 ? 3.451 39.656 22.328 1 65.44 111 LYS B O 1
ATOM 5162 N N . LEU B 1 112 ? 1.503 40.688 22.672 1 66.44 112 LEU B N 1
ATOM 5163 C CA . LEU B 1 112 ? 2.113 42 22.375 1 66.44 112 LEU B CA 1
ATOM 5164 C C . LEU B 1 112 ? 2.711 42.594 23.641 1 66.44 112 LEU B C 1
ATOM 5166 O O . LEU B 1 112 ? 3.568 43.469 23.562 1 66.44 112 LEU B O 1
ATOM 5170 N N . SER B 1 113 ? 2.207 42.188 24.75 1 63.84 113 SER B N 1
ATOM 5171 C CA . SER B 1 113 ? 2.742 42.656 26.031 1 63.84 113 SER B CA 1
ATOM 5172 C C . SER B 1 113 ? 2.586 41.562 27.109 1 63.84 113 SER B C 1
ATOM 5174 O O . SER B 1 113 ? 1.596 40.844 27.125 1 63.84 113 SER B O 1
ATOM 5176 N N . ALA B 1 114 ? 3.631 41.375 27.891 1 59.25 114 ALA B N 1
ATOM 5177 C CA . ALA B 1 114 ? 3.574 40.406 28.984 1 59.25 114 ALA B CA 1
ATOM 5178 C C . ALA B 1 114 ? 2.377 40.688 29.891 1 59.25 114 ALA B C 1
ATOM 5180 O O . ALA B 1 114 ? 1.797 39.75 30.469 1 59.25 114 ALA B O 1
ATOM 5181 N N . ASP B 1 115 ? 1.979 42 29.938 1 64.38 115 ASP B N 1
ATOM 5182 C CA . ASP B 1 115 ? 0.899 42.406 30.828 1 64.38 115 ASP B CA 1
ATOM 5183 C C . ASP B 1 115 ? -0.464 42.031 30.25 1 64.38 115 ASP B C 1
ATOM 5185 O O . ASP B 1 115 ? -1.475 42.062 30.953 1 64.38 115 ASP B O 1
ATOM 5189 N N . ASP B 1 116 ? -0.422 41.625 29.047 1 68.88 116 ASP B N 1
ATOM 5190 C CA . ASP B 1 116 ? -1.694 41.375 28.375 1 68.88 116 ASP B CA 1
ATOM 5191 C C . ASP B 1 116 ? -2.053 39.906 28.359 1 68.88 116 ASP B C 1
ATOM 5193 O O . ASP B 1 116 ? -3.098 39.5 27.828 1 68.88 116 ASP B O 1
ATOM 5197 N N . ARG B 1 117 ? -1.185 39.156 29.047 1 66.62 117 ARG B N 1
ATOM 5198 C CA . ARG B 1 117 ? -1.373 37.688 29 1 66.62 117 ARG B CA 1
ATOM 5199 C C . ARG B 1 117 ? -2.699 37.312 29.641 1 66.62 117 ARG B C 1
ATOM 5201 O O . ARG B 1 117 ? -2.996 37.719 30.766 1 66.62 117 ARG B O 1
ATOM 5208 N N . ARG B 1 118 ? -3.584 36.531 29 1 64 118 ARG B N 1
ATOM 5209 C CA . ARG B 1 118 ? -4.812 35.906 29.438 1 64 118 ARG B CA 1
ATOM 5210 C C . ARG B 1 118 ? -5.941 36.906 29.609 1 64 118 ARG B C 1
ATOM 5212 O O . ARG B 1 118 ? -6.941 36.625 30.266 1 64 118 ARG B O 1
ATOM 5219 N N . LYS B 1 119 ? -5.758 38.219 29.141 1 76.88 119 LYS B N 1
ATOM 5220 C CA . LYS B 1 119 ? -6.883 39.156 29.109 1 76.88 119 LYS B CA 1
ATOM 5221 C C . LYS B 1 119 ? -7.941 38.719 28.109 1 76.88 119 LYS B C 1
ATOM 5223 O O . LYS B 1 119 ? -7.613 38.156 27.062 1 76.88 119 LYS B O 1
ATOM 5228 N N . PRO B 1 120 ? -9.156 38.844 28.531 1 82.5 120 PRO B N 1
ATOM 5229 C CA . PRO B 1 120 ? -10.227 38.312 27.672 1 82.5 120 PRO B CA 1
ATOM 5230 C C . PRO B 1 120 ? -10.344 39.094 26.359 1 82.5 120 PRO B C 1
ATOM 5232 O O . PRO B 1 120 ? -10.203 40.312 26.328 1 82.5 120 PRO B O 1
ATOM 5235 N N . VAL B 1 121 ? -10.461 38.5 25.266 1 85.94 121 VAL B N 1
ATOM 5236 C CA . VAL B 1 121 ? -10.695 39.031 23.938 1 85.94 121 VAL B CA 1
ATOM 5237 C C . VAL B 1 121 ? -11.844 38.281 23.266 1 85.94 121 VAL B C 1
ATOM 5239 O O . VAL B 1 121 ? -12.141 37.156 23.641 1 85.94 121 VAL B O 1
ATOM 5242 N N . PRO B 1 122 ? -12.617 38.938 22.391 1 88.12 122 PRO B N 1
ATOM 5243 C CA . PRO B 1 122 ? -13.617 38.188 21.641 1 88.12 122 PRO B CA 1
ATOM 5244 C C . PRO B 1 122 ? -13 37.031 20.844 1 88.12 122 PRO B C 1
ATOM 5246 O O . PRO B 1 122 ? -12.016 37.219 20.109 1 88.12 122 PRO B O 1
ATOM 5249 N N . THR B 1 123 ? -13.562 35.875 21.047 1 81.56 123 THR B N 1
ATOM 5250 C CA . THR B 1 123 ? -12.953 34.719 20.422 1 81.56 123 THR B CA 1
ATOM 5251 C C . THR B 1 123 ? -13.883 34.094 19.375 1 81.56 123 THR B C 1
ATOM 5253 O O . THR B 1 123 ? -13.516 33.156 18.688 1 81.56 123 THR B O 1
ATOM 5256 N N . THR B 1 124 ? -15.102 34.625 19.234 1 84.94 124 THR B N 1
ATOM 5257 C CA . THR B 1 124 ? -16.047 34.125 18.234 1 84.94 124 THR B CA 1
ATOM 5258 C C . THR B 1 124 ? -16.406 35.25 17.266 1 84.94 124 THR B C 1
ATOM 5260 O O . THR B 1 124 ? -16.25 36.438 17.578 1 84.94 124 THR B O 1
ATOM 5263 N N . PHE B 1 125 ? -16.844 34.781 16.094 1 87.44 125 PHE B N 1
ATOM 5264 C CA . PHE B 1 125 ? -17.234 35.781 15.086 1 87.44 125 PHE B CA 1
ATOM 5265 C C . PHE B 1 125 ? -18.375 36.656 15.594 1 87.44 125 PHE B C 1
ATOM 5267 O O . PHE B 1 125 ? -18.359 37.875 15.414 1 87.44 125 PHE B O 1
ATOM 5274 N N . SER B 1 126 ? -19.312 36 16.234 1 89.31 126 SER B N 1
ATOM 5275 C CA . SER B 1 126 ? -20.453 36.75 16.781 1 89.31 126 SER B CA 1
ATOM 5276 C C . SER B 1 126 ? -20 37.781 17.812 1 89.31 126 SER B C 1
ATOM 5278 O O . SER B 1 126 ? -20.516 38.875 17.844 1 89.31 126 SER B O 1
ATOM 5280 N N . ALA B 1 127 ? -19.016 37.406 18.594 1 91.62 127 ALA B N 1
ATOM 5281 C CA . ALA B 1 127 ? -18.5 38.312 19.609 1 91.62 127 ALA B CA 1
ATOM 5282 C C . ALA B 1 127 ? -17.781 39.5 18.984 1 91.62 127 ALA B C 1
ATOM 5284 O O . ALA B 1 127 ? -17.891 40.625 19.469 1 91.62 127 ALA B O 1
ATOM 5285 N N . VAL B 1 128 ? -17.062 39.219 17.969 1 92.5 128 VAL B N 1
ATOM 5286 C CA . VAL B 1 128 ? -16.344 40.281 17.297 1 92.5 128 VAL B CA 1
ATOM 5287 C C . VAL B 1 128 ? -17.328 41.219 16.609 1 92.5 128 VAL B C 1
ATOM 5289 O O . VAL B 1 128 ? -17.141 42.438 16.641 1 92.5 128 VAL B O 1
ATOM 5292 N N . GLU B 1 129 ? -18.328 40.688 15.992 1 91.25 129 GLU B N 1
ATOM 5293 C CA . GLU B 1 129 ? -19.344 41.5 15.344 1 91.25 129 GLU B CA 1
ATOM 5294 C C . GLU B 1 129 ? -20.031 42.406 16.344 1 91.25 129 GLU B C 1
ATOM 5296 O O . GLU B 1 129 ? -20.281 43.594 16.047 1 91.25 129 GLU B O 1
ATOM 5301 N N . LYS B 1 130 ? -20.344 41.844 17.469 1 92.25 130 LYS B N 1
ATOM 5302 C CA . LYS B 1 130 ? -20.953 42.656 18.531 1 92.25 130 LYS B CA 1
ATOM 5303 C C . LYS B 1 130 ? -20 43.719 19.016 1 92.25 130 LYS B C 1
ATOM 5305 O O . LYS B 1 130 ? -20.406 44.844 19.297 1 92.25 130 LYS B O 1
ATOM 5310 N N . PHE B 1 131 ? -18.797 43.344 19.172 1 92.5 131 PHE B N 1
ATOM 5311 C CA . PHE B 1 131 ? -17.75 44.25 19.625 1 92.5 131 PHE B CA 1
ATOM 5312 C C . PHE B 1 131 ? -17.578 45.406 18.656 1 92.5 131 PHE B C 1
ATOM 5314 O O . PHE B 1 131 ? -17.344 46.531 19.078 1 92.5 131 PHE B O 1
ATOM 5321 N N . LEU B 1 132 ? -17.75 45.156 17.375 1 92.75 132 LEU B N 1
ATOM 5322 C CA . LEU B 1 132 ? -17.516 46.156 16.344 1 92.75 132 LEU B CA 1
ATOM 5323 C C . LEU B 1 132 ? -18.828 46.812 15.922 1 92.75 132 LEU B C 1
ATOM 5325 O O . LEU B 1 132 ? -18.859 47.594 14.969 1 92.75 132 LEU B O 1
ATOM 5329 N N . ALA B 1 133 ? -19.891 46.562 16.594 1 91.31 133 ALA B N 1
ATOM 5330 C CA . ALA B 1 133 ? -21.234 47.031 16.219 1 91.31 133 ALA B CA 1
ATOM 5331 C C . ALA B 1 133 ? -21.281 48.531 16.062 1 91.31 133 ALA B C 1
ATOM 5333 O O . ALA B 1 133 ? -21.875 49.062 15.117 1 91.31 133 ALA B O 1
ATOM 5334 N N . PRO B 1 134 ? -20.641 49.281 16.969 1 88.94 134 PRO B N 1
ATOM 5335 C CA . PRO B 1 134 ? -20.688 50.75 16.812 1 88.94 134 PRO B CA 1
ATOM 5336 C C . PRO B 1 134 ? -20.078 51.219 15.5 1 88.94 134 PRO B C 1
ATOM 5338 O O . PRO B 1 134 ? -20.609 52.156 14.875 1 88.94 134 PRO B O 1
ATOM 5341 N N . GLN B 1 135 ? -19.031 50.562 15.07 1 88.12 135 GLN B N 1
ATOM 5342 C CA . GLN B 1 135 ? -18.375 50.938 13.828 1 88.12 135 GLN B CA 1
ATOM 5343 C C . GLN B 1 135 ? -19.141 50.438 12.617 1 88.12 135 GLN B C 1
ATOM 5345 O O . GLN B 1 135 ? -19.25 51.125 11.594 1 88.12 135 GLN B O 1
ATOM 5350 N N . LEU B 1 136 ? -19.656 49.281 12.758 1 88 136 LEU B N 1
ATOM 5351 C CA . LEU B 1 136 ? -20.391 48.656 11.664 1 88 136 LEU B CA 1
ATOM 5352 C C . LEU B 1 136 ? -21.688 49.406 11.375 1 88 136 LEU B C 1
ATOM 5354 O O . LEU B 1 136 ? -22.172 49.406 10.234 1 88 136 LEU B O 1
ATOM 5358 N N . SER B 1 137 ? -22.203 50.031 12.398 1 83.75 137 SER B N 1
ATOM 5359 C CA . SER B 1 137 ? -23.453 50.781 12.242 1 83.75 137 SER B CA 1
ATOM 5360 C C . SER B 1 137 ? -23.188 52.25 11.938 1 83.75 137 SER B C 1
ATOM 5362 O O . SER B 1 137 ? -24.141 53.031 11.828 1 83.75 137 SER B O 1
ATOM 5364 N N . SER B 1 138 ? -21.984 52.594 11.82 1 83.56 138 SER B N 1
ATOM 5365 C CA . SER B 1 138 ? -21.641 53.969 11.562 1 83.56 138 SER B CA 1
ATOM 5366 C C . SER B 1 138 ? -22.188 54.438 10.219 1 83.56 138 SER B C 1
ATOM 5368 O O . SER B 1 138 ? -22.062 53.75 9.219 1 83.56 138 SER B O 1
ATOM 5370 N N . VAL B 1 139 ? -22.781 55.625 10.102 1 77.12 139 VAL B N 1
ATOM 5371 C CA . VAL B 1 139 ? -23.359 56.188 8.883 1 77.12 139 VAL B CA 1
ATOM 5372 C C . VAL B 1 139 ? -22.25 56.625 7.93 1 77.12 139 VAL B C 1
ATOM 5374 O O . VAL B 1 139 ? -22.469 56.719 6.723 1 77.12 139 VAL B O 1
ATOM 5377 N N . HIS B 1 140 ? -21.016 56.75 8.5 1 81.31 140 HIS B N 1
ATOM 5378 C CA . HIS B 1 140 ? -19.906 57.25 7.703 1 81.31 140 HIS B CA 1
ATOM 5379 C C . HIS B 1 140 ? -19.125 56.094 7.047 1 81.31 140 HIS B C 1
ATOM 5381 O O . HIS B 1 140 ? -18.156 56.344 6.336 1 81.31 140 HIS B O 1
ATOM 5387 N N . LEU B 1 141 ? -19.547 54.938 7.301 1 85.06 141 LEU B N 1
ATOM 5388 C CA . LEU B 1 141 ? -18.797 53.781 6.848 1 85.06 141 LEU B CA 1
ATOM 5389 C C . LEU B 1 141 ? -18.672 53.781 5.328 1 85.06 141 LEU B C 1
ATOM 5391 O O . LEU B 1 141 ? -17.594 53.5 4.789 1 85.06 141 LEU B O 1
ATOM 5395 N N . ARG B 1 142 ? -19.688 54.094 4.648 1 80.81 142 ARG B N 1
ATOM 5396 C CA . ARG B 1 142 ? -19.688 54.062 3.189 1 80.81 142 ARG B CA 1
ATOM 5397 C C . ARG B 1 142 ? -18.766 55.156 2.641 1 80.81 142 ARG B C 1
ATOM 5399 O O . ARG B 1 142 ? -18.062 54.969 1.653 1 80.81 142 ARG B O 1
ATOM 5406 N N . SER B 1 143 ? -18.906 56.281 3.262 1 83.44 143 SER B N 1
ATOM 5407 C CA . SER B 1 143 ? -18.062 57.375 2.814 1 83.44 143 SER B CA 1
ATOM 5408 C C . SER B 1 143 ? -16.578 57.094 3.047 1 83.44 143 SER B C 1
ATOM 5410 O O . SER B 1 143 ? -15.742 57.406 2.209 1 83.44 143 SER B O 1
ATOM 5412 N N . ILE B 1 144 ? -16.328 56.5 4.145 1 84.06 144 ILE B N 1
ATOM 5413 C CA . ILE B 1 144 ? -14.945 56.156 4.461 1 84.06 144 ILE B CA 1
ATOM 5414 C C . ILE B 1 144 ? -14.438 55.125 3.467 1 84.06 144 ILE B C 1
ATOM 5416 O O . ILE B 1 144 ? -13.32 55.219 2.957 1 84.06 144 ILE B O 1
ATOM 5420 N N . LEU B 1 145 ? -15.242 54.219 3.211 1 82.38 145 LEU B N 1
ATOM 5421 C CA . LEU B 1 145 ? -14.875 53.156 2.264 1 82.38 145 LEU B CA 1
ATOM 5422 C C . LEU B 1 145 ? -14.602 53.75 0.883 1 82.38 145 LEU B C 1
ATOM 5424 O O . LEU B 1 145 ? -13.648 53.344 0.211 1 82.38 145 LEU B O 1
ATOM 5428 N N . ALA B 1 146 ? -15.469 54.594 0.476 1 80.12 146 ALA B N 1
ATOM 5429 C CA . ALA B 1 146 ? -15.297 55.25 -0.82 1 80.12 146 ALA B CA 1
ATOM 5430 C C . ALA B 1 146 ? -13.977 56.031 -0.874 1 80.12 146 ALA B C 1
ATOM 5432 O O . ALA B 1 146 ? -13.266 55.969 -1.879 1 80.12 146 ALA B O 1
ATOM 5433 N N . SER B 1 147 ? -13.703 56.656 0.163 1 80.38 147 SER B N 1
ATOM 5434 C CA . SER B 1 147 ? -12.461 57.406 0.239 1 80.38 147 SER B CA 1
ATOM 5435 C C . SER B 1 147 ? -11.242 56.5 0.186 1 80.38 147 SER B C 1
ATOM 5437 O O . SER B 1 147 ? -10.266 56.781 -0.503 1 80.38 147 SER B O 1
ATOM 5439 N N . MET B 1 148 ? -11.359 55.438 0.913 1 79.69 148 MET B N 1
ATOM 5440 C CA . MET B 1 148 ? -10.25 54.469 0.937 1 79.69 148 MET B CA 1
ATOM 5441 C C . MET B 1 148 ? -10.07 53.812 -0.427 1 79.69 148 MET B C 1
ATOM 5443 O O . MET B 1 148 ? -8.945 53.562 -0.861 1 79.69 148 MET B O 1
ATOM 5447 N N . SER B 1 149 ? -11.156 53.531 -1.035 1 75.5 149 SER B N 1
ATOM 5448 C CA . SER B 1 149 ? -11.094 52.938 -2.369 1 75.5 149 SER B CA 1
ATOM 5449 C C . SER B 1 149 ? -10.43 53.906 -3.361 1 75.5 149 SER B C 1
ATOM 5451 O O . SER B 1 149 ? -9.664 53.469 -4.227 1 75.5 149 SER B O 1
ATOM 5453 N N . ALA B 1 150 ? -10.766 55.062 -3.178 1 73.5 150 ALA B N 1
ATOM 5454 C CA . ALA B 1 150 ? -10.164 56.062 -4.043 1 73.5 150 ALA B CA 1
ATOM 5455 C C . ALA B 1 150 ? -8.664 56.156 -3.818 1 73.5 150 ALA B C 1
ATOM 5457 O O . ALA B 1 150 ? -7.895 56.344 -4.766 1 73.5 150 ALA B O 1
ATOM 5458 N N . LEU B 1 151 ? -8.289 56.031 -2.611 1 70.69 151 LEU B N 1
ATOM 5459 C CA . LEU B 1 151 ? -6.871 56.062 -2.264 1 70.69 151 LEU B CA 1
ATOM 5460 C C . LEU B 1 151 ? -6.125 54.875 -2.869 1 70.69 151 LEU B C 1
ATOM 5462 O O . LEU B 1 151 ? -4.984 55.031 -3.316 1 70.69 151 LEU B O 1
ATOM 5466 N N . LEU B 1 152 ? -6.762 53.75 -2.869 1 70.81 152 LEU B N 1
ATOM 5467 C CA . LEU B 1 152 ? -6.156 52.562 -3.449 1 70.81 152 LEU B CA 1
ATOM 5468 C C . LEU B 1 152 ? -5.934 52.75 -4.949 1 70.81 152 LEU B C 1
ATOM 5470 O O . LEU B 1 152 ? -4.949 52.25 -5.496 1 70.81 152 LEU B O 1
ATOM 5474 N N . ASP B 1 153 ? -6.871 53.406 -5.484 1 62.25 153 ASP B N 1
ATOM 5475 C CA . ASP B 1 153 ? -6.766 53.656 -6.918 1 62.25 153 ASP B CA 1
ATOM 5476 C C . ASP B 1 153 ? -5.605 54.594 -7.223 1 62.25 153 ASP B C 1
ATOM 5478 O O . ASP B 1 153 ? -4.914 54.438 -8.227 1 62.25 153 ASP B O 1
ATOM 5482 N N . LEU B 1 154 ? -5.43 55.438 -6.324 1 54.19 154 LEU B N 1
ATOM 5483 C CA . LEU B 1 154 ? -4.406 56.469 -6.527 1 54.19 154 LEU B CA 1
ATOM 5484 C C . LEU B 1 154 ? -3.018 55.906 -6.223 1 54.19 154 LEU B C 1
ATOM 5486 O O . LEU B 1 154 ? -2.041 56.281 -6.875 1 54.19 154 LEU B O 1
ATOM 5490 N N . ALA B 1 155 ? -2.871 55.156 -5.129 1 57 155 ALA B N 1
ATOM 5491 C CA . ALA B 1 155 ? -1.575 54.656 -4.691 1 57 155 ALA B CA 1
ATOM 5492 C C . ALA B 1 155 ? -0.964 53.719 -5.742 1 57 155 ALA B C 1
ATOM 5494 O O . ALA B 1 155 ? 0.259 53.594 -5.832 1 57 155 ALA B O 1
ATOM 5495 N N . GLN B 1 156 ? -1.641 52.906 -6.465 1 53.22 156 GLN B N 1
ATOM 5496 C CA . GLN B 1 156 ? -1.107 51.844 -7.34 1 53.22 156 GLN B CA 1
ATOM 5497 C C . GLN B 1 156 ? -0.984 52.375 -8.773 1 53.22 156 GLN B C 1
ATOM 5499 O O . GLN B 1 156 ? -1.014 51.562 -9.719 1 53.22 156 GLN B O 1
ATOM 5504 N N . LYS B 1 157 ? -1.018 53.594 -9.047 1 49.06 157 LYS B N 1
ATOM 5505 C CA . LYS B 1 157 ? -0.791 53.812 -10.477 1 49.06 157 LYS B CA 1
ATOM 5506 C C . LYS B 1 157 ? 0.6 53.344 -10.891 1 49.06 157 LYS B C 1
ATOM 5508 O O . LYS B 1 157 ? 1.603 53.969 -10.555 1 49.06 157 LYS B O 1
ATOM 5513 N N . PRO B 1 158 ? 0.733 52.031 -10.938 1 49.44 158 PRO B N 1
ATOM 5514 C CA . PRO B 1 158 ? 2.033 51.719 -11.523 1 49.44 158 PRO B CA 1
ATOM 5515 C C . PRO B 1 158 ? 2.41 52.625 -12.688 1 49.44 158 PRO B C 1
ATOM 5517 O O . PRO B 1 158 ? 1.535 53.094 -13.414 1 49.44 158 PRO B O 1
ATOM 5520 N N . ARG B 1 159 ? 3.512 53.094 -12.516 1 46.69 159 ARG B N 1
ATOM 5521 C CA . ARG B 1 159 ? 3.969 53.844 -13.68 1 46.69 159 ARG B CA 1
ATOM 5522 C C . ARG B 1 159 ? 3.727 53.062 -14.961 1 46.69 159 ARG B C 1
ATOM 5524 O O . ARG B 1 159 ? 3.916 51.844 -14.992 1 46.69 159 ARG B O 1
ATOM 5531 N N . PHE B 1 160 ? 3.004 53.625 -15.828 1 48.41 160 PHE B N 1
ATOM 5532 C CA . PHE B 1 160 ? 2.828 53.094 -17.172 1 48.41 160 PHE B CA 1
ATOM 5533 C C . PHE B 1 160 ? 4.047 52.281 -17.594 1 48.41 160 PHE B C 1
ATOM 5535 O O . PHE B 1 160 ? 3.912 51.219 -18.234 1 48.41 160 PHE B O 1
ATOM 5542 N N . SER B 1 161 ? 5.098 52.688 -17.219 1 46.16 161 SER B N 1
ATOM 5543 C CA . SER B 1 161 ? 6.352 52.031 -17.609 1 46.16 161 SER B CA 1
ATOM 5544 C C . SER B 1 161 ? 6.504 50.688 -16.922 1 46.16 161 SER B C 1
ATOM 5546 O O . SER B 1 161 ? 7 49.75 -17.531 1 46.16 161 SER B O 1
ATOM 5548 N N . THR B 1 162 ? 6.129 50.562 -15.711 1 49.34 162 THR B N 1
ATOM 5549 C CA . THR B 1 162 ? 6.25 49.281 -15.031 1 49.34 162 THR B CA 1
ATOM 5550 C C . THR B 1 162 ? 5.215 48.281 -15.555 1 49.34 162 THR B C 1
ATOM 5552 O O . THR B 1 162 ? 5.492 47.094 -15.656 1 49.34 162 THR B O 1
ATOM 5555 N N . ALA B 1 163 ? 4.059 48.812 -15.812 1 50.78 163 ALA B N 1
ATOM 5556 C CA . ALA B 1 163 ? 3.049 47.969 -16.469 1 50.78 163 ALA B CA 1
ATOM 5557 C C . ALA B 1 163 ? 3.576 47.406 -17.781 1 50.78 163 ALA B C 1
ATOM 5559 O O . ALA B 1 163 ? 3.27 46.281 -18.125 1 50.78 163 ALA B O 1
ATOM 5560 N N . LEU B 1 164 ? 4.316 48.25 -18.391 1 49.56 164 LEU B N 1
ATOM 5561 C CA . LEU B 1 164 ? 4.898 47.781 -19.641 1 49.56 164 LEU B CA 1
ATOM 5562 C C . LEU B 1 164 ? 5.988 46.75 -19.406 1 49.56 164 LEU B C 1
ATOM 5564 O O . LEU B 1 164 ? 6.16 45.812 -20.188 1 49.56 164 LEU B O 1
ATOM 5568 N N . ARG B 1 165 ? 6.617 46.812 -18.297 1 50.53 165 ARG B N 1
ATOM 5569 C CA . ARG B 1 165 ? 7.742 45.938 -18.031 1 50.53 165 ARG B CA 1
ATOM 5570 C C . ARG B 1 165 ? 7.273 44.625 -17.391 1 50.53 165 ARG B C 1
ATOM 5572 O O . ARG B 1 165 ? 7.855 43.562 -17.625 1 50.53 165 ARG B O 1
ATOM 5579 N N . ARG B 1 166 ? 6.203 44.781 -16.625 1 54.34 166 ARG B N 1
ATOM 5580 C CA . ARG B 1 166 ? 5.715 43.562 -15.977 1 54.34 166 ARG B CA 1
ATOM 5581 C C . ARG B 1 166 ? 4.195 43.469 -16.062 1 54.34 166 ARG B C 1
ATOM 5583 O O . ARG B 1 166 ? 3.51 43.531 -15.039 1 54.34 166 ARG B O 1
ATOM 5590 N N . PRO B 1 167 ? 3.785 43.375 -17.25 1 55.72 167 PRO B N 1
ATOM 5591 C CA . PRO B 1 167 ? 2.338 43.438 -17.469 1 55.72 167 PRO B CA 1
ATOM 5592 C C . PRO B 1 167 ? 1.563 42.438 -16.625 1 55.72 167 PRO B C 1
ATOM 5594 O O . PRO B 1 167 ? 0.459 42.719 -16.156 1 55.72 167 PRO B O 1
ATOM 5597 N N . TRP B 1 168 ? 2.244 41.438 -16.359 1 56.31 168 TRP B N 1
ATOM 5598 C CA . TRP B 1 168 ? 1.533 40.406 -15.609 1 56.31 168 TRP B CA 1
ATOM 5599 C C . TRP B 1 168 ? 1.388 40.812 -14.141 1 56.31 168 TRP B C 1
ATOM 5601 O O . TRP B 1 168 ? 0.349 40.562 -13.523 1 56.31 168 TRP B O 1
ATOM 5611 N N . SER B 1 169 ? 2.387 41.406 -13.734 1 55.06 169 SER B N 1
ATOM 5612 C CA . SER B 1 169 ? 2.301 41.906 -12.375 1 55.06 169 SER B CA 1
ATOM 5613 C C . SER B 1 169 ? 1.233 43 -12.25 1 55.06 169 SER B C 1
ATOM 5615 O O . SER B 1 169 ? 0.508 43.062 -11.258 1 55.06 169 SER B O 1
ATOM 5617 N N . TRP B 1 170 ? 1.191 43.719 -13.328 1 58.22 170 TRP B N 1
ATOM 5618 C CA . TRP B 1 170 ? 0.201 44.812 -13.344 1 58.22 170 TRP B CA 1
ATOM 5619 C C . TRP B 1 170 ? -1.213 44.25 -13.422 1 58.22 170 TRP B C 1
ATOM 5621 O O . TRP B 1 170 ? -2.115 44.719 -12.727 1 58.22 170 TRP B O 1
ATOM 5631 N N . ALA B 1 171 ? -1.374 43.344 -14.195 1 58.47 171 ALA B N 1
ATOM 5632 C CA . ALA B 1 171 ? -2.686 42.719 -14.328 1 58.47 171 ALA B CA 1
ATOM 5633 C C . ALA B 1 171 ? -3.111 42.062 -13.023 1 58.47 171 ALA B C 1
ATOM 5635 O O . ALA B 1 171 ? -4.266 42.156 -12.609 1 58.47 171 ALA B O 1
ATOM 5636 N N . LYS B 1 172 ? -2.164 41.531 -12.367 1 61.16 172 LYS B N 1
ATOM 5637 C CA . LYS B 1 172 ? -2.443 40.906 -11.078 1 61.16 172 LYS B CA 1
ATOM 5638 C C . LYS B 1 172 ? -2.879 41.938 -10.047 1 61.16 172 LYS B C 1
ATOM 5640 O O . LYS B 1 172 ? -3.828 41.719 -9.289 1 61.16 172 LYS B O 1
ATOM 5645 N N . PHE B 1 173 ? -2.154 42.969 -10.188 1 60.44 173 PHE B N 1
ATOM 5646 C CA . PHE B 1 173 ? -2.441 44.062 -9.242 1 60.44 173 PHE B CA 1
ATOM 5647 C C . PHE B 1 173 ? -3.842 44.625 -9.461 1 60.44 173 PHE B C 1
ATOM 5649 O O . PHE B 1 173 ? -4.59 44.812 -8.508 1 60.44 173 PHE B O 1
ATOM 5656 N N . LEU B 1 174 ? -4.148 44.75 -10.711 1 61.94 174 LEU B N 1
ATOM 5657 C CA . LEU B 1 174 ? -5.461 45.281 -11.031 1 61.94 174 LEU B CA 1
ATOM 5658 C C . LEU B 1 174 ? -6.57 44.344 -10.602 1 61.94 174 LEU B C 1
ATOM 5660 O O . LEU B 1 174 ? -7.602 44.781 -10.078 1 61.94 174 LEU B O 1
ATOM 5664 N N . LEU B 1 175 ? -6.285 43.188 -10.805 1 63.06 175 LEU B N 1
ATOM 5665 C CA . LEU B 1 175 ? -7.266 42.156 -10.422 1 63.06 175 LEU B CA 1
ATOM 5666 C C . LEU B 1 175 ? -7.441 42.125 -8.906 1 63.06 175 LEU B C 1
ATOM 5668 O O . LEU B 1 175 ? -8.57 42.062 -8.414 1 63.06 175 LEU B O 1
ATOM 5672 N N . LEU B 1 176 ? -6.371 42.25 -8.242 1 65.31 176 LEU B N 1
ATOM 5673 C CA . LEU B 1 176 ? -6.414 42.219 -6.785 1 65.31 176 LEU B CA 1
ATOM 5674 C C . LEU B 1 176 ? -7.133 43.438 -6.23 1 65.31 176 LEU B C 1
ATOM 5676 O O . LEU B 1 176 ? -7.91 43.344 -5.277 1 65.31 176 LEU B O 1
ATOM 5680 N N . ARG B 1 177 ? -6.82 44.5 -6.84 1 65.44 177 ARG B N 1
ATOM 5681 C CA . ARG B 1 177 ? -7.445 45.75 -6.414 1 65.44 177 ARG B CA 1
ATOM 5682 C C . ARG B 1 177 ? -8.953 45.688 -6.602 1 65.44 177 ARG B C 1
ATOM 5684 O O . ARG B 1 177 ? -9.711 46.094 -5.715 1 65.44 177 ARG B O 1
ATOM 5691 N N . THR B 1 178 ? -9.305 45.156 -7.734 1 65.44 178 THR B N 1
ATOM 5692 C CA . THR B 1 178 ? -10.727 45.094 -8.031 1 65.44 178 THR B CA 1
ATOM 5693 C C . THR B 1 178 ? -11.422 44.125 -7.09 1 65.44 178 THR B C 1
ATOM 5695 O O . THR B 1 178 ? -12.523 44.406 -6.598 1 65.44 178 THR B O 1
ATOM 5698 N N . LEU B 1 179 ? -10.781 43.156 -6.848 1 67.88 179 LEU B N 1
ATOM 5699 C CA . LEU B 1 179 ? -11.352 42.156 -5.957 1 67.88 179 LEU B CA 1
ATOM 5700 C C . LEU B 1 179 ? -11.477 42.688 -4.535 1 67.88 179 LEU B C 1
ATOM 5702 O O . LEU B 1 179 ? -12.484 42.469 -3.865 1 67.88 179 LEU B O 1
ATOM 5706 N N . ALA B 1 180 ? -10.445 43.344 -4.137 1 70.06 180 ALA B N 1
ATOM 5707 C CA . ALA B 1 180 ? -10.453 43.938 -2.797 1 70.06 180 ALA B CA 1
ATOM 5708 C C . ALA B 1 180 ? -11.586 44.938 -2.633 1 70.06 180 ALA B C 1
ATOM 5710 O O . ALA B 1 180 ? -12.273 44.938 -1.609 1 70.06 180 ALA B O 1
ATOM 5711 N N . ARG B 1 181 ? -11.734 45.656 -3.67 1 69.81 181 ARG B N 1
ATOM 5712 C CA . ARG B 1 181 ? -12.805 46.656 -3.643 1 69.81 181 ARG B CA 1
ATOM 5713 C C . ARG B 1 181 ? -14.172 45.969 -3.607 1 69.81 181 ARG B C 1
ATOM 5715 O O . ARG B 1 181 ? -15.031 46.344 -2.805 1 69.81 181 ARG B O 1
ATOM 5722 N N . ASP B 1 182 ? -14.336 45.031 -4.449 1 71.5 182 ASP B N 1
ATOM 5723 C CA . ASP B 1 182 ? -15.633 44.375 -4.551 1 71.5 182 ASP B CA 1
ATOM 5724 C C . ASP B 1 182 ? -15.984 43.656 -3.25 1 71.5 182 ASP B C 1
ATOM 5726 O O . ASP B 1 182 ? -17.125 43.719 -2.789 1 71.5 182 ASP B O 1
ATOM 5730 N N . ILE B 1 183 ? -15.055 43.062 -2.654 1 73.44 183 ILE B N 1
ATOM 5731 C CA . ILE B 1 183 ? -15.273 42.312 -1.419 1 73.44 183 ILE B CA 1
ATOM 5732 C C . ILE B 1 183 ? -15.602 43.281 -0.286 1 73.44 183 ILE B C 1
ATOM 5734 O O . ILE B 1 183 ? -16.516 43.031 0.503 1 73.44 183 ILE B O 1
ATOM 5738 N N . SER B 1 184 ? -14.875 44.344 -0.236 1 77.19 184 SER B N 1
ATOM 5739 C CA . SER B 1 184 ? -15.07 45.312 0.839 1 77.19 184 SER B CA 1
ATOM 5740 C C . SER B 1 184 ? -16.453 45.969 0.752 1 77.19 184 SER B C 1
ATOM 5742 O O . SER B 1 184 ? -17.094 46.188 1.775 1 77.19 184 SER B O 1
ATOM 5744 N N . LEU B 1 185 ? -16.797 46.156 -0.496 1 73.38 185 LEU B N 1
ATOM 5745 C CA . LEU B 1 185 ? -18.125 46.719 -0.702 1 73.38 185 LEU B CA 1
ATOM 5746 C C . LEU B 1 185 ? -19.203 45.75 -0.275 1 73.38 185 LEU B C 1
ATOM 5748 O O . LEU B 1 185 ? -20.219 46.156 0.322 1 73.38 185 LEU B O 1
ATOM 5752 N N . ARG B 1 186 ? -18.984 44.594 -0.533 1 74.38 186 ARG B N 1
ATOM 5753 C CA . ARG B 1 186 ? -19.953 43.562 -0.176 1 74.38 186 ARG B CA 1
ATOM 5754 C C . ARG B 1 186 ? -20.047 43.406 1.337 1 74.38 186 ARG B C 1
ATOM 5756 O O . ARG B 1 186 ? -21.125 43.125 1.877 1 74.38 186 ARG B O 1
ATOM 5763 N N . VAL B 1 187 ? -18.953 43.531 1.98 1 77.44 187 VAL B N 1
ATOM 5764 C CA . VAL B 1 187 ? -18.891 43.281 3.418 1 77.44 187 VAL B CA 1
ATOM 5765 C C . VAL B 1 187 ? -19.453 44.469 4.176 1 77.44 187 VAL B C 1
ATOM 5767 O O . VAL B 1 187 ? -20.188 44.312 5.145 1 77.44 187 VAL B O 1
ATOM 5770 N N . LEU B 1 188 ? -19.141 45.625 3.797 1 79.19 188 LEU B N 1
ATOM 5771 C CA . LEU B 1 188 ? -19.438 46.812 4.605 1 79.19 188 LEU B CA 1
ATOM 5772 C C . LEU B 1 188 ? -20.672 47.531 4.086 1 79.19 188 LEU B C 1
ATOM 5774 O O . LEU B 1 188 ? -21.25 48.375 4.789 1 79.19 188 LEU B O 1
ATOM 5778 N N . SER B 1 189 ? -20.984 47.312 2.828 1 67.56 189 SER B N 1
ATOM 5779 C CA . SER B 1 189 ? -22.188 47.938 2.264 1 67.56 189 SER B CA 1
ATOM 5780 C C . SER B 1 189 ? -22.984 46.906 1.443 1 67.56 189 SER B C 1
ATOM 5782 O O . SER B 1 189 ? -22.953 46.938 0.211 1 67.56 189 SER B O 1
ATOM 5784 N N . PRO B 1 190 ? -23.484 45.812 2.191 1 59.44 190 PRO B N 1
ATOM 5785 C CA . PRO B 1 190 ? -24.203 44.812 1.42 1 59.44 190 PRO B CA 1
ATOM 5786 C C . PRO B 1 190 ? -25.219 45.406 0.46 1 59.44 190 PRO B C 1
ATOM 5788 O O . PRO B 1 190 ? -25.844 46.438 0.774 1 59.44 190 PRO B O 1
ATOM 5791 N N . PRO B 1 191 ? -25.031 45 -0.807 1 50.88 191 PRO B N 1
ATOM 5792 C CA . PRO B 1 191 ? -25.891 45.625 -1.815 1 50.88 191 PRO B CA 1
ATOM 5793 C C . PRO B 1 191 ? -27.359 45.688 -1.382 1 50.88 191 PRO B C 1
ATOM 5795 O O . PRO B 1 191 ? -27.828 44.812 -0.659 1 50.88 191 PRO B O 1
ATOM 5798 N N . THR B 1 192 ? -27.812 46.875 -1.267 1 46.16 192 THR B N 1
ATOM 5799 C CA . THR B 1 192 ? -29.266 46.969 -1.167 1 46.16 192 THR B CA 1
ATOM 5800 C C . THR B 1 192 ? -29.938 46.062 -2.189 1 46.16 192 THR B C 1
ATOM 5802 O O . THR B 1 192 ? -29.328 45.688 -3.188 1 46.16 192 THR B O 1
ATOM 5805 N N . ALA B 1 193 ? -31.219 45.594 -2.047 1 40.09 193 ALA B N 1
ATOM 5806 C CA . ALA B 1 193 ? -32.094 44.906 -2.967 1 40.09 193 ALA B CA 1
ATOM 5807 C C . ALA B 1 193 ? -32 45.5 -4.375 1 40.09 193 ALA B C 1
ATOM 5809 O O . ALA B 1 193 ? -32.188 46.688 -4.57 1 40.09 193 ALA B O 1
ATOM 5810 N N . GLY B 1 194 ? -31.172 44.781 -5.445 1 46.56 194 GLY B N 1
ATOM 5811 C CA . GLY B 1 194 ? -31.125 45.094 -6.863 1 46.56 194 GLY B CA 1
ATOM 5812 C C . GLY B 1 194 ? -29.734 45.281 -7.402 1 46.56 194 GLY B C 1
ATOM 5813 O O . GLY B 1 194 ? -29.531 45.406 -8.609 1 46.56 194 GLY B O 1
ATOM 5814 N N . GLU B 1 195 ? -28.734 45.656 -6.625 1 49.69 195 GLU B N 1
ATOM 5815 C CA . GLU B 1 195 ? -27.438 45.969 -7.223 1 49.69 195 GLU B CA 1
ATOM 5816 C C . GLU B 1 195 ? -26.594 44.719 -7.434 1 49.69 195 GLU B C 1
ATOM 5818 O O . GLU B 1 195 ? -26.453 43.906 -6.523 1 49.69 195 GLU B O 1
ATOM 5823 N N . PRO B 1 196 ? -26.25 44.438 -8.617 1 50.5 196 PRO B N 1
ATOM 5824 C CA . PRO B 1 196 ? -25.5 43.219 -8.945 1 50.5 196 PRO B CA 1
ATOM 5825 C C . PRO B 1 196 ? -24.156 43.156 -8.219 1 50.5 196 PRO B C 1
ATOM 5827 O O . PRO B 1 196 ? -23.531 44.188 -7.961 1 50.5 196 PRO B O 1
ATOM 5830 N N . PRO B 1 197 ? -23.844 42.094 -7.656 1 54.84 197 PRO B N 1
ATOM 5831 C CA . PRO B 1 197 ? -22.5 41.938 -7.086 1 54.84 197 PRO B CA 1
ATOM 5832 C C . PRO B 1 197 ? -21.391 42.312 -8.07 1 54.84 197 PRO B C 1
ATOM 5834 O O . PRO B 1 197 ? -21.625 42.344 -9.281 1 54.84 197 PRO B O 1
ATOM 5837 N N . GLY B 1 198 ? -20.328 43.031 -7.641 1 55.75 198 GLY B N 1
ATOM 5838 C CA . GLY B 1 198 ? -19.234 43.375 -8.523 1 55.75 198 GLY B CA 1
ATOM 5839 C C . GLY B 1 198 ? -18.906 42.281 -9.531 1 55.75 198 GLY B C 1
ATOM 5840 O O . GLY B 1 198 ? -19.219 41.125 -9.32 1 55.75 198 GLY B O 1
ATOM 5841 N N . ALA B 1 199 ? -18.609 42.688 -10.75 1 52.62 199 ALA B N 1
ATOM 5842 C CA . ALA B 1 199 ? -18.406 41.844 -11.922 1 52.62 199 ALA B CA 1
ATOM 5843 C C . ALA B 1 199 ? -17.547 40.625 -11.578 1 52.62 199 ALA B C 1
ATOM 5845 O O . ALA B 1 199 ? -17.844 39.5 -11.969 1 52.62 199 ALA B O 1
ATOM 5846 N N . LEU B 1 200 ? -16.516 40.969 -10.852 1 55.56 200 LEU B N 1
ATOM 5847 C CA . LEU B 1 200 ? -15.578 39.875 -10.656 1 55.56 200 LEU B CA 1
ATOM 5848 C C . LEU B 1 200 ? -16.109 38.875 -9.617 1 55.56 200 LEU B C 1
ATOM 5850 O O . LEU B 1 200 ? -15.891 37.688 -9.734 1 55.56 200 LEU B O 1
ATOM 5854 N N . LEU B 1 201 ? -16.812 39.469 -8.695 1 56.62 201 LEU B N 1
ATOM 5855 C CA . LEU B 1 201 ? -17.391 38.562 -7.695 1 56.62 201 LEU B CA 1
ATOM 5856 C C . LEU B 1 201 ? -18.5 37.719 -8.297 1 56.62 201 LEU B C 1
ATOM 5858 O O . LEU B 1 201 ? -18.703 36.562 -7.902 1 56.62 201 LEU B O 1
ATOM 5862 N N . SER B 1 202 ? -19.203 38.312 -9.219 1 52.56 202 SER B N 1
ATOM 5863 C CA . SER B 1 202 ? -20.219 37.562 -9.914 1 52.56 202 SER B CA 1
ATOM 5864 C C . SER B 1 202 ? -19.594 36.406 -10.719 1 52.56 202 SER B C 1
ATOM 5866 O O . SER B 1 202 ? -20.141 35.312 -10.758 1 52.56 202 SER B O 1
ATOM 5868 N N . LEU B 1 203 ? -18.547 36.719 -11.312 1 51.19 203 LEU B N 1
ATOM 5869 C CA . LEU B 1 203 ? -17.844 35.656 -12.023 1 51.19 203 LEU B CA 1
ATOM 5870 C C . LEU B 1 203 ? -17.266 34.656 -11.055 1 51.19 203 LEU B C 1
ATOM 5872 O O . LEU B 1 203 ? -17.281 33.438 -11.336 1 51.19 203 LEU B O 1
ATOM 5876 N N . ALA B 1 204 ? -16.797 35.188 -10.008 1 53.56 204 ALA B N 1
ATOM 5877 C CA . ALA B 1 204 ? -16.219 34.312 -8.992 1 53.56 204 ALA B CA 1
ATOM 5878 C C . ALA B 1 204 ? -17.266 33.375 -8.414 1 53.56 204 ALA B C 1
ATOM 5880 O O . ALA B 1 204 ? -16.953 32.219 -8.047 1 53.56 204 ALA B O 1
ATOM 5881 N N . ARG B 1 205 ? -18.453 33.875 -8.344 1 52.38 205 ARG B N 1
ATOM 5882 C CA . ARG B 1 205 ? -19.531 33.062 -7.84 1 52.38 205 ARG B CA 1
ATOM 5883 C C . ARG B 1 205 ? -19.766 31.844 -8.742 1 52.38 205 ARG B C 1
ATOM 5885 O O . ARG B 1 205 ? -20.172 30.781 -8.266 1 52.38 205 ARG B O 1
ATOM 5892 N N . ILE B 1 206 ? -19.703 32.062 -10.031 1 46.28 206 ILE B N 1
ATOM 5893 C CA . ILE B 1 206 ? -19.891 30.938 -10.93 1 46.28 206 ILE B CA 1
ATOM 5894 C C . ILE B 1 206 ? -18.828 29.875 -10.656 1 46.28 206 ILE B C 1
ATOM 5896 O O . ILE B 1 206 ? -19.109 28.672 -10.688 1 46.28 206 ILE B O 1
ATOM 5900 N N . PHE B 1 207 ? -17.672 30.375 -10.438 1 49.12 207 PHE B N 1
ATOM 5901 C CA . PHE B 1 207 ? -16.578 29.438 -10.188 1 49.12 207 PHE B CA 1
ATOM 5902 C C . PHE B 1 207 ? -16.297 29.344 -8.695 1 49.12 207 PHE B C 1
ATOM 5904 O O . PHE B 1 207 ? -15.148 29.109 -8.297 1 49.12 207 PHE B O 1
ATOM 5911 N N . GLN B 1 208 ? -17.312 29.609 -7.918 1 47.72 208 GLN B N 1
ATOM 5912 C CA . GLN B 1 208 ? -17.266 29.844 -6.477 1 47.72 208 GLN B CA 1
ATOM 5913 C C . GLN B 1 208 ? -16.531 28.719 -5.758 1 47.72 208 GLN B C 1
ATOM 5915 O O . GLN B 1 208 ? -15.672 28.969 -4.91 1 47.72 208 GLN B O 1
ATOM 5920 N N . PRO B 1 209 ? -16.953 27.578 -6.133 1 46.31 209 PRO B N 1
ATOM 5921 C CA . PRO B 1 209 ? -16.219 26.562 -5.363 1 46.31 209 PRO B CA 1
ATOM 5922 C C . PRO B 1 209 ? -14.727 26.562 -5.656 1 46.31 209 PRO B C 1
ATOM 5924 O O . PRO B 1 209 ? -13.914 26.391 -4.746 1 46.31 209 PRO B O 1
ATOM 5927 N N . PHE B 1 210 ? -14.445 26.828 -6.887 1 46.78 210 PHE B N 1
ATOM 5928 C CA . PHE B 1 210 ? -13.039 26.828 -7.254 1 46.78 210 PHE B CA 1
ATOM 5929 C C . PHE B 1 210 ? -12.305 28 -6.617 1 46.78 210 PHE B C 1
ATOM 5931 O O . PHE B 1 210 ? -11.211 27.828 -6.078 1 46.78 210 PHE B O 1
ATOM 5938 N N . TRP B 1 211 ? -12.922 29.094 -6.652 1 48.38 211 TRP B N 1
ATOM 5939 C CA . TRP B 1 211 ? -12.25 30.281 -6.152 1 48.38 211 TRP B CA 1
ATOM 5940 C C . TRP B 1 211 ? -12.062 30.219 -4.641 1 48.38 211 TRP B C 1
ATOM 5942 O O . TRP B 1 211 ? -11.047 30.656 -4.113 1 48.38 211 TRP B O 1
ATOM 5952 N N . TYR B 1 212 ? -13.078 29.719 -4.039 1 45.59 212 TYR B N 1
ATOM 5953 C CA . TYR B 1 212 ? -12.945 29.5 -2.604 1 45.59 212 TYR B CA 1
ATOM 5954 C C . TYR B 1 212 ? -11.758 28.609 -2.297 1 45.59 212 TYR B C 1
ATOM 5956 O O . TYR B 1 212 ? -10.922 28.938 -1.446 1 45.59 212 TYR B O 1
ATOM 5964 N N . HIS B 1 213 ? -11.812 27.609 -3.09 1 45.72 213 HIS B N 1
ATOM 5965 C CA . HIS B 1 213 ? -10.742 26.656 -2.828 1 45.72 213 HIS B CA 1
ATOM 5966 C C . HIS B 1 213 ? -9.391 27.219 -3.268 1 45.72 213 HIS B C 1
ATOM 5968 O O . HIS B 1 213 ? -8.367 26.953 -2.635 1 45.72 213 HIS B O 1
ATOM 5974 N N . PHE B 1 214 ? -9.508 27.891 -4.289 1 45.97 214 PHE B N 1
ATOM 5975 C CA . PHE B 1 214 ? -8.289 28.562 -4.73 1 45.97 214 PHE B CA 1
ATOM 5976 C C . PHE B 1 214 ? -7.793 29.531 -3.662 1 45.97 214 PHE B C 1
ATOM 597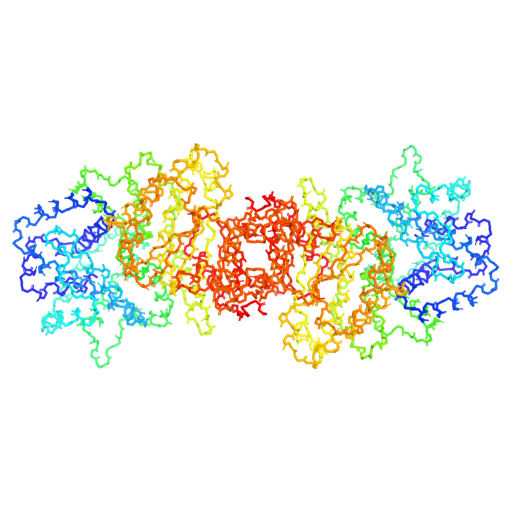8 O O . PHE B 1 214 ? -6.609 29.531 -3.32 1 45.97 214 PHE B O 1
ATOM 5985 N N . HIS B 1 215 ? -8.703 30.281 -3.283 1 48.53 215 HIS B N 1
ATOM 5986 C CA . HIS B 1 215 ? -8.344 31.219 -2.234 1 48.53 215 HIS B CA 1
ATOM 5987 C C . HIS B 1 215 ? -7.82 30.5 -0.994 1 48.53 215 HIS B C 1
ATOM 5989 O O . HIS B 1 215 ? -6.816 30.906 -0.41 1 48.53 215 HIS B O 1
ATOM 5995 N N . TYR B 1 216 ? -8.578 29.453 -0.706 1 47.03 216 TYR B N 1
ATOM 5996 C CA . TYR B 1 216 ? -8.172 28.672 0.455 1 47.03 216 TYR B CA 1
ATOM 5997 C C . TYR B 1 216 ? -6.797 28.047 0.239 1 47.03 216 TYR B C 1
ATOM 5999 O O . TYR B 1 216 ? -5.996 27.953 1.173 1 47.03 216 TYR B O 1
ATOM 6007 N N . SER B 1 217 ? -6.746 27.625 -1.002 1 44.47 217 SER B N 1
ATOM 6008 C CA . SER B 1 217 ? -5.445 27.031 -1.3 1 44.47 217 SER B CA 1
ATOM 6009 C C . SER B 1 217 ? -4.34 28.078 -1.277 1 44.47 217 SER B C 1
ATOM 6011 O O . SER B 1 217 ? -3.203 27.781 -0.9 1 44.47 217 SER B O 1
ATOM 6013 N N . ALA B 1 218 ? -4.723 29.172 -1.8 1 42.84 218 ALA B N 1
ATOM 6014 C CA . ALA B 1 218 ? -3.771 30.281 -1.844 1 42.84 218 ALA B CA 1
ATOM 6015 C C . ALA B 1 218 ? -3.619 30.922 -0.47 1 42.84 218 ALA B C 1
ATOM 6017 O O . ALA B 1 218 ? -2.535 31.391 -0.112 1 42.84 218 ALA B O 1
ATOM 6018 N N . CYS B 1 219 ? -4.883 31 0.199 1 41.62 219 CYS B N 1
ATOM 6019 C CA . CYS B 1 219 ? -4.93 31.625 1.517 1 41.62 219 CYS B CA 1
ATOM 6020 C C . CYS B 1 219 ? -5.531 30.672 2.549 1 41.62 219 CYS B C 1
ATOM 6022 O O . CYS B 1 219 ? -6.703 30.812 2.912 1 41.62 219 CYS B O 1
ATOM 6024 N N . PRO B 1 220 ? -4.93 29.5 2.766 1 40.16 220 PRO B N 1
ATOM 6025 C CA . PRO B 1 220 ? -5.547 28.547 3.68 1 40.16 220 PRO B CA 1
ATOM 6026 C C . PRO B 1 220 ? -6.062 29.188 4.961 1 40.16 220 PRO B C 1
ATOM 6028 O O . PRO B 1 220 ? -5.621 30.281 5.324 1 40.16 220 PRO B O 1
ATOM 6031 N N . ARG B 1 221 ? -7.207 28.672 5.516 1 40.53 221 ARG B N 1
ATOM 6032 C CA . ARG B 1 221 ? -7.906 29.219 6.68 1 40.53 221 ARG B CA 1
ATOM 6033 C C . ARG B 1 221 ? -6.93 29.844 7.664 1 40.53 221 ARG B C 1
ATOM 6035 O O . ARG B 1 221 ? -7.168 30.953 8.164 1 40.53 221 ARG B O 1
ATOM 6042 N N . VAL B 1 222 ? -6.41 28.938 8.383 1 36.38 222 VAL B N 1
ATOM 6043 C CA . VAL B 1 222 ? -5.754 29.531 9.531 1 36.38 222 VAL B CA 1
ATOM 6044 C C . VAL B 1 222 ? -4.875 30.703 9.078 1 36.38 222 VAL B C 1
ATOM 6046 O O . VAL B 1 222 ? -4.77 31.703 9.781 1 36.38 222 VAL B O 1
ATOM 6049 N N . LEU B 1 223 ? -3.736 30.5 8.281 1 41.81 223 LEU B N 1
ATOM 6050 C CA . LEU B 1 223 ? -2.65 31.469 8.164 1 41.81 223 LEU B CA 1
ATOM 6051 C C . LEU B 1 223 ? -2.945 32.469 7.07 1 41.81 223 LEU B C 1
ATOM 6053 O O . LEU B 1 223 ? -2.242 32.531 6.059 1 41.81 223 LEU B O 1
ATOM 6057 N N . THR B 1 224 ? -4.25 32.781 7.129 1 46.06 224 THR B N 1
ATOM 6058 C CA . THR B 1 224 ? -4.859 33.719 6.203 1 46.06 224 THR B CA 1
ATOM 6059 C C . THR B 1 224 ? -3.98 34.969 6.051 1 46.06 224 THR B C 1
ATOM 6061 O O . THR B 1 224 ? -3.801 35.469 4.941 1 46.06 224 THR B O 1
ATOM 6064 N N . LEU B 1 225 ? -3.484 35.25 7.137 1 53.62 225 LEU B N 1
ATOM 6065 C CA . LEU B 1 225 ? -2.697 36.469 7.02 1 53.62 225 LEU B CA 1
ATOM 6066 C C . LEU B 1 225 ? -1.443 36.219 6.188 1 53.62 225 LEU B C 1
ATOM 6068 O O . LEU B 1 225 ? -1.015 37.094 5.438 1 53.62 225 LEU B O 1
ATOM 6072 N N . ALA B 1 226 ? -1.082 34.906 6.242 1 53.81 226 ALA B N 1
ATOM 6073 C CA . ALA B 1 226 ? 0.097 34.594 5.449 1 53.81 226 ALA B CA 1
ATOM 6074 C C . ALA B 1 226 ? -0.228 34.562 3.959 1 53.81 226 ALA B C 1
ATOM 6076 O O . ALA B 1 226 ? 0.567 35.031 3.143 1 53.81 226 ALA B O 1
ATOM 6077 N N . GLY B 1 227 ? -1.344 34.031 3.734 1 56.62 227 GLY B N 1
ATOM 6078 C CA . GLY B 1 227 ? -1.751 34.062 2.34 1 56.62 227 GLY B CA 1
ATOM 6079 C C . GLY B 1 227 ? -1.926 35.438 1.794 1 56.62 227 GLY B C 1
ATOM 6080 O O . GLY B 1 227 ? -1.522 35.75 0.665 1 56.62 227 GLY B O 1
ATOM 6081 N N . LEU B 1 228 ? -2.475 36.25 2.668 1 59.56 228 LEU B N 1
ATOM 6082 C CA . LEU B 1 228 ? -2.637 37.656 2.287 1 59.56 228 LEU B CA 1
ATOM 6083 C C . LEU B 1 228 ? -1.282 38.312 2.08 1 59.56 228 LEU B C 1
ATOM 6085 O O . LEU B 1 228 ? -1.094 39.062 1.116 1 59.56 228 LEU B O 1
ATOM 6089 N N . PHE B 1 229 ? -0.438 37.969 2.91 1 60.38 229 PHE B N 1
ATOM 6090 C CA . PHE B 1 229 ? 0.915 38.5 2.836 1 60.38 229 PHE B CA 1
ATOM 6091 C C . PHE B 1 229 ? 1.599 38.062 1.544 1 60.38 229 PHE B C 1
ATOM 6093 O O . PHE B 1 229 ? 2.139 38.906 0.815 1 60.38 229 PHE B O 1
ATOM 6100 N N . GLU B 1 230 ? 1.479 36.875 1.209 1 58.38 230 GLU B N 1
ATOM 6101 C CA . GLU B 1 230 ? 2.135 36.344 0.023 1 58.38 230 GLU B CA 1
ATOM 6102 C C . GLU B 1 230 ? 1.522 36.906 -1.254 1 58.38 230 GLU B C 1
ATOM 6104 O O . GLU B 1 230 ? 2.236 37.188 -2.221 1 58.38 230 GLU B O 1
ATOM 6109 N N . THR B 1 231 ? 0.291 37.062 -1.118 1 59.84 231 THR B N 1
ATOM 6110 C CA . THR B 1 231 ? -0.396 37.594 -2.287 1 59.84 231 THR B CA 1
ATOM 6111 C C . THR B 1 231 ? 0.003 39.031 -2.525 1 59.84 231 THR B C 1
ATOM 6113 O O . THR B 1 231 ? 0.298 39.438 -3.656 1 59.84 231 THR B O 1
ATOM 6116 N N . LEU B 1 232 ? 0.082 39.781 -1.498 1 62 232 LEU B N 1
ATOM 6117 C CA . LEU B 1 232 ? 0.393 41.188 -1.62 1 62 232 LEU B CA 1
ATOM 6118 C C . LEU B 1 232 ? 1.842 41.406 -2.051 1 62 232 LEU B C 1
ATOM 6120 O O . LEU B 1 232 ? 2.117 42.188 -2.971 1 62 232 LEU B O 1
ATOM 6124 N N . VAL B 1 233 ? 2.682 40.625 -1.475 1 61.72 233 VAL B N 1
ATOM 6125 C CA . VAL B 1 233 ? 4.105 40.75 -1.761 1 61.72 233 VAL B CA 1
ATOM 6126 C C . VAL B 1 233 ? 4.422 40.156 -3.125 1 61.72 233 VAL B C 1
ATOM 6128 O O . VAL B 1 233 ? 5.273 40.656 -3.857 1 61.72 233 VAL B O 1
ATOM 6131 N N . GLY B 1 234 ? 3.742 39.125 -3.451 1 59.56 234 GLY B N 1
ATOM 6132 C CA . GLY B 1 234 ? 3.949 38.469 -4.734 1 59.56 234 GLY B CA 1
ATOM 6133 C C . GLY B 1 234 ? 3.455 39.281 -5.91 1 59.56 234 GLY B C 1
ATOM 6134 O O . GLY B 1 234 ? 4.008 39.188 -7.008 1 59.56 234 GLY B O 1
ATOM 6135 N N . CYS B 1 235 ? 2.436 40.031 -5.672 1 57.22 235 CYS B N 1
ATOM 6136 C CA . CYS B 1 235 ? 1.839 40.812 -6.754 1 57.22 235 CYS B CA 1
ATOM 6137 C C . CYS B 1 235 ? 2.664 42.062 -7.047 1 57.22 235 CYS B C 1
ATOM 6139 O O . CYS B 1 235 ? 2.68 42.562 -8.18 1 57.22 235 CYS B O 1
ATOM 6141 N N . ASP B 1 236 ? 3.336 42.656 -6.039 1 58.19 236 ASP B N 1
ATOM 6142 C CA . ASP B 1 236 ? 4.164 43.844 -6.215 1 58.19 236 ASP B CA 1
ATOM 6143 C C . ASP B 1 236 ? 5.527 43.656 -5.555 1 58.19 236 ASP B C 1
ATOM 6145 O O . ASP B 1 236 ? 5.66 43.844 -4.34 1 58.19 236 ASP B O 1
ATOM 6149 N N . PRO B 1 237 ? 6.445 43.344 -6.457 1 59.5 237 PRO B N 1
ATOM 6150 C CA . PRO B 1 237 ? 7.785 43.094 -5.918 1 59.5 237 PRO B CA 1
ATOM 6151 C C . PRO B 1 237 ? 8.336 44.281 -5.133 1 59.5 237 PRO B C 1
ATOM 6153 O O . PRO B 1 237 ? 9.219 44.094 -4.289 1 59.5 237 PRO B O 1
ATOM 6156 N N . SER B 1 238 ? 7.84 45.469 -5.41 1 65.38 238 SER B N 1
ATOM 6157 C CA . SER B 1 238 ? 8.336 46.625 -4.68 1 65.38 238 SER B CA 1
ATOM 6158 C C . SER B 1 238 ? 7.973 46.531 -3.201 1 65.38 238 SER B C 1
ATOM 6160 O O . SER B 1 238 ? 8.617 47.188 -2.363 1 65.38 238 SER B O 1
ATOM 6162 N N . LEU B 1 239 ? 7.027 45.781 -2.975 1 70.5 239 LEU B N 1
ATOM 6163 C CA . LEU B 1 239 ? 6.57 45.625 -1.598 1 70.5 239 LEU B CA 1
ATOM 6164 C C . LEU B 1 239 ? 7.512 44.75 -0.804 1 70.5 239 LEU B C 1
ATOM 6166 O O . LEU B 1 239 ? 7.477 44.719 0.428 1 70.5 239 LEU B O 1
ATOM 6170 N N . ASN B 1 240 ? 8.375 44.062 -1.521 1 69.56 240 ASN B N 1
ATOM 6171 C CA . ASN B 1 240 ? 9.383 43.281 -0.833 1 69.56 240 ASN B CA 1
ATOM 6172 C C . ASN B 1 240 ? 10.32 44.125 -0.002 1 69.56 240 ASN B C 1
ATOM 6174 O O . ASN B 1 240 ? 10.805 43.719 1.05 1 69.56 240 ASN B O 1
ATOM 6178 N N . THR B 1 241 ? 10.477 45.281 -0.538 1 76.5 241 THR B N 1
ATOM 6179 C CA . THR B 1 241 ? 11.359 46.188 0.178 1 76.5 241 THR B CA 1
ATOM 6180 C C . THR B 1 241 ? 10.766 46.562 1.532 1 76.5 241 THR B C 1
ATOM 6182 O O . THR B 1 241 ? 11.5 46.844 2.48 1 76.5 241 THR B O 1
ATOM 6185 N N . VAL B 1 242 ? 9.469 46.5 1.631 1 79.62 242 VAL B N 1
ATOM 6186 C CA . VAL B 1 242 ? 8.789 46.844 2.875 1 79.62 242 VAL B CA 1
ATOM 6187 C C . VAL B 1 242 ? 9.078 45.781 3.926 1 79.62 242 VAL B C 1
ATOM 6189 O O . VAL B 1 242 ? 9.32 46.094 5.094 1 79.62 242 VAL B O 1
ATOM 6192 N N . VAL B 1 243 ? 9.109 44.625 3.469 1 78 243 VAL B N 1
ATOM 6193 C CA . VAL B 1 243 ? 9.391 43.5 4.367 1 78 243 VAL B CA 1
ATOM 6194 C C . VAL B 1 243 ? 10.805 43.625 4.926 1 78 243 VAL B C 1
ATOM 6196 O O . VAL B 1 243 ? 11.016 43.5 6.133 1 78 243 VAL B O 1
ATOM 6199 N N . ASP B 1 244 ? 11.625 43.969 4.023 1 79.06 244 ASP B N 1
ATOM 6200 C CA . ASP B 1 244 ? 13.016 44.156 4.422 1 79.06 244 ASP B CA 1
ATOM 6201 C C . ASP B 1 244 ? 13.156 45.281 5.422 1 79.06 244 ASP B C 1
ATOM 6203 O O . ASP B 1 244 ? 13.922 45.188 6.387 1 79.06 244 ASP B O 1
ATOM 6207 N N . ASP B 1 245 ? 12.461 46.281 5.145 1 83.88 245 ASP B N 1
ATOM 6208 C CA . ASP B 1 245 ? 12.523 47.469 6.008 1 83.88 245 ASP B CA 1
ATOM 6209 C C . ASP B 1 245 ? 12.031 47.156 7.418 1 83.88 245 ASP B C 1
ATOM 6211 O O . ASP B 1 245 ? 12.664 47.5 8.406 1 83.88 245 ASP B O 1
ATOM 6215 N N . VAL B 1 246 ? 10.961 46.438 7.48 1 84.06 246 VAL B N 1
ATOM 6216 C CA . VAL B 1 246 ? 10.383 46.125 8.781 1 84.06 246 VAL B CA 1
ATOM 6217 C C . VAL B 1 246 ? 11.336 45.188 9.547 1 84.06 246 VAL B C 1
ATOM 6219 O O . VAL B 1 246 ? 11.547 45.375 10.75 1 84.06 246 VAL B O 1
ATOM 6222 N N . HIS B 1 247 ? 11.898 44.375 8.836 1 82.75 247 HIS B N 1
ATOM 6223 C CA . HIS B 1 247 ? 12.852 43.438 9.461 1 82.75 247 HIS B CA 1
ATOM 6224 C C . HIS B 1 247 ? 14.062 44.219 9.992 1 82.75 247 HIS B C 1
ATOM 6226 O O . HIS B 1 247 ? 14.539 43.938 11.102 1 82.75 247 HIS B O 1
ATOM 6232 N N . ARG B 1 248 ? 14.461 45.094 9.188 1 84.81 248 ARG B N 1
ATOM 6233 C CA . ARG B 1 248 ? 15.602 45.906 9.594 1 84.81 248 ARG B CA 1
ATOM 6234 C C . ARG B 1 248 ? 15.258 46.75 10.805 1 84.81 248 ARG B C 1
ATOM 6236 O O . ARG B 1 248 ? 16.078 46.938 11.703 1 84.81 248 ARG B O 1
ATOM 6243 N N . GLU B 1 249 ? 14.141 47.25 10.773 1 87 249 GLU B N 1
ATOM 6244 C CA . GLU B 1 249 ? 13.703 48.125 11.875 1 87 249 GLU B CA 1
ATOM 6245 C C . GLU B 1 249 ? 13.617 47.312 13.18 1 87 249 GLU B C 1
ATOM 6247 O O . GLU B 1 249 ? 13.953 47.844 14.25 1 87 249 GLU B O 1
ATOM 6252 N N . ILE B 1 250 ? 13.219 46.156 13.008 1 85.12 250 ILE B N 1
ATOM 6253 C CA . ILE B 1 250 ? 12.969 45.375 14.203 1 85.12 250 ILE B CA 1
ATOM 6254 C C . ILE B 1 250 ? 14.258 44.688 14.648 1 85.12 250 ILE B C 1
ATOM 6256 O O . ILE B 1 250 ? 14.633 44.75 15.82 1 85.12 250 ILE B O 1
ATOM 6260 N N . PHE B 1 251 ? 14.961 44.062 13.688 1 84.38 251 PHE B N 1
ATOM 6261 C CA . PHE B 1 251 ? 16.047 43.188 14.062 1 84.38 251 PHE B CA 1
ATOM 6262 C C . PHE B 1 251 ? 17.406 43.781 13.672 1 84.38 251 PHE B C 1
ATOM 6264 O O . PHE B 1 251 ? 18.453 43.188 13.969 1 84.38 251 PHE B O 1
ATOM 6271 N N . GLY B 1 252 ? 17.438 44.875 13.055 1 78.44 252 GLY B N 1
ATOM 6272 C CA . GLY B 1 252 ? 18.672 45.562 12.695 1 78.44 252 GLY B CA 1
ATOM 6273 C C . GLY B 1 252 ? 19.297 45.031 11.422 1 78.44 252 GLY B C 1
ATOM 6274 O O . GLY B 1 252 ? 20.328 45.531 10.969 1 78.44 252 GLY B O 1
ATOM 6275 N N . ALA B 1 253 ? 18.844 43.875 10.859 1 74 253 ALA B N 1
ATOM 6276 C CA . ALA B 1 253 ? 19.375 43.281 9.633 1 74 253 ALA B CA 1
ATOM 6277 C C . ALA B 1 253 ? 18.25 42.75 8.75 1 74 253 ALA B C 1
ATOM 6279 O O . ALA B 1 253 ? 17.156 42.469 9.227 1 74 253 ALA B O 1
ATOM 6280 N N . PRO B 1 254 ? 18.516 42.812 7.418 1 67 254 PRO B N 1
ATOM 6281 C CA . PRO B 1 254 ? 17.516 42.219 6.523 1 67 254 PRO B CA 1
ATOM 6282 C C . PRO B 1 254 ? 17.328 40.719 6.77 1 67 254 PRO B C 1
ATOM 6284 O O . PRO B 1 254 ? 18.203 40.062 7.352 1 67 254 PRO B O 1
ATOM 6287 N N . PRO B 1 255 ? 16.078 40.344 6.551 1 59.91 255 PRO B N 1
ATOM 6288 C CA . PRO B 1 255 ? 15.875 38.906 6.789 1 59.91 255 PRO B CA 1
ATOM 6289 C C . PRO B 1 255 ? 16.891 38.031 6.07 1 59.91 255 PRO B C 1
ATOM 6291 O O . PRO B 1 255 ? 17.344 38.375 4.973 1 59.91 255 PRO B O 1
ATOM 6294 N N . VAL B 1 256 ? 17.562 37.219 6.84 1 43.34 256 VAL B N 1
ATOM 6295 C CA . VAL B 1 256 ? 18.438 36.219 6.219 1 43.34 256 VAL B CA 1
ATOM 6296 C C . VAL B 1 256 ? 17.594 35.125 5.566 1 43.34 256 VAL B C 1
ATOM 6298 O O . VAL B 1 256 ? 16.797 34.469 6.238 1 43.34 256 VAL B O 1
ATOM 6301 N N . GLY B 1 257 ? 17.516 35.094 4.18 1 41.97 257 GLY B N 1
ATOM 6302 C CA . GLY B 1 257 ? 16.828 34.094 3.375 1 41.97 257 GLY B CA 1
ATOM 6303 C C . GLY B 1 257 ? 15.391 34.438 3.082 1 41.97 257 GLY B C 1
ATOM 6304 O O . GLY B 1 257 ? 14.859 35.406 3.652 1 41.97 257 GLY B O 1
ATOM 6305 N N . LYS B 1 258 ? 15.023 34.312 1.891 1 40.25 258 LYS B N 1
ATOM 6306 C CA . LYS B 1 258 ? 13.656 34.594 1.451 1 40.25 258 LYS B CA 1
ATOM 6307 C C . LYS B 1 258 ? 12.633 34 2.414 1 40.25 258 LYS B C 1
ATOM 6309 O O . LYS B 1 258 ? 12.875 32.969 3.016 1 40.25 258 LYS B O 1
ATOM 6314 N N . PHE B 1 259 ? 12.008 34.938 2.941 1 34.62 259 PHE B N 1
ATOM 6315 C CA . PHE B 1 259 ? 10.867 34.406 3.674 1 34.62 259 PHE B CA 1
ATOM 6316 C C . PHE B 1 259 ? 10.328 33.156 2.994 1 34.62 259 PHE B C 1
ATOM 6318 O O . PHE B 1 259 ? 10.07 33.156 1.789 1 34.62 259 PHE B O 1
ATOM 6325 N N . ALA B 1 260 ? 11 32.062 3.182 1 32.78 260 ALA B N 1
ATOM 6326 C CA . ALA B 1 260 ? 10.414 30.844 2.613 1 32.78 260 ALA B CA 1
ATOM 6327 C C . ALA B 1 260 ? 8.906 31 2.443 1 32.78 260 ALA B C 1
ATOM 6329 O O . ALA B 1 260 ? 8.25 31.719 3.213 1 32.78 260 ALA B O 1
ATOM 6330 N N . PRO B 1 261 ? 8.57 30.953 1.198 1 31.47 261 PRO B N 1
ATOM 6331 C CA . PRO B 1 261 ? 7.117 31.047 1.019 1 31.47 261 PRO B CA 1
ATOM 6332 C C . PRO B 1 261 ? 6.34 30.531 2.229 1 31.47 261 PRO B C 1
ATOM 6334 O O . PRO B 1 261 ? 6.699 29.5 2.803 1 31.47 261 PRO B O 1
ATOM 6337 N N . SER B 1 262 ? 6.004 31.531 3.004 1 29.92 262 SER B N 1
ATOM 6338 C CA . SER B 1 262 ? 5.137 31.25 4.148 1 29.92 262 SER B CA 1
ATOM 6339 C C . SER B 1 262 ? 4.168 30.125 3.848 1 29.92 262 SER B C 1
ATOM 6341 O O . SER B 1 262 ? 3.123 30.328 3.227 1 29.92 262 SER B O 1
ATOM 6343 N N . GLU B 1 263 ? 4.496 29.219 3.152 1 32.44 263 GLU B N 1
ATOM 6344 C CA . GLU B 1 263 ? 3.43 28.266 3.477 1 32.44 263 GLU B CA 1
ATOM 6345 C C . GLU B 1 263 ? 3.076 28.328 4.961 1 32.44 263 GLU B C 1
ATOM 6347 O O . GLU B 1 263 ? 3.873 27.922 5.809 1 32.44 263 GLU B O 1
ATOM 6352 N N . ALA B 1 264 ? 2.529 29.5 5.301 1 32.38 264 ALA B N 1
ATOM 6353 C CA . ALA B 1 264 ? 2.398 30.422 6.414 1 32.38 264 ALA B CA 1
ATOM 6354 C C . ALA B 1 264 ? 2.301 29.688 7.746 1 32.38 264 ALA B C 1
ATOM 6356 O O . ALA B 1 264 ? 2.402 30.297 8.812 1 32.38 264 ALA B O 1
ATOM 6357 N N . HIS B 1 265 ? 1.563 28.609 7.871 1 31.62 265 HIS B N 1
ATOM 6358 C CA . HIS B 1 265 ? 1.302 28.453 9.297 1 31.62 265 HIS B CA 1
ATOM 6359 C C . HIS B 1 265 ? 2.57 28.062 10.047 1 31.62 265 HIS B C 1
ATOM 6361 O O . HIS B 1 265 ? 2.527 27.781 11.25 1 31.62 265 HIS B O 1
ATOM 6367 N N . LEU B 1 266 ? 3.527 27.438 9.305 1 31.12 266 LEU B N 1
ATOM 6368 C CA . LEU B 1 266 ? 4.559 26.844 10.156 1 31.12 266 LEU B CA 1
ATOM 6369 C C . LEU B 1 266 ? 5.66 27.844 10.453 1 31.12 266 LEU B C 1
ATOM 6371 O O . LEU B 1 266 ? 6.043 28.641 9.586 1 31.12 266 LEU B O 1
ATOM 6375 N N . PRO B 1 267 ? 5.781 28.25 11.703 1 28.25 267 PRO B N 1
ATOM 6376 C CA . PRO B 1 267 ? 6.906 29.094 12.133 1 28.25 267 PRO B CA 1
ATOM 6377 C C . PRO B 1 267 ? 8.203 28.75 11.398 1 28.25 267 PRO B C 1
ATOM 6379 O O . PRO B 1 267 ? 8.406 27.609 10.984 1 28.25 267 PRO B O 1
ATOM 6382 N N . GLN B 1 268 ? 8.766 29.656 10.656 1 30.94 268 GLN B N 1
ATOM 6383 C CA . GLN B 1 268 ? 10.172 29.438 10.305 1 30.94 268 GLN B CA 1
ATOM 6384 C C . GLN B 1 268 ? 10.969 28.938 11.5 1 30.94 268 GLN B C 1
ATOM 6386 O O . GLN B 1 268 ? 10.766 29.406 12.625 1 30.94 268 GLN B O 1
ATOM 6391 N N . LEU B 1 269 ? 11.359 27.688 11.633 1 30.25 269 LEU B N 1
ATOM 6392 C CA . LEU B 1 269 ? 12.32 27.312 12.672 1 30.25 269 LEU B CA 1
ATOM 6393 C C . LEU B 1 269 ? 13.359 28.406 12.859 1 30.25 269 LEU B C 1
ATOM 6395 O O . LEU B 1 269 ? 13.789 29.031 11.891 1 30.25 269 LEU B O 1
ATOM 6399 N N . PRO B 1 270 ? 13.422 29.016 14.008 1 28.09 270 PRO B N 1
ATOM 6400 C CA . PRO B 1 270 ? 14.414 30.062 14.273 1 28.09 270 PRO B CA 1
ATOM 6401 C C . PRO B 1 270 ? 15.75 29.797 13.594 1 28.09 270 PRO B C 1
ATOM 6403 O O . PRO B 1 270 ? 16.125 28.641 13.375 1 28.09 270 PRO B O 1
ATOM 6406 N N . ASN B 1 271 ? 16.375 30.781 12.859 1 29.77 271 ASN B N 1
ATOM 6407 C CA . ASN B 1 271 ? 17.719 30.922 12.32 1 29.77 271 ASN B CA 1
ATOM 6408 C C . ASN B 1 271 ? 18.781 30.516 13.336 1 29.77 271 ASN B C 1
ATOM 6410 O O . ASN B 1 271 ? 19.984 30.641 13.078 1 29.77 271 ASN B O 1
ATOM 6414 N N . GLY B 1 272 ? 18.594 30.688 14.664 1 29.12 272 GLY B N 1
ATOM 6415 C CA . GLY B 1 272 ? 19.781 30.484 15.477 1 29.12 272 GLY B CA 1
ATOM 6416 C C . GLY B 1 272 ? 20.391 29.094 15.305 1 29.12 272 GLY B C 1
ATOM 6417 O O . GLY B 1 272 ? 21.328 28.734 16.031 1 29.12 272 GLY B O 1
ATOM 6418 N N . VAL B 1 273 ? 19.734 28.094 15.227 1 27.53 273 VAL B N 1
ATOM 6419 C CA . VAL B 1 273 ? 20.703 27.047 14.938 1 27.53 273 VAL B CA 1
ATOM 6420 C C . VAL B 1 273 ? 21.469 27.391 13.656 1 27.53 273 VAL B C 1
ATOM 6422 O O . VAL B 1 273 ? 20.891 27.875 12.695 1 27.53 273 VAL B O 1
ATOM 6425 N N . ALA B 1 274 ? 22.969 27.359 13.664 1 27.62 274 ALA B N 1
ATOM 6426 C CA . ALA B 1 274 ? 23.984 28 12.844 1 27.62 274 ALA B CA 1
ATOM 6427 C C . ALA B 1 274 ? 23.531 28.125 11.391 1 27.62 274 ALA B C 1
ATOM 6429 O O . ALA B 1 274 ? 23.562 29.219 10.812 1 27.62 274 ALA B O 1
ATOM 6430 N N . GLY B 1 275 ? 24.203 27.188 10.555 1 27.16 275 GLY B N 1
ATOM 6431 C CA . GLY B 1 275 ? 24.484 27.344 9.133 1 27.16 275 GLY B CA 1
ATOM 6432 C C . GLY B 1 275 ? 23.234 27.438 8.281 1 27.16 275 GLY B C 1
ATOM 6433 O O . GLY B 1 275 ? 22.344 26.594 8.383 1 27.16 275 GLY B O 1
ATOM 6434 N N . ALA B 1 276 ? 22.75 28.688 8.094 1 28.89 276 ALA B N 1
ATOM 6435 C CA . ALA B 1 276 ? 21.75 29.109 7.102 1 28.89 276 ALA B CA 1
ATOM 6436 C C . ALA B 1 276 ? 21.812 28.234 5.855 1 28.89 276 ALA B C 1
ATOM 6438 O O . ALA B 1 276 ? 22.734 28.359 5.039 1 28.89 276 ALA B O 1
ATOM 6439 N N . ALA B 1 277 ? 21.75 26.984 5.973 1 28.78 277 ALA B N 1
ATOM 6440 C CA . ALA B 1 277 ? 21.719 26.438 4.621 1 28.78 277 ALA B CA 1
ATOM 6441 C C . ALA B 1 277 ? 20.828 27.281 3.707 1 28.78 277 ALA B C 1
ATOM 6443 O O . ALA B 1 277 ? 19.766 27.75 4.125 1 28.78 277 ALA B O 1
ATOM 6444 N N . PRO B 1 278 ? 21.438 28 2.711 1 27.97 278 PRO B N 1
ATOM 6445 C CA . PRO B 1 278 ? 20.609 28.734 1.741 1 27.97 278 PRO B CA 1
ATOM 6446 C C . PRO B 1 278 ? 19.234 28.109 1.562 1 27.97 278 PRO B C 1
ATOM 6448 O O . PRO B 1 278 ? 19.078 26.891 1.682 1 27.97 278 PRO B O 1
ATOM 6451 N N . ALA B 1 279 ? 18.188 28.672 2.188 1 29.88 279 ALA B N 1
ATOM 6452 C CA . ALA B 1 279 ? 16.875 28.328 1.649 1 29.88 279 ALA B CA 1
ATOM 6453 C C . ALA B 1 279 ? 16.984 27.766 0.235 1 29.88 279 ALA B C 1
ATOM 6455 O O . ALA B 1 279 ? 17.203 28.516 -0.72 1 29.88 279 ALA B O 1
ATOM 6456 N N . ALA B 1 280 ? 17.781 27 -0.024 1 31.78 280 ALA B N 1
ATOM 6457 C CA . ALA B 1 280 ? 17.703 26.328 -1.324 1 31.78 280 ALA B CA 1
ATOM 6458 C C . ALA B 1 280 ? 16.312 26.469 -1.938 1 31.78 280 ALA B C 1
ATOM 6460 O O . ALA B 1 280 ? 15.328 26.641 -1.22 1 31.78 280 ALA B O 1
ATOM 6461 N N . ASP B 1 281 ? 16.234 26.859 -3.27 1 31.81 281 ASP B N 1
ATOM 6462 C CA . ASP B 1 281 ? 15.227 27.062 -4.309 1 31.81 281 ASP B CA 1
ATOM 6463 C C . ASP B 1 281 ? 14.039 26.125 -4.109 1 31.81 281 ASP B C 1
ATOM 6465 O O . ASP B 1 281 ? 13.859 25.172 -4.863 1 31.81 281 ASP B O 1
ATOM 6469 N N . LEU B 1 282 ? 14.016 25.5 -3.098 1 32.75 282 LEU B N 1
ATOM 6470 C CA . LEU B 1 282 ? 12.867 24.641 -3.375 1 32.75 282 LEU B CA 1
ATOM 6471 C C . LEU B 1 282 ? 11.734 25.438 -4.02 1 32.75 282 LEU B C 1
ATOM 6473 O O . LEU B 1 282 ? 11.008 24.922 -4.875 1 32.75 282 LEU B O 1
ATOM 6477 N N . THR B 1 283 ? 11.18 26.531 -3.244 1 35.94 283 THR B N 1
ATOM 6478 C CA . THR B 1 283 ? 10.102 27.188 -3.984 1 35.94 283 THR B CA 1
ATOM 6479 C C . THR B 1 283 ? 10.664 28.219 -4.965 1 35.94 283 THR B C 1
ATOM 6481 O O . THR B 1 283 ? 10.273 29.375 -4.934 1 35.94 283 THR B O 1
ATOM 6484 N N . ASN B 1 284 ? 11.836 28.375 -5.109 1 37.38 284 ASN B N 1
ATOM 6485 C CA . ASN B 1 284 ? 11.938 29.219 -6.297 1 37.38 284 ASN B CA 1
ATOM 6486 C C . ASN B 1 284 ? 10.938 28.797 -7.367 1 37.38 284 ASN B C 1
ATOM 6488 O O . ASN B 1 284 ? 11.312 28.219 -8.383 1 37.38 284 ASN B O 1
ATOM 6492 N N . GLN B 1 285 ? 9.977 28.312 -6.793 1 44.28 285 GLN B N 1
ATOM 6493 C CA . GLN B 1 285 ? 8.961 28.062 -7.801 1 44.28 285 GLN B CA 1
ATOM 6494 C C . GLN B 1 285 ? 8.641 29.328 -8.594 1 44.28 285 GLN B C 1
ATOM 6496 O O . GLN B 1 285 ? 8.523 30.406 -8.023 1 44.28 285 GLN B O 1
ATOM 6501 N N . SER B 1 286 ? 9.055 29.359 -9.711 1 52.03 286 SER B N 1
ATOM 6502 C CA . SER B 1 286 ? 8.562 30.391 -10.617 1 52.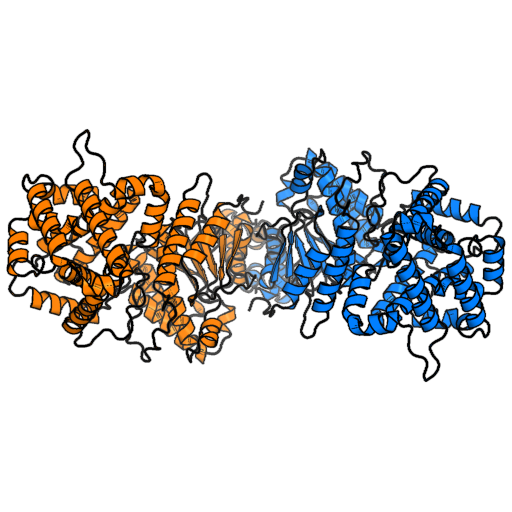03 286 SER B CA 1
ATOM 6503 C C . SER B 1 286 ? 7.133 30.797 -10.266 1 52.03 286 SER B C 1
ATOM 6505 O O . SER B 1 286 ? 6.395 30.031 -9.656 1 52.03 286 SER B O 1
ATOM 6507 N N . PHE B 1 287 ? 6.973 32.062 -10.117 1 45.22 287 PHE B N 1
ATOM 6508 C CA . PHE B 1 287 ? 5.625 32.594 -9.953 1 45.22 287 PHE B CA 1
ATOM 6509 C C . PHE B 1 287 ? 4.602 31.688 -10.625 1 45.22 287 PHE B C 1
ATOM 6511 O O . PHE B 1 287 ? 3.566 31.359 -10.031 1 45.22 287 PHE B O 1
ATOM 6518 N N . ILE B 1 288 ? 5.055 31.203 -11.633 1 50.75 288 ILE B N 1
ATOM 6519 C CA . ILE B 1 288 ? 4.16 30.344 -12.406 1 50.75 288 ILE B CA 1
ATOM 6520 C C . ILE B 1 288 ? 3.945 29.031 -11.672 1 50.75 288 ILE B C 1
ATOM 6522 O O . ILE B 1 288 ? 2.828 28.516 -11.633 1 50.75 288 ILE B O 1
ATOM 6526 N N . ALA B 1 289 ? 4.977 28.609 -11.008 1 59.56 289 ALA B N 1
ATOM 6527 C CA . ALA B 1 289 ? 4.871 27.359 -10.281 1 59.56 289 ALA B CA 1
ATOM 6528 C C . ALA B 1 289 ? 3.963 27.5 -9.062 1 59.56 289 ALA B C 1
ATOM 6530 O O . ALA B 1 289 ? 3.172 26.594 -8.766 1 59.56 289 ALA B O 1
ATOM 6531 N N . ALA B 1 290 ? 4.055 28.594 -8.453 1 58.16 290 ALA B N 1
ATOM 6532 C CA . ALA B 1 290 ? 3.221 28.859 -7.281 1 58.16 290 ALA B CA 1
ATOM 6533 C C . ALA B 1 290 ? 1.748 28.953 -7.672 1 58.16 290 ALA B C 1
ATOM 6535 O O . ALA B 1 290 ? 0.883 28.391 -6.996 1 58.16 290 ALA B O 1
ATOM 6536 N N . VAL B 1 291 ? 1.514 29.656 -8.75 1 55.38 291 VAL B N 1
ATOM 6537 C CA . VAL B 1 291 ? 0.146 29.812 -9.227 1 55.38 291 VAL B CA 1
ATOM 6538 C C . VAL B 1 291 ? -0.425 28.453 -9.617 1 55.38 291 VAL B C 1
ATOM 6540 O O . VAL B 1 291 ? -1.565 28.125 -9.281 1 55.38 291 VAL B O 1
ATOM 6543 N N . ARG B 1 292 ? 0.396 27.75 -10.258 1 66.56 292 ARG B N 1
ATOM 6544 C CA . ARG B 1 292 ? -0.038 26.406 -10.672 1 66.56 292 ARG B CA 1
ATOM 6545 C C . ARG B 1 292 ? -0.379 25.547 -9.461 1 66.56 292 ARG B C 1
ATOM 6547 O O . ARG B 1 292 ? -1.381 24.828 -9.461 1 66.56 292 ARG B O 1
ATOM 6554 N N . GLU B 1 293 ? 0.428 25.641 -8.414 1 73.88 293 GLU B N 1
ATOM 6555 C CA . GLU B 1 293 ? 0.192 24.891 -7.184 1 73.88 293 GLU B CA 1
ATOM 6556 C C . GLU B 1 293 ? -1.118 25.312 -6.523 1 73.88 293 GLU B C 1
ATOM 6558 O O . GLU B 1 293 ? -1.909 24.469 -6.105 1 73.88 293 GLU B O 1
ATOM 6563 N N . HIS B 1 294 ? -1.373 26.547 -6.527 1 65.25 294 HIS B N 1
ATOM 6564 C CA . HIS B 1 294 ? -2.596 27.047 -5.91 1 65.25 294 HIS B CA 1
ATOM 6565 C C . HIS B 1 294 ? -3.826 26.641 -6.707 1 65.25 294 HIS B C 1
ATOM 6567 O O . HIS B 1 294 ? -4.867 26.312 -6.125 1 65.25 294 HIS B O 1
ATOM 6573 N N . LEU B 1 295 ? -3.643 26.672 -7.996 1 63.5 295 LEU B N 1
ATOM 6574 C CA . LEU B 1 295 ? -4.742 26.234 -8.852 1 63.5 295 LEU B CA 1
ATOM 6575 C C . LEU B 1 295 ? -5.043 24.766 -8.641 1 63.5 295 LEU B C 1
ATOM 6577 O O . LEU B 1 295 ? -6.207 24.359 -8.539 1 63.5 295 LEU B O 1
ATOM 6581 N N . LYS B 1 296 ? -3.98 24.078 -8.586 1 76.81 296 LYS B N 1
ATOM 6582 C CA . LYS B 1 296 ? -4.145 22.641 -8.336 1 76.81 296 LYS B CA 1
ATOM 6583 C C . LYS B 1 296 ? -4.824 22.391 -6.996 1 76.81 296 LYS B C 1
ATOM 6585 O O . LYS B 1 296 ? -5.73 21.562 -6.898 1 76.81 296 LYS B O 1
ATOM 6590 N N . CYS B 1 297 ? -4.398 23.047 -5.98 1 76.69 297 CYS B N 1
ATOM 6591 C CA . CYS B 1 297 ? -4.98 22.906 -4.652 1 76.69 297 CYS B CA 1
ATOM 6592 C C . CYS B 1 297 ? -6.457 23.281 -4.66 1 76.69 297 CYS B C 1
ATOM 6594 O O . CYS B 1 297 ? -7.281 22.578 -4.066 1 76.69 297 CYS B O 1
ATOM 6596 N N . ALA B 1 298 ? -6.754 24.344 -5.359 1 64.44 298 ALA B N 1
ATOM 6597 C CA . ALA B 1 298 ? -8.141 24.781 -5.453 1 64.44 298 ALA B CA 1
ATOM 6598 C C . ALA B 1 298 ? -9.008 23.719 -6.121 1 64.44 298 ALA B C 1
ATOM 6600 O O . ALA B 1 298 ? -10.117 23.438 -5.652 1 64.44 298 ALA B O 1
ATOM 6601 N N . TYR B 1 299 ? -8.492 23.234 -7.191 1 72.69 299 TYR B N 1
ATOM 6602 C CA . TYR B 1 299 ? -9.211 22.188 -7.902 1 72.69 299 TYR B CA 1
ATOM 6603 C C . TYR B 1 299 ? -9.445 20.969 -7 1 72.69 299 TYR B C 1
ATOM 6605 O O . TYR B 1 299 ? -10.562 20.453 -6.934 1 72.69 299 TYR B O 1
ATOM 6613 N N . LEU B 1 300 ? -8.445 20.547 -6.293 1 80.88 300 LEU B N 1
ATOM 6614 C CA . LEU B 1 300 ? -8.523 19.359 -5.453 1 80.88 300 LEU B CA 1
ATOM 6615 C C . LEU B 1 300 ? -9.445 19.594 -4.262 1 80.88 300 LEU B C 1
ATOM 6617 O O . LEU B 1 300 ? -10.188 18.703 -3.859 1 80.88 300 LEU B O 1
ATOM 6621 N N . ARG B 1 301 ? -9.414 20.781 -3.719 1 73.75 301 ARG B N 1
ATOM 6622 C CA . ARG B 1 301 ? -10.312 21.125 -2.619 1 73.75 301 ARG B CA 1
ATOM 6623 C C . ARG B 1 301 ? -11.766 21.094 -3.076 1 73.75 301 ARG B C 1
ATOM 6625 O O . ARG B 1 301 ? -12.656 20.672 -2.324 1 73.75 301 ARG B O 1
ATOM 6632 N N . THR B 1 302 ? -11.961 21.562 -4.242 1 66.88 302 THR B N 1
ATOM 6633 C CA . THR B 1 302 ? -13.305 21.5 -4.805 1 66.88 302 THR B CA 1
ATOM 6634 C C . THR B 1 302 ? -13.773 20.062 -4.953 1 66.88 302 THR B C 1
ATOM 6636 O O . THR B 1 302 ? -14.93 19.75 -4.656 1 66.88 302 THR B O 1
ATOM 6639 N N . ARG B 1 303 ? -12.922 19.281 -5.391 1 75.56 303 ARG B N 1
ATOM 6640 C CA . ARG B 1 303 ? -13.25 17.859 -5.543 1 75.56 303 ARG B CA 1
ATOM 6641 C C . ARG B 1 303 ? -13.539 17.219 -4.191 1 75.56 303 ARG B C 1
ATOM 6643 O O . ARG B 1 303 ? -14.438 16.375 -4.078 1 75.56 303 ARG B O 1
ATOM 6650 N N . LEU B 1 304 ? -12.789 17.562 -3.209 1 77.31 304 LEU B N 1
ATOM 6651 C CA . LEU B 1 304 ? -12.961 17.031 -1.865 1 77.31 304 LEU B CA 1
ATOM 6652 C C . LEU B 1 304 ? -14.305 17.453 -1.272 1 77.31 304 LEU B C 1
ATOM 6654 O O . LEU B 1 304 ? -14.898 16.734 -0.474 1 77.31 304 LEU B O 1
ATOM 6658 N N . ALA B 1 305 ? -14.727 18.594 -1.643 1 65.19 305 ALA B N 1
ATOM 6659 C CA . ALA B 1 305 ? -15.977 19.141 -1.117 1 65.19 305 ALA B CA 1
ATOM 6660 C C . ALA B 1 305 ? -17.188 18.531 -1.819 1 65.19 305 ALA B C 1
ATOM 6662 O O . ALA B 1 305 ? -18.328 18.719 -1.396 1 65.19 305 ALA B O 1
ATOM 6663 N N . GLY B 1 306 ? -16.938 17.734 -2.771 1 64.12 306 GLY B N 1
ATOM 6664 C CA . GLY B 1 306 ? -18.031 17.109 -3.504 1 64.12 306 GLY B CA 1
ATOM 6665 C C . GLY B 1 306 ? -18.828 16.125 -2.666 1 64.12 306 GLY B C 1
ATOM 6666 O O . GLY B 1 306 ? -18.375 15.711 -1.594 1 64.12 306 GLY B O 1
ATOM 6667 N N . PRO B 1 307 ? -19.969 15.812 -3.084 1 69.38 307 PRO B N 1
ATOM 6668 C CA . PRO B 1 307 ? -20.844 14.914 -2.332 1 69.38 307 PRO B CA 1
ATOM 6669 C C . PRO B 1 307 ? -20.266 13.5 -2.197 1 69.38 307 PRO B C 1
ATOM 6671 O O . PRO B 1 307 ? -19.516 13.055 -3.07 1 69.38 307 PRO B O 1
ATOM 6674 N N . GLY B 1 308 ? -20.547 12.898 -1.144 1 76.19 308 GLY B N 1
ATOM 6675 C CA . GLY B 1 308 ? -20.219 11.492 -0.941 1 76.19 308 GLY B CA 1
ATOM 6676 C C . GLY B 1 308 ? -18.766 11.266 -0.54 1 76.19 308 GLY B C 1
ATOM 6677 O O . GLY B 1 308 ? -18.312 10.125 -0.49 1 76.19 308 GLY B O 1
ATOM 6678 N N . LYS B 1 309 ? -18.062 12.297 -0.37 1 77.56 309 LYS B N 1
ATOM 6679 C CA . LYS B 1 309 ? -16.672 12.148 0.023 1 77.56 309 LYS B CA 1
ATOM 6680 C C . LYS B 1 309 ? -16.531 11.992 1.535 1 77.56 309 LYS B C 1
ATOM 6682 O O . LYS B 1 309 ? -17.203 12.695 2.297 1 77.56 309 LYS B O 1
ATOM 6687 N N . GLN B 1 310 ? -15.797 10.953 1.888 1 85.06 310 GLN B N 1
ATOM 6688 C CA . GLN B 1 310 ? -15.539 10.734 3.307 1 85.06 310 GLN B CA 1
ATOM 6689 C C . GLN B 1 310 ? -14.039 10.797 3.607 1 85.06 310 GLN B C 1
ATOM 6691 O O . GLN B 1 310 ? -13.273 9.969 3.109 1 85.06 310 GLN B O 1
ATOM 6696 N N . LEU B 1 311 ? -13.719 11.758 4.395 1 88.75 311 LEU B N 1
ATOM 6697 C CA . LEU B 1 311 ? -12.32 11.906 4.785 1 88.75 311 LEU B CA 1
ATOM 6698 C C . LEU B 1 311 ? -11.945 10.898 5.867 1 88.75 311 LEU B C 1
ATOM 6700 O O . LEU B 1 311 ? -12.805 10.43 6.613 1 88.75 311 LEU B O 1
ATOM 6704 N N . PRO B 1 312 ? -10.664 10.602 5.922 1 93.19 312 PRO B N 1
ATOM 6705 C CA . PRO B 1 312 ? -10.242 9.773 7.055 1 93.19 312 PRO B CA 1
ATOM 6706 C C . PRO B 1 312 ? -10.492 10.453 8.398 1 93.19 312 PRO B C 1
ATOM 6708 O O . PRO B 1 312 ? -10.32 11.664 8.531 1 93.19 312 PRO B O 1
ATOM 6711 N N . ARG B 1 313 ? -10.898 9.648 9.336 1 91.88 313 ARG B N 1
ATOM 6712 C CA . ARG B 1 313 ? -11.094 10.141 10.695 1 91.88 313 ARG B CA 1
ATOM 6713 C C . ARG B 1 313 ? -9.758 10.305 11.414 1 91.88 313 ARG B C 1
ATOM 6715 O O . ARG B 1 313 ? -9.586 11.242 12.203 1 91.88 313 ARG B O 1
ATOM 6722 N N . HIS B 1 314 ? -8.914 9.453 11.242 1 96.94 314 HIS B N 1
ATOM 6723 C CA . HIS B 1 314 ? -7.582 9.422 11.836 1 96.94 314 HIS B CA 1
ATOM 6724 C C . HIS B 1 314 ? -6.531 9.023 10.805 1 96.94 314 HIS B C 1
ATOM 6726 O O . HIS B 1 314 ? -6.484 7.871 10.375 1 96.94 314 HIS B O 1
ATOM 6732 N N . LEU B 1 315 ? -5.711 10.008 10.445 1 97.62 315 LEU B N 1
ATOM 6733 C CA . LEU B 1 315 ? -4.699 9.797 9.414 1 97.62 315 LEU B CA 1
ATOM 6734 C C . LEU B 1 315 ? -3.338 9.516 10.039 1 97.62 315 LEU B C 1
ATOM 6736 O O . LEU B 1 315 ? -2.846 10.297 10.852 1 97.62 315 LEU B O 1
ATOM 6740 N N . GLY B 1 316 ? -2.811 8.289 9.773 1 98.38 316 GLY B N 1
ATOM 6741 C CA . GLY B 1 316 ? -1.417 8.008 10.086 1 98.38 316 GLY B CA 1
ATOM 6742 C C . GLY B 1 316 ? -0.469 8.391 8.969 1 98.38 316 GLY B C 1
ATOM 6743 O O . GLY B 1 316 ? -0.78 8.203 7.789 1 98.38 316 GLY B O 1
ATOM 6744 N N . VAL B 1 317 ? 0.705 8.977 9.367 1 98.44 317 VAL B N 1
ATOM 6745 C CA . VAL B 1 317 ? 1.634 9.461 8.352 1 98.44 317 VAL B CA 1
ATOM 6746 C C . VAL B 1 317 ? 3.027 8.891 8.609 1 98.44 317 VAL B C 1
ATOM 6748 O O . VAL B 1 317 ? 3.574 9.055 9.703 1 98.44 317 VAL B O 1
ATOM 6751 N N . ILE B 1 318 ? 3.545 8.227 7.664 1 98.06 318 ILE B N 1
ATOM 6752 C CA . ILE B 1 318 ? 4.941 7.809 7.66 1 98.06 318 ILE B CA 1
ATOM 6753 C C . ILE B 1 318 ? 5.785 8.836 6.902 1 98.06 318 ILE B C 1
ATOM 6755 O O . ILE B 1 318 ? 5.734 8.898 5.672 1 98.06 318 ILE B O 1
ATOM 6759 N N . MET B 1 319 ? 6.559 9.594 7.609 1 97.12 319 MET B N 1
ATOM 6760 C CA . MET B 1 319 ? 7.328 10.695 7.047 1 97.12 319 MET B CA 1
ATOM 6761 C C . MET B 1 319 ? 8.672 10.211 6.52 1 97.12 319 MET B C 1
ATOM 6763 O O . MET B 1 319 ? 9.727 10.586 7.047 1 97.12 319 MET B O 1
ATOM 6767 N N . ASP B 1 320 ? 8.594 9.547 5.453 1 96.19 320 ASP B N 1
ATOM 6768 C CA . ASP B 1 320 ? 9.766 8.875 4.891 1 96.19 320 ASP B CA 1
ATOM 6769 C C . ASP B 1 320 ? 10.492 9.773 3.895 1 96.19 320 ASP B C 1
ATOM 6771 O O . ASP B 1 320 ? 9.859 10.57 3.191 1 96.19 320 ASP B O 1
ATOM 6775 N N . GLY B 1 321 ? 11.82 9.719 3.879 1 95.12 321 GLY B N 1
ATOM 6776 C CA . GLY B 1 321 ? 12.602 10.336 2.82 1 95.12 321 GLY B CA 1
ATOM 6777 C C . GLY B 1 321 ? 13.406 11.531 3.291 1 95.12 321 GLY B C 1
ATOM 6778 O O . GLY B 1 321 ? 13.898 12.32 2.477 1 95.12 321 GLY B O 1
ATOM 6779 N N . ASN B 1 322 ? 13.562 11.727 4.59 1 92.25 322 ASN B N 1
ATOM 6780 C CA . ASN B 1 322 ? 14.305 12.875 5.105 1 92.25 322 ASN B CA 1
ATOM 6781 C C . ASN B 1 322 ? 15.781 12.797 4.727 1 92.25 322 ASN B C 1
ATOM 6783 O O . ASN B 1 322 ? 16.359 13.781 4.246 1 92.25 322 ASN B O 1
ATOM 6787 N N . ARG B 1 323 ? 16.422 11.625 4.918 1 90.31 323 ARG B N 1
ATOM 6788 C CA . ARG B 1 323 ? 17.828 11.438 4.594 1 90.31 323 ARG B CA 1
ATOM 6789 C C . ARG B 1 323 ? 18.062 11.516 3.088 1 90.31 323 ARG B C 1
ATOM 6791 O O . ARG B 1 323 ? 19.016 12.141 2.635 1 90.31 323 ARG B O 1
ATOM 6798 N N . ARG B 1 324 ? 17.219 10.883 2.367 1 91.75 324 ARG B N 1
ATOM 6799 C CA . ARG B 1 324 ? 17.312 10.898 0.911 1 91.75 324 ARG B CA 1
ATOM 6800 C C . ARG B 1 324 ? 17.219 12.32 0.372 1 91.75 324 ARG B C 1
ATOM 6802 O O . ARG B 1 324 ? 17.938 12.68 -0.566 1 91.75 324 ARG B O 1
ATOM 6809 N N . PHE B 1 325 ? 16.312 13.086 0.913 1 92.12 325 PHE B N 1
ATOM 6810 C CA . PHE B 1 325 ? 16.141 14.477 0.509 1 92.12 325 PHE B CA 1
ATOM 6811 C C . PHE B 1 325 ? 17.422 15.266 0.727 1 92.12 325 PHE B C 1
ATOM 6813 O O . PHE B 1 325 ? 17.828 16.047 -0.136 1 92.12 325 PHE B O 1
ATOM 6820 N N . SER B 1 326 ? 18 15.055 1.896 1 88.19 326 SER B N 1
ATOM 6821 C CA . SER B 1 326 ? 19.266 15.727 2.209 1 88.19 326 SER B CA 1
ATOM 6822 C C . SER B 1 326 ? 20.344 15.375 1.189 1 88.19 326 SER B C 1
ATOM 6824 O O . SER B 1 326 ? 21.047 16.25 0.697 1 88.19 326 SER B O 1
ATOM 6826 N N . ARG B 1 327 ? 20.453 14.102 0.877 1 89.69 327 ARG B N 1
ATOM 6827 C CA . ARG B 1 327 ? 21.453 13.641 -0.075 1 89.69 327 ARG B CA 1
ATOM 6828 C C . ARG B 1 327 ? 21.188 14.195 -1.47 1 89.69 327 ARG B C 1
ATOM 6830 O O . ARG B 1 327 ? 22.109 14.688 -2.135 1 89.69 327 ARG B O 1
ATOM 6837 N N . GLN B 1 328 ? 19.984 14.172 -1.858 1 86.38 328 GLN B N 1
ATOM 6838 C CA . GLN B 1 328 ? 19.578 14.594 -3.195 1 86.38 328 GLN B CA 1
ATOM 6839 C C . GLN B 1 328 ? 19.797 16.094 -3.383 1 86.38 328 GLN B C 1
ATOM 6841 O O . GLN B 1 328 ? 20.078 16.547 -4.492 1 86.38 328 GLN B O 1
ATOM 6846 N N . HIS B 1 329 ? 19.688 16.844 -2.291 1 83.38 329 HIS B N 1
ATOM 6847 C CA . HIS B 1 329 ? 19.75 18.297 -2.408 1 83.38 329 HIS B CA 1
ATOM 6848 C C . HIS B 1 329 ? 21.078 18.828 -1.863 1 83.38 329 HIS B C 1
ATOM 6850 O O . HIS B 1 329 ? 21.25 20.031 -1.713 1 83.38 329 HIS B O 1
ATOM 6856 N N . GLY B 1 330 ? 21.922 17.922 -1.515 1 82.25 330 GLY B N 1
ATOM 6857 C CA . GLY B 1 330 ? 23.25 18.297 -1.084 1 82.25 330 GLY B CA 1
ATOM 6858 C C . GLY B 1 330 ? 23.25 19.188 0.142 1 82.25 330 GLY B C 1
ATOM 6859 O O . GLY B 1 330 ? 23.969 20.203 0.18 1 82.25 330 GLY B O 1
ATOM 6860 N N . LEU B 1 331 ? 22.5 18.875 1.132 1 81.06 331 LEU B N 1
ATOM 6861 C CA . LEU B 1 331 ? 22.359 19.734 2.305 1 81.06 331 LEU B CA 1
ATOM 6862 C C . LEU B 1 331 ? 23.5 19.531 3.277 1 81.06 331 LEU B C 1
ATOM 6864 O O . LEU B 1 331 ? 23.641 20.266 4.258 1 81.06 331 LEU B O 1
ATOM 6868 N N . GLY B 1 332 ? 24.391 18.688 2.918 1 76.88 332 GLY B N 1
ATOM 6869 C CA . GLY B 1 332 ? 25.641 18.531 3.666 1 76.88 332 GLY B CA 1
ATOM 6870 C C . GLY B 1 332 ? 25.5 17.625 4.867 1 76.88 332 GLY B C 1
ATOM 6871 O O . GLY B 1 332 ? 26.469 17 5.289 1 76.88 332 GLY B O 1
ATOM 6872 N N . SER B 1 333 ? 24.359 17.688 5.57 1 81 333 SER B N 1
ATOM 6873 C CA . SER B 1 333 ? 24.188 16.828 6.73 1 81 333 SER B CA 1
ATOM 6874 C C . SER B 1 333 ? 22.797 16.188 6.75 1 81 333 SER B C 1
ATOM 6876 O O . SER B 1 333 ? 21.828 16.812 6.32 1 81 333 SER B O 1
ATOM 6878 N N . VAL B 1 334 ? 22.75 14.969 7.34 1 82.88 334 VAL B N 1
ATOM 6879 C CA . VAL B 1 334 ? 21.5 14.242 7.5 1 82.88 334 VAL B CA 1
ATOM 6880 C C . VAL B 1 334 ? 20.562 15.016 8.422 1 82.88 334 VAL B C 1
ATOM 6882 O O . VAL B 1 334 ? 19.344 15.008 8.234 1 82.88 334 VAL B O 1
ATOM 6885 N N . LEU B 1 335 ? 21.109 15.703 9.305 1 83.81 335 LEU B N 1
ATOM 6886 C CA . LEU B 1 335 ? 20.328 16.469 10.273 1 83.81 335 LEU B CA 1
ATOM 6887 C C . LEU B 1 335 ? 19.531 17.578 9.586 1 83.81 335 LEU B C 1
ATOM 6889 O O . LEU B 1 335 ? 18.422 17.891 10 1 83.81 335 LEU B O 1
ATOM 6893 N N . GLU B 1 336 ? 20.094 18.094 8.578 1 82 336 GLU B N 1
ATOM 6894 C CA . GLU B 1 336 ? 19.406 19.141 7.844 1 82 336 GLU B CA 1
ATOM 6895 C C . GLU B 1 336 ? 18.141 18.609 7.156 1 82 336 GLU B C 1
ATOM 6897 O O . GLU B 1 336 ? 17.141 19.328 7.043 1 82 336 GLU B O 1
ATOM 6902 N N . GLY B 1 337 ? 18.188 17.469 6.664 1 85.44 337 GLY B N 1
ATOM 6903 C CA . GLY B 1 337 ? 17.016 16.844 6.105 1 85.44 337 GLY B CA 1
ATOM 6904 C C . GLY B 1 337 ? 15.883 16.688 7.109 1 85.44 337 GLY B C 1
ATOM 6905 O O . GLY B 1 337 ? 14.719 16.938 6.789 1 85.44 337 GLY B O 1
ATOM 6906 N N . HIS B 1 338 ? 16.266 16.328 8.305 1 87.88 338 HIS B N 1
ATOM 6907 C CA . HIS B 1 338 ? 15.281 16.172 9.367 1 87.88 338 HIS B CA 1
ATOM 6908 C C . HIS B 1 338 ? 14.719 17.516 9.805 1 87.88 338 HIS B C 1
ATOM 6910 O O . HIS B 1 338 ? 13.539 17.625 10.164 1 87.88 338 HIS B O 1
ATOM 6916 N N . ARG B 1 339 ? 15.523 18.516 9.773 1 80.81 339 ARG B N 1
ATOM 6917 C CA . ARG B 1 339 ? 15.062 19.859 10.109 1 80.81 339 ARG B CA 1
ATOM 6918 C C . ARG B 1 339 ? 14.016 20.344 9.117 1 80.81 339 ARG B C 1
ATOM 6920 O O . ARG B 1 339 ? 12.977 20.891 9.516 1 80.81 339 ARG B O 1
ATOM 6927 N N . LEU B 1 340 ? 14.312 20.109 7.898 1 81.62 340 LEU B N 1
ATOM 6928 C CA . LEU B 1 340 ? 13.352 20.469 6.867 1 81.62 340 LEU B CA 1
ATOM 6929 C C . LEU B 1 340 ? 12.086 19.641 6.984 1 81.62 340 LEU B C 1
ATOM 6931 O O . LEU B 1 340 ? 10.984 20.125 6.723 1 81.62 340 LEU B O 1
ATOM 6935 N N . GLY B 1 341 ? 12.242 18.438 7.367 1 87.69 341 GLY B N 1
ATOM 6936 C CA . GLY B 1 341 ? 11.094 17.594 7.621 1 87.69 341 GLY B CA 1
ATOM 6937 C C . GLY B 1 341 ? 10.211 18.109 8.75 1 87.69 341 GLY B C 1
ATOM 6938 O O . GLY B 1 341 ? 8.984 18.047 8.656 1 87.69 341 GLY B O 1
ATOM 6939 N N . ALA B 1 342 ? 10.859 18.531 9.773 1 82.06 342 ALA B N 1
ATOM 6940 C CA . ALA B 1 342 ? 10.117 19.094 10.898 1 82.06 342 ALA B CA 1
ATOM 6941 C C . ALA B 1 342 ? 9.312 20.328 10.477 1 82.06 342 ALA B C 1
ATOM 6943 O O . ALA B 1 342 ? 8.18 20.516 10.906 1 82.06 342 ALA B O 1
ATOM 6944 N N . ARG B 1 343 ? 9.891 21.094 9.641 1 73.81 343 ARG B N 1
ATOM 6945 C CA . ARG B 1 343 ? 9.188 22.266 9.109 1 73.81 343 ARG B CA 1
ATOM 6946 C C . ARG B 1 343 ? 7.996 21.844 8.258 1 73.81 343 ARG B C 1
ATOM 6948 O O . ARG B 1 343 ? 6.93 22.469 8.328 1 73.81 343 ARG B O 1
ATOM 6955 N N . ARG B 1 344 ? 8.242 20.906 7.512 1 83.88 344 ARG B N 1
ATOM 6956 C CA . ARG B 1 344 ? 7.164 20.391 6.668 1 83.88 344 ARG B CA 1
ATOM 6957 C C . ARG B 1 344 ? 6.012 19.859 7.512 1 83.88 344 ARG B C 1
ATOM 6959 O O . ARG B 1 344 ? 4.848 20 7.141 1 83.88 344 ARG B O 1
ATOM 6966 N N . LEU B 1 345 ? 6.32 19.25 8.602 1 86.19 345 LEU B N 1
ATOM 6967 C CA . LEU B 1 345 ? 5.277 18.75 9.484 1 86.19 345 LEU B CA 1
ATOM 6968 C C . LEU B 1 345 ? 4.367 19.875 9.961 1 86.19 345 LEU B C 1
ATOM 6970 O O . LEU B 1 345 ? 3.148 19.703 10.031 1 86.19 345 LEU B O 1
ATOM 6974 N N . LEU B 1 346 ? 4.953 20.953 10.266 1 73.69 346 LEU B N 1
ATOM 6975 C CA . LEU B 1 346 ? 4.156 22.094 10.695 1 73.69 346 LEU B CA 1
ATOM 6976 C C . LEU B 1 346 ? 3.191 22.531 9.602 1 73.69 346 LEU B C 1
ATOM 6978 O O . LEU B 1 346 ? 2.016 22.797 9.867 1 73.69 346 LEU B O 1
ATOM 6982 N N . GLN B 1 347 ? 3.701 22.578 8.383 1 73.31 347 GLN B N 1
ATOM 6983 C CA . GLN B 1 347 ? 2.85 22.922 7.25 1 73.31 347 GLN B CA 1
ATOM 6984 C C . GLN B 1 347 ? 1.767 21.859 7.043 1 73.31 347 GLN B C 1
ATOM 6986 O O . GLN B 1 347 ? 0.598 22.203 6.84 1 73.31 347 GLN B O 1
ATOM 6991 N N . PHE B 1 348 ? 2.17 20.734 7.16 1 84.88 348 PHE B N 1
ATOM 6992 C CA . PHE B 1 348 ? 1.268 19.609 6.945 1 84.88 348 PHE B CA 1
ATOM 6993 C C . PHE B 1 348 ? 0.124 19.641 7.953 1 84.88 348 PHE B C 1
ATOM 6995 O O . PHE B 1 348 ? -1.02 19.328 7.609 1 84.88 348 PHE B O 1
ATOM 7002 N N . MET B 1 349 ? 0.469 19.922 9.148 1 80.06 349 MET B N 1
ATOM 7003 C CA . MET B 1 349 ? -0.55 20.016 10.195 1 80.06 349 MET B CA 1
ATOM 7004 C C . MET B 1 349 ? -1.605 21.062 9.828 1 80.06 349 MET B C 1
ATOM 7006 O O . MET B 1 349 ? -2.803 20.812 10.008 1 80.06 349 MET B O 1
ATOM 7010 N N . THR B 1 350 ? -1.132 22.109 9.305 1 69.56 350 THR B N 1
ATOM 7011 C CA . THR B 1 350 ? -2.051 23.172 8.906 1 69.56 350 THR B CA 1
ATOM 7012 C C . THR B 1 350 ? -2.924 22.719 7.738 1 69.56 350 THR B C 1
ATOM 7014 O O . THR B 1 350 ? -4.121 23.016 7.699 1 69.56 350 THR B O 1
ATOM 7017 N N . TRP B 1 351 ? -2.293 22.031 6.777 1 75.25 351 TRP B N 1
ATOM 7018 C CA . TRP B 1 351 ? -3.047 21.484 5.652 1 75.25 351 TRP B CA 1
ATOM 7019 C C . TRP B 1 351 ? -4.129 20.516 6.137 1 75.25 351 TRP B C 1
ATOM 7021 O O . TRP B 1 351 ? -5.281 20.609 5.703 1 75.25 351 TRP B O 1
ATOM 7031 N N . SER B 1 352 ? -3.729 19.625 7.047 1 80.56 352 SER B N 1
ATOM 7032 C CA . SER B 1 352 ? -4.633 18.609 7.559 1 80.56 352 SER B CA 1
ATOM 7033 C C . SER B 1 352 ? -5.816 19.234 8.297 1 80.56 352 SER B C 1
ATOM 7035 O O . SER B 1 352 ? -6.965 18.859 8.047 1 80.56 352 SER B O 1
ATOM 7037 N N . PHE B 1 353 ? -5.512 20.125 9.102 1 67.38 353 PHE B N 1
ATOM 7038 C CA . PHE B 1 353 ? -6.543 20.797 9.883 1 67.38 353 PHE B CA 1
ATOM 7039 C C . PHE B 1 353 ? -7.508 21.562 8.977 1 67.38 353 PHE B C 1
ATOM 7041 O O . PHE B 1 353 ? -8.719 21.547 9.203 1 67.38 353 PHE B O 1
ATOM 7048 N N . SER B 1 354 ? -6.969 22.172 8 1 64.25 354 SER B N 1
ATOM 7049 C CA . SER B 1 354 ? -7.773 23.031 7.137 1 64.25 354 SER B CA 1
ATOM 7050 C C . SER B 1 354 ? -8.797 22.219 6.352 1 64.25 354 SER B C 1
ATOM 7052 O O . SER B 1 354 ? -9.82 22.75 5.926 1 64.25 354 SER B O 1
ATOM 7054 N N . VAL B 1 355 ? -8.523 20.969 6.164 1 72.5 355 VAL B N 1
ATOM 7055 C CA . VAL B 1 355 ? -9.43 20.172 5.359 1 72.5 355 VAL B CA 1
ATOM 7056 C C . VAL B 1 355 ? -10.344 19.344 6.273 1 72.5 355 VAL B C 1
ATOM 7058 O O . VAL B 1 355 ? -11.242 18.656 5.801 1 72.5 355 VAL B O 1
ATOM 7061 N N . GLY B 1 356 ? -10.031 19.344 7.543 1 72.25 356 GLY B N 1
ATOM 7062 C CA . GLY B 1 356 ? -10.977 18.75 8.469 1 72.25 356 GLY B CA 1
ATOM 7063 C C . GLY B 1 356 ? -10.477 17.438 9.07 1 72.25 356 GLY B C 1
ATOM 7064 O O . GLY B 1 356 ? -11.258 16.672 9.625 1 72.25 356 GLY B O 1
ATOM 7065 N N . ILE B 1 357 ? -9.258 17.172 8.93 1 85.75 357 ILE B N 1
ATOM 7066 C CA . ILE B 1 357 ? -8.68 16.031 9.633 1 85.75 357 ILE B CA 1
ATOM 7067 C C . ILE B 1 357 ? -8.32 16.438 11.062 1 85.75 357 ILE B C 1
ATOM 7069 O O . ILE B 1 357 ? -7.449 17.297 11.273 1 85.75 357 ILE B O 1
ATOM 7073 N N . ASP B 1 358 ? -8.984 15.742 11.969 1 83.44 358 ASP B N 1
ATOM 7074 C CA . ASP B 1 358 ? -8.836 16.188 13.352 1 83.44 358 ASP B CA 1
ATOM 7075 C C . ASP B 1 358 ? -7.883 15.273 14.125 1 83.44 358 ASP B C 1
ATOM 7077 O O . ASP B 1 358 ? -7.52 15.578 15.266 1 83.44 358 ASP B O 1
ATOM 7081 N N . HIS B 1 359 ? -7.551 14.156 13.617 1 94.38 359 HIS B N 1
ATOM 7082 C CA . HIS B 1 359 ? -6.633 13.234 14.281 1 94.38 359 HIS B CA 1
ATOM 7083 C C . HIS B 1 359 ? -5.48 12.852 13.359 1 94.38 359 HIS B C 1
ATOM 7085 O O . HIS B 1 359 ? -5.699 12.336 12.258 1 94.38 359 HIS B O 1
ATOM 7091 N N . LEU B 1 360 ? -4.328 13.172 13.844 1 94.88 360 LEU B N 1
ATOM 7092 C CA . LEU B 1 360 ? -3.111 12.891 13.086 1 94.88 360 LEU B CA 1
ATOM 7093 C C . LEU B 1 360 ? -2.098 12.141 13.945 1 94.88 360 LEU B C 1
ATOM 7095 O O . LEU B 1 360 ? -1.857 12.516 15.094 1 94.88 360 LEU B O 1
ATOM 7099 N N . THR B 1 361 ? -1.599 11.023 13.469 1 97.5 361 THR B N 1
ATOM 7100 C CA . THR B 1 361 ? -0.45 10.352 14.07 1 97.5 361 THR B CA 1
ATOM 7101 C C . THR B 1 361 ? 0.716 10.297 13.086 1 97.5 361 THR B C 1
ATOM 7103 O O . THR B 1 361 ? 0.575 9.773 11.977 1 97.5 361 THR B O 1
ATOM 7106 N N . VAL B 1 362 ? 1.837 10.828 13.477 1 96.75 362 VAL B N 1
ATOM 7107 C CA . VAL B 1 362 ? 2.998 10.852 12.594 1 96.75 362 VAL B CA 1
ATOM 7108 C C . VAL B 1 362 ? 4.105 9.969 13.172 1 96.75 362 VAL B C 1
ATOM 7110 O O . VAL B 1 362 ? 4.316 9.945 14.391 1 96.75 362 VAL B O 1
ATOM 7113 N N . TRP B 1 363 ? 4.711 9.227 12.312 1 97.06 363 TRP B N 1
ATOM 7114 C CA . TRP B 1 363 ? 5.816 8.367 12.719 1 97.06 363 TRP B CA 1
ATOM 7115 C C . TRP B 1 363 ? 7.141 9.117 12.656 1 97.06 363 TRP B C 1
ATOM 7117 O O . TRP B 1 363 ? 7.742 9.234 11.586 1 97.06 363 TRP B O 1
ATOM 7127 N N . ALA B 1 364 ? 7.617 9.5 13.789 1 92.75 364 ALA B N 1
ATOM 7128 C CA . ALA B 1 364 ? 8.789 10.367 13.844 1 92.75 364 ALA B CA 1
ATOM 7129 C C . ALA B 1 364 ? 10.07 9.547 13.977 1 92.75 364 ALA B C 1
ATOM 7131 O O . ALA B 1 364 ? 11.094 9.875 13.375 1 92.75 364 ALA B O 1
ATOM 7132 N N . LEU B 1 365 ? 9.953 8.477 14.773 1 92 365 LEU B N 1
ATOM 7133 C CA . LEU B 1 365 ? 11.117 7.633 15 1 92 365 LEU B CA 1
ATOM 7134 C C . LEU B 1 365 ? 10.703 6.211 15.344 1 92 365 LEU B C 1
ATOM 7136 O O . LEU B 1 365 ? 10.031 5.984 16.359 1 92 365 LEU B O 1
ATOM 7140 N N . SER B 1 366 ? 11.18 5.289 14.531 1 91.5 366 SER B N 1
ATOM 7141 C CA . SER B 1 366 ? 10.875 3.889 14.797 1 91.5 366 SER B CA 1
ATOM 7142 C C . SER B 1 366 ? 11.836 3.305 15.836 1 91.5 366 SER B C 1
ATOM 7144 O O . SER B 1 366 ? 12.891 3.875 16.094 1 91.5 366 SER B O 1
ATOM 7146 N N . ASP B 1 367 ? 11.445 2.242 16.422 1 85.31 367 ASP B N 1
ATOM 7147 C CA . ASP B 1 367 ? 12.344 1.567 17.344 1 85.31 367 ASP B CA 1
ATOM 7148 C C . ASP B 1 367 ? 13.539 0.96 16.609 1 85.31 367 ASP B C 1
ATOM 7150 O O . ASP B 1 367 ? 14.633 0.857 17.156 1 85.31 367 ASP B O 1
ATOM 7154 N N . ASP B 1 368 ? 13.359 0.644 15.328 1 81.38 368 ASP B N 1
ATOM 7155 C CA . ASP B 1 368 ? 14.469 0.176 14.508 1 81.38 368 ASP B CA 1
ATOM 7156 C C . ASP B 1 368 ? 15.492 1.287 14.281 1 81.38 368 ASP B C 1
ATOM 7158 O O . ASP B 1 368 ? 16.688 1.021 14.148 1 81.38 368 ASP B O 1
ATOM 7162 N N . ASN B 1 369 ? 15 2.49 14.219 1 82.38 369 ASN B N 1
ATOM 7163 C CA . ASN B 1 369 ? 15.875 3.635 14.008 1 82.38 369 ASN B CA 1
ATOM 7164 C C . ASN B 1 369 ? 16.812 3.846 15.195 1 82.38 369 ASN B C 1
ATOM 7166 O O . ASN B 1 369 ? 17.828 4.527 15.07 1 82.38 369 ASN B O 1
ATOM 7170 N N . LEU B 1 370 ? 16.484 3.264 16.25 1 80.88 370 LEU B N 1
ATOM 7171 C CA . LEU B 1 370 ? 17.281 3.455 17.453 1 80.88 370 LEU B CA 1
ATOM 7172 C C . LEU B 1 370 ? 18.562 2.635 17.406 1 80.88 370 LEU B C 1
ATOM 7174 O O . LEU B 1 370 ? 19.453 2.814 18.234 1 80.88 370 LEU B O 1
ATOM 7178 N N . LYS B 1 371 ? 18.562 1.806 16.391 1 79.44 371 LYS B N 1
ATOM 7179 C CA . LYS B 1 371 ? 19.781 1.034 16.172 1 79.44 371 LYS B CA 1
ATOM 7180 C C . LYS B 1 371 ? 20.844 1.88 15.492 1 79.44 371 LYS B C 1
ATOM 7182 O O . LYS B 1 371 ? 22.016 1.477 15.406 1 79.44 371 LYS B O 1
ATOM 7187 N N . ARG B 1 372 ? 20.406 3.02 15.18 1 80.5 372 ARG B N 1
ATOM 7188 C CA . ARG B 1 372 ? 21.359 3.92 14.531 1 80.5 372 ARG B CA 1
ATOM 7189 C C . ARG B 1 372 ? 22.344 4.48 15.547 1 80.5 372 ARG B C 1
ATOM 7191 O O . ARG B 1 372 ? 22.109 4.43 16.75 1 80.5 372 ARG B O 1
ATOM 7198 N N . GLY B 1 373 ? 23.547 4.91 15.164 1 80.56 373 GLY B N 1
ATOM 7199 C CA . GLY B 1 373 ? 24.609 5.387 16.031 1 80.56 373 GLY B CA 1
ATOM 7200 C C . GLY B 1 373 ? 24.281 6.68 16.734 1 80.56 373 GLY B C 1
ATOM 7201 O O . GLY B 1 373 ? 23.391 7.426 16.297 1 80.56 373 GLY B O 1
ATOM 7202 N N . HIS B 1 374 ? 24.906 6.902 17.859 1 83.56 374 HIS B N 1
ATOM 7203 C CA . HIS B 1 374 ? 24.703 8.086 18.688 1 83.56 374 HIS B CA 1
ATOM 7204 C C . HIS B 1 374 ? 25 9.367 17.906 1 83.56 374 HIS B C 1
ATOM 7206 O O . HIS B 1 374 ? 24.406 10.414 18.172 1 83.56 374 HIS B O 1
ATOM 7212 N N . GLU B 1 375 ? 25.781 9.234 16.922 1 82.88 375 GLU B N 1
ATOM 7213 C CA . GLU B 1 375 ? 26.156 10.391 16.125 1 82.88 375 GLU B CA 1
ATOM 7214 C C . GLU B 1 375 ? 24.969 10.961 15.367 1 82.88 375 GLU B C 1
ATOM 7216 O O . GLU B 1 375 ? 24.859 12.172 15.18 1 82.88 375 GLU B O 1
ATOM 7221 N N . GLU B 1 376 ? 24.125 10.102 15.055 1 82.12 376 GLU B N 1
ATOM 7222 C CA . GLU B 1 376 ? 22.938 10.539 14.328 1 82.12 376 GLU B CA 1
ATOM 7223 C C . GLU B 1 376 ? 21.781 10.805 15.281 1 82.12 376 GLU B C 1
ATOM 7225 O O . GLU B 1 376 ? 21.047 11.789 15.125 1 82.12 376 GLU B O 1
ATOM 7230 N N . LEU B 1 377 ? 21.688 10 16.297 1 88.12 377 LEU B N 1
ATOM 7231 C CA . LEU B 1 377 ? 20.5 10.023 17.141 1 88.12 377 LEU B CA 1
ATOM 7232 C C . LEU B 1 377 ? 20.562 11.195 18.109 1 88.12 377 LEU B C 1
ATOM 7234 O O . LEU B 1 377 ? 19.531 11.836 18.375 1 88.12 377 LEU B O 1
ATOM 7238 N N . ASP B 1 378 ? 21.703 11.547 18.578 1 87.94 378 ASP B N 1
ATOM 7239 C CA . ASP B 1 378 ? 21.797 12.586 19.594 1 87.94 378 ASP B CA 1
ATOM 7240 C C . ASP B 1 378 ? 21.344 13.938 19.062 1 87.94 378 ASP B C 1
ATOM 7242 O O . ASP B 1 378 ? 20.5 14.602 19.656 1 87.94 378 ASP B O 1
ATOM 7246 N N . PRO B 1 379 ? 21.906 14.266 17.922 1 83.5 379 PRO B N 1
ATOM 7247 C CA . PRO B 1 379 ? 21.453 15.547 17.375 1 83.5 379 PRO B CA 1
ATOM 7248 C C . PRO B 1 379 ? 19.953 15.547 17.047 1 83.5 379 PRO B C 1
ATOM 7250 O O . PRO B 1 379 ? 19.297 16.578 17.172 1 83.5 379 PRO B O 1
ATOM 7253 N N . LEU B 1 380 ? 19.484 14.461 16.672 1 86.69 380 LEU B N 1
ATOM 7254 C CA . LEU B 1 380 ? 18.062 14.344 16.359 1 86.69 380 LEU B CA 1
ATOM 7255 C C . LEU B 1 380 ? 17.203 14.531 17.594 1 86.69 380 LEU B C 1
ATOM 7257 O O . LEU B 1 380 ? 16.219 15.258 17.562 1 86.69 380 LEU B O 1
ATOM 7261 N N . PHE B 1 381 ? 17.641 13.914 18.656 1 89.69 381 PHE B N 1
ATOM 7262 C CA . PHE B 1 381 ? 16.938 14.062 19.922 1 89.69 381 PHE B CA 1
ATOM 7263 C C . PHE B 1 381 ? 16.969 15.508 20.391 1 89.69 381 PHE B C 1
ATOM 7265 O O . PHE B 1 381 ? 15.945 16.031 20.859 1 89.69 381 PHE B O 1
ATOM 7272 N N . ALA B 1 382 ? 18.078 16.078 20.219 1 85.75 382 ALA B N 1
ATOM 7273 C CA . ALA B 1 382 ? 18.234 17.484 20.625 1 85.75 382 ALA B CA 1
ATOM 7274 C C . ALA B 1 382 ? 17.328 18.391 19.797 1 85.75 382 ALA B C 1
ATOM 7276 O O . ALA B 1 382 ? 16.703 19.297 20.328 1 85.75 382 ALA B O 1
ATOM 7277 N N . MET B 1 383 ? 17.281 18.109 18.578 1 82 383 MET B N 1
ATOM 7278 C CA . MET B 1 383 ? 16.438 18.891 17.688 1 82 383 MET B CA 1
ATOM 7279 C C . MET B 1 383 ? 14.961 18.75 18.062 1 82 383 MET B C 1
ATOM 7281 O O . MET B 1 383 ? 14.219 19.734 18.062 1 82 383 MET B O 1
ATOM 7285 N N . MET B 1 384 ? 14.57 17.562 18.422 1 85.19 384 MET B N 1
ATOM 7286 C CA . MET B 1 384 ? 13.188 17.312 18.812 1 85.19 384 MET B CA 1
ATOM 7287 C C . MET B 1 384 ? 12.844 18.031 20.109 1 85.19 384 MET B C 1
ATOM 7289 O O . MET B 1 384 ? 11.773 18.625 20.219 1 85.19 384 MET B O 1
ATOM 7293 N N . ALA B 1 385 ? 13.789 17.922 20.953 1 84.25 385 ALA B N 1
ATOM 7294 C CA . ALA B 1 385 ? 13.594 18.625 22.219 1 84.25 385 ALA B CA 1
ATOM 7295 C C . ALA B 1 385 ? 13.484 20.141 22 1 84.25 385 ALA B C 1
ATOM 7297 O O . ALA B 1 385 ? 12.602 20.781 22.578 1 84.25 385 ALA B O 1
ATOM 7298 N N . ASP B 1 386 ? 14.312 20.625 21.188 1 74.81 386 ASP B N 1
ATOM 7299 C CA . ASP B 1 386 ? 14.312 22.047 20.891 1 74.81 386 ASP B CA 1
ATOM 7300 C C . ASP B 1 386 ? 13.016 22.469 20.203 1 74.81 386 ASP B C 1
ATOM 7302 O O . ASP B 1 386 ? 12.43 23.5 20.531 1 74.81 386 ASP B O 1
ATOM 7306 N N . PHE B 1 387 ? 12.672 21.672 19.328 1 69.56 387 PHE B N 1
ATOM 7307 C CA . PHE B 1 387 ? 11.422 21.922 18.625 1 69.56 387 PHE B CA 1
ATOM 7308 C C . PHE B 1 387 ? 10.25 21.938 19.594 1 69.56 387 PHE B C 1
ATOM 7310 O O . PHE B 1 387 ? 9.383 22.812 19.5 1 69.56 387 PHE B O 1
ATOM 7317 N N . THR B 1 388 ? 10.188 21.016 20.5 1 73.62 388 THR B N 1
ATOM 7318 C CA . THR B 1 388 ? 9.125 20.906 21.5 1 73.62 388 THR B CA 1
ATOM 7319 C C . THR B 1 388 ? 9.102 22.141 22.406 1 73.62 388 THR B C 1
ATOM 7321 O O . THR B 1 388 ? 8.039 22.688 22.688 1 73.62 388 THR B O 1
ATOM 7324 N N . ARG B 1 389 ? 10.227 22.547 22.812 1 69.81 389 ARG B N 1
ATOM 7325 C CA . ARG B 1 389 ? 10.336 23.719 23.672 1 69.81 389 ARG B CA 1
ATOM 7326 C C . ARG B 1 389 ? 9.859 24.969 22.953 1 69.81 389 ARG B C 1
ATOM 7328 O O . ARG B 1 389 ? 9.203 25.828 23.547 1 69.81 389 ARG B O 1
ATOM 7335 N N . GLU B 1 390 ? 10.18 24.938 21.75 1 61.97 390 GLU B N 1
ATOM 7336 C CA . GLU B 1 390 ? 9.766 26.078 20.938 1 61.97 390 GLU B CA 1
ATOM 7337 C C . GLU B 1 390 ? 8.242 26.125 20.797 1 61.97 390 GLU B C 1
ATOM 7339 O O . GLU B 1 390 ? 7.648 27.219 20.828 1 61.97 390 GLU B O 1
ATOM 7344 N N . ILE B 1 391 ? 7.648 25.016 20.672 1 61.16 391 ILE B N 1
ATOM 7345 C CA . ILE B 1 391 ? 6.203 24.922 20.516 1 61.16 391 ILE B CA 1
ATOM 7346 C C . ILE B 1 391 ? 5.512 25.266 21.828 1 61.16 391 ILE B C 1
ATOM 7348 O O . ILE B 1 391 ? 4.492 25.953 21.844 1 61.16 391 ILE B O 1
ATOM 7352 N N . VAL B 1 392 ? 6.02 24.641 22.969 1 56.91 392 VAL B N 1
ATOM 7353 C CA . VAL B 1 392 ? 5.461 24.875 24.297 1 56.91 392 VAL B CA 1
ATOM 7354 C C . VAL B 1 392 ? 5.566 26.359 24.656 1 56.91 392 VAL B C 1
ATOM 7356 O O . VAL B 1 392 ? 4.652 26.922 25.25 1 56.91 392 VAL B O 1
ATOM 7359 N N . MET B 1 393 ? 6.676 26.797 24.516 1 49.53 393 MET B N 1
ATOM 7360 C CA . MET B 1 393 ? 6.852 28.188 24.922 1 49.53 393 MET B CA 1
ATOM 7361 C C . MET B 1 393 ? 6.027 29.125 24.031 1 49.53 393 MET B C 1
ATOM 7363 O O . MET B 1 393 ? 5.98 30.328 24.266 1 49.53 393 MET B O 1
ATOM 7367 N N . GLY B 1 394 ? 4.828 28.766 23.609 1 46.31 394 GLY B N 1
ATOM 7368 C CA . GLY B 1 394 ? 3.805 29.547 22.938 1 46.31 394 GLY B CA 1
ATOM 7369 C C . GLY B 1 394 ? 4.246 30.078 21.594 1 46.31 394 GLY B C 1
ATOM 7370 O O . GLY B 1 394 ? 3.492 30.781 20.906 1 46.31 394 GLY B O 1
ATOM 7371 N N . ASP B 1 395 ? 5.395 29.953 21.359 1 40.5 395 ASP B N 1
ATOM 7372 C CA . ASP B 1 395 ? 5.895 30.734 20.234 1 40.5 395 ASP B CA 1
ATOM 7373 C C . ASP B 1 395 ? 5.473 30.109 18.906 1 40.5 395 ASP B C 1
ATOM 7375 O O . ASP B 1 395 ? 5.73 30.672 17.844 1 40.5 395 ASP B O 1
ATOM 7379 N N . ALA B 1 396 ? 4.922 28.859 18.969 1 45.34 396 ALA B N 1
ATOM 7380 C CA . ALA B 1 396 ? 4.73 28.203 17.672 1 45.34 396 ALA B CA 1
ATOM 7381 C C . ALA B 1 396 ? 3.295 28.359 17.188 1 45.34 396 ALA B C 1
ATOM 7383 O O . ALA B 1 396 ? 2.385 28.625 17.969 1 45.34 396 ALA B O 1
ATOM 7384 N N . PRO B 1 397 ? 3.145 28.641 15.852 1 43.16 397 PRO B N 1
ATOM 7385 C CA . PRO B 1 397 ? 1.868 28.672 15.133 1 43.16 397 PRO B CA 1
ATOM 7386 C C . PRO B 1 397 ? 0.856 27.672 15.68 1 43.16 397 PRO B C 1
ATOM 7388 O O . PRO B 1 397 ? -0.343 27.797 15.422 1 43.16 397 PRO B O 1
ATOM 7391 N N . LEU B 1 398 ? 1.337 26.719 16.5 1 49.22 398 LEU B N 1
ATOM 7392 C CA . LEU B 1 398 ? 0.482 25.641 17 1 49.22 398 LEU B CA 1
ATOM 7393 C C . LEU B 1 398 ? -0.492 26.172 18.047 1 49.22 398 LEU B C 1
ATOM 7395 O O . LEU B 1 398 ? -1.515 25.531 18.328 1 49.22 398 LEU B O 1
ATOM 7399 N N . ALA B 1 399 ? -0.125 27.312 18.609 1 46.69 399 ALA B N 1
ATOM 7400 C CA . ALA B 1 399 ? -1.024 27.906 19.594 1 46.69 399 ALA B CA 1
ATOM 7401 C C . ALA B 1 399 ? -2.363 28.281 18.969 1 46.69 399 ALA B C 1
ATOM 7403 O O . ALA B 1 399 ? -3.395 28.281 19.641 1 46.69 399 ALA B O 1
ATOM 7404 N N . VAL B 1 400 ? -2.35 28.422 17.672 1 45.03 400 VAL B N 1
ATOM 7405 C CA . VAL B 1 400 ? -3.543 28.859 16.969 1 45.03 400 VAL B CA 1
ATOM 7406 C C . VAL B 1 400 ? -4.48 27.672 16.734 1 45.03 400 VAL B C 1
ATOM 7408 O O . VAL B 1 400 ? -5.699 27.812 16.844 1 45.03 400 VAL B O 1
ATOM 7411 N N . ILE B 1 401 ? -4.008 26.484 16.531 1 51.81 401 ILE B N 1
ATOM 7412 C CA . ILE B 1 401 ? -4.832 25.375 16.047 1 51.81 401 ILE B CA 1
ATOM 7413 C C . ILE B 1 401 ? -5.406 24.594 17.219 1 51.81 401 ILE B C 1
ATOM 7415 O O . ILE B 1 401 ? -6.387 23.875 17.078 1 51.81 401 ILE B O 1
ATOM 7419 N N . ASP B 1 402 ? -5.227 25.047 18.453 1 65 402 ASP B N 1
ATOM 7420 C CA . ASP B 1 402 ? -5.73 24.234 19.562 1 65 402 ASP B CA 1
ATOM 7421 C C . ASP B 1 402 ? -5.383 22.766 19.375 1 65 402 ASP B C 1
ATOM 7423 O O . ASP B 1 402 ? -6.27 21.938 19.156 1 65 402 ASP B O 1
ATOM 7427 N N . VAL B 1 403 ? -4.121 22.547 19.484 1 76.12 403 VAL B N 1
ATOM 7428 C CA . VAL B 1 403 ? -3.605 21.219 19.172 1 76.12 403 VAL B CA 1
ATOM 7429 C C . VAL B 1 403 ? -3.262 20.484 20.469 1 76.12 403 VAL B C 1
ATOM 7431 O O . VAL B 1 403 ? -2.531 21.016 21.312 1 76.12 403 VAL B O 1
ATOM 7434 N N . ARG B 1 404 ? -3.906 19.391 20.672 1 87.12 404 ARG B N 1
ATOM 7435 C CA . ARG B 1 404 ? -3.48 18.469 21.719 1 87.12 404 ARG B CA 1
ATOM 7436 C C . ARG B 1 404 ? -2.354 17.562 21.219 1 87.12 404 ARG B C 1
ATOM 7438 O O . ARG B 1 404 ? -2.51 16.859 20.219 1 87.12 404 ARG B O 1
ATOM 7445 N N . ILE B 1 405 ? -1.218 17.594 21.922 1 89.62 405 ILE B N 1
ATOM 7446 C CA . ILE B 1 405 ? -0.059 16.828 21.484 1 89.62 405 ILE B CA 1
ATOM 7447 C C . ILE B 1 405 ? 0.193 15.664 22.438 1 89.62 405 ILE B C 1
ATOM 7449 O O . ILE B 1 405 ? 0.132 15.836 23.656 1 89.62 405 ILE B O 1
ATOM 7453 N N . ARG B 1 406 ? 0.359 14.516 21.922 1 94.06 406 ARG B N 1
ATOM 7454 C CA . ARG B 1 406 ? 0.741 13.32 22.672 1 94.06 406 ARG B CA 1
ATOM 7455 C C . ARG B 1 406 ? 1.907 12.602 22 1 94.06 406 ARG B C 1
ATOM 7457 O O . ARG B 1 406 ? 2.1 12.727 20.781 1 94.06 406 ARG B O 1
ATOM 7464 N N . VAL B 1 407 ? 2.656 11.945 22.797 1 94.69 407 VAL B N 1
ATOM 7465 C CA . VAL B 1 407 ? 3.734 11.109 22.266 1 94.69 407 VAL B CA 1
ATOM 7466 C C . VAL B 1 407 ? 3.484 9.648 22.625 1 94.69 407 VAL B C 1
ATOM 7468 O O . VAL B 1 407 ? 3.207 9.328 23.781 1 94.69 407 VAL B O 1
ATOM 7471 N N . VAL B 1 408 ? 3.518 8.773 21.625 1 96.38 408 VAL B N 1
ATOM 7472 C CA . VAL B 1 408 ? 3.334 7.34 21.844 1 96.38 408 VAL B CA 1
ATOM 7473 C C . VAL B 1 408 ? 4.613 6.594 21.469 1 96.38 408 VAL B C 1
ATOM 7475 O O . VAL B 1 408 ? 5.391 7.062 20.641 1 96.38 408 VAL B O 1
ATOM 7478 N N . GLY B 1 409 ? 4.785 5.414 22.016 1 95.06 409 GLY B N 1
ATOM 7479 C CA . GLY B 1 409 ? 6.004 4.637 21.859 1 95.06 409 GLY B CA 1
ATOM 7480 C C . GLY B 1 409 ? 6.719 4.375 23.172 1 95.06 409 GLY B C 1
ATOM 7481 O O . GLY B 1 409 ? 6.195 4.68 24.25 1 95.06 409 GLY B O 1
ATOM 7482 N N . ASP B 1 410 ? 7.891 3.826 23.094 1 92.06 410 ASP B N 1
ATOM 7483 C CA . ASP B 1 410 ? 8.664 3.457 24.266 1 92.06 410 ASP B CA 1
ATOM 7484 C C . ASP B 1 410 ? 9.508 4.633 24.766 1 92.06 410 ASP B C 1
ATOM 7486 O O . ASP B 1 410 ? 10.625 4.848 24.297 1 92.06 410 ASP B O 1
ATOM 7490 N N . ARG B 1 411 ? 9.125 5.27 25.797 1 91.56 411 ARG B N 1
ATOM 7491 C CA . ARG B 1 411 ? 9.766 6.457 26.359 1 91.56 411 ARG B CA 1
ATOM 7492 C C . ARG B 1 411 ? 11.07 6.09 27.062 1 91.56 411 ARG B C 1
ATOM 7494 O O . ARG B 1 411 ? 11.938 6.949 27.266 1 91.56 411 ARG B O 1
ATOM 7501 N N . SER B 1 412 ? 11.172 4.82 27.422 1 89.31 412 SER B N 1
ATOM 7502 C CA . SER B 1 412 ? 12.32 4.395 28.219 1 89.31 412 SER B CA 1
ATOM 7503 C C . SER B 1 412 ? 13.609 4.43 27.406 1 89.31 412 SER B C 1
ATOM 7505 O O . SER B 1 412 ? 14.703 4.477 27.969 1 89.31 412 SER B O 1
ATOM 7507 N N . ILE B 1 413 ? 13.438 4.406 26.156 1 86.06 413 ILE B N 1
ATOM 7508 C CA . ILE B 1 413 ? 14.633 4.348 25.328 1 86.06 413 ILE B CA 1
ATOM 7509 C C . ILE B 1 413 ? 15.031 5.758 24.891 1 86.06 413 ILE B C 1
ATOM 7511 O O . ILE B 1 413 ? 16.047 5.945 24.219 1 86.06 413 ILE B O 1
ATOM 7515 N N . LEU B 1 414 ? 14.281 6.785 25.25 1 89.88 414 LEU B N 1
ATOM 7516 C CA . LEU B 1 414 ? 14.555 8.172 24.891 1 89.88 414 LEU B CA 1
ATOM 7517 C C . LEU B 1 414 ? 15.398 8.859 25.953 1 89.88 414 LEU B C 1
ATOM 7519 O O . LEU B 1 414 ? 15.281 8.531 27.141 1 89.88 414 LEU B O 1
ATOM 7523 N N . PRO B 1 415 ? 16.234 9.82 25.578 1 91.06 415 PRO B N 1
ATOM 7524 C CA . PRO B 1 415 ? 17.016 10.539 26.578 1 91.06 415 PRO B CA 1
ATOM 7525 C C . PRO B 1 415 ? 16.156 11.375 27.516 1 91.06 415 PRO B C 1
ATOM 7527 O O . PRO B 1 415 ? 15.055 11.781 27.156 1 91.06 415 PRO B O 1
ATOM 7530 N N . ALA B 1 416 ? 16.734 11.688 28.656 1 92.62 416 ALA B N 1
ATOM 7531 C CA . ALA B 1 416 ? 16.016 12.383 29.719 1 92.62 416 ALA B CA 1
ATOM 7532 C C . ALA B 1 416 ? 15.547 13.758 29.25 1 92.62 416 ALA B C 1
ATOM 7534 O O . ALA B 1 416 ? 14.414 14.164 29.531 1 92.62 416 ALA B O 1
ATOM 7535 N N . ALA B 1 417 ? 16.391 14.445 28.609 1 90.25 417 ALA B N 1
ATOM 7536 C CA . ALA B 1 417 ? 16.078 15.789 28.156 1 90.25 417 ALA B CA 1
ATOM 7537 C C . ALA B 1 417 ? 14.859 15.781 27.219 1 90.25 417 ALA B C 1
ATOM 7539 O O . ALA B 1 417 ? 14.016 16.672 27.281 1 90.25 417 ALA B O 1
ATOM 7540 N N . LEU B 1 418 ? 14.828 14.82 26.375 1 92.25 418 LEU B N 1
ATOM 7541 C CA . LEU B 1 418 ? 13.703 14.703 25.453 1 92.25 418 LEU B CA 1
ATOM 7542 C C . LEU B 1 418 ? 12.43 14.305 26.188 1 92.25 418 LEU B C 1
ATOM 7544 O O . LEU B 1 418 ? 11.352 14.844 25.922 1 92.25 418 LEU B O 1
ATOM 7548 N N . ASN B 1 419 ? 12.539 13.398 27.125 1 94.69 419 ASN B N 1
ATOM 7549 C CA . ASN B 1 419 ? 11.391 13.008 27.938 1 94.69 419 ASN B CA 1
ATOM 7550 C C . ASN B 1 419 ? 10.812 14.195 28.703 1 94.69 419 ASN B C 1
ATOM 7552 O O . ASN B 1 419 ? 9.594 14.336 28.812 1 94.69 419 ASN B O 1
ATOM 7556 N N . ASP B 1 420 ? 11.719 15 29.172 1 93.19 420 ASP B N 1
ATOM 7557 C CA . ASP B 1 420 ? 11.281 16.203 29.875 1 93.19 420 ASP B CA 1
ATOM 7558 C C . ASP B 1 420 ? 10.5 17.125 28.953 1 93.19 420 ASP B C 1
ATOM 7560 O O . ASP B 1 420 ? 9.469 17.688 29.344 1 93.19 420 ASP B O 1
ATOM 7564 N N . ALA B 1 421 ? 11.039 17.297 27.828 1 88.94 421 ALA B N 1
ATOM 7565 C CA . ALA B 1 421 ? 10.383 18.141 26.828 1 88.94 421 ALA B CA 1
ATOM 7566 C C . ALA B 1 421 ? 9.008 17.594 26.453 1 88.94 421 ALA B C 1
ATOM 7568 O O . ALA B 1 421 ? 8.055 18.344 26.281 1 88.94 421 ALA B O 1
ATOM 7569 N N . ILE B 1 422 ? 8.891 16.297 26.344 1 92.56 422 ILE B N 1
ATOM 7570 C CA . ILE B 1 422 ? 7.645 15.609 26 1 92.56 422 ILE B CA 1
ATOM 7571 C C . ILE B 1 422 ? 6.617 15.828 27.109 1 92.56 422 ILE B C 1
ATOM 7573 O O . ILE B 1 422 ? 5.473 16.203 26.828 1 92.56 422 ILE B O 1
ATOM 7577 N N . ASP B 1 423 ? 7.062 15.633 28.297 1 93.62 423 ASP B N 1
ATOM 7578 C CA . ASP B 1 423 ? 6.164 15.844 29.422 1 93.62 423 ASP B CA 1
ATOM 7579 C C . ASP B 1 423 ? 5.633 17.281 29.438 1 93.62 423 ASP B C 1
ATOM 7581 O O . ASP B 1 423 ? 4.449 17.5 29.688 1 93.62 423 ASP B O 1
ATOM 7585 N N . ALA B 1 424 ? 6.527 18.203 29.172 1 87.31 424 ALA B N 1
ATOM 7586 C CA . ALA B 1 424 ? 6.168 19.609 29.188 1 87.31 424 ALA B CA 1
ATOM 7587 C C . ALA B 1 424 ? 5.129 19.938 28.109 1 87.31 424 ALA B C 1
ATOM 7589 O O . ALA B 1 424 ? 4.148 20.625 28.375 1 87.31 424 ALA B O 1
ATOM 7590 N N . ILE B 1 425 ? 5.297 19.422 26.969 1 86.69 425 ILE B N 1
ATOM 7591 C CA . ILE B 1 425 ? 4.398 19.766 25.859 1 86.69 425 ILE B CA 1
ATOM 7592 C C . ILE B 1 425 ? 3.057 19.047 26.062 1 86.69 425 ILE B C 1
ATOM 7594 O O . ILE B 1 425 ? 2.008 19.594 25.688 1 86.69 425 ILE B O 1
ATOM 7598 N N . GLU B 1 426 ? 3.047 17.828 26.516 1 91.38 426 GLU B N 1
ATOM 7599 C CA . GLU B 1 426 ? 1.801 17.109 26.766 1 91.38 426 GLU B CA 1
ATOM 7600 C C . GLU B 1 426 ? 0.977 17.812 27.844 1 91.38 426 GLU B C 1
ATOM 7602 O O . GLU B 1 426 ? -0.245 17.922 27.719 1 91.38 426 GLU B O 1
ATOM 7607 N N . GLU B 1 427 ? 1.707 18.281 28.828 1 88.5 427 GLU B N 1
ATOM 7608 C CA . GLU B 1 427 ? 1.021 19.016 29.891 1 88.5 427 GLU B CA 1
ATOM 7609 C C . GLU B 1 427 ? 0.485 20.344 29.375 1 88.5 427 GLU B C 1
ATOM 7611 O O . GLU B 1 427 ? -0.648 20.734 29.688 1 88.5 427 GLU B O 1
ATOM 7616 N N . ALA B 1 428 ? 1.277 21.047 28.594 1 78.12 428 ALA B N 1
ATOM 7617 C CA . ALA B 1 428 ? 0.921 22.359 28.078 1 78.12 428 ALA B CA 1
ATOM 7618 C C . ALA B 1 428 ? -0.296 22.297 27.172 1 78.12 428 ALA B C 1
ATOM 7620 O O . ALA B 1 428 ? -1.059 23.266 27.062 1 78.12 428 ALA B O 1
ATOM 7621 N N . THR B 1 429 ? -0.509 21.125 26.562 1 81.38 429 THR B N 1
ATOM 7622 C CA . THR B 1 429 ? -1.559 21.031 25.547 1 81.38 429 THR B CA 1
ATOM 7623 C C . THR B 1 429 ? -2.703 20.156 26.031 1 81.38 429 THR B C 1
ATOM 7625 O O . THR B 1 429 ? -3.596 19.797 25.25 1 81.38 429 THR B O 1
ATOM 7628 N N . LYS B 1 430 ? -2.744 19.688 27.25 1 87 430 LYS B N 1
ATOM 7629 C CA . LYS B 1 430 ? -3.688 18.719 27.797 1 87 430 LYS B CA 1
ATOM 7630 C C . LYS B 1 430 ? -5.121 19.234 27.719 1 87 430 LYS B C 1
ATOM 7632 O O . LYS B 1 430 ? -6.062 18.453 27.625 1 87 430 LYS B O 1
ATOM 7637 N N . GLY B 1 431 ? -5.316 20.484 27.625 1 79.06 431 GLY B N 1
ATOM 7638 C CA . GLY B 1 431 ? -6.645 21.062 27.609 1 79.06 431 GLY B CA 1
ATOM 7639 C C . GLY B 1 431 ? -7.156 21.328 26.203 1 79.06 431 GLY B C 1
ATOM 7640 O O . GLY B 1 431 ? -8.328 21.656 26.016 1 79.06 431 GLY B O 1
ATOM 7641 N N . GLU B 1 432 ? -6.277 21.188 25.219 1 73.62 432 GLU B N 1
ATOM 7642 C CA . GLU B 1 432 ? -6.656 21.422 23.828 1 73.62 432 GLU B CA 1
ATOM 7643 C C . GLU B 1 432 ? -7.465 20.25 23.266 1 73.62 432 GLU B C 1
ATOM 7645 O O . GLU B 1 432 ? -7.238 19.094 23.641 1 73.62 432 GLU B O 1
ATOM 7650 N N . LYS B 1 433 ? -8.461 20.453 22.344 1 72.38 433 LYS B N 1
ATOM 7651 C CA . LYS B 1 433 ? -9.391 19.391 21.969 1 72.38 433 LYS B CA 1
ATOM 7652 C C . LYS B 1 433 ? -9.609 19.375 20.453 1 72.38 433 LYS B C 1
ATOM 7654 O O . LYS B 1 433 ? -10.164 18.422 19.922 1 72.38 433 LYS B O 1
ATOM 7659 N N . LYS B 1 434 ? -9.172 20.312 19.719 1 70 434 LYS B N 1
ATOM 7660 C CA . LYS B 1 434 ? -9.578 20.438 18.328 1 70 434 LYS B CA 1
ATOM 7661 C C . LYS B 1 434 ? -8.758 19.5 17.438 1 70 434 LYS B C 1
ATOM 7663 O O . LYS B 1 434 ? -9.312 18.656 16.734 1 70 434 LYS B O 1
ATOM 7668 N N . LEU B 1 435 ? -7.445 19.703 17.359 1 77.31 435 LEU B N 1
ATOM 7669 C CA . LEU B 1 435 ? -6.559 18.828 16.594 1 77.31 435 LEU B CA 1
ATOM 7670 C C . LEU B 1 435 ? -5.738 17.938 17.516 1 77.31 435 LEU B C 1
ATOM 7672 O O . LEU B 1 435 ? -5.086 18.422 18.438 1 77.31 435 LEU B O 1
ATOM 7676 N N . ASN B 1 436 ? -5.902 16.672 17.297 1 89.62 436 ASN B N 1
ATOM 7677 C CA . ASN B 1 436 ? -5.117 15.703 18.047 1 89.62 436 ASN B CA 1
ATOM 7678 C C . ASN B 1 436 ? -3.904 15.227 17.266 1 89.62 436 ASN B C 1
ATOM 7680 O O . ASN B 1 436 ? -4.051 14.562 16.234 1 89.62 436 ASN B O 1
ATOM 7684 N N . LEU B 1 437 ? -2.793 15.602 17.75 1 91.06 437 LEU B N 1
ATOM 7685 C CA . LEU B 1 437 ? -1.549 15.219 17.094 1 91.06 437 LEU B CA 1
ATOM 7686 C C . LEU B 1 437 ? -0.755 14.25 17.953 1 91.06 437 LEU B C 1
ATOM 7688 O O . LEU B 1 437 ? -0.379 14.578 19.078 1 91.06 437 LEU B O 1
ATOM 7692 N N . GLN B 1 438 ? -0.527 13.078 17.422 1 95.19 438 GLN B N 1
ATOM 7693 C CA . GLN B 1 438 ? 0.281 12.07 18.109 1 95.19 438 GLN B CA 1
ATOM 7694 C C . GLN B 1 438 ? 1.618 11.867 17.406 1 95.19 438 GLN B C 1
ATOM 7696 O O . GLN B 1 438 ? 1.66 11.648 16.203 1 95.19 438 GLN B O 1
ATOM 7701 N N . PHE B 1 439 ? 2.646 12.008 18.219 1 94.44 439 PHE B N 1
ATOM 7702 C CA . PHE B 1 439 ? 3.977 11.68 17.703 1 94.44 439 PHE B CA 1
ATOM 7703 C C . PHE B 1 439 ? 4.375 10.266 18.125 1 94.44 439 PHE B C 1
ATOM 7705 O O . PHE B 1 439 ? 4.441 9.961 19.312 1 94.44 439 PHE B O 1
ATOM 7712 N N . ALA B 1 440 ? 4.598 9.438 17.156 1 96.62 440 ALA B N 1
ATOM 7713 C CA . ALA B 1 440 ? 5.145 8.109 17.438 1 96.62 440 ALA B CA 1
ATOM 7714 C C . ALA B 1 440 ? 6.668 8.148 17.5 1 96.62 440 ALA B C 1
ATOM 7716 O O . ALA B 1 440 ? 7.336 8.188 16.469 1 96.62 440 ALA B O 1
ATOM 7717 N N . LEU B 1 441 ? 7.211 8.117 18.703 1 93.94 441 LEU B N 1
ATOM 7718 C CA . LEU B 1 441 ? 8.641 8.164 18.984 1 93.94 441 LEU B CA 1
ATOM 7719 C C . LEU B 1 441 ? 9.094 6.898 19.703 1 93.94 441 LEU B C 1
ATOM 7721 O O . LEU B 1 441 ? 8.5 6.512 20.703 1 93.94 441 LEU B O 1
ATOM 7725 N N . GLY B 1 442 ? 10.242 6.328 19.203 1 92.38 442 GLY B N 1
ATOM 7726 C CA . GLY B 1 442 ? 10.594 5.023 19.734 1 92.38 442 GLY B CA 1
ATOM 7727 C C . GLY B 1 442 ? 9.477 4.004 19.609 1 92.38 442 GLY B C 1
ATOM 7728 O O . GLY B 1 442 ? 9.195 3.25 20.547 1 92.38 442 GLY B O 1
ATOM 7729 N N . TYR B 1 443 ? 8.805 4.129 18.516 1 95.75 443 TYR B N 1
ATOM 7730 C CA . TYR B 1 443 ? 7.59 3.354 18.266 1 95.75 443 TYR B CA 1
ATOM 7731 C C . TYR B 1 443 ? 7.863 2.189 17.328 1 95.75 443 TYR B C 1
ATOM 7733 O O . TYR B 1 443 ? 8.57 2.344 16.328 1 95.75 443 TYR B O 1
ATOM 7741 N N . GLY B 1 444 ? 7.336 1.021 17.625 1 95.19 444 GLY B N 1
ATOM 7742 C CA . GLY B 1 444 ? 7.309 -0.164 16.797 1 95.19 444 GLY B CA 1
ATOM 7743 C C . GLY B 1 444 ? 5.969 -0.881 16.812 1 95.19 444 GLY B C 1
ATOM 7744 O O . GLY B 1 444 ? 5.375 -1.061 17.875 1 95.19 444 GLY B O 1
ATOM 7745 N N . GLY B 1 445 ? 5.555 -1.242 15.633 1 96.75 445 GLY B N 1
ATOM 7746 C CA . GLY B 1 445 ? 4.25 -1.869 15.523 1 96.75 445 GLY B CA 1
ATOM 7747 C C . GLY B 1 445 ? 4.145 -3.17 16.297 1 96.75 445 GLY B C 1
ATOM 7748 O O . GLY B 1 445 ? 3.152 -3.408 16.984 1 96.75 445 GLY B O 1
ATOM 7749 N N . ARG B 1 446 ? 5.117 -4.039 16.188 1 97.19 446 ARG B N 1
ATOM 7750 C CA . ARG B 1 446 ? 5.094 -5.324 16.891 1 97.19 446 ARG B CA 1
ATOM 7751 C C . ARG B 1 446 ? 5.156 -5.133 18.391 1 97.19 446 ARG B C 1
ATOM 7753 O O . ARG B 1 446 ? 4.488 -5.848 19.141 1 97.19 446 ARG B O 1
ATOM 7760 N N . ARG B 1 447 ? 5.906 -4.152 18.875 1 96.06 447 ARG B N 1
ATOM 7761 C CA . ARG B 1 447 ? 5.984 -3.855 20.297 1 96.06 447 ARG B CA 1
ATOM 7762 C C . ARG B 1 447 ? 4.656 -3.311 20.812 1 96.06 447 ARG B C 1
ATOM 7764 O O . ARG B 1 447 ? 4.262 -3.602 21.938 1 96.06 447 ARG B O 1
ATOM 7771 N N . GLU B 1 448 ? 4.055 -2.467 20.016 1 97.56 448 GLU B N 1
ATOM 7772 C CA . GLU B 1 448 ? 2.738 -1.983 20.422 1 97.56 448 GLU B CA 1
ATOM 7773 C C . GLU B 1 448 ? 1.756 -3.139 20.594 1 97.56 448 GLU B C 1
ATOM 7775 O O . GLU B 1 448 ? 0.979 -3.162 21.547 1 97.56 448 GLU B O 1
ATOM 7780 N N . VAL B 1 449 ? 1.783 -4.07 19.656 1 98.31 449 VAL B N 1
ATOM 7781 C CA . VAL B 1 449 ? 0.867 -5.207 19.719 1 98.31 449 VAL B CA 1
ATOM 7782 C C . VAL B 1 449 ? 1.113 -6 21 1 98.31 449 VAL B C 1
ATOM 7784 O O . VAL B 1 449 ? 0.168 -6.355 21.719 1 98.31 449 VAL B O 1
ATOM 7787 N N . LEU B 1 450 ? 2.348 -6.281 21.281 1 97.81 450 LEU B N 1
ATOM 7788 C CA . LEU B 1 450 ? 2.672 -7.043 22.484 1 97.81 450 LEU B CA 1
ATOM 7789 C C . LEU B 1 450 ? 2.238 -6.289 23.734 1 97.81 450 LEU B C 1
ATOM 7791 O O . LEU B 1 450 ? 1.697 -6.887 24.672 1 97.81 450 LEU B O 1
ATOM 7795 N N . ARG B 1 451 ? 2.543 -5 23.766 1 97 451 ARG B N 1
ATOM 7796 C CA . ARG B 1 451 ? 2.105 -4.176 24.891 1 97 451 ARG B CA 1
ATOM 7797 C C . ARG B 1 451 ? 0.591 -4.234 25.047 1 97 451 ARG B C 1
ATOM 7799 O O . ARG B 1 451 ? 0.089 -4.387 26.172 1 97 451 ARG B O 1
ATOM 7806 N N . ALA B 1 452 ? -0.109 -4.109 23.969 1 98.38 452 ALA B N 1
ATOM 7807 C CA . ALA B 1 452 ? -1.569 -4.129 24 1 98.38 452 ALA B CA 1
ATOM 7808 C C . ALA B 1 452 ? -2.09 -5.484 24.484 1 98.38 452 ALA B C 1
ATOM 7810 O O . ALA B 1 452 ? -3.072 -5.551 25.219 1 98.38 452 ALA B O 1
ATOM 7811 N N . VAL B 1 453 ? -1.476 -6.551 24 1 98.31 453 VAL B N 1
ATOM 7812 C CA . VAL B 1 453 ? -1.87 -7.891 24.422 1 98.31 453 VAL B CA 1
ATOM 7813 C C . VAL B 1 453 ? -1.67 -8.039 25.938 1 98.31 453 VAL B C 1
ATOM 7815 O O . VAL B 1 453 ? -2.557 -8.531 26.641 1 98.31 453 VAL B O 1
ATOM 7818 N N . LYS B 1 454 ? -0.505 -7.641 26.453 1 97.69 454 LYS B N 1
ATOM 7819 C CA . LYS B 1 454 ? -0.211 -7.734 27.891 1 97.69 454 LYS B CA 1
ATOM 7820 C C . LYS B 1 454 ? -1.235 -6.961 28.719 1 97.69 454 LYS B C 1
ATOM 7822 O O . LYS B 1 454 ? -1.757 -7.477 29.703 1 97.69 454 LYS B O 1
ATOM 7827 N N . ALA B 1 455 ? -1.527 -5.77 28.281 1 97.81 455 ALA B N 1
ATOM 7828 C CA . ALA B 1 455 ? -2.516 -4.953 28.969 1 97.81 455 ALA B CA 1
ATOM 7829 C C . ALA B 1 455 ? -3.9 -5.59 28.906 1 97.81 455 ALA B C 1
ATOM 7831 O O . ALA B 1 455 ? -4.641 -5.578 29.891 1 97.81 455 ALA B O 1
ATOM 7832 N N . ALA B 1 456 ? -4.242 -6.137 27.766 1 98.25 456 ALA B N 1
ATOM 7833 C CA . ALA B 1 456 ? -5.551 -6.75 27.562 1 98.25 456 ALA B CA 1
ATOM 7834 C C . ALA B 1 456 ? -5.727 -7.98 28.453 1 98.25 456 ALA B C 1
ATOM 7836 O O . ALA B 1 456 ? -6.805 -8.203 29.016 1 98.25 456 ALA B O 1
ATOM 7837 N N . VAL B 1 457 ? -4.707 -8.797 28.547 1 98.06 457 VAL B N 1
ATOM 7838 C CA . VAL B 1 457 ? -4.758 -10 29.359 1 98.06 457 VAL B CA 1
ATOM 7839 C C . VAL B 1 457 ? -4.969 -9.617 30.828 1 98.06 457 VAL B C 1
ATOM 7841 O O . VAL B 1 457 ? -5.77 -10.242 31.531 1 98.06 457 VAL B O 1
ATOM 7844 N N . GLN B 1 458 ? -4.223 -8.625 31.312 1 97.06 458 GLN B N 1
ATOM 7845 C CA . GLN B 1 458 ? -4.359 -8.156 32.688 1 97.06 458 GLN B CA 1
ATOM 7846 C C . GLN B 1 458 ? -5.766 -7.629 32.938 1 97.06 458 GLN B C 1
ATOM 7848 O O . GLN B 1 458 ? -6.363 -7.93 33.969 1 97.06 458 GLN B O 1
ATOM 7853 N N . ALA B 1 459 ? -6.246 -6.887 32.031 1 97.44 459 ALA B N 1
ATOM 7854 C CA . ALA B 1 459 ? -7.594 -6.332 32.156 1 97.44 459 ALA B CA 1
ATOM 7855 C C . ALA B 1 459 ? -8.641 -7.441 32.219 1 97.44 459 ALA B C 1
ATOM 7857 O O . ALA B 1 459 ? -9.562 -7.402 33.031 1 97.44 459 ALA B O 1
ATOM 7858 N N . ARG B 1 460 ? -8.516 -8.383 31.328 1 96.56 460 ARG B N 1
ATOM 7859 C CA . ARG B 1 460 ? -9.469 -9.492 31.266 1 96.56 460 ARG B CA 1
ATOM 7860 C C . ARG B 1 460 ? -9.398 -10.336 32.531 1 96.56 460 ARG B C 1
ATOM 7862 O O . ARG B 1 460 ? -10.43 -10.789 33.031 1 96.56 460 ARG B O 1
ATOM 7869 N N . ALA B 1 461 ? -8.234 -10.602 32.969 1 96.75 461 ALA B N 1
ATOM 7870 C CA . ALA B 1 461 ? -8.062 -11.367 34.188 1 96.75 461 ALA B CA 1
ATOM 7871 C C . ALA B 1 461 ? -8.773 -10.68 35.375 1 96.75 461 ALA B C 1
ATOM 7873 O O . ALA B 1 461 ? -9.391 -11.352 36.188 1 96.75 461 ALA B O 1
ATOM 7874 N N . HIS B 1 462 ? -8.656 -9.391 35.469 1 96.56 462 HIS B N 1
ATOM 7875 C CA . HIS B 1 462 ? -9.289 -8.625 36.531 1 96.56 462 HIS B CA 1
ATOM 7876 C C . HIS B 1 462 ? -10.805 -8.648 36.406 1 96.56 462 HIS B C 1
ATOM 7878 O O . HIS B 1 462 ? -11.523 -8.836 37.375 1 96.56 462 HIS B O 1
ATOM 7884 N N . GLU B 1 463 ? -11.258 -8.484 35.188 1 95.19 463 GLU B N 1
ATOM 7885 C CA . GLU B 1 463 ? -12.695 -8.43 34.906 1 95.19 463 GLU B CA 1
ATOM 7886 C C . GLU B 1 463 ? -13.359 -9.766 35.219 1 95.19 463 GLU B C 1
ATOM 7888 O O . GLU B 1 463 ? -14.469 -9.805 35.75 1 95.19 463 GLU B O 1
ATOM 7893 N N . ASP B 1 464 ? -12.672 -10.852 34.844 1 94.25 464 ASP B N 1
ATOM 7894 C CA . ASP B 1 464 ? -13.25 -12.18 34.969 1 94.25 464 ASP B CA 1
ATOM 7895 C C . ASP B 1 464 ? -12.836 -12.828 36.281 1 94.25 464 ASP B C 1
ATOM 7897 O O . ASP B 1 464 ? -13.242 -13.945 36.594 1 94.25 464 ASP B O 1
ATOM 7901 N N . SER B 1 465 ? -12.109 -12.141 37.062 1 95.44 465 SER B N 1
ATOM 7902 C CA . SER B 1 465 ? -11.547 -12.727 38.281 1 95.44 465 SER B CA 1
ATOM 7903 C C . SER B 1 465 ? -10.93 -14.094 38 1 95.44 465 SER B C 1
ATOM 7905 O O . SER B 1 465 ? -11.266 -15.078 38.656 1 95.44 465 SER B O 1
ATOM 7907 N N . SER B 1 466 ? -10.102 -14.148 37 1 95.56 466 SER B N 1
ATOM 7908 C CA . SER B 1 466 ? -9.477 -15.398 36.531 1 95.56 466 SER B CA 1
ATOM 7909 C C . SER B 1 466 ? -7.957 -15.289 36.562 1 95.56 466 SER B C 1
ATOM 7911 O O . SER B 1 466 ? -7.406 -14.219 36.844 1 95.56 466 SER B O 1
ATOM 7913 N N . THR B 1 467 ? -7.332 -16.422 36.312 1 95.06 467 THR B N 1
ATOM 7914 C CA . THR B 1 467 ? -5.875 -16.422 36.219 1 95.06 467 THR B CA 1
ATOM 7915 C C . THR B 1 467 ? -5.422 -15.82 34.875 1 95.06 467 THR B C 1
ATOM 7917 O O . THR B 1 467 ? -6.207 -15.727 33.938 1 95.06 467 THR B O 1
ATOM 7920 N N . ILE B 1 468 ? -4.176 -15.438 34.844 1 95.88 468 ILE B N 1
ATOM 7921 C CA . ILE B 1 468 ? -3.584 -14.891 33.625 1 95.88 468 ILE B CA 1
ATOM 7922 C C . ILE B 1 468 ? -3.668 -15.914 32.5 1 95.88 468 ILE B C 1
ATOM 7924 O O . ILE B 1 468 ? -3.904 -15.562 31.344 1 95.88 468 ILE B O 1
ATOM 7928 N N . GLU B 1 469 ? -3.455 -17.172 32.844 1 94.31 469 GLU B N 1
ATOM 7929 C CA . GLU B 1 469 ? -3.514 -18.25 31.859 1 94.31 469 GLU B CA 1
ATOM 7930 C C . GLU B 1 469 ? -4.91 -18.375 31.266 1 94.31 469 GLU B C 1
ATOM 7932 O O . GLU B 1 469 ? -5.051 -18.531 30.047 1 94.31 469 GLU B O 1
ATOM 7937 N N . GLU B 1 470 ? -5.887 -18.312 32.031 1 95.75 470 GLU B N 1
ATOM 7938 C CA . GLU B 1 470 ? -7.266 -18.391 31.547 1 95.75 470 GLU B CA 1
ATOM 7939 C C . GLU B 1 470 ? -7.629 -17.172 30.719 1 95.75 470 GLU B C 1
ATOM 7941 O O . GLU B 1 470 ? -8.289 -17.297 29.672 1 95.75 470 GLU B O 1
ATOM 7946 N N . ALA B 1 471 ? -7.207 -16.047 31.219 1 96.94 471 ALA B N 1
ATOM 7947 C CA . ALA B 1 471 ? -7.473 -14.812 30.484 1 96.94 471 ALA B CA 1
ATOM 7948 C C . ALA B 1 471 ? -6.82 -14.836 29.109 1 96.94 471 ALA B C 1
ATOM 7950 O O . ALA B 1 471 ? -7.426 -14.414 28.125 1 96.94 471 ALA B O 1
ATOM 7951 N N . LEU B 1 472 ? -5.586 -15.305 29.109 1 96.94 472 LEU B N 1
ATOM 7952 C CA . LEU B 1 472 ? -4.863 -15.406 27.844 1 96.94 472 LEU B CA 1
ATOM 7953 C C . LEU B 1 472 ? -5.594 -16.328 26.875 1 96.94 472 LEU B C 1
ATOM 7955 O O . LEU B 1 472 ? -5.691 -16.031 25.688 1 96.94 472 LEU B O 1
ATOM 7959 N N . SER B 1 473 ? -6.098 -17.438 27.281 1 94.81 473 SER B N 1
ATOM 7960 C CA . SER B 1 473 ? -6.773 -18.422 26.438 1 94.81 473 SER B CA 1
ATOM 7961 C C . SER B 1 473 ? -8.062 -17.844 25.844 1 94.81 473 SER B C 1
ATOM 7963 O O . SER B 1 473 ? -8.469 -18.234 24.75 1 94.81 473 SER B O 1
ATOM 7965 N N . ARG B 1 474 ? -8.664 -16.891 26.5 1 94.94 474 ARG B N 1
ATOM 7966 C CA . ARG B 1 474 ? -9.961 -16.359 26.078 1 94.94 474 ARG B CA 1
ATOM 7967 C C . ARG B 1 474 ? -9.805 -15.016 25.375 1 94.94 474 ARG B C 1
ATOM 7969 O O . ARG B 1 474 ? -10.789 -14.414 24.953 1 94.94 474 ARG B O 1
ATOM 7976 N N . LEU B 1 475 ? -8.656 -14.609 25.297 1 96.56 475 LEU B N 1
ATOM 7977 C CA . LEU B 1 475 ? -8.383 -13.273 24.766 1 96.56 475 LEU B CA 1
ATOM 7978 C C . LEU B 1 475 ? -8.891 -13.148 23.328 1 96.56 475 LEU B C 1
ATOM 7980 O O . LEU B 1 475 ? -8.648 -14.023 22.5 1 96.56 475 LEU B O 1
ATOM 7984 N N . SER B 1 476 ? -9.609 -12.094 22.969 1 96.25 476 SER B N 1
ATOM 7985 C CA . SER B 1 476 ? -10.109 -11.812 21.625 1 96.25 476 SER B CA 1
ATOM 7986 C C . SER B 1 476 ? -9.406 -10.609 21.016 1 96.25 476 SER B C 1
ATOM 7988 O O . SER B 1 476 ? -8.797 -9.805 21.734 1 96.25 476 SER B O 1
ATOM 7990 N N . PRO B 1 477 ? -9.508 -10.508 19.656 1 96.56 477 PRO B N 1
ATOM 7991 C CA . PRO B 1 477 ? -8.953 -9.312 19.016 1 96.56 477 PRO B CA 1
ATOM 7992 C C . PRO B 1 477 ? -9.578 -8.016 19.531 1 96.56 477 PRO B C 1
ATOM 7994 O O . PRO B 1 477 ? -8.898 -6.996 19.625 1 96.56 477 PRO B O 1
ATOM 7997 N N . GLY B 1 478 ? -10.844 -8.07 19.828 1 96.69 478 GLY B N 1
ATOM 7998 C CA . GLY B 1 478 ? -11.508 -6.902 20.391 1 96.69 478 GLY B CA 1
ATOM 7999 C C . GLY B 1 478 ? -10.906 -6.438 21.703 1 96.69 478 GLY B C 1
ATOM 8000 O O . GLY B 1 478 ? -10.812 -5.234 21.953 1 96.69 478 GLY B O 1
ATOM 8001 N N . ASP B 1 479 ? -10.523 -7.406 22.516 1 97.88 479 ASP B N 1
ATOM 8002 C CA . ASP B 1 479 ? -9.875 -7.078 23.781 1 97.88 479 ASP B CA 1
ATOM 8003 C C . ASP B 1 479 ? -8.562 -6.332 23.547 1 97.88 479 ASP B C 1
ATOM 8005 O O . ASP B 1 479 ? -8.258 -5.375 24.266 1 97.88 479 ASP B O 1
ATOM 8009 N N . VAL B 1 480 ? -7.809 -6.762 22.609 1 98.44 480 VAL B N 1
ATOM 8010 C CA . VAL B 1 480 ? -6.512 -6.168 22.312 1 98.44 480 VAL B CA 1
ATOM 8011 C C . VAL B 1 480 ? -6.703 -4.77 21.734 1 98.44 480 VAL B C 1
ATOM 8013 O O . VAL B 1 480 ? -5.961 -3.844 22.062 1 98.44 480 VAL B O 1
ATOM 8016 N N . SER B 1 481 ? -7.68 -4.586 20.906 1 98.06 481 SER B N 1
ATOM 8017 C CA . SER B 1 481 ? -7.949 -3.318 20.234 1 98.06 481 SER B CA 1
ATOM 8018 C C . SER B 1 481 ? -8.234 -2.207 21.234 1 98.06 481 SER B C 1
ATOM 8020 O O . SER B 1 481 ? -8.023 -1.029 20.953 1 98.06 481 SER B O 1
ATOM 8022 N N . LYS B 1 482 ? -8.633 -2.543 22.422 1 97.94 482 LYS B N 1
ATOM 8023 C CA . LYS B 1 482 ? -8.945 -1.564 23.469 1 97.94 482 LYS B CA 1
ATOM 8024 C C . LYS B 1 482 ? -7.676 -1.028 24.125 1 97.94 482 LYS B C 1
ATOM 8026 O O . LYS B 1 482 ? -7.723 -0.05 24.859 1 97.94 482 LYS B O 1
ATOM 8031 N N . HIS B 1 483 ? -6.602 -1.603 23.719 1 98.12 483 HIS B N 1
ATOM 8032 C CA . HIS B 1 483 ? -5.387 -1.232 24.438 1 98.12 483 HIS B CA 1
ATOM 8033 C C . HIS B 1 483 ? -4.285 -0.793 23.484 1 98.12 483 HIS B C 1
ATOM 8035 O O . HIS B 1 483 ? -3.105 -0.812 23.844 1 98.12 483 HIS B O 1
ATOM 8041 N N . THR B 1 484 ? -4.629 -0.461 22.25 1 98 484 THR B N 1
ATOM 8042 C CA . THR B 1 484 ? -3.684 0.222 21.375 1 98 484 THR B CA 1
ATOM 8043 C C . THR B 1 484 ? -3.387 1.627 21.891 1 98 484 THR B C 1
ATOM 8045 O O . THR B 1 484 ? -4.102 2.141 22.75 1 98 484 THR B O 1
ATOM 8048 N N . TYR B 1 485 ? -2.344 2.271 21.391 1 97.5 485 TYR B N 1
ATOM 8049 C CA . TYR B 1 485 ? -2.027 3.637 21.797 1 97.5 485 TYR B CA 1
ATOM 8050 C C . TYR B 1 485 ? -3.188 4.578 21.484 1 97.5 485 TYR B C 1
ATOM 8052 O O . TYR B 1 485 ? -3.535 5.434 22.312 1 97.5 485 TYR B O 1
ATOM 8060 N N . SER B 1 486 ? -3.76 4.43 20.297 1 96.75 486 SER B N 1
ATOM 8061 C CA . SER B 1 486 ? -4.891 5.273 19.922 1 96.75 486 SER B CA 1
ATOM 8062 C C . SER B 1 486 ? -6.047 5.109 20.906 1 96.75 486 SER B C 1
ATOM 8064 O O . SER B 1 486 ? -6.609 6.098 21.391 1 96.75 486 SER B O 1
ATOM 8066 N N . ALA B 1 487 ? -6.379 3.871 21.219 1 97.19 487 ALA B N 1
ATOM 8067 C CA . ALA B 1 487 ? -7.488 3.598 22.125 1 97.19 487 ALA B CA 1
ATOM 8068 C C . ALA B 1 487 ? -7.215 4.176 23.516 1 97.19 487 ALA B C 1
ATOM 8070 O O . ALA B 1 487 ? -8.086 4.809 24.109 1 97.19 487 ALA B O 1
ATOM 8071 N N . GLU B 1 488 ? -6.043 4 23.953 1 95.69 488 GLU B N 1
ATOM 8072 C CA . GLU B 1 488 ? -5.684 4.465 25.281 1 95.69 488 GLU B CA 1
ATOM 8073 C C . GLU B 1 488 ? -5.629 5.988 25.344 1 95.69 488 GLU B C 1
ATOM 8075 O O . GLU B 1 488 ? -5.871 6.582 26.391 1 95.69 488 GLU B O 1
ATOM 8080 N N . SER B 1 489 ? -5.301 6.629 24.203 1 94 489 SER B N 1
ATOM 8081 C CA . SER B 1 489 ? -5.258 8.086 24.125 1 94 489 SER B CA 1
ATOM 8082 C C . SER B 1 489 ? -6.648 8.672 23.906 1 94 489 SER B C 1
ATOM 8084 O O . SER B 1 489 ? -6.82 9.891 23.891 1 94 489 SER B O 1
ATOM 8086 N N . GLY B 1 490 ? -7.625 7.824 23.719 1 92.88 490 GLY B N 1
ATOM 8087 C CA . GLY B 1 490 ? -8.984 8.281 23.5 1 92.88 490 GLY B CA 1
ATOM 8088 C C . GLY B 1 490 ? -9.219 8.836 22.109 1 92.88 490 GLY B C 1
ATOM 8089 O O . GLY B 1 490 ? -10.102 9.672 21.906 1 92.88 490 GLY B O 1
ATOM 8090 N N . VAL B 1 491 ? -8.398 8.523 21.234 1 94.81 491 VAL B N 1
ATOM 8091 C CA . VAL B 1 491 ? -8.594 8.953 19.859 1 94.81 491 VAL B CA 1
ATOM 8092 C C . VAL B 1 491 ? -9.078 7.777 19.016 1 94.81 491 VAL B C 1
ATOM 8094 O O . VAL B 1 491 ? -8.859 6.617 19.359 1 94.81 491 VAL B O 1
ATOM 8097 N N . PRO B 1 492 ? -9.797 8.031 17.938 1 95.75 492 PRO B N 1
ATOM 8098 C CA . PRO B 1 492 ? -10.266 6.938 17.078 1 95.75 492 PRO B CA 1
ATOM 8099 C C . PRO B 1 492 ? -9.117 6.152 16.453 1 95.75 492 PRO B C 1
ATOM 8101 O O . PRO B 1 492 ? -8.016 6.68 16.297 1 95.75 492 PRO B O 1
ATOM 8104 N N . PRO B 1 493 ? -9.398 4.855 16.156 1 96.56 493 PRO B N 1
ATOM 8105 C CA . PRO B 1 493 ? -8.352 4.109 15.453 1 96.56 493 PRO B CA 1
ATOM 8106 C C . PRO B 1 493 ? -8.031 4.707 14.086 1 96.56 493 PRO B C 1
ATOM 8108 O O . PRO B 1 493 ? -8.891 5.316 13.453 1 96.56 493 PRO B O 1
ATOM 8111 N N . MET B 1 494 ? -6.805 4.535 13.688 1 97 494 MET B N 1
ATOM 8112 C CA . MET B 1 494 ? -6.422 4.992 12.352 1 97 494 MET B CA 1
ATOM 8113 C C . MET B 1 494 ? -7.211 4.254 11.273 1 97 494 MET B C 1
ATOM 8115 O O . MET B 1 494 ? -7.438 3.049 11.383 1 97 494 MET B O 1
ATOM 8119 N N . ASP B 1 495 ? -7.617 4.977 10.273 1 96.75 495 ASP B N 1
ATOM 8120 C CA . ASP B 1 495 ? -8.359 4.34 9.188 1 96.75 495 ASP B CA 1
ATOM 8121 C C . ASP B 1 495 ? -7.738 4.664 7.832 1 96.75 495 ASP B C 1
ATOM 8123 O O . ASP B 1 495 ? -8.25 4.242 6.793 1 96.75 495 ASP B O 1
ATOM 8127 N N . ALA B 1 496 ? -6.637 5.363 7.844 1 97.5 496 ALA B N 1
ATOM 8128 C CA . ALA B 1 496 ? -5.84 5.613 6.645 1 97.5 496 ALA B CA 1
ATOM 8129 C C . ALA B 1 496 ? -4.375 5.836 6.996 1 97.5 496 ALA B C 1
ATOM 8131 O O . ALA B 1 496 ? -4.059 6.359 8.07 1 97.5 496 ALA B O 1
ATOM 8132 N N . ILE B 1 497 ? -3.469 5.465 6.145 1 98.31 497 ILE B N 1
ATOM 8133 C CA . ILE B 1 497 ? -2.035 5.672 6.312 1 98.31 497 ILE B CA 1
ATOM 8134 C C . ILE B 1 497 ? -1.445 6.262 5.035 1 98.31 497 ILE B C 1
ATOM 8136 O O . ILE B 1 497 ? -1.728 5.781 3.934 1 98.31 497 ILE B O 1
ATOM 8140 N N . LEU B 1 498 ? -0.725 7.309 5.184 1 98.38 498 LEU B N 1
ATOM 8141 C CA . LEU B 1 498 ? -0.013 7.969 4.098 1 98.38 498 LEU B CA 1
ATOM 8142 C C . LEU B 1 498 ? 1.495 7.816 4.258 1 98.38 498 LEU B C 1
ATOM 8144 O O . LEU B 1 498 ? 2.033 8.039 5.348 1 98.38 498 LEU B O 1
ATOM 8148 N N . ARG B 1 499 ? 2.145 7.371 3.244 1 98.25 499 ARG B N 1
ATOM 8149 C CA . ARG B 1 499 ? 3.602 7.285 3.266 1 98.25 499 ARG B CA 1
ATOM 8150 C C . ARG B 1 499 ? 4.211 8.055 2.1 1 98.25 499 ARG B C 1
ATOM 8152 O O . ARG B 1 499 ? 3.723 7.977 0.972 1 98.25 499 ARG B O 1
ATOM 8159 N N . THR B 1 500 ? 5.246 8.805 2.443 1 97.75 500 THR B N 1
ATOM 8160 C CA . THR B 1 500 ? 5.965 9.547 1.416 1 97.75 500 THR B CA 1
ATOM 8161 C C . THR B 1 500 ? 7.16 8.742 0.905 1 97.75 500 THR B C 1
ATOM 8163 O O . THR B 1 500 ? 7.398 7.621 1.354 1 97.75 500 THR B O 1
ATOM 8166 N N . SER B 1 501 ? 7.875 9.234 -0.173 1 95.5 501 SER B N 1
ATOM 8167 C CA . SER B 1 501 ? 9.133 8.773 -0.753 1 95.5 501 SER B CA 1
ATOM 8168 C C . SER B 1 501 ? 8.891 7.773 -1.878 1 95.5 501 SER B C 1
ATOM 8170 O O . SER B 1 501 ? 9.836 7.309 -2.518 1 95.5 501 SER B O 1
ATOM 8172 N N . GLY B 1 502 ? 7.637 7.375 -2.023 1 93.25 502 GLY B N 1
ATOM 8173 C CA . GLY B 1 502 ? 7.34 6.426 -3.086 1 93.25 502 GLY B CA 1
ATOM 8174 C C . GLY B 1 502 ? 7.492 4.98 -2.652 1 93.25 502 GLY B C 1
ATOM 8175 O O . GLY B 1 502 ? 7.09 4.066 -3.373 1 93.25 502 GLY B O 1
ATOM 8176 N N . GLU B 1 503 ? 8.094 4.746 -1.529 1 94.38 503 GLU B N 1
ATOM 8177 C CA . GLU B 1 503 ? 8.188 3.389 -1 1 94.38 503 GLU B CA 1
ATOM 8178 C C . GLU B 1 503 ? 6.805 2.836 -0.663 1 94.38 503 GLU B C 1
ATOM 8180 O O . GLU B 1 503 ? 5.961 3.551 -0.119 1 94.38 503 GLU B O 1
ATOM 8185 N N . LYS B 1 504 ? 6.613 1.584 -1.054 1 96.12 504 LYS B N 1
ATOM 8186 C CA . LYS B 1 504 ? 5.312 0.967 -0.806 1 96.12 504 LYS B CA 1
ATOM 8187 C C . LYS B 1 504 ? 5.426 -0.161 0.215 1 96.12 504 LYS B C 1
ATOM 8189 O O . LYS B 1 504 ? 5.289 -1.336 -0.133 1 96.12 504 LYS B O 1
ATOM 8194 N N . ARG B 1 505 ? 5.586 0.202 1.394 1 96.62 505 ARG B N 1
ATOM 8195 C CA . ARG B 1 505 ? 5.629 -0.657 2.572 1 96.62 505 ARG B CA 1
ATOM 8196 C C . ARG B 1 505 ? 5.203 0.107 3.822 1 96.62 505 ARG B C 1
ATOM 8198 O O . ARG B 1 505 ? 5.277 1.337 3.859 1 96.62 505 ARG B O 1
ATOM 8205 N N . LEU B 1 506 ? 4.758 -0.624 4.84 1 96.75 506 LEU B N 1
ATOM 8206 C CA . LEU B 1 506 ? 4.309 0.029 6.066 1 96.75 506 LEU B CA 1
ATOM 8207 C C . LEU B 1 506 ? 5.375 -0.052 7.152 1 96.75 506 LEU B C 1
ATOM 8209 O O . LEU B 1 506 ? 5.336 0.705 8.125 1 96.75 506 LEU B O 1
ATOM 8213 N N . SER B 1 507 ? 6.305 -1.005 7.043 1 95.44 507 SER B N 1
ATOM 8214 C CA . SER B 1 507 ? 7.434 -1.177 7.957 1 95.44 507 SER B CA 1
ATOM 8215 C C . SER B 1 507 ? 6.961 -1.312 9.398 1 95.44 507 SER B C 1
ATOM 8217 O O . SER B 1 507 ? 7.621 -0.83 10.32 1 95.44 507 SER B O 1
ATOM 8219 N N . GLY B 1 508 ? 5.738 -1.757 9.57 1 95.5 508 GLY B N 1
ATOM 8220 C CA . GLY B 1 508 ? 5.242 -2.064 10.898 1 95.5 508 GLY B CA 1
ATOM 8221 C C . GLY B 1 508 ? 4.48 -0.914 11.531 1 95.5 508 GLY B C 1
ATOM 8222 O O . GLY B 1 508 ? 3.977 -1.037 12.648 1 95.5 508 GLY B O 1
ATOM 8223 N N . PHE B 1 509 ? 4.367 0.24 10.805 1 97.56 509 PHE B N 1
ATOM 8224 C CA . PHE B 1 509 ? 3.625 1.366 11.359 1 97.56 509 PHE B CA 1
ATOM 8225 C C . PHE B 1 509 ? 2.16 1.001 11.562 1 97.56 509 PHE B C 1
ATOM 8227 O O . PHE B 1 509 ? 1.518 0.463 10.656 1 97.56 509 PHE B O 1
ATOM 8234 N N . ALA B 1 510 ? 1.65 1.266 12.789 1 97.69 510 ALA B N 1
ATOM 8235 C CA . ALA B 1 510 ? 0.257 1.022 13.156 1 97.69 510 ALA B CA 1
ATOM 8236 C C . ALA B 1 510 ? -0.171 -0.391 12.766 1 97.69 510 ALA B C 1
ATOM 8238 O O . ALA B 1 510 ? -1.214 -0.58 12.141 1 97.69 510 ALA B O 1
ATOM 8239 N N . LEU B 1 511 ? 0.659 -1.311 13.156 1 97.94 511 LEU B N 1
ATOM 8240 C CA . LEU B 1 511 ? 0.522 -2.684 12.688 1 97.94 511 LEU B CA 1
ATOM 8241 C C . LEU B 1 511 ? -0.876 -3.221 12.977 1 97.94 511 LEU B C 1
ATOM 8243 O O . LEU B 1 511 ? -1.583 -3.648 12.055 1 97.94 511 LEU B O 1
ATOM 8247 N N . TRP B 1 512 ? -1.364 -3.156 14.156 1 98.19 512 TRP B N 1
ATOM 8248 C CA . TRP B 1 512 ? -2.662 -3.693 14.547 1 98.19 512 TRP B CA 1
ATOM 8249 C C . TRP B 1 512 ? -3.795 -2.947 13.852 1 98.19 512 TRP B C 1
ATOM 8251 O O . TRP B 1 512 ? -4.723 -3.564 13.328 1 98.19 512 TRP B O 1
ATOM 8261 N N . GLU B 1 513 ? -3.688 -1.627 13.836 1 97.62 513 GLU B N 1
ATOM 8262 C CA . GLU B 1 513 ? -4.758 -0.794 13.297 1 97.62 513 GLU B CA 1
ATOM 8263 C C . GLU B 1 513 ? -4.742 -0.785 11.773 1 97.62 513 GLU B C 1
ATOM 8265 O O . GLU B 1 513 ? -5.73 -0.417 11.141 1 97.62 513 GLU B O 1
ATOM 8270 N N . SER B 1 514 ? -3.596 -1.196 11.164 1 97.31 514 SER B N 1
ATOM 8271 C CA . SER B 1 514 ? -3.463 -1.143 9.711 1 97.31 514 SER B CA 1
ATOM 8272 C C . SER B 1 514 ? -4.48 -2.049 9.031 1 97.31 514 SER B C 1
ATOM 8274 O O . SER B 1 514 ? -4.758 -1.894 7.84 1 97.31 514 SER B O 1
ATOM 8276 N N . GLN B 1 515 ? -5.031 -2.988 9.742 1 95.88 515 GLN B N 1
ATOM 8277 C CA . GLN B 1 515 ? -6.047 -3.879 9.195 1 95.88 515 GLN B CA 1
ATOM 8278 C C . GLN B 1 515 ? -7.219 -3.088 8.617 1 95.88 515 GLN B C 1
ATOM 8280 O O . GLN B 1 515 ? -7.824 -3.496 7.625 1 95.88 515 GLN B O 1
ATOM 8285 N N . GLU B 1 516 ? -7.516 -1.945 9.18 1 94.5 516 GLU B N 1
ATOM 8286 C CA . GLU B 1 516 ? -8.688 -1.186 8.773 1 94.5 516 GLU B CA 1
ATOM 8287 C C . GLU B 1 516 ? -8.297 0.084 8.023 1 94.5 516 GLU B C 1
ATOM 8289 O O . GLU B 1 516 ? -9.117 0.988 7.844 1 94.5 516 GLU B O 1
ATOM 8294 N N . CYS B 1 517 ? -7.094 0.123 7.625 1 96.94 517 CYS B N 1
ATOM 8295 C CA . CYS B 1 517 ? -6.613 1.357 7.016 1 96.94 517 CYS B CA 1
ATOM 8296 C C . CYS B 1 517 ? -6.605 1.248 5.496 1 96.94 517 CYS B C 1
ATOM 8298 O O . CYS B 1 517 ? -6.25 0.204 4.945 1 96.94 517 CYS B O 1
ATOM 8300 N N . GLU B 1 518 ? -7.055 2.299 4.836 1 97.38 518 GLU B N 1
ATOM 8301 C CA . GLU B 1 518 ? -6.707 2.535 3.439 1 97.38 518 GLU B CA 1
ATOM 8302 C C . GLU B 1 518 ? -5.297 3.107 3.312 1 97.38 518 GLU B C 1
ATOM 8304 O O . GLU B 1 518 ? -4.875 3.922 4.137 1 97.38 518 GLU B O 1
ATOM 8309 N N . LEU B 1 519 ? -4.582 2.674 2.291 1 98.06 519 LEU B N 1
ATOM 8310 C CA . LEU B 1 519 ? -3.18 3.064 2.178 1 98.06 519 LEU B CA 1
ATOM 8311 C C . LEU B 1 519 ? -2.973 4.012 1.003 1 98.06 519 LEU B C 1
ATOM 8313 O O . LEU B 1 519 ? -3.6 3.854 -0.047 1 98.06 519 LEU B O 1
ATOM 8317 N N . SER B 1 520 ? -2.178 5.004 1.206 1 97.56 520 SER B N 1
ATOM 8318 C CA . SER B 1 520 ? -1.78 5.93 0.151 1 97.56 520 SER B CA 1
ATOM 8319 C C . SER B 1 520 ? -0.268 6.125 0.131 1 97.56 520 SER B C 1
ATOM 8321 O O . SER B 1 520 ? 0.349 6.34 1.177 1 97.56 520 SER B O 1
ATOM 8323 N N . PHE B 1 521 ? 0.292 6.039 -1.029 1 97.19 521 PHE B N 1
ATOM 8324 C CA . PHE B 1 521 ? 1.726 6.223 -1.225 1 97.19 521 PHE B CA 1
ATOM 8325 C C . PHE B 1 521 ? 1.998 7.363 -2.197 1 97.19 521 PHE B C 1
ATOM 8327 O O . PHE B 1 521 ? 1.445 7.391 -3.299 1 97.19 521 PHE B O 1
ATOM 8334 N N . VAL B 1 522 ? 2.826 8.312 -1.749 1 96.06 522 VAL B N 1
ATOM 8335 C CA . VAL B 1 522 ? 3.125 9.453 -2.611 1 96.06 522 VAL B CA 1
ATOM 8336 C C . VAL B 1 522 ? 4.605 9.445 -2.98 1 96.06 522 VAL B C 1
ATOM 8338 O O . VAL B 1 522 ? 5.449 9.016 -2.188 1 96.06 522 VAL B O 1
ATOM 8341 N N . ALA B 1 523 ? 4.965 10.062 -4.047 1 94.38 523 ALA B N 1
ATOM 8342 C CA . ALA B 1 523 ? 6.289 9.914 -4.637 1 94.38 523 ALA B CA 1
ATOM 8343 C C . ALA B 1 523 ? 7.309 10.812 -3.939 1 94.38 523 ALA B C 1
ATOM 8345 O O . ALA B 1 523 ? 8.445 10.398 -3.688 1 94.38 523 ALA B O 1
ATOM 8346 N N . PRO B 1 524 ? 7.02 12.031 -3.559 1 94.44 524 PRO B N 1
ATOM 8347 C CA . PRO B 1 524 ? 8.039 12.922 -3.008 1 94.44 524 PRO B CA 1
ATOM 8348 C C . PRO B 1 524 ? 8.547 12.461 -1.644 1 94.44 524 PRO B C 1
ATOM 8350 O O . PRO B 1 524 ? 7.809 11.836 -0.881 1 94.44 524 PRO B O 1
ATOM 8353 N N . ASN B 1 525 ? 9.789 12.82 -1.465 1 96.19 525 ASN B N 1
ATOM 8354 C CA . ASN B 1 525 ? 10.281 12.703 -0.094 1 96.19 525 ASN B CA 1
ATOM 8355 C C . ASN B 1 525 ? 9.539 13.656 0.842 1 96.19 525 ASN B C 1
ATOM 8357 O O . ASN B 1 525 ? 9.047 14.703 0.411 1 96.19 525 ASN B O 1
ATOM 8361 N N . TRP B 1 526 ? 9.492 13.383 2.092 1 96.38 526 TRP B N 1
ATOM 8362 C CA . TRP B 1 526 ? 8.672 14.086 3.078 1 96.38 526 TRP B CA 1
ATOM 8363 C C . TRP B 1 526 ? 8.93 15.586 3.027 1 96.38 526 TRP B C 1
ATOM 8365 O O . TRP B 1 526 ? 7.992 16.375 2.855 1 96.38 526 TRP B O 1
ATOM 8375 N N . PRO B 1 527 ? 10.203 16.062 3.049 1 91.62 527 PRO B N 1
ATOM 8376 C CA . PRO B 1 527 ? 10.383 17.516 3.025 1 91.62 527 PRO B CA 1
ATOM 8377 C C . PRO B 1 527 ? 9.938 18.141 1.706 1 91.62 527 PRO B C 1
ATOM 8379 O O . PRO B 1 527 ? 9.68 19.344 1.648 1 91.62 527 PRO B O 1
ATOM 8382 N N . GLY B 1 528 ? 9.781 17.344 0.667 1 89.62 528 GLY B N 1
ATOM 8383 C CA . GLY B 1 528 ? 9.438 17.844 -0.655 1 89.62 528 GLY B CA 1
ATOM 8384 C C . GLY B 1 528 ? 7.961 17.719 -0.971 1 89.62 528 GLY B C 1
ATOM 8385 O O . GLY B 1 528 ? 7.52 18.094 -2.059 1 89.62 528 GLY B O 1
ATOM 8386 N N . MET B 1 529 ? 7.199 17.234 -0.033 1 92.81 529 MET B N 1
ATOM 8387 C CA . MET B 1 529 ? 5.766 17.062 -0.268 1 92.81 529 MET B CA 1
ATOM 8388 C C . MET B 1 529 ? 5.066 18.406 -0.384 1 92.81 529 MET B C 1
ATOM 8390 O O . MET B 1 529 ? 5.305 19.312 0.421 1 92.81 529 MET B O 1
ATOM 8394 N N . SER B 1 530 ? 4.211 18.547 -1.396 1 85.56 530 SER B N 1
ATOM 8395 C CA . SER B 1 530 ? 3.439 19.766 -1.589 1 85.56 530 SER B CA 1
ATOM 8396 C C . SER B 1 530 ? 2.02 19.609 -1.053 1 85.56 530 SER B C 1
ATOM 8398 O O . SER B 1 530 ? 1.587 18.5 -0.736 1 85.56 530 SER B O 1
ATOM 8400 N N . GLN B 1 531 ? 1.357 20.719 -0.927 1 83.44 531 GLN B N 1
ATOM 8401 C CA . GLN B 1 531 ? -0.037 20.672 -0.5 1 83.44 531 GLN B CA 1
ATOM 8402 C C . GLN B 1 531 ? -0.898 19.922 -1.511 1 83.44 531 GLN B C 1
ATOM 8404 O O . GLN B 1 531 ? -1.808 19.188 -1.131 1 83.44 531 GLN B O 1
ATOM 8409 N N . SER B 1 532 ? -0.559 20.156 -2.768 1 84.94 532 SER B N 1
ATOM 8410 C CA . SER B 1 532 ? -1.34 19.469 -3.793 1 84.94 532 SER B CA 1
ATOM 8411 C C . SER B 1 532 ? -1.127 17.969 -3.734 1 84.94 532 SER B C 1
ATOM 8413 O O . SER B 1 532 ? -2.043 17.188 -4.023 1 84.94 532 SER B O 1
ATOM 8415 N N . ASP B 1 533 ? 0.073 17.531 -3.375 1 92.75 533 ASP B N 1
ATOM 8416 C CA . ASP B 1 533 ? 0.304 16.094 -3.164 1 92.75 533 ASP B CA 1
ATOM 8417 C C . ASP B 1 533 ? -0.613 15.555 -2.072 1 92.75 533 ASP B C 1
ATOM 8419 O O . ASP B 1 533 ? -1.247 14.508 -2.254 1 92.75 533 ASP B O 1
ATOM 8423 N N . PHE B 1 534 ? -0.667 16.328 -1.046 1 94.19 534 PHE B N 1
ATOM 8424 C CA . PHE B 1 534 ? -1.483 15.953 0.1 1 94.19 534 PHE B CA 1
ATOM 8425 C C . PHE B 1 534 ? -2.961 15.914 -0.276 1 94.19 534 PHE B C 1
ATOM 8427 O O . PHE B 1 534 ? -3.65 14.93 -0.006 1 94.19 534 PHE B O 1
ATOM 8434 N N . LEU B 1 535 ? -3.396 16.922 -0.9 1 86.31 535 LEU B N 1
ATOM 8435 C CA . LEU B 1 535 ? -4.805 17.016 -1.269 1 86.31 535 LEU B CA 1
ATOM 8436 C C . LEU B 1 535 ? -5.176 15.922 -2.266 1 86.31 535 LEU B C 1
ATOM 8438 O O . LEU B 1 535 ? -6.273 15.367 -2.207 1 86.31 535 LEU B O 1
ATOM 8442 N N . SER B 1 536 ? -4.297 15.656 -3.191 1 93.5 536 SER B N 1
ATOM 8443 C CA . SER B 1 536 ? -4.535 14.578 -4.141 1 93.5 536 SER B CA 1
ATOM 8444 C C . SER B 1 536 ? -4.711 13.242 -3.424 1 93.5 536 SER B C 1
ATOM 8446 O O . SER B 1 536 ? -5.562 12.438 -3.803 1 93.5 536 SER B O 1
ATOM 8448 N N . CYS B 1 537 ? -3.879 12.984 -2.455 1 95.62 537 CYS B N 1
ATOM 8449 C CA . CYS B 1 537 ? -3.998 11.789 -1.631 1 95.62 537 CYS B CA 1
ATOM 8450 C C . CYS B 1 537 ? -5.363 11.719 -0.958 1 95.62 537 CYS B C 1
ATOM 8452 O O . CYS B 1 537 ? -6.016 10.672 -0.96 1 95.62 537 CYS B O 1
ATOM 8454 N N . LEU B 1 538 ? -5.789 12.82 -0.418 1 93.38 538 LEU B N 1
ATOM 8455 C CA . LEU B 1 538 ? -7.055 12.852 0.311 1 93.38 538 LEU B CA 1
ATOM 8456 C C . LEU B 1 538 ? -8.227 12.617 -0.628 1 93.38 538 LEU B C 1
ATOM 8458 O O . LEU B 1 538 ? -9.195 11.945 -0.261 1 93.38 538 LEU B O 1
ATOM 8462 N N . VAL B 1 539 ? -8.164 13.227 -1.807 1 90.88 539 VAL B N 1
ATOM 8463 C CA . VAL B 1 539 ? -9.227 13.016 -2.787 1 90.88 539 VAL B CA 1
ATOM 8464 C C . VAL B 1 539 ? -9.328 11.531 -3.121 1 90.88 539 VAL B C 1
ATOM 8466 O O . VAL B 1 539 ? -10.43 10.969 -3.152 1 90.88 539 VAL B O 1
ATOM 8469 N N . ASP B 1 540 ? -8.172 10.961 -3.389 1 94.38 540 ASP B N 1
ATOM 8470 C CA . ASP B 1 540 ? -8.141 9.531 -3.688 1 94.38 540 ASP B CA 1
ATOM 8471 C C . ASP B 1 540 ? -8.758 8.719 -2.547 1 94.38 540 ASP B C 1
ATOM 8473 O O . ASP B 1 540 ? -9.602 7.855 -2.779 1 94.38 540 ASP B O 1
ATOM 8477 N N . LEU B 1 541 ? -8.391 8.969 -1.312 1 95.31 541 LEU B N 1
ATOM 8478 C CA . LEU B 1 541 ? -8.898 8.266 -0.141 1 95.31 541 LEU B CA 1
ATOM 8479 C C . LEU B 1 541 ? -10.391 8.492 0.025 1 95.31 541 LEU B C 1
ATOM 8481 O O . LEU B 1 541 ? -11.141 7.562 0.339 1 95.31 541 LEU B O 1
ATOM 8485 N N . ALA B 1 542 ? -10.789 9.695 -0.218 1 91.56 542 ALA B N 1
ATOM 8486 C CA . ALA B 1 542 ? -12.18 10.078 0.004 1 91.56 542 ALA B CA 1
ATOM 8487 C C . ALA B 1 542 ? -13.102 9.438 -1.028 1 91.56 542 ALA B C 1
ATOM 8489 O O . ALA B 1 542 ? -14.297 9.258 -0.778 1 91.56 542 ALA B O 1
ATOM 8490 N N . GLU B 1 543 ? -12.594 9.117 -2.15 1 90.44 543 GLU B N 1
ATOM 8491 C CA . GLU B 1 543 ? -13.398 8.547 -3.229 1 90.44 543 GLU B CA 1
ATOM 8492 C C . GLU B 1 543 ? -13.523 7.031 -3.088 1 90.44 543 GLU B C 1
ATOM 8494 O O . GLU B 1 543 ? -14.367 6.41 -3.73 1 90.44 543 GLU B O 1
ATOM 8499 N N . ARG B 1 544 ? -12.703 6.48 -2.268 1 91.06 544 ARG B N 1
ATOM 8500 C CA . ARG B 1 544 ? -12.734 5.035 -2.066 1 91.06 544 ARG B CA 1
ATOM 8501 C C . ARG B 1 544 ? -13.945 4.625 -1.241 1 91.06 544 ARG B C 1
ATOM 8503 O O . ARG B 1 544 ? -14.414 5.387 -0.391 1 91.06 544 ARG B O 1
ATOM 8510 N N . LYS B 1 545 ? -14.422 3.455 -1.578 1 79.81 545 LYS B N 1
ATOM 8511 C CA . LYS B 1 545 ? -15.43 2.854 -0.714 1 79.81 545 LYS B CA 1
ATOM 8512 C C . LYS B 1 545 ? -14.789 2.166 0.488 1 79.81 545 LYS B C 1
ATOM 8514 O O . LYS B 1 545 ? -14.164 1.112 0.347 1 79.81 545 LYS B O 1
ATOM 8519 N N . ARG B 1 546 ? -14.945 2.803 1.565 1 78.56 546 ARG B N 1
ATOM 8520 C CA . ARG B 1 546 ? -14.273 2.305 2.76 1 78.56 546 ARG B CA 1
ATOM 8521 C C . ARG B 1 546 ? -15.039 1.134 3.371 1 78.56 546 ARG B C 1
ATOM 8523 O O . ARG B 1 546 ? -16.234 1.247 3.664 1 78.56 546 ARG B O 1
ATOM 8530 N N . ARG B 1 547 ? -14.305 0.035 3.447 1 73.38 547 ARG B N 1
ATOM 8531 C CA . ARG B 1 547 ? -14.922 -1.177 3.979 1 73.38 547 ARG B CA 1
ATOM 8532 C C . ARG B 1 547 ? -14.297 -1.566 5.316 1 73.38 547 ARG B C 1
ATOM 8534 O O . ARG B 1 547 ? -14.68 -2.576 5.91 1 73.38 547 ARG B O 1
ATOM 8541 N N . PHE B 1 548 ? -13.445 -0.719 5.887 1 75.56 548 PHE B N 1
ATOM 8542 C CA . PHE B 1 548 ? -12.797 -0.904 7.176 1 75.56 548 PHE B CA 1
ATOM 8543 C C . PHE B 1 548 ? -12.305 -2.338 7.336 1 75.56 548 PHE B C 1
ATOM 8545 O O . PHE B 1 548 ? -12.57 -2.982 8.352 1 75.56 548 PHE B O 1
ATOM 8552 N N . GLY B 1 549 ? -11.633 -2.809 6.258 1 68.56 549 GLY B N 1
ATOM 8553 C CA . GLY B 1 549 ? -11.023 -4.129 6.293 1 68.56 549 GLY B CA 1
ATOM 8554 C C . GLY B 1 549 ? -11.906 -5.211 5.699 1 68.56 549 GLY B C 1
ATOM 8555 O O . GLY B 1 549 ? -11.445 -6.32 5.426 1 68.56 549 GLY B O 1
ATOM 8556 N N . ALA B 1 550 ? -13.188 -4.867 5.492 1 69.19 550 ALA B N 1
ATOM 8557 C CA . ALA B 1 550 ? -14.086 -5.859 4.906 1 69.19 550 ALA B CA 1
ATOM 8558 C C . ALA B 1 550 ? -14.039 -5.809 3.383 1 69.19 550 ALA B C 1
ATOM 8560 O O . ALA B 1 550 ? -13.758 -4.758 2.801 1 69.19 550 ALA B O 1
#